Protein AF-A0A0L0C9D7-F1 (afdb_monomer_lite)

Secondary structure (DSSP, 8-state):
-HHHHHHTT---S-----THHHHHHHHHHGGGGGG---TT-EEEEETTTSHHHHHHHHHHHHHT-EEEEEE-GGGTTSEETTEEEESSHHHHHHHH--SEEEE---HHHHHHHHHHHHHTT-SEEEE--S---HHHHHHHHHHHHT-SS-EEE-SS--EEEETTTEEEES--GGG--EEEEEEEES-HHHHHHHHHHHHHTT--EEEEEE--S-TT-SS-HHHHHHHHHH-TT--EEEEEEESSSSHHHHHHHHHHHH---SSPPPEEEEEETTTPPTT---TTT-----SS-S-HHHHHHHHHHTT-EEES-GGGHHHHHHHHHHHHHHHHHHHHHHHHHHHHHTTS--SS--SS-----S----PPPEEETTEEEEEEEEEE-HHHHHHHHHHTT-EE----SHHHHHHHHHHHHHHHGGG--EEEEEE-TTSTT--EETTTTEE-S---BPTT-S--GGG---EEEEEEETTEEEEEEE-TTS-EEEEEEESS----------SSSSTTTHHHHTTTGGG------------------SS-S----PPPEEETTEEEEEEEEEE-HHHHHHHHHHTT-EE----SHHHHHHHHHHHHHHHGGG--EEEEEE-TTSTT--EETTTTEE-S---BPTT-S--GGG-EEEEEEEEETTEEEEEEEETTS-EEEEEEESSTT------SSSSS-SS-TTSTTS--------------------------PPPEEETTEEEEE-SS-B-HHHHHHHHHHTT-EE---SSHHHHHHHHHHHHHHS-TT--EEEEEE-TTSTT--EETTTTEE-S---BPTT----GGG-EEEEEEEEETTEEEEEEEETTS-BEEEEEESS---------

Radius of gyration: 37.03 Å; chains: 1; bounding box: 90×77×104 Å

Structure (mmCIF, N/CA/C/O backbone):
data_AF-A0A0L0C9D7-F1
#
_entry.id   AF-A0A0L0C9D7-F1
#
loop_
_atom_site.group_PDB
_atom_site.id
_atom_site.type_symbol
_atom_site.label_atom_id
_atom_site.label_alt_id
_atom_site.label_comp_id
_atom_site.label_asym_id
_atom_site.label_entity_id
_atom_site.label_seq_id
_atom_site.pdbx_PDB_ins_code
_atom_site.Cartn_x
_atom_site.Cartn_y
_atom_site.Cartn_z
_atom_site.occupancy
_atom_site.B_iso_or_equiv
_atom_site.auth_seq_id
_atom_site.auth_comp_id
_atom_site.auth_asym_id
_atom_site.auth_atom_id
_atom_site.pdbx_PDB_model_num
ATOM 1 N N . ASN A 1 1 ? -19.138 29.786 -16.635 1.00 38.81 1 ASN A N 1
ATOM 2 C CA . ASN A 1 1 ? -19.273 30.919 -17.583 1.00 38.81 1 ASN A CA 1
ATOM 3 C C . ASN A 1 1 ? -19.226 30.501 -19.055 1.00 38.81 1 ASN A C 1
ATOM 5 O O . ASN A 1 1 ? -20.201 30.762 -19.744 1.00 38.81 1 ASN A O 1
ATOM 9 N N . LEU A 1 2 ? -18.221 29.752 -19.539 1.00 30.67 2 LEU A N 1
ATOM 10 C CA . LEU A 1 2 ? -18.165 29.325 -20.958 1.00 30.67 2 LEU A CA 1
ATOM 11 C C . LEU A 1 2 ? -19.339 28.418 -21.408 1.00 30.67 2 LEU A C 1
ATOM 13 O O . LEU A 1 2 ? -19.894 28.603 -22.485 1.00 30.67 2 LEU A O 1
ATOM 17 N N . ARG A 1 3 ? -19.791 27.487 -20.551 1.00 36.84 3 ARG A N 1
ATOM 18 C CA . ARG A 1 3 ? -20.955 26.612 -20.831 1.00 36.84 3 ARG A CA 1
ATOM 19 C C . ARG A 1 3 ? -22.299 27.356 -20.907 1.00 36.84 3 ARG A C 1
ATOM 21 O O . ARG A 1 3 ? -23.226 26.852 -21.531 1.00 36.84 3 ARG A O 1
ATOM 28 N N . TYR A 1 4 ? -22.407 28.534 -20.287 1.00 41.16 4 TYR A N 1
ATOM 29 C CA . TYR A 1 4 ? -23.620 29.361 -20.328 1.00 41.16 4 TYR A CA 1
ATOM 30 C C . TYR A 1 4 ? -23.699 30.161 -21.639 1.00 41.16 4 TYR A C 1
ATOM 32 O O . TYR A 1 4 ? -24.767 30.258 -22.235 1.00 41.16 4 TYR A O 1
ATOM 40 N N . ALA A 1 5 ? -22.552 30.629 -22.146 1.00 41.88 5 ALA A N 1
ATOM 41 C CA . ALA A 1 5 ? -22.461 31.367 -23.407 1.00 41.88 5 ALA A CA 1
ATOM 42 C C . ALA A 1 5 ? -22.796 30.508 -24.645 1.00 41.88 5 ALA A C 1
ATOM 44 O O . ALA A 1 5 ? -23.423 30.998 -25.580 1.00 41.88 5 ALA A O 1
ATOM 45 N N . ILE A 1 6 ? -22.442 29.215 -24.630 1.00 42.59 6 ILE A N 1
ATOM 46 C CA . ILE A 1 6 ? -22.704 28.282 -25.744 1.00 42.59 6 ILE A CA 1
ATOM 47 C C . ILE A 1 6 ? -24.197 27.924 -25.850 1.00 42.59 6 ILE A C 1
ATOM 49 O O . ILE A 1 6 ? -24.722 27.806 -26.952 1.00 42.59 6 ILE A O 1
ATOM 53 N N . LYS A 1 7 ? -24.915 27.808 -24.722 1.00 48.72 7 LYS A N 1
ATOM 54 C CA . LYS A 1 7 ? -26.356 27.481 -24.719 1.00 48.72 7 LYS A CA 1
ATOM 55 C C . LYS A 1 7 ? -27.258 28.619 -25.209 1.00 48.72 7 LYS A C 1
ATOM 57 O O . LYS A 1 7 ? -28.385 28.346 -25.602 1.00 48.72 7 LYS A O 1
ATOM 62 N N . GLN A 1 8 ? -26.782 29.864 -25.177 1.00 47.81 8 GLN A N 1
ATOM 63 C CA . GLN A 1 8 ? -27.575 31.054 -25.511 1.00 47.81 8 GLN A CA 1
ATOM 64 C C . GLN A 1 8 ? -27.362 31.559 -26.952 1.00 47.81 8 GLN A C 1
ATOM 66 O O . GLN A 1 8 ? -27.957 32.558 -27.336 1.00 47.81 8 GLN A O 1
ATOM 71 N N . ASN A 1 9 ? -26.542 30.883 -27.772 1.00 39.81 9 ASN A N 1
ATOM 72 C CA . ASN A 1 9 ? -26.326 31.236 -29.187 1.00 39.81 9 ASN A CA 1
ATOM 73 C C . ASN A 1 9 ? -25.843 32.691 -29.431 1.00 39.81 9 ASN A C 1
ATOM 75 O O . ASN A 1 9 ? -26.113 33.282 -30.475 1.00 39.81 9 ASN A O 1
ATOM 79 N N . ILE A 1 10 ? -25.104 33.276 -28.478 1.00 42.69 10 ILE A N 1
ATOM 80 C CA . ILE A 1 10 ? -24.704 34.700 -28.500 1.00 42.69 10 ILE A CA 1
ATOM 81 C C . ILE A 1 10 ? -23.456 34.965 -29.378 1.00 42.69 10 ILE A C 1
ATOM 83 O O . ILE A 1 10 ? -23.173 36.109 -29.717 1.00 42.69 10 ILE A O 1
ATOM 87 N N . LEU A 1 11 ? -22.726 33.940 -29.834 1.00 33.06 11 LEU A N 1
ATOM 88 C CA . LEU A 1 11 ? -21.542 34.115 -30.692 1.00 33.06 11 LEU A CA 1
ATOM 89 C C . LEU A 1 11 ? -21.830 33.706 -32.144 1.00 33.06 11 LEU A C 1
ATOM 91 O O . LEU A 1 11 ? -21.581 32.575 -32.551 1.00 33.06 11 LEU A O 1
ATOM 95 N N . LYS A 1 12 ? -22.330 34.653 -32.943 1.00 39.47 12 LYS A N 1
ATOM 96 C CA . LYS A 1 12 ? -22.310 34.584 -34.412 1.00 39.47 12 LYS A CA 1
ATOM 97 C C . LYS A 1 12 ? -21.043 35.273 -34.924 1.00 39.47 12 LYS A C 1
ATOM 99 O O . LYS A 1 12 ? -21.105 36.468 -35.130 1.00 39.47 12 LYS A O 1
ATOM 104 N N . TYR A 1 13 ? -19.928 34.560 -35.101 1.00 30.36 13 TYR A N 1
ATOM 105 C CA . TYR A 1 13 ? -18.864 34.842 -36.094 1.00 30.36 13 TYR A CA 1
ATOM 106 C C . TYR A 1 13 ? -17.868 33.659 -36.112 1.00 30.36 13 TYR A C 1
ATOM 108 O O . TYR A 1 13 ? -17.597 33.084 -35.054 1.00 30.36 13 TYR A O 1
ATOM 116 N N . PRO A 1 14 ? -17.326 33.251 -37.278 1.00 36.25 14 PRO A N 1
ATOM 117 C CA . PRO A 1 14 ? -16.568 32.017 -37.410 1.00 36.25 14 PRO A CA 1
ATOM 118 C C . PRO A 1 14 ? -15.102 32.267 -37.047 1.00 36.25 14 PRO A C 1
ATOM 120 O O . PRO A 1 14 ? -14.300 32.651 -37.894 1.00 36.25 14 PRO A O 1
ATOM 123 N N . PHE A 1 15 ? -14.725 32.026 -35.793 1.00 30.09 15 PHE A N 1
ATOM 124 C CA . PHE A 1 15 ? -13.316 31.826 -35.461 1.00 30.09 15 PHE A CA 1
ATOM 125 C C . PHE A 1 15 ? -12.982 30.344 -35.595 1.00 30.09 15 PHE A C 1
ATOM 127 O O . PHE A 1 15 ? -13.319 29.512 -34.754 1.00 30.09 15 PHE A O 1
ATOM 134 N N . ASN A 1 16 ? -12.326 30.037 -36.709 1.00 33.31 16 ASN A N 1
ATOM 135 C CA . ASN A 1 16 ? -11.759 28.744 -37.054 1.00 33.31 16 ASN A CA 1
ATOM 136 C C . ASN A 1 16 ? -10.560 28.463 -36.122 1.00 33.31 16 ASN A C 1
ATOM 138 O O . ASN A 1 16 ? -9.405 28.689 -36.478 1.00 33.31 16 ASN A O 1
ATOM 142 N N . ILE A 1 17 ? -10.828 28.048 -34.880 1.00 32.41 17 ILE A N 1
ATOM 143 C CA . ILE A 1 17 ? -9.791 27.584 -33.952 1.00 32.41 17 ILE A CA 1
ATOM 144 C C . ILE A 1 17 ? -9.563 26.097 -34.238 1.00 32.41 17 ILE A C 1
ATOM 146 O O . ILE A 1 17 ? -10.404 25.250 -33.949 1.00 32.41 17 ILE A O 1
ATOM 150 N N . ASN A 1 18 ? -8.419 25.801 -34.858 1.00 32.34 18 ASN A N 1
ATOM 151 C CA . ASN A 1 18 ? -7.946 24.467 -35.226 1.00 32.34 18 ASN A CA 1
ATOM 152 C C . ASN A 1 18 ? -8.090 23.435 -34.084 1.00 32.34 18 ASN A C 1
ATOM 154 O O . ASN A 1 18 ? -7.323 23.451 -33.122 1.00 32.34 18 ASN A O 1
ATOM 158 N N . PHE A 1 19 ? -8.969 22.448 -34.273 1.00 33.38 19 PHE A N 1
ATOM 159 C CA . PHE A 1 19 ? -9.106 21.236 -33.446 1.00 33.38 19 PHE A CA 1
ATOM 160 C C . PHE A 1 19 ? -7.944 20.222 -33.598 1.00 33.38 19 PHE A C 1
ATOM 162 O O . PHE A 1 19 ? -8.008 19.120 -33.064 1.00 33.38 19 PHE A O 1
ATOM 169 N N . LYS A 1 20 ? -6.841 20.569 -34.281 1.00 34.19 20 LYS A N 1
ATOM 170 C CA . LYS A 1 20 ? -5.719 19.639 -34.540 1.00 34.19 20 LYS A CA 1
ATOM 171 C C . LYS A 1 20 ? -4.924 19.212 -33.298 1.00 34.19 20 LYS A C 1
ATOM 173 O O . LYS A 1 20 ? -4.200 18.230 -33.374 1.00 34.19 20 LYS A O 1
ATOM 178 N N . ARG A 1 21 ? -5.018 19.928 -32.171 1.00 35.72 21 ARG A N 1
ATOM 179 C CA . ARG A 1 21 ? -4.165 19.658 -30.998 1.00 35.72 21 ARG A CA 1
ATOM 180 C C . ARG A 1 21 ? -4.633 18.463 -30.153 1.00 35.72 21 ARG A C 1
ATOM 182 O O . ARG A 1 21 ? -3.781 17.790 -29.595 1.00 35.72 21 ARG A O 1
ATOM 189 N N . PHE A 1 22 ? -5.939 18.177 -30.111 1.00 37.69 22 PHE A N 1
ATOM 190 C CA . PHE A 1 22 ? -6.491 17.032 -29.364 1.00 37.69 22 PHE A CA 1
ATOM 191 C C . PHE A 1 22 ? -6.318 15.693 -30.102 1.00 37.69 22 PHE A C 1
ATOM 193 O O . PHE A 1 22 ? -6.054 14.682 -29.466 1.00 37.69 22 PHE A O 1
ATOM 200 N N . ALA A 1 23 ? -6.368 15.689 -31.440 1.00 46.56 23 ALA A N 1
ATOM 201 C CA . ALA A 1 23 ? -6.239 14.463 -32.239 1.00 46.56 23 ALA A CA 1
ATOM 202 C C . ALA A 1 23 ? -4.827 13.831 -32.205 1.00 46.56 23 ALA A C 1
ATOM 204 O O . ALA A 1 23 ? -4.680 12.632 -32.419 1.00 46.56 23 ALA A O 1
ATOM 205 N N . CYS A 1 24 ? -3.779 14.622 -31.945 1.00 52.34 24 CYS A N 1
ATOM 206 C CA . CYS A 1 24 ? -2.393 14.139 -31.940 1.00 52.34 24 CYS A CA 1
ATOM 207 C C . CYS A 1 24 ? -2.040 13.299 -30.696 1.00 52.34 24 CYS A C 1
ATOM 209 O O . CYS A 1 24 ? -1.313 12.314 -30.808 1.00 52.34 24 CYS A O 1
ATOM 211 N N . GLU A 1 25 ? -2.547 13.658 -29.511 1.00 60.25 25 GLU A N 1
ATOM 212 C CA . GLU A 1 25 ? -2.278 12.878 -28.290 1.00 60.25 25 GLU A CA 1
ATOM 213 C C . GLU A 1 25 ? -3.000 11.523 -28.309 1.00 60.25 25 GLU A C 1
ATOM 215 O O . GLU A 1 25 ? -2.392 10.515 -27.948 1.00 60.25 25 GLU A O 1
ATOM 220 N N . GLU A 1 26 ? -4.237 11.467 -28.819 1.00 69.06 26 GLU A N 1
ATOM 221 C CA . GLU A 1 26 ? -4.970 10.205 -29.008 1.00 69.06 26 GLU A CA 1
ATOM 222 C C . GLU A 1 26 ? -4.242 9.253 -29.970 1.00 69.06 26 GLU A C 1
ATOM 224 O O . GLU A 1 26 ? -4.107 8.068 -29.671 1.00 69.06 26 GLU A O 1
ATOM 229 N N . ALA A 1 27 ? -3.691 9.765 -31.078 1.00 81.31 27 ALA A N 1
ATOM 230 C CA . ALA A 1 27 ? -2.962 8.950 -32.051 1.00 81.31 27 ALA A CA 1
ATOM 231 C C . ALA A 1 27 ? -1.718 8.277 -31.442 1.00 81.31 27 ALA A C 1
ATOM 233 O O . ALA A 1 27 ? -1.472 7.087 -31.654 1.00 81.31 27 ALA A O 1
ATOM 234 N N . TYR A 1 28 ? -0.943 9.007 -30.632 1.00 91.44 28 TYR A N 1
ATOM 235 C CA . TYR A 1 28 ? 0.216 8.419 -29.960 1.00 91.44 28 TYR A CA 1
ATOM 236 C C . TYR A 1 28 ? -0.193 7.442 -28.848 1.00 91.44 28 TYR A C 1
ATOM 238 O O . TYR A 1 28 ? 0.514 6.460 -28.605 1.00 91.44 28 TYR A O 1
ATOM 246 N N . HIS A 1 29 ? -1.342 7.651 -28.199 1.00 90.50 29 HIS A N 1
ATOM 247 C CA . HIS A 1 29 ? -1.884 6.746 -27.178 1.00 90.50 29 HIS A CA 1
ATOM 248 C C . HIS A 1 29 ? -2.092 5.319 -27.704 1.00 90.50 29 HIS A C 1
ATOM 250 O O . HIS A 1 29 ? -1.748 4.349 -27.027 1.00 90.50 29 HIS A O 1
ATOM 256 N N . GLU A 1 30 ? -2.545 5.162 -28.954 1.00 89.94 30 GLU A N 1
ATOM 257 C CA . GLU A 1 30 ? -2.780 3.849 -29.582 1.00 89.94 30 GLU A CA 1
ATOM 258 C C . GLU A 1 30 ? -1.527 2.960 -29.682 1.00 89.94 30 GLU A C 1
ATOM 260 O O . GLU A 1 30 ? -1.625 1.732 -29.821 1.00 89.94 30 GLU A O 1
ATOM 265 N N . THR A 1 31 ? -0.337 3.559 -29.583 1.00 95.75 31 THR A N 1
ATOM 266 C CA . THR A 1 31 ? 0.948 2.847 -29.622 1.00 95.75 31 THR A CA 1
ATOM 267 C C . THR A 1 31 ? 1.277 2.108 -28.320 1.00 95.75 31 THR A C 1
ATOM 269 O O . THR A 1 31 ? 2.222 1.320 -28.298 1.00 95.75 31 THR A O 1
ATOM 272 N N . LEU A 1 32 ? 0.494 2.288 -27.244 1.00 94.81 32 LEU A N 1
ATOM 273 C CA . LEU A 1 32 ? 0.665 1.608 -25.949 1.00 94.81 32 LEU A CA 1
ATOM 274 C C . LEU A 1 32 ? 0.838 0.092 -26.076 1.00 94.81 32 LEU A C 1
ATOM 276 O O . LEU A 1 32 ? 1.704 -0.500 -25.434 1.00 94.81 32 LEU A O 1
ATOM 280 N N . LYS A 1 33 ? 0.058 -0.531 -26.963 1.00 94.44 33 LYS A N 1
ATOM 281 C CA . LYS A 1 33 ? 0.111 -1.974 -27.248 1.00 94.44 33 LYS A CA 1
ATOM 282 C C . LYS A 1 33 ? 1.511 -2.475 -27.629 1.00 94.44 33 LYS A C 1
ATOM 284 O O . LYS A 1 33 ? 1.815 -3.641 -27.401 1.00 94.44 33 LYS A O 1
ATOM 289 N N . ASN A 1 34 ? 2.375 -1.605 -28.158 1.00 96.69 34 ASN A N 1
ATOM 290 C CA . ASN A 1 34 ? 3.727 -1.963 -28.582 1.00 96.69 34 ASN A CA 1
ATOM 291 C C . ASN A 1 34 ? 4.686 -2.206 -27.404 1.00 96.69 34 ASN A C 1
ATOM 293 O O . ASN A 1 34 ? 5.747 -2.787 -27.608 1.00 96.69 34 ASN A O 1
ATOM 297 N N . LEU A 1 35 ? 4.337 -1.798 -26.178 1.00 96.50 35 LEU A N 1
ATOM 298 C CA . LEU A 1 35 ? 5.121 -2.101 -24.972 1.00 96.50 35 LEU A CA 1
ATOM 299 C C . LEU A 1 35 ? 4.985 -3.572 -24.532 1.00 96.50 35 LEU A C 1
ATOM 301 O O . LEU A 1 35 ? 5.839 -4.073 -23.801 1.00 96.50 35 LEU A O 1
ATOM 305 N N . CYS A 1 36 ? 3.945 -4.281 -24.982 1.00 93.38 36 CYS A N 1
ATOM 306 C CA . CYS A 1 36 ? 3.659 -5.671 -24.618 1.00 93.38 36 CYS A CA 1
ATOM 307 C C . CYS A 1 36 ? 4.547 -6.675 -25.381 1.00 93.38 36 CYS A C 1
ATOM 309 O O . CYS A 1 36 ? 4.064 -7.446 -26.211 1.00 93.38 36 CYS A O 1
ATOM 311 N N . ILE A 1 37 ? 5.853 -6.666 -25.104 1.00 96.81 37 ILE A N 1
ATOM 312 C CA . ILE A 1 37 ? 6.815 -7.615 -25.686 1.00 96.81 37 ILE A CA 1
ATOM 313 C C . ILE A 1 37 ? 6.645 -9.036 -25.125 1.00 96.81 37 ILE A C 1
ATOM 315 O O . ILE A 1 37 ? 6.244 -9.234 -23.980 1.00 96.81 37 ILE A O 1
ATOM 319 N N . ASN A 1 38 ? 6.984 -10.035 -25.937 1.00 95.44 38 ASN A N 1
ATOM 320 C CA . ASN A 1 38 ? 6.834 -11.464 -25.643 1.00 95.44 38 ASN A CA 1
ATOM 321 C C . ASN A 1 38 ? 7.909 -12.306 -26.360 1.00 95.44 38 ASN A C 1
ATOM 323 O O . ASN A 1 38 ? 8.795 -11.771 -27.029 1.00 95.44 38 ASN A O 1
ATOM 327 N N . LYS A 1 39 ? 7.830 -13.636 -26.247 1.00 96.31 39 LYS A N 1
ATOM 328 C CA . LYS A 1 39 ? 8.806 -14.583 -26.818 1.00 96.31 39 LYS A CA 1
ATOM 329 C C . LYS A 1 39 ? 8.814 -14.597 -28.357 1.00 96.31 39 LYS A C 1
ATOM 331 O O . LYS A 1 39 ? 9.749 -15.095 -28.983 1.00 96.31 39 LYS A O 1
ATOM 336 N N . GLU A 1 40 ? 7.776 -14.064 -28.991 1.00 96.12 40 GLU A N 1
ATOM 337 C CA . GLU A 1 40 ? 7.613 -13.925 -30.440 1.00 96.12 40 GLU A CA 1
ATOM 338 C C . GLU A 1 40 ? 8.105 -12.569 -30.966 1.00 96.12 40 GLU A C 1
ATOM 340 O O . GLU A 1 40 ? 8.141 -12.340 -32.175 1.00 96.12 40 GLU A O 1
ATOM 345 N N . SER A 1 41 ? 8.518 -11.668 -30.075 1.00 97.38 41 SER A N 1
ATOM 346 C CA . SER A 1 41 ? 8.982 -10.337 -30.444 1.00 97.38 41 SER A CA 1
ATOM 347 C C . SER A 1 41 ? 10.337 -10.406 -31.151 1.00 97.38 41 SER A C 1
ATOM 349 O O . SER A 1 41 ? 11.336 -10.804 -30.557 1.00 97.38 41 SER A O 1
ATOM 351 N N . ASN A 1 42 ? 10.372 -9.986 -32.419 1.00 98.00 42 ASN A N 1
ATOM 352 C CA . ASN A 1 42 ? 11.575 -9.940 -33.237 1.00 98.00 42 ASN A CA 1
ATOM 353 C C . ASN A 1 42 ? 12.254 -8.596 -32.999 1.00 98.00 42 ASN A C 1
ATOM 355 O O . ASN A 1 42 ? 11.619 -7.548 -33.158 1.00 98.00 42 ASN A O 1
ATOM 359 N N . VAL A 1 43 ? 13.527 -8.621 -32.622 1.00 98.44 43 VAL A N 1
ATOM 360 C CA . VAL A 1 43 ? 14.255 -7.424 -32.196 1.00 98.44 43 VAL A CA 1
ATOM 361 C C . VAL A 1 43 ? 15.443 -7.177 -33.114 1.00 98.44 43 VAL A C 1
ATOM 363 O O . VAL A 1 43 ? 16.239 -8.080 -33.378 1.00 98.44 43 VAL A O 1
ATOM 366 N N . ILE A 1 44 ? 15.578 -5.940 -33.587 1.00 98.38 44 ILE A N 1
ATOM 367 C CA . ILE A 1 44 ? 16.789 -5.466 -34.265 1.00 98.38 44 ILE A CA 1
ATOM 368 C C . ILE A 1 44 ? 17.593 -4.538 -33.357 1.00 98.38 44 ILE A C 1
ATOM 370 O O . ILE A 1 44 ? 17.056 -3.892 -32.459 1.00 98.38 44 ILE A O 1
ATOM 374 N N . CYS A 1 45 ? 18.898 -4.450 -33.598 1.00 98.25 45 CYS A N 1
ATOM 375 C CA . CYS A 1 45 ? 19.785 -3.553 -32.863 1.00 98.25 45 CYS A CA 1
ATOM 376 C C . CYS A 1 45 ? 20.375 -2.479 -33.779 1.00 98.25 45 CYS A C 1
ATOM 378 O O . CYS A 1 45 ? 21.043 -2.797 -34.756 1.00 98.25 45 CYS A O 1
ATOM 380 N N . GLN A 1 46 ? 20.234 -1.205 -33.432 1.00 98.00 46 GLN A N 1
ATOM 381 C CA . GLN A 1 46 ? 20.982 -0.115 -34.059 1.00 98.00 46 GLN A CA 1
ATOM 382 C C . GLN A 1 46 ? 22.300 0.114 -33.319 1.00 98.00 46 GLN A C 1
ATOM 384 O O . GLN A 1 46 ? 22.337 0.153 -32.089 1.00 98.00 46 GLN A O 1
ATOM 389 N N . GLY A 1 47 ? 23.393 0.227 -34.078 1.00 95.44 47 GLY A N 1
ATOM 390 C CA . GLY A 1 47 ? 24.749 0.196 -33.524 1.00 95.44 47 GLY A CA 1
ATOM 391 C C . GLY A 1 47 ? 25.276 -1.223 -33.284 1.00 95.44 47 GLY A C 1
ATOM 392 O O . GLY A 1 47 ? 26.227 -1.392 -32.530 1.00 95.44 47 GLY A O 1
ATOM 393 N N . PHE A 1 48 ? 24.685 -2.234 -33.934 1.00 96.75 48 PHE A N 1
ATOM 394 C CA . PHE A 1 48 ? 24.860 -3.671 -33.666 1.00 96.75 48 PHE A CA 1
ATOM 395 C C . PHE A 1 48 ? 26.309 -4.160 -33.543 1.00 96.75 48 PHE A C 1
ATOM 397 O O . PHE A 1 48 ? 26.620 -5.001 -32.705 1.00 96.75 48 PHE A O 1
ATOM 404 N N . THR A 1 49 ? 27.210 -3.605 -34.353 1.00 95.75 49 THR A N 1
ATOM 405 C CA . THR A 1 49 ? 28.627 -4.002 -34.383 1.00 95.75 49 THR A CA 1
ATOM 406 C C . THR A 1 49 ? 29.507 -3.247 -33.376 1.00 95.75 49 THR A C 1
ATOM 408 O O . THR A 1 49 ? 30.716 -3.478 -33.318 1.00 95.75 49 THR A O 1
ATOM 411 N N . GLY A 1 50 ? 28.930 -2.334 -32.587 1.00 94.38 50 GLY A N 1
ATOM 412 C CA . GLY A 1 50 ? 29.605 -1.613 -31.508 1.00 94.38 50 GLY A CA 1
ATOM 413 C C . GLY A 1 50 ? 29.846 -2.489 -30.275 1.00 94.38 50 GLY A C 1
ATOM 414 O O . GLY A 1 50 ? 29.160 -3.488 -30.065 1.00 94.38 50 GLY A O 1
ATOM 415 N N . LYS A 1 51 ? 30.812 -2.109 -29.426 1.00 94.62 51 LYS A N 1
ATOM 416 C CA . LYS A 1 51 ? 31.225 -2.899 -28.248 1.00 94.62 51 LYS A CA 1
ATOM 417 C C . LYS A 1 51 ? 30.067 -3.167 -27.276 1.00 94.62 51 LYS A C 1
ATOM 419 O O . LYS A 1 51 ? 29.811 -4.321 -26.945 1.00 94.62 51 LYS A O 1
ATOM 424 N N . GLN A 1 52 ? 29.352 -2.114 -26.868 1.00 93.62 52 GLN A N 1
ATOM 425 C CA . GLN A 1 52 ? 28.224 -2.224 -25.930 1.00 93.62 52 GLN A CA 1
ATOM 426 C C . GLN A 1 52 ? 27.034 -2.963 -26.552 1.00 93.62 52 GLN A C 1
ATOM 428 O O . GLN A 1 52 ? 26.485 -3.875 -25.940 1.00 93.62 52 GLN A O 1
ATOM 433 N N . ALA A 1 53 ? 26.700 -2.643 -27.805 1.00 95.62 53 ALA A N 1
ATOM 434 C CA . ALA A 1 53 ? 25.655 -3.337 -28.553 1.00 95.62 53 ALA A CA 1
ATOM 435 C C . ALA A 1 53 ? 25.930 -4.842 -28.657 1.00 95.62 53 ALA A C 1
ATOM 437 O O . ALA A 1 53 ? 25.057 -5.652 -28.372 1.00 95.62 53 ALA A O 1
ATOM 438 N N . THR A 1 54 ? 27.165 -5.219 -28.998 1.00 96.88 54 THR A N 1
ATOM 439 C CA . THR A 1 54 ? 27.587 -6.620 -29.113 1.00 96.88 54 THR A CA 1
ATOM 440 C C . THR A 1 54 ? 27.435 -7.353 -27.787 1.00 96.88 54 THR A C 1
ATOM 442 O O . THR A 1 54 ? 26.905 -8.459 -27.765 1.00 96.88 54 THR A O 1
ATOM 445 N N . PHE A 1 55 ? 27.887 -6.745 -26.686 1.00 97.00 55 PHE A N 1
ATOM 446 C CA . PHE A 1 55 ? 27.776 -7.335 -25.355 1.00 97.00 55 PHE A CA 1
ATOM 447 C C . PHE A 1 55 ? 26.310 -7.577 -24.971 1.00 97.00 55 PHE A C 1
ATOM 449 O O . PHE A 1 55 ? 25.928 -8.707 -24.678 1.00 97.00 55 PHE A O 1
ATOM 456 N N . HIS A 1 56 ? 25.460 -6.554 -25.068 1.00 97.19 56 HIS A N 1
ATOM 457 C CA . HIS A 1 56 ? 24.061 -6.684 -24.663 1.00 97.19 56 HIS A CA 1
ATOM 458 C C . HIS A 1 56 ? 23.213 -7.523 -25.627 1.00 97.19 56 HIS A C 1
ATOM 460 O O . HIS A 1 56 ? 22.297 -8.203 -25.174 1.00 97.19 56 HIS A O 1
ATOM 466 N N . CYS A 1 57 ? 23.530 -7.555 -26.926 1.00 97.56 57 CYS A N 1
ATOM 467 C CA . CYS A 1 57 ? 22.862 -8.454 -27.871 1.00 97.56 57 CYS A CA 1
ATOM 468 C C . CYS A 1 57 ? 23.216 -9.920 -27.607 1.00 97.56 57 CYS A C 1
ATOM 470 O O . CYS A 1 57 ? 22.325 -10.762 -27.667 1.00 97.56 57 CYS A O 1
ATOM 472 N N . LYS A 1 58 ? 24.476 -10.234 -27.263 1.00 97.06 58 LYS A N 1
ATOM 473 C CA . LYS A 1 58 ? 24.861 -11.590 -26.829 1.00 97.06 58 LYS A CA 1
ATOM 474 C C . LYS A 1 58 ? 24.064 -12.018 -25.600 1.00 97.06 58 LYS A C 1
ATOM 476 O O . LYS A 1 58 ? 23.478 -13.094 -25.601 1.00 97.06 58 LYS A O 1
ATOM 481 N N . GLU A 1 59 ? 23.981 -11.145 -24.600 1.00 96.56 59 GLU A N 1
ATOM 482 C CA . GLU A 1 59 ? 23.193 -11.381 -23.388 1.00 96.56 59 GLU A CA 1
ATOM 483 C C . GLU A 1 59 ? 21.693 -11.536 -23.681 1.00 96.56 59 GLU A C 1
ATOM 485 O O . GLU A 1 59 ? 21.026 -12.363 -23.067 1.00 96.56 59 GLU A O 1
ATOM 490 N N . ALA A 1 60 ? 21.140 -10.757 -24.615 1.00 96.94 60 ALA A N 1
ATOM 491 C CA . ALA A 1 60 ? 19.735 -10.857 -25.006 1.00 96.94 60 ALA A CA 1
ATOM 492 C C . ALA A 1 60 ? 19.435 -12.177 -25.736 1.00 96.94 60 ALA A C 1
ATOM 494 O O . ALA A 1 60 ? 18.415 -12.803 -25.445 1.00 96.94 60 ALA A O 1
ATOM 495 N N . ILE A 1 61 ? 20.329 -12.619 -26.630 1.00 97.19 61 ILE A N 1
ATOM 496 C CA . ILE A 1 61 ? 20.240 -13.918 -27.317 1.00 97.19 61 ILE A CA 1
ATOM 497 C C . ILE A 1 61 ? 20.333 -15.056 -26.298 1.00 97.19 61 ILE A C 1
ATOM 499 O O . ILE A 1 61 ? 19.478 -15.936 -26.298 1.00 97.19 61 ILE A O 1
ATOM 503 N N . ALA A 1 62 ? 21.312 -15.006 -25.387 1.00 96.38 62 ALA A N 1
ATOM 504 C CA . ALA A 1 62 ? 21.473 -15.998 -24.322 1.00 96.38 62 ALA A CA 1
ATOM 505 C C . ALA A 1 62 ? 20.254 -16.055 -23.384 1.00 96.38 62 ALA A C 1
ATOM 507 O O . ALA A 1 62 ? 19.892 -17.123 -22.900 1.00 96.38 62 ALA A O 1
ATOM 508 N N . TYR A 1 63 ? 19.582 -14.919 -23.170 1.00 95.94 63 TYR A N 1
ATOM 509 C CA . TYR A 1 63 ? 18.332 -14.847 -22.414 1.00 95.94 63 TYR A CA 1
ATOM 510 C C . TYR A 1 63 ? 17.125 -15.463 -23.148 1.00 95.94 63 TYR A C 1
ATOM 512 O O . TYR A 1 63 ? 16.116 -15.763 -22.516 1.00 95.94 63 TYR A O 1
ATOM 520 N N . GLY A 1 64 ? 17.207 -15.649 -24.472 1.00 95.06 64 GLY A N 1
ATOM 521 C CA . GLY A 1 64 ? 16.129 -16.193 -25.308 1.00 95.06 64 GLY A CA 1
ATOM 522 C C . GLY A 1 64 ? 15.394 -15.165 -26.178 1.00 95.06 64 GLY A C 1
ATOM 523 O O . GLY A 1 64 ? 14.375 -15.496 -26.781 1.00 95.06 64 GLY A O 1
ATOM 524 N N . THR A 1 65 ? 15.900 -13.933 -26.276 1.00 97.62 65 THR A N 1
ATOM 525 C CA . THR A 1 65 ? 15.328 -12.892 -27.147 1.00 97.62 65 THR A CA 1
ATOM 526 C C . THR A 1 65 ? 15.561 -13.239 -28.615 1.00 97.62 65 THR A C 1
ATOM 528 O O . THR A 1 65 ? 16.690 -13.533 -29.013 1.00 97.62 65 THR A O 1
ATOM 531 N N . LYS A 1 66 ? 14.519 -13.133 -29.449 1.00 97.44 66 LYS A N 1
ATOM 532 C CA . LYS A 1 66 ? 14.621 -13.325 -30.904 1.00 97.44 66 LYS A CA 1
ATOM 533 C C . LYS A 1 66 ? 15.261 -12.110 -31.576 1.00 97.44 66 LYS A C 1
ATOM 535 O O . LYS A 1 66 ? 14.591 -11.289 -32.203 1.00 97.44 66 LYS A O 1
ATOM 540 N N . MET A 1 67 ? 16.577 -11.989 -31.438 1.00 97.75 67 MET A N 1
ATOM 541 C CA . MET A 1 67 ? 17.355 -11.031 -32.218 1.00 97.75 67 MET A CA 1
ATOM 542 C C . MET A 1 67 ? 17.382 -11.485 -33.683 1.00 97.75 67 MET A C 1
ATOM 544 O O . MET A 1 67 ? 17.803 -12.602 -33.970 1.00 97.75 67 MET A O 1
ATOM 548 N N . VAL A 1 68 ? 16.935 -10.633 -34.608 1.00 97.50 68 VAL A N 1
ATOM 549 C CA . VAL A 1 68 ? 16.806 -10.976 -36.044 1.00 97.50 68 VAL A CA 1
ATOM 550 C C . VAL A 1 68 ? 17.814 -10.256 -36.941 1.00 97.50 68 VAL A C 1
ATOM 552 O O . VAL A 1 68 ? 17.886 -10.516 -38.139 1.00 97.50 68 VAL A O 1
ATOM 555 N N . GLY A 1 69 ? 18.619 -9.362 -36.371 1.00 96.94 69 GLY A N 1
ATOM 556 C CA . GLY A 1 69 ? 19.654 -8.628 -37.089 1.00 96.94 69 GLY A CA 1
ATOM 557 C C . GLY A 1 69 ? 19.965 -7.290 -36.446 1.00 96.94 69 GLY A C 1
ATOM 558 O O . GLY A 1 69 ? 19.522 -6.974 -35.338 1.00 96.94 69 GLY A O 1
ATOM 559 N 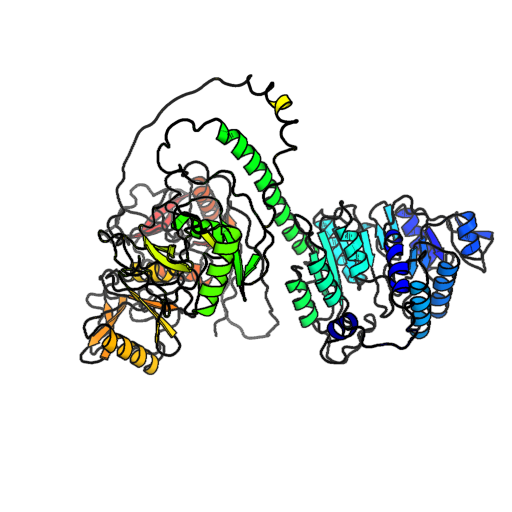N . GLY A 1 70 ? 20.716 -6.466 -37.161 1.00 96.62 70 GLY A N 1
ATOM 560 C CA . GLY A 1 70 ? 20.990 -5.119 -36.698 1.00 96.62 70 GLY A CA 1
ATOM 561 C C . GLY A 1 70 ? 21.505 -4.190 -37.779 1.00 96.62 70 GLY A C 1
ATOM 562 O O . GLY A 1 70 ? 21.867 -4.610 -38.870 1.00 96.62 70 GLY A O 1
ATOM 563 N N . VAL A 1 71 ? 21.522 -2.902 -37.468 1.00 97.31 71 VAL A N 1
ATOM 564 C CA . VAL A 1 71 ? 21.894 -1.830 -38.384 1.00 97.31 71 VAL A CA 1
ATOM 565 C C . VAL A 1 71 ? 23.292 -1.339 -38.027 1.00 97.31 71 VAL A C 1
ATOM 567 O O . VAL A 1 71 ? 23.604 -1.012 -36.873 1.00 97.31 71 VAL A O 1
ATOM 570 N N . SER A 1 72 ? 24.170 -1.316 -39.024 1.00 95.81 72 SER A N 1
ATOM 571 C CA . SER A 1 72 ? 25.501 -0.710 -38.949 1.00 95.81 72 SER A CA 1
ATOM 572 C C . SER A 1 72 ? 25.922 -0.298 -40.362 1.00 95.81 72 SER A C 1
ATOM 574 O O . SER A 1 72 ? 26.474 -1.129 -41.082 1.00 95.81 72 SER A O 1
ATOM 576 N N . PRO A 1 73 ? 25.727 0.975 -40.762 1.00 92.25 73 PRO A N 1
ATOM 577 C CA . PRO A 1 73 ? 25.901 1.411 -42.152 1.00 92.25 73 PRO A CA 1
ATOM 578 C C . PRO A 1 73 ? 27.258 1.050 -42.770 1.00 92.25 73 PRO A C 1
ATOM 580 O O . PRO A 1 73 ? 27.333 0.672 -43.933 1.00 92.25 73 PRO A O 1
ATOM 583 N N . LYS A 1 74 ? 28.336 1.121 -41.976 1.00 92.50 74 LYS A N 1
ATOM 584 C CA . LYS A 1 74 ? 29.712 0.827 -42.418 1.00 92.50 74 LYS A CA 1
ATOM 585 C C . LYS A 1 74 ? 30.013 -0.667 -42.606 1.00 92.50 74 LYS A C 1
ATOM 587 O O . LYS A 1 74 ? 31.050 -0.997 -43.164 1.00 92.50 74 LYS A O 1
ATOM 592 N N . LYS A 1 75 ? 29.161 -1.556 -42.091 1.00 92.81 75 LYS A N 1
ATOM 593 C CA . LYS A 1 75 ? 29.339 -3.019 -42.103 1.00 92.81 75 LYS A CA 1
ATOM 594 C C . LYS A 1 75 ? 28.107 -3.732 -42.677 1.00 92.81 75 LYS A C 1
ATOM 596 O O . LYS A 1 75 ? 27.829 -4.873 -42.331 1.00 92.81 75 LYS A O 1
ATOM 601 N N . ALA A 1 76 ? 27.329 -3.043 -43.508 1.00 93.25 76 ALA A N 1
ATOM 602 C CA . ALA A 1 76 ? 26.154 -3.622 -44.145 1.00 93.25 76 ALA A CA 1
ATOM 603 C C . ALA A 1 76 ? 26.540 -4.796 -45.063 1.00 93.25 76 ALA A C 1
ATOM 605 O O . ALA A 1 76 ? 27.585 -4.760 -45.711 1.00 93.25 76 ALA A O 1
ATOM 606 N N . GLY A 1 77 ? 25.701 -5.830 -45.116 1.00 92.44 77 GLY A N 1
ATOM 607 C CA . GLY A 1 77 ? 25.929 -7.036 -45.918 1.00 92.44 77 GLY A CA 1
ATOM 608 C C . GLY A 1 77 ? 26.793 -8.106 -45.239 1.00 92.44 77 GLY A C 1
ATOM 609 O O . GLY A 1 77 ? 26.897 -9.213 -45.760 1.00 92.44 77 GLY A O 1
ATOM 610 N N . THR A 1 78 ? 27.379 -7.827 -44.069 1.00 96.06 78 THR A N 1
ATOM 611 C CA . THR A 1 78 ? 28.096 -8.838 -43.273 1.00 96.06 78 THR A CA 1
ATOM 612 C C . THR A 1 78 ? 27.165 -9.539 -42.279 1.00 96.06 78 THR A C 1
ATOM 614 O O . THR A 1 78 ? 26.015 -9.139 -42.089 1.00 96.06 78 THR A O 1
ATOM 617 N N . LYS A 1 79 ? 27.675 -10.562 -41.584 1.00 96.56 79 LYS A N 1
ATOM 618 C CA . LYS A 1 79 ? 27.035 -11.134 -40.390 1.00 96.56 79 LYS A CA 1
ATOM 619 C C . LYS A 1 79 ? 27.760 -10.699 -39.118 1.00 96.56 79 LYS A C 1
ATOM 621 O O . LYS A 1 79 ? 28.971 -10.492 -39.134 1.00 96.56 79 LYS A O 1
ATOM 626 N N . HIS A 1 80 ? 27.023 -10.575 -38.020 1.00 96.00 80 HIS A N 1
ATOM 627 C CA . HIS A 1 80 ? 27.552 -10.352 -36.673 1.00 96.00 80 HIS A CA 1
ATOM 628 C C . HIS A 1 80 ? 26.672 -11.105 -35.675 1.00 96.00 80 HIS A C 1
ATOM 630 O O . HIS A 1 80 ? 25.452 -11.042 -35.787 1.00 96.00 80 HIS A O 1
ATOM 636 N N . LEU A 1 81 ? 27.269 -11.845 -34.734 1.00 95.31 81 LEU A N 1
ATOM 637 C CA . LEU A 1 81 ? 26.540 -12.799 -33.873 1.00 95.31 81 LEU A CA 1
ATOM 638 C C . LEU A 1 81 ? 25.671 -13.787 -34.679 1.00 95.31 81 LEU A C 1
ATOM 640 O O . LEU A 1 81 ? 24.554 -14.089 -34.281 1.00 95.31 81 LEU A O 1
ATOM 644 N N . ASP A 1 82 ? 26.162 -14.204 -35.852 1.00 95.44 82 ASP A N 1
ATOM 645 C CA . ASP A 1 82 ? 25.462 -15.048 -36.834 1.00 95.44 82 ASP A CA 1
ATOM 646 C C . ASP A 1 82 ? 24.164 -14.463 -37.425 1.00 95.44 82 ASP A C 1
ATOM 648 O O . ASP A 1 82 ? 23.463 -15.129 -38.189 1.00 95.44 82 ASP A O 1
ATOM 652 N N . LEU A 1 83 ? 23.897 -13.179 -37.173 1.00 97.06 83 LEU A N 1
ATOM 653 C CA . LEU A 1 83 ? 22.728 -12.444 -37.652 1.00 97.06 83 LEU A CA 1
ATOM 654 C C . LEU A 1 83 ? 23.107 -11.406 -38.728 1.00 97.06 83 LEU A C 1
ATOM 656 O O . LEU A 1 83 ? 24.233 -10.897 -38.727 1.00 97.06 83 LEU A O 1
ATOM 660 N N . PRO A 1 84 ? 22.193 -11.072 -39.658 1.00 97.44 84 PRO A N 1
ATOM 661 C CA . PRO A 1 84 ? 22.471 -10.139 -40.749 1.00 97.44 84 PRO A CA 1
ATOM 662 C C . PRO A 1 84 ? 22.666 -8.695 -40.263 1.00 97.44 84 PRO A C 1
ATOM 664 O O . PRO A 1 84 ? 21.970 -8.215 -39.361 1.00 97.44 84 PRO A O 1
ATOM 667 N N . VAL A 1 85 ? 23.601 -7.988 -40.904 1.00 98.00 85 VAL A N 1
ATOM 668 C CA . VAL A 1 85 ? 23.854 -6.558 -40.698 1.00 98.00 85 VAL A CA 1
ATOM 669 C C . VAL A 1 85 ? 23.313 -5.758 -41.884 1.00 98.00 85 VAL A C 1
ATOM 671 O O . VAL A 1 85 ? 23.761 -5.928 -43.017 1.00 98.00 85 VAL A O 1
ATOM 674 N N . PHE A 1 86 ? 22.378 -4.850 -41.622 1.00 97.75 86 PHE A N 1
ATOM 675 C CA . PHE A 1 86 ? 21.723 -4.000 -42.619 1.00 97.75 86 PHE A CA 1
ATOM 676 C C . PHE A 1 86 ? 22.329 -2.594 -42.658 1.00 97.75 86 PHE A C 1
ATOM 678 O O . PHE A 1 86 ? 22.945 -2.137 -41.683 1.00 97.75 86 PHE A O 1
ATOM 685 N N . LYS A 1 87 ? 22.143 -1.889 -43.782 1.00 96.25 87 LYS A N 1
ATOM 686 C CA . LYS A 1 87 ? 22.618 -0.509 -43.932 1.00 96.25 87 LYS A CA 1
ATOM 687 C C . LYS A 1 87 ? 21.698 0.482 -43.230 1.00 96.25 87 LYS A C 1
ATOM 689 O O . LYS A 1 87 ? 22.203 1.422 -42.623 1.00 96.25 87 LYS A O 1
ATOM 694 N N . THR A 1 88 ? 20.388 0.256 -43.303 1.00 97.62 88 THR A N 1
ATOM 695 C CA . THR A 1 88 ? 19.342 1.131 -42.749 1.00 97.62 88 THR A CA 1
ATOM 696 C C . THR A 1 88 ? 18.296 0.334 -41.969 1.00 97.62 88 THR A C 1
ATOM 698 O O . THR A 1 88 ? 18.160 -0.883 -42.140 1.00 97.62 88 THR A O 1
ATOM 701 N N . VAL A 1 89 ? 17.526 1.016 -41.119 1.00 97.56 89 VAL A N 1
ATOM 702 C CA . VAL A 1 89 ? 16.389 0.412 -40.399 1.00 97.56 89 VAL A CA 1
ATOM 703 C C . VAL A 1 89 ? 15.279 -0.007 -41.369 1.00 97.56 89 VAL A C 1
ATOM 705 O O . VAL A 1 89 ? 14.630 -1.027 -41.150 1.00 97.56 89 VAL A O 1
ATOM 708 N N . GLU A 1 90 ? 15.092 0.719 -42.473 1.00 97.56 90 GLU A N 1
ATOM 709 C CA . GLU A 1 90 ? 14.099 0.392 -43.503 1.00 97.56 90 GLU A CA 1
ATOM 710 C C . GLU A 1 90 ? 14.409 -0.946 -44.198 1.00 97.56 90 GLU A C 1
ATOM 712 O O . GLU A 1 90 ? 13.522 -1.787 -44.360 1.00 97.56 90 GLU A O 1
ATOM 717 N N . GLU A 1 91 ? 15.675 -1.182 -44.560 1.00 97.06 91 GLU A N 1
ATOM 718 C CA . GLU A 1 91 ? 16.125 -2.472 -45.101 1.00 97.06 91 GLU A CA 1
ATOM 719 C C . GLU A 1 91 ? 15.894 -3.605 -44.096 1.00 97.06 91 GLU A C 1
ATOM 721 O O . GLU A 1 91 ? 15.334 -4.647 -44.448 1.00 97.06 91 GLU A O 1
ATOM 726 N N . ALA A 1 92 ? 16.261 -3.383 -42.830 1.00 96.56 92 ALA A N 1
ATOM 727 C CA . ALA A 1 92 ? 16.042 -4.355 -41.764 1.00 96.56 92 ALA A CA 1
ATOM 728 C C . ALA A 1 92 ? 14.546 -4.660 -41.572 1.00 96.56 92 ALA A C 1
ATOM 730 O O . ALA A 1 92 ? 14.168 -5.822 -41.392 1.00 96.56 92 ALA A O 1
ATOM 731 N N . LYS A 1 93 ? 13.678 -3.640 -41.657 1.00 96.88 93 LYS A N 1
ATOM 732 C CA . LYS A 1 93 ? 12.223 -3.785 -41.531 1.00 96.88 93 LYS A CA 1
ATOM 733 C C . LYS A 1 93 ? 11.637 -4.644 -42.644 1.00 96.88 93 LYS A C 1
ATOM 735 O O . LYS A 1 93 ? 10.870 -5.558 -42.342 1.00 96.88 93 LYS A O 1
ATOM 740 N N . LYS A 1 94 ? 12.036 -4.390 -43.894 1.00 96.56 94 LYS A N 1
ATOM 741 C CA . LYS A 1 94 ? 11.608 -5.169 -45.069 1.00 96.56 94 LYS A CA 1
ATOM 742 C C . LYS A 1 94 ? 12.062 -6.626 -44.989 1.00 96.56 94 LYS A C 1
ATOM 744 O O . LYS A 1 94 ? 11.299 -7.513 -45.346 1.00 96.56 94 LYS A O 1
ATOM 749 N N . ALA A 1 95 ? 13.278 -6.869 -44.505 1.00 95.81 95 ALA A N 1
ATOM 750 C CA . ALA A 1 95 ? 13.850 -8.212 -44.459 1.00 95.81 95 ALA A CA 1
ATOM 751 C C . ALA A 1 95 ? 13.358 -9.063 -43.277 1.00 95.81 95 ALA A C 1
ATOM 753 O O . ALA A 1 95 ? 13.286 -10.282 -43.400 1.00 95.81 95 ALA A O 1
ATOM 754 N N . THR A 1 96 ? 13.072 -8.450 -42.122 1.00 95.12 96 THR A N 1
ATOM 755 C CA . THR A 1 96 ? 12.909 -9.200 -40.857 1.00 95.12 96 THR A CA 1
ATOM 756 C C . THR A 1 96 ? 11.607 -8.932 -40.105 1.00 95.12 96 THR A C 1
ATOM 758 O O . THR A 1 96 ? 11.324 -9.620 -39.125 1.00 95.12 96 THR A O 1
ATOM 761 N N . CYS A 1 97 ? 10.814 -7.946 -40.539 1.00 95.06 97 CYS A N 1
ATOM 762 C CA . CYS A 1 97 ? 9.568 -7.530 -39.885 1.00 95.06 97 CYS A CA 1
ATOM 763 C C . CYS A 1 97 ? 9.683 -7.422 -38.344 1.00 95.06 97 CYS A C 1
ATOM 765 O O . CYS A 1 97 ? 8.917 -8.059 -37.620 1.00 95.06 97 CYS A O 1
ATOM 767 N N . PRO A 1 98 ? 10.630 -6.629 -37.809 1.00 96.94 98 PRO A N 1
ATOM 768 C CA . PRO A 1 98 ? 10.848 -6.513 -36.378 1.00 96.94 98 PRO A CA 1
ATOM 769 C C . PRO A 1 98 ? 9.666 -5.848 -35.669 1.00 96.94 98 PRO A C 1
ATOM 771 O O . PRO A 1 98 ? 9.033 -4.915 -36.188 1.00 96.94 98 PRO A O 1
ATOM 774 N N . HIS A 1 99 ? 9.435 -6.327 -34.448 1.00 98.19 99 HIS A N 1
ATOM 775 C CA . HIS A 1 99 ? 8.504 -5.784 -33.465 1.00 98.19 99 HIS A CA 1
ATOM 776 C C . HIS A 1 99 ? 9.159 -4.664 -32.642 1.00 98.19 99 HIS A C 1
ATOM 778 O O . HIS A 1 99 ? 8.476 -3.728 -32.234 1.00 98.19 99 HIS A O 1
ATOM 784 N N . ALA A 1 100 ? 10.482 -4.717 -32.442 1.00 98.31 100 ALA A N 1
ATOM 785 C CA . ALA A 1 100 ? 11.209 -3.699 -31.694 1.00 98.31 100 ALA A CA 1
ATOM 786 C C . ALA A 1 100 ? 12.608 -3.401 -32.257 1.00 98.31 100 ALA A C 1
ATOM 788 O O . ALA A 1 100 ? 13.242 -4.257 -32.877 1.00 98.31 100 ALA A O 1
ATOM 789 N N . SER A 1 101 ? 13.115 -2.198 -31.982 1.00 98.31 101 SER A N 1
ATOM 790 C CA . SER A 1 101 ? 14.513 -1.821 -32.184 1.00 98.31 101 SER A CA 1
ATOM 791 C C . SER A 1 101 ? 15.130 -1.303 -30.891 1.00 98.31 101 SER A C 1
ATOM 793 O O . SER A 1 101 ? 14.614 -0.365 -30.288 1.00 98.31 101 SER A O 1
ATOM 795 N N . VAL A 1 102 ? 16.292 -1.838 -30.520 1.00 98.44 102 VAL A N 1
ATOM 796 C CA . VAL A 1 102 ? 17.131 -1.290 -29.444 1.00 98.44 102 VAL A CA 1
ATOM 797 C C . VAL A 1 102 ? 18.245 -0.418 -30.011 1.00 98.44 102 VAL A C 1
ATOM 799 O O . VAL A 1 102 ? 18.825 -0.748 -31.046 1.00 98.44 102 VAL A O 1
ATOM 802 N N . ILE A 1 103 ? 18.537 0.703 -29.356 1.00 98.25 103 ILE A N 1
ATOM 803 C CA . ILE A 1 103 ? 19.523 1.691 -29.802 1.00 98.25 103 ILE A CA 1
ATOM 804 C C . ILE A 1 103 ? 20.675 1.758 -28.793 1.00 98.25 103 ILE A C 1
ATOM 806 O O . ILE A 1 103 ? 20.487 2.163 -27.645 1.00 98.25 103 ILE A O 1
ATOM 810 N N . TYR A 1 104 ? 21.877 1.407 -29.263 1.00 96.69 104 TYR A N 1
ATOM 811 C CA . TYR A 1 104 ? 23.148 1.521 -28.536 1.00 96.69 104 TYR A CA 1
ATOM 812 C C . TYR A 1 104 ? 24.138 2.396 -29.319 1.00 96.69 104 TYR A C 1
ATOM 814 O O . TYR A 1 104 ? 25.242 1.966 -29.665 1.00 96.69 104 TYR A O 1
ATOM 822 N N . VAL A 1 105 ? 23.725 3.617 -29.657 1.00 95.50 105 VAL A N 1
ATOM 823 C CA . VAL A 1 105 ? 24.558 4.574 -30.406 1.00 95.50 105 VAL A CA 1
ATOM 824 C C . VAL A 1 105 ? 25.018 5.724 -29.503 1.00 95.50 105 VAL A C 1
ATOM 826 O O . VAL A 1 105 ? 24.371 5.994 -28.491 1.00 95.50 105 VAL A O 1
ATOM 829 N N . PRO A 1 106 ? 26.122 6.418 -29.830 1.00 93.94 106 PRO A N 1
ATOM 830 C CA . PRO A 1 106 ? 26.567 7.580 -29.065 1.00 93.94 106 PRO A CA 1
ATOM 831 C C . PRO A 1 106 ? 25.532 8.721 -29.047 1.00 93.94 106 PRO A C 1
ATOM 833 O O . PRO A 1 106 ? 24.744 8.833 -29.992 1.00 93.94 106 PRO A O 1
ATOM 836 N N . PRO A 1 107 ? 25.570 9.618 -28.043 1.00 93.38 107 PRO A N 1
ATOM 837 C CA . PRO A 1 107 ? 24.555 10.662 -27.853 1.00 93.38 107 PRO A CA 1
ATOM 838 C C . PRO A 1 107 ? 24.279 11.543 -29.084 1.00 93.38 107 PRO A C 1
ATOM 840 O O . PRO A 1 107 ? 23.105 11.717 -29.413 1.00 93.38 107 PRO A O 1
ATOM 843 N N . PRO A 1 108 ? 25.293 12.004 -29.851 1.00 93.44 108 PRO A N 1
ATOM 844 C CA . PRO A 1 108 ? 25.056 12.813 -31.053 1.00 93.44 108 PRO A CA 1
ATOM 845 C C . PRO A 1 108 ? 24.279 12.094 -32.167 1.00 93.44 108 PRO A C 1
ATOM 847 O O . PRO A 1 108 ? 23.699 12.742 -33.031 1.00 93.44 108 PRO A O 1
ATOM 850 N N . ALA A 1 109 ? 24.280 10.758 -32.176 1.00 94.00 109 ALA A N 1
ATOM 851 C CA . ALA A 1 109 ? 23.617 9.949 -33.198 1.00 94.00 109 ALA A CA 1
ATOM 852 C C . ALA A 1 109 ? 22.247 9.406 -32.748 1.00 94.00 109 ALA A C 1
ATOM 854 O O . ALA A 1 109 ? 21.497 8.886 -33.574 1.00 94.00 109 ALA A O 1
ATOM 855 N N . ALA A 1 110 ? 21.908 9.508 -31.459 1.00 95.94 110 ALA A N 1
ATOM 856 C CA . ALA A 1 110 ? 20.733 8.853 -30.884 1.00 95.94 110 ALA A CA 1
ATOM 857 C C . ALA A 1 110 ? 19.413 9.401 -31.432 1.00 95.94 110 ALA A C 1
ATOM 859 O O . ALA A 1 110 ? 18.543 8.624 -31.821 1.00 95.94 110 ALA A O 1
ATOM 860 N N . ALA A 1 111 ? 19.274 10.725 -31.536 1.00 96.62 111 ALA A N 1
ATOM 861 C CA . ALA A 1 111 ? 18.060 11.333 -32.076 1.00 96.62 111 ALA A CA 1
ATOM 862 C C . ALA A 1 111 ? 17.819 10.936 -33.541 1.00 96.62 111 ALA A C 1
ATOM 864 O O . ALA A 1 111 ? 16.699 10.591 -33.909 1.00 96.62 111 ALA A O 1
ATOM 865 N N . ALA A 1 112 ? 18.874 10.903 -34.364 1.00 97.00 112 ALA A N 1
ATOM 866 C CA . ALA A 1 112 ? 18.780 10.465 -35.755 1.00 97.00 112 ALA A CA 1
ATOM 867 C C . ALA A 1 112 ? 18.354 8.989 -35.867 1.00 97.00 112 ALA A C 1
ATOM 869 O O . ALA A 1 112 ? 17.479 8.674 -36.668 1.00 97.00 112 ALA A O 1
ATOM 870 N N . ALA A 1 113 ? 18.904 8.112 -35.022 1.00 97.56 113 ALA A N 1
ATOM 871 C CA . ALA A 1 113 ? 18.529 6.696 -34.952 1.00 97.56 113 ALA A CA 1
ATOM 872 C C . ALA A 1 113 ? 17.057 6.491 -34.530 1.00 97.56 113 ALA A C 1
ATOM 874 O O . ALA A 1 113 ? 16.331 5.672 -35.104 1.00 97.56 113 ALA A O 1
ATOM 875 N N . ILE A 1 114 ? 16.572 7.275 -33.558 1.00 98.12 114 ILE A N 1
ATOM 876 C CA . ILE A 1 114 ? 15.155 7.255 -33.162 1.00 98.12 114 ILE A CA 1
ATOM 877 C C . ILE A 1 114 ? 14.274 7.695 -34.339 1.00 98.12 114 ILE A C 1
ATOM 879 O O . ILE A 1 114 ? 13.325 6.995 -34.686 1.00 98.12 114 ILE A O 1
ATOM 883 N N . MET A 1 115 ? 14.610 8.810 -34.994 1.00 97.88 115 MET A N 1
ATOM 884 C CA . MET A 1 115 ? 13.855 9.324 -36.142 1.00 97.88 115 MET A CA 1
ATOM 885 C C . MET A 1 115 ? 13.850 8.349 -37.327 1.00 97.88 115 MET A C 1
ATOM 887 O O . MET A 1 115 ? 12.819 8.194 -37.980 1.00 97.88 115 MET A O 1
ATOM 891 N N . GLU A 1 116 ? 14.962 7.654 -37.586 1.00 98.00 116 GLU A N 1
ATOM 892 C CA . GLU A 1 116 ? 15.040 6.602 -38.608 1.00 98.00 116 GLU A CA 1
ATOM 893 C C . GLU A 1 116 ? 14.065 5.455 -38.303 1.00 98.00 116 GLU A C 1
ATOM 895 O O . GLU A 1 116 ? 13.374 4.961 -39.193 1.00 98.00 116 GLU A O 1
ATOM 900 N N . SER A 1 117 ? 13.944 5.083 -37.028 1.00 98.12 117 SER A N 1
ATOM 901 C CA . SER A 1 117 ? 13.031 4.028 -36.574 1.00 98.12 117 SER A CA 1
ATOM 902 C C . SER A 1 117 ? 11.563 4.430 -36.666 1.00 98.12 117 SER A C 1
ATOM 904 O O . SER A 1 117 ? 10.737 3.606 -37.051 1.00 98.12 117 SER A O 1
ATOM 906 N N . ILE A 1 118 ? 11.247 5.689 -36.338 1.00 97.75 118 ILE A N 1
ATOM 907 C CA . ILE A 1 118 ? 9.899 6.252 -36.496 1.00 97.75 118 ILE A CA 1
ATOM 908 C C . ILE A 1 118 ? 9.522 6.258 -37.981 1.00 97.75 118 ILE A C 1
ATOM 910 O O . ILE A 1 118 ? 8.444 5.801 -38.345 1.00 97.75 118 ILE A O 1
ATOM 914 N N . LYS A 1 119 ? 10.433 6.707 -38.855 1.00 97.25 119 LYS A N 1
ATOM 915 C CA . LYS A 1 119 ? 10.210 6.734 -40.308 1.00 97.25 119 LYS A CA 1
ATOM 916 C C . LYS A 1 119 ? 10.005 5.335 -40.899 1.00 97.25 119 LYS A C 1
ATOM 918 O O . LYS A 1 119 ? 9.236 5.182 -41.839 1.00 97.25 119 LYS A O 1
ATOM 923 N N . ALA A 1 120 ? 10.692 4.330 -40.360 1.00 97.50 120 ALA A N 1
ATOM 924 C CA . ALA A 1 120 ? 10.538 2.932 -40.755 1.00 97.50 120 ALA A CA 1
ATOM 925 C C . ALA A 1 120 ? 9.356 2.220 -40.064 1.00 97.50 120 ALA A C 1
ATOM 927 O O . ALA A 1 120 ? 9.202 1.009 -40.231 1.00 97.50 120 ALA A O 1
ATOM 928 N N . GLU A 1 121 ? 8.552 2.942 -39.272 1.00 97.12 121 GLU A N 1
ATOM 929 C CA . GLU A 1 121 ? 7.387 2.426 -38.543 1.00 97.12 121 GLU A CA 1
ATOM 930 C C . GLU A 1 121 ? 7.716 1.201 -37.671 1.00 97.12 121 GLU A C 1
ATOM 932 O O . GLU A 1 121 ? 6.998 0.194 -37.634 1.00 97.12 121 GLU A O 1
ATOM 937 N N . ILE A 1 122 ? 8.848 1.254 -36.964 1.00 98.19 122 ILE A N 1
ATOM 938 C CA . ILE A 1 122 ? 9.195 0.223 -35.984 1.00 98.19 122 ILE A CA 1
ATOM 939 C C . ILE A 1 122 ? 8.253 0.357 -34.778 1.00 98.19 122 ILE A C 1
ATOM 941 O O . ILE A 1 122 ? 8.227 1.435 -34.178 1.00 98.19 122 ILE A O 1
ATOM 945 N N . PRO A 1 123 ? 7.509 -0.695 -34.378 1.00 98.12 123 PRO A N 1
ATOM 946 C CA . PRO A 1 123 ? 6.478 -0.554 -33.350 1.00 98.12 123 PRO A CA 1
ATOM 947 C C . PRO A 1 123 ? 7.013 -0.087 -31.991 1.00 98.12 123 PRO A C 1
ATOM 949 O O . PRO A 1 123 ? 6.465 0.841 -31.396 1.00 98.12 123 PRO A O 1
ATOM 952 N N . LEU A 1 124 ? 8.103 -0.687 -31.507 1.00 98.50 124 LEU A N 1
ATOM 953 C CA . LEU A 1 124 ? 8.748 -0.305 -30.251 1.00 98.50 124 LEU A CA 1
ATOM 954 C C . LEU A 1 124 ? 10.204 0.113 -30.469 1.00 98.50 124 LEU A C 1
ATOM 956 O O . LEU A 1 124 ? 10.995 -0.613 -31.063 1.00 98.50 124 LEU A O 1
ATOM 960 N N . ILE A 1 125 ? 10.582 1.265 -29.933 1.00 98.56 125 ILE A N 1
ATOM 961 C CA . ILE A 1 125 ? 11.938 1.808 -29.971 1.00 98.56 125 ILE A CA 1
ATOM 962 C C . ILE A 1 125 ? 12.428 1.918 -28.530 1.00 98.56 125 ILE A C 1
ATOM 964 O O . ILE A 1 125 ? 11.783 2.553 -27.702 1.00 98.56 125 ILE A O 1
ATOM 968 N N . VAL A 1 126 ? 13.572 1.313 -28.222 1.00 98.31 126 VAL A N 1
ATOM 969 C CA . VAL A 1 126 ? 14.179 1.351 -26.886 1.00 98.31 126 VAL A CA 1
ATOM 970 C C . VAL A 1 126 ? 15.534 2.032 -26.991 1.00 98.31 126 VAL A C 1
ATOM 972 O O . VAL A 1 126 ? 16.474 1.473 -27.560 1.00 98.31 126 VAL A O 1
ATOM 975 N N . CYS A 1 127 ? 15.639 3.251 -26.466 1.00 97.50 127 CYS A N 1
ATOM 976 C CA . CYS A 1 127 ? 16.864 4.037 -26.525 1.00 97.50 127 CYS A CA 1
ATOM 977 C C . CYS A 1 127 ? 17.576 4.044 -25.172 1.00 97.50 127 CYS A C 1
ATOM 979 O O . CYS A 1 127 ? 17.076 4.595 -24.195 1.00 97.50 127 CYS A O 1
ATOM 981 N N . ILE A 1 128 ? 18.759 3.435 -25.122 1.00 95.75 128 ILE A N 1
ATOM 982 C CA . ILE A 1 128 ? 19.552 3.337 -23.889 1.00 95.75 128 ILE A CA 1
ATOM 983 C C . ILE A 1 128 ? 20.402 4.593 -23.674 1.00 95.75 128 ILE A C 1
ATOM 985 O O . ILE A 1 128 ? 20.695 4.960 -22.543 1.00 95.75 128 ILE A O 1
ATOM 989 N N . THR A 1 129 ? 20.787 5.260 -24.762 1.00 94.38 129 THR A N 1
ATOM 990 C CA . THR A 1 129 ? 21.768 6.344 -24.776 1.00 94.38 129 THR A CA 1
ATOM 991 C C . THR A 1 129 ? 21.436 7.464 -23.791 1.00 94.38 129 THR A C 1
ATOM 993 O O . THR A 1 129 ? 20.356 8.046 -23.839 1.00 94.38 129 THR A O 1
ATOM 996 N N . GLU A 1 130 ? 22.392 7.788 -22.926 1.00 90.81 130 GLU A N 1
ATOM 997 C CA . GLU A 1 130 ? 22.339 8.922 -22.004 1.00 90.81 130 GLU A CA 1
ATOM 998 C C . GLU A 1 130 ? 22.923 10.189 -22.651 1.00 90.81 130 GLU A C 1
ATOM 1000 O O . GLU A 1 130 ? 23.755 10.102 -23.550 1.00 90.81 130 GLU A O 1
ATOM 1005 N N . GLY A 1 131 ? 22.508 11.377 -22.199 1.00 89.00 131 GLY A N 1
ATOM 1006 C CA . GLY A 1 131 ? 23.130 12.641 -22.612 1.00 89.00 131 GLY A CA 1
ATOM 1007 C C . GLY A 1 131 ? 22.739 13.105 -24.015 1.00 89.00 131 GLY A C 1
ATOM 1008 O O . GLY A 1 131 ? 23.486 13.849 -24.652 1.00 89.00 131 GLY A O 1
ATOM 1009 N N . VAL A 1 132 ? 21.585 12.660 -24.520 1.00 92.06 132 VAL A N 1
ATOM 1010 C CA . VAL A 1 132 ? 21.033 13.153 -25.787 1.00 92.06 132 VAL A CA 1
ATOM 1011 C C . VAL A 1 132 ? 20.694 14.644 -25.633 1.00 92.06 132 VAL A C 1
ATOM 1013 O O . VAL A 1 132 ? 20.070 15.024 -24.640 1.00 92.06 132 VAL A O 1
ATOM 1016 N N . PRO A 1 133 ? 21.088 15.520 -26.577 1.00 90.62 133 PRO A N 1
ATOM 1017 C CA . PRO A 1 133 ? 20.756 16.937 -26.494 1.00 90.62 133 PRO A CA 1
ATOM 1018 C C . PRO A 1 133 ? 19.243 17.170 -26.387 1.00 90.62 133 PRO A C 1
ATOM 1020 O O . PRO A 1 133 ? 18.468 16.699 -27.220 1.00 90.62 133 PRO A O 1
ATOM 1023 N N . GLN A 1 134 ? 18.815 17.956 -25.393 1.00 89.38 134 GLN A N 1
ATOM 1024 C CA . GLN A 1 134 ? 17.389 18.212 -25.133 1.00 89.38 134 GLN A CA 1
ATOM 1025 C C . GLN A 1 134 ? 16.665 18.808 -26.349 1.00 89.38 134 GLN A C 1
ATOM 1027 O O . GLN A 1 134 ? 15.534 18.433 -26.641 1.00 89.38 134 GLN A O 1
ATOM 1032 N N . HIS A 1 135 ? 17.330 19.693 -27.098 1.00 90.62 135 HIS A N 1
ATOM 1033 C CA . HIS A 1 135 ? 16.785 20.275 -28.326 1.00 90.62 135 HIS A CA 1
ATOM 1034 C C . HIS A 1 135 ? 16.432 19.212 -29.381 1.00 90.62 135 HIS A C 1
ATOM 1036 O O . HIS A 1 135 ? 15.429 19.342 -30.084 1.00 90.62 135 HIS A O 1
ATOM 1042 N N . ASP A 1 136 ? 17.214 18.138 -29.476 1.00 94.25 136 ASP A N 1
ATOM 1043 C CA . ASP A 1 136 ? 16.916 17.047 -30.398 1.00 94.25 136 ASP A CA 1
ATOM 1044 C C . ASP A 1 136 ? 15.786 16.163 -29.865 1.00 94.25 136 ASP A C 1
ATOM 1046 O O . ASP A 1 136 ? 14.923 15.739 -30.635 1.00 94.25 136 ASP A O 1
ATOM 1050 N N . MET A 1 137 ? 15.711 15.969 -28.545 1.00 93.69 137 MET A N 1
ATOM 1051 C CA . MET A 1 137 ? 14.601 15.246 -27.924 1.00 93.69 137 MET A CA 1
ATOM 1052 C C . MET A 1 137 ? 13.258 15.966 -28.044 1.00 93.69 137 MET A C 1
ATOM 1054 O O . MET A 1 137 ? 12.237 15.302 -28.207 1.00 93.69 137 MET A O 1
ATOM 1058 N N . VAL A 1 138 ? 13.233 17.301 -28.081 1.00 93.50 138 VAL A N 1
ATOM 1059 C CA . VAL A 1 138 ? 12.010 18.061 -28.397 1.00 93.50 138 VAL A CA 1
ATOM 1060 C C . VAL A 1 138 ? 11.507 17.731 -29.809 1.00 93.50 138 VAL A C 1
ATOM 1062 O O . VAL A 1 138 ? 10.311 17.508 -29.999 1.00 93.50 138 VAL A O 1
ATOM 1065 N N . LYS A 1 139 ? 12.405 17.624 -30.799 1.00 94.31 139 LYS A N 1
ATOM 1066 C CA . LYS A 1 139 ? 12.037 17.227 -32.172 1.00 94.31 139 LYS A CA 1
ATOM 1067 C C . LYS A 1 139 ? 11.526 15.789 -32.226 1.00 94.31 139 LYS A C 1
ATOM 1069 O O . LYS A 1 139 ? 10.523 15.525 -32.884 1.00 94.31 139 LYS A O 1
ATOM 1074 N N . VAL A 1 140 ? 12.185 14.875 -31.511 1.00 95.88 140 VAL A N 1
ATOM 1075 C CA . VAL A 1 140 ? 11.745 13.477 -31.384 1.00 95.88 140 VAL A CA 1
ATOM 1076 C C . VAL A 1 140 ? 10.359 13.408 -30.742 1.00 95.88 140 VAL A C 1
ATOM 1078 O O . VAL A 1 140 ? 9.483 12.723 -31.261 1.00 95.88 140 VAL A O 1
ATOM 1081 N N . LYS A 1 141 ? 10.122 14.150 -29.654 1.00 93.69 141 LYS A N 1
ATOM 1082 C CA . LYS A 1 141 ? 8.825 14.189 -28.969 1.00 93.69 141 LYS A CA 1
ATOM 1083 C C . LYS A 1 141 ? 7.723 14.698 -29.893 1.00 93.69 141 LYS A C 1
ATOM 1085 O O . LYS A 1 141 ? 6.659 14.089 -29.947 1.00 93.69 141 LYS A O 1
ATOM 1090 N N . GLN A 1 142 ? 7.993 15.755 -30.660 1.00 93.12 142 GLN A N 1
ATOM 1091 C CA . GLN A 1 142 ? 7.060 16.251 -31.668 1.00 93.12 142 GLN A CA 1
ATOM 1092 C C . GLN A 1 142 ? 6.742 15.177 -32.716 1.00 93.12 142 GLN A C 1
ATOM 1094 O O . GLN A 1 142 ? 5.574 14.971 -33.022 1.00 93.12 142 GLN A O 1
ATOM 1099 N N . ALA A 1 143 ? 7.755 14.472 -33.230 1.00 94.62 143 ALA A N 1
ATOM 1100 C CA . ALA A 1 143 ? 7.558 13.407 -34.210 1.00 94.62 143 ALA A CA 1
ATOM 1101 C C . ALA A 1 143 ? 6.702 12.261 -33.653 1.00 94.62 143 ALA A C 1
ATOM 1103 O O . ALA A 1 143 ? 5.776 11.815 -34.327 1.00 94.62 143 ALA A O 1
ATOM 1104 N N . LEU A 1 144 ? 6.962 11.837 -32.410 1.00 94.62 144 LEU A N 1
ATOM 1105 C CA . LEU A 1 144 ? 6.198 10.794 -31.722 1.00 94.62 144 LEU A CA 1
ATOM 1106 C C . LEU A 1 144 ? 4.715 11.158 -31.594 1.00 94.62 144 LEU A C 1
ATOM 1108 O O . LEU A 1 144 ? 3.875 10.328 -31.917 1.00 94.62 144 LEU A O 1
ATOM 1112 N N . LEU A 1 145 ? 4.407 12.397 -31.194 1.00 92.06 145 LEU A N 1
ATOM 1113 C CA . LEU A 1 145 ? 3.032 12.886 -31.026 1.00 92.06 145 LEU A CA 1
ATOM 1114 C C . LEU A 1 145 ? 2.272 13.070 -32.349 1.00 92.06 145 LEU A C 1
ATOM 1116 O O . LEU A 1 145 ? 1.068 13.283 -32.335 1.00 92.06 145 LEU A O 1
ATOM 1120 N N . THR A 1 146 ? 2.950 13.031 -33.495 1.00 89.81 146 THR A N 1
ATOM 1121 C CA . THR A 1 146 ? 2.320 13.217 -34.816 1.00 89.81 146 THR A CA 1
ATOM 1122 C C . THR A 1 146 ? 2.056 11.913 -35.569 1.00 89.81 146 THR A C 1
ATOM 1124 O O . THR A 1 146 ? 1.714 11.952 -36.748 1.00 89.81 146 THR A O 1
ATOM 1127 N N . GLN A 1 147 ? 2.241 10.763 -34.922 1.00 91.69 147 GLN A N 1
ATOM 1128 C CA . GLN A 1 147 ? 2.120 9.442 -35.538 1.00 91.69 147 GLN A CA 1
ATOM 1129 C C . GLN A 1 147 ? 1.555 8.405 -34.554 1.00 91.69 147 GLN A C 1
ATOM 1131 O O . GLN A 1 147 ? 1.517 8.633 -33.348 1.00 91.69 147 GLN A O 1
ATOM 1136 N N . GLU A 1 148 ? 1.164 7.247 -35.082 1.00 93.50 148 GLU A N 1
ATOM 1137 C CA . GLU A 1 148 ? 0.373 6.210 -34.389 1.00 93.50 148 GLU A CA 1
ATOM 1138 C C . GLU A 1 148 ? 0.991 4.794 -34.450 1.00 93.50 148 GLU A C 1
ATOM 1140 O O . GLU A 1 148 ? 0.360 3.802 -34.083 1.00 93.50 148 GLU A O 1
ATOM 1145 N N . LYS A 1 149 ? 2.219 4.656 -34.965 1.00 95.62 149 LYS A N 1
ATOM 1146 C CA . LYS A 1 149 ? 2.872 3.360 -35.228 1.00 95.62 149 LYS A CA 1
ATOM 1147 C C . LYS A 1 149 ? 3.972 3.013 -34.233 1.00 95.62 149 LYS A C 1
ATOM 1149 O O . LYS A 1 149 ? 4.055 1.863 -33.813 1.00 95.62 149 LYS A O 1
ATOM 1154 N N . SER A 1 150 ? 4.804 3.978 -33.860 1.00 97.62 150 SER A N 1
ATOM 1155 C CA . SER A 1 150 ? 6.029 3.788 -33.082 1.00 97.62 150 SER A CA 1
ATOM 1156 C C . SER A 1 150 ? 5.897 4.323 -31.660 1.00 97.62 150 SER A C 1
ATOM 1158 O O . SER A 1 150 ? 5.425 5.434 -31.453 1.00 97.62 150 SER A O 1
ATOM 1160 N N . ARG A 1 151 ? 6.381 3.567 -30.675 1.00 97.62 151 ARG A N 1
ATOM 1161 C CA . ARG A 1 151 ? 6.460 3.949 -29.258 1.00 97.62 151 ARG A CA 1
ATOM 1162 C C . ARG A 1 151 ? 7.917 4.030 -28.827 1.00 97.62 151 ARG A C 1
ATOM 1164 O O . ARG A 1 151 ? 8.689 3.140 -29.170 1.00 97.62 151 ARG A O 1
ATOM 1171 N N . LEU A 1 152 ? 8.295 5.045 -28.052 1.00 97.94 152 LEU A N 1
ATOM 1172 C CA . LEU A 1 152 ? 9.660 5.182 -27.527 1.00 97.94 152 LEU A CA 1
ATOM 1173 C C . LEU A 1 152 ? 9.718 4.907 -26.016 1.00 97.94 152 LEU A C 1
ATOM 1175 O O . LEU A 1 152 ? 8.985 5.526 -25.247 1.00 97.94 152 LEU A O 1
ATOM 1179 N N . VAL A 1 153 ? 10.636 4.039 -25.590 1.00 97.44 153 VAL A N 1
ATOM 1180 C CA . VAL A 1 153 ? 11.089 3.878 -24.197 1.00 97.44 153 VAL A CA 1
ATOM 1181 C C . VAL A 1 153 ? 12.491 4.482 -24.083 1.00 97.44 153 VAL A C 1
ATOM 1183 O O . VAL A 1 153 ? 13.374 4.159 -24.882 1.00 97.44 153 VAL A O 1
ATOM 1186 N N . GLY A 1 154 ? 12.684 5.375 -23.110 1.00 92.12 154 GLY A N 1
ATOM 1187 C CA . GLY A 1 154 ? 13.875 6.216 -22.990 1.00 92.12 154 GLY A CA 1
ATOM 1188 C C . GLY A 1 154 ? 13.750 7.574 -23.703 1.00 92.12 154 GLY A C 1
ATOM 1189 O O . GLY A 1 154 ? 12.625 8.022 -23.971 1.00 92.12 154 GLY A O 1
ATOM 1190 N N . PRO A 1 155 ? 14.879 8.243 -24.020 1.00 92.69 155 PRO A N 1
ATOM 1191 C CA . PRO A 1 155 ? 16.271 7.796 -23.865 1.00 92.69 155 PRO A CA 1
ATOM 1192 C C . PRO A 1 155 ? 16.730 7.741 -22.395 1.00 92.69 155 PRO A C 1
ATOM 1194 O O . PRO A 1 155 ? 15.928 7.933 -21.482 1.00 92.69 155 PRO A O 1
ATOM 1197 N N . ASN A 1 156 ? 18.018 7.473 -22.157 1.00 91.31 156 ASN A N 1
ATOM 1198 C CA . ASN A 1 156 ? 18.601 7.344 -20.816 1.00 91.31 156 ASN A CA 1
ATOM 1199 C C . ASN A 1 156 ? 17.871 6.304 -19.946 1.00 91.31 156 ASN A C 1
ATOM 1201 O O . ASN A 1 156 ? 17.512 6.572 -18.800 1.00 91.31 156 ASN A O 1
ATOM 1205 N N . CYS A 1 157 ? 17.576 5.133 -20.513 1.00 92.69 157 CYS A N 1
ATOM 1206 C CA . CYS A 1 157 ? 16.804 4.100 -19.831 1.00 92.69 157 CYS A CA 1
ATOM 1207 C C . CYS A 1 157 ? 17.545 2.759 -19.778 1.00 92.69 157 CYS A C 1
ATOM 1209 O O . CYS A 1 157 ? 18.351 2.459 -20.659 1.00 92.69 157 CYS A O 1
ATOM 1211 N N . PRO A 1 158 ? 17.256 1.903 -18.781 1.00 94.06 158 PRO A N 1
ATOM 1212 C CA . PRO A 1 158 ? 17.811 0.557 -18.739 1.00 94.06 158 PRO A CA 1
ATOM 1213 C C . PRO A 1 158 ? 17.133 -0.395 -19.748 1.00 94.06 158 PRO A C 1
ATOM 1215 O O . PRO A 1 158 ? 17.669 -1.470 -20.034 1.00 94.06 158 PRO A O 1
ATOM 1218 N N . GLY A 1 159 ? 15.979 0.001 -20.299 1.00 95.88 159 GLY A N 1
ATOM 1219 C CA . GLY A 1 159 ? 15.212 -0.721 -21.311 1.00 95.88 159 GLY A CA 1
ATOM 1220 C C . GLY A 1 159 ? 13.914 -1.340 -20.788 1.00 95.88 159 GLY A C 1
ATOM 1221 O O . GLY A 1 159 ? 13.327 -0.867 -19.815 1.00 95.88 159 GLY A O 1
ATOM 1222 N N . ILE A 1 160 ? 13.477 -2.418 -21.437 1.00 97.75 160 ILE A N 1
ATOM 1223 C CA . ILE A 1 160 ? 12.243 -3.157 -21.145 1.00 97.75 160 ILE A CA 1
ATOM 1224 C C . ILE A 1 160 ? 12.501 -4.667 -21.179 1.00 97.75 160 ILE A C 1
ATOM 1226 O O . ILE A 1 160 ? 13.256 -5.171 -22.014 1.00 97.75 160 ILE A O 1
ATOM 1230 N N . ILE A 1 161 ? 11.891 -5.406 -20.257 1.00 97.62 161 ILE A N 1
ATOM 1231 C CA . ILE A 1 161 ? 12.052 -6.858 -20.159 1.00 97.62 161 ILE A CA 1
ATOM 1232 C C . ILE A 1 161 ? 10.734 -7.529 -19.775 1.00 97.62 161 ILE A C 1
ATOM 1234 O O . ILE A 1 161 ? 10.104 -7.182 -18.776 1.00 97.62 161 ILE A O 1
ATOM 1238 N N . ALA A 1 162 ? 10.340 -8.512 -20.580 1.00 97.25 162 ALA A N 1
ATOM 1239 C CA . ALA A 1 162 ? 9.345 -9.516 -20.236 1.00 97.25 162 ALA A CA 1
ATOM 1240 C C . ALA A 1 162 ? 10.110 -10.763 -19.764 1.00 97.25 162 ALA A C 1
ATOM 1242 O O . ALA A 1 162 ? 10.787 -11.403 -20.585 1.00 97.25 162 ALA A O 1
ATOM 1243 N N . PRO A 1 163 ? 10.076 -11.095 -18.460 1.00 96.75 163 PRO A N 1
ATOM 1244 C CA . PRO A 1 163 ? 10.914 -12.156 -17.919 1.00 96.75 163 PRO A CA 1
ATOM 1245 C C . PRO A 1 163 ? 10.713 -13.504 -18.614 1.00 96.75 163 PRO A C 1
ATOM 1247 O O . PRO A 1 163 ? 9.585 -13.892 -18.922 1.00 96.75 163 PRO A O 1
ATOM 1250 N N . GLU A 1 164 ? 11.823 -14.209 -18.851 1.00 94.31 164 GLU A N 1
ATOM 1251 C CA . GLU A 1 164 ? 11.904 -15.521 -19.519 1.00 94.31 164 GLU A CA 1
ATOM 1252 C C . GLU A 1 164 ? 11.348 -15.537 -20.956 1.00 94.31 164 GLU A C 1
ATOM 1254 O O . GLU A 1 164 ? 11.081 -16.597 -21.528 1.00 94.31 164 GLU A O 1
ATOM 1259 N N . GLN A 1 165 ? 11.153 -14.356 -21.550 1.00 95.19 165 GLN A N 1
ATOM 1260 C CA . GLN A 1 165 ? 10.573 -14.206 -22.882 1.00 95.19 165 GLN A CA 1
ATOM 1261 C C . GLN A 1 165 ? 11.408 -13.298 -23.778 1.00 95.19 165 GLN A C 1
ATOM 1263 O O . GLN A 1 165 ? 11.839 -13.724 -24.846 1.00 95.19 165 GLN A O 1
ATOM 1268 N N . CYS A 1 166 ? 11.611 -12.044 -23.374 1.00 97.38 166 CYS A N 1
ATOM 1269 C CA . CYS A 1 166 ? 12.262 -11.044 -24.212 1.00 97.38 166 CYS A CA 1
ATOM 1270 C C . CYS A 1 166 ? 12.936 -9.977 -23.351 1.00 97.38 166 CYS A C 1
ATOM 1272 O O . CYS A 1 166 ? 12.308 -9.383 -22.474 1.00 97.38 166 CYS A O 1
ATOM 1274 N N . LYS A 1 167 ? 14.219 -9.724 -23.619 1.00 97.00 167 LYS A N 1
ATOM 1275 C CA . LYS A 1 167 ? 15.051 -8.728 -22.944 1.00 97.00 167 LYS A CA 1
ATOM 1276 C C . LYS A 1 167 ? 15.554 -7.719 -23.970 1.00 97.00 167 LYS A C 1
ATOM 1278 O O . LYS A 1 167 ? 16.331 -8.066 -24.856 1.00 97.00 167 LYS A O 1
ATOM 1283 N N . ILE A 1 168 ? 15.166 -6.456 -23.803 1.00 97.94 168 ILE A N 1
ATOM 1284 C CA . ILE A 1 168 ? 15.590 -5.351 -24.664 1.00 97.94 168 ILE A CA 1
ATOM 1285 C C . ILE A 1 168 ? 16.212 -4.258 -23.792 1.00 97.94 168 ILE A C 1
ATOM 1287 O O . ILE A 1 168 ? 15.504 -3.494 -23.143 1.00 97.94 168 ILE A O 1
ATOM 1291 N N . GLY A 1 169 ? 17.543 -4.175 -23.771 1.00 95.81 169 GLY A N 1
ATOM 1292 C CA . GLY A 1 169 ? 18.273 -3.171 -22.994 1.00 95.81 169 GLY A CA 1
ATOM 1293 C C . GLY A 1 169 ? 19.424 -3.751 -22.180 1.00 95.81 169 GLY A C 1
ATOM 1294 O O . GLY A 1 169 ? 20.022 -4.761 -22.550 1.00 95.81 169 GLY A O 1
ATOM 1295 N N . ILE A 1 170 ? 19.770 -3.077 -21.086 1.00 95.38 170 ILE A N 1
ATOM 1296 C CA . ILE A 1 170 ? 20.974 -3.360 -20.287 1.00 95.38 170 ILE A CA 1
ATOM 1297 C C . ILE A 1 170 ? 20.684 -4.083 -18.969 1.00 95.38 170 ILE A C 1
ATOM 1299 O O . ILE A 1 170 ? 21.616 -4.429 -18.247 1.00 95.38 170 ILE A O 1
ATOM 1303 N N . MET A 1 171 ? 19.412 -4.354 -18.668 1.00 94.38 171 MET A N 1
ATOM 1304 C CA . MET A 1 171 ? 19.016 -5.007 -17.418 1.00 94.38 171 MET A CA 1
ATOM 1305 C C . MET A 1 171 ? 19.601 -6.429 -17.292 1.00 94.38 171 MET A C 1
ATOM 1307 O O . MET A 1 171 ? 19.587 -7.196 -18.266 1.00 94.38 171 MET A O 1
ATOM 1311 N N . PRO A 1 172 ? 20.106 -6.831 -16.111 1.00 91.75 172 PRO A N 1
ATOM 1312 C CA . PRO A 1 172 ? 20.640 -8.175 -15.897 1.00 91.75 172 PRO A CA 1
ATOM 1313 C C . PRO A 1 172 ? 19.515 -9.217 -15.944 1.00 91.75 172 PRO A C 1
ATOM 1315 O O . PRO A 1 172 ? 18.529 -9.112 -15.223 1.00 91.75 172 PRO A O 1
ATOM 1318 N N . GLY A 1 173 ? 19.645 -10.244 -16.788 1.00 91.00 173 GLY A N 1
ATOM 1319 C CA . GLY A 1 173 ? 18.564 -11.217 -17.001 1.00 91.00 173 GLY A CA 1
ATOM 1320 C C . GLY A 1 173 ? 18.331 -12.153 -15.810 1.00 91.00 173 GLY A C 1
ATOM 1321 O O . GLY A 1 173 ? 17.192 -12.493 -15.516 1.00 91.00 173 GLY A O 1
ATOM 1322 N N . PHE A 1 174 ? 19.393 -12.525 -15.089 1.00 90.19 174 PHE A N 1
ATOM 1323 C CA . PHE A 1 174 ? 19.367 -13.571 -14.056 1.00 90.19 174 PHE A CA 1
ATOM 1324 C C . PHE A 1 174 ? 18.533 -13.234 -12.806 1.00 90.19 174 PHE A C 1
ATOM 1326 O O . PHE A 1 174 ? 18.134 -14.145 -12.085 1.00 90.19 174 PHE A O 1
ATOM 1333 N N . ILE A 1 175 ? 18.252 -11.951 -12.545 1.00 93.12 175 ILE A N 1
ATOM 1334 C CA . ILE A 1 175 ? 17.391 -11.523 -11.426 1.00 93.12 175 ILE A CA 1
ATOM 1335 C C . ILE A 1 175 ? 15.895 -11.521 -11.780 1.00 93.12 175 ILE A C 1
ATOM 1337 O O . ILE A 1 175 ? 15.055 -11.409 -10.886 1.00 93.12 175 ILE A O 1
ATOM 1341 N N . HIS A 1 176 ? 15.552 -11.634 -13.066 1.00 96.06 176 HIS A N 1
ATOM 1342 C CA . HIS A 1 176 ? 14.174 -11.577 -13.549 1.00 96.06 176 HIS A CA 1
ATOM 1343 C C . HIS A 1 176 ? 13.583 -12.980 -13.621 1.00 96.06 176 HIS A C 1
ATOM 1345 O O . HIS A 1 176 ? 14.141 -13.856 -14.283 1.00 96.06 176 HIS A O 1
ATOM 1351 N N . LYS A 1 177 ? 12.420 -13.169 -12.996 1.00 96.25 177 LYS A N 1
ATOM 1352 C CA . LYS A 1 177 ? 11.636 -14.404 -13.097 1.00 96.25 177 LYS A CA 1
ATOM 1353 C C . LYS A 1 177 ? 10.222 -14.088 -13.525 1.00 96.25 177 LYS A C 1
ATOM 1355 O O . LYS A 1 177 ? 9.668 -13.063 -13.124 1.00 96.25 177 LYS A O 1
ATOM 1360 N N . ARG A 1 178 ? 9.619 -14.977 -14.311 1.00 96.00 178 ARG A N 1
ATOM 1361 C CA . ARG A 1 178 ? 8.223 -14.804 -14.714 1.00 96.00 178 ARG A CA 1
ATOM 1362 C C . ARG A 1 178 ? 7.319 -14.825 -13.485 1.00 96.00 178 ARG A C 1
ATOM 1364 O O . ARG A 1 178 ? 7.443 -15.689 -12.621 1.00 96.00 178 ARG A O 1
ATOM 1371 N N . GLY A 1 179 ? 6.405 -13.866 -13.408 1.00 94.62 179 GLY A N 1
ATOM 1372 C CA . GLY A 1 179 ? 5.516 -13.738 -12.263 1.00 94.62 179 GLY A CA 1
ATOM 1373 C C . GLY A 1 179 ? 4.353 -12.796 -12.508 1.00 94.62 179 GLY A C 1
ATOM 1374 O O . GLY A 1 179 ? 3.814 -12.752 -13.610 1.00 94.62 179 GLY A O 1
ATOM 1375 N N . MET A 1 180 ? 3.942 -12.085 -11.459 1.00 94.81 180 MET A N 1
ATOM 1376 C CA . MET A 1 180 ? 2.670 -11.356 -11.426 1.00 94.81 180 MET A CA 1
ATOM 1377 C C . MET A 1 180 ? 2.800 -9.852 -11.167 1.00 94.81 180 MET A C 1
ATOM 1379 O O . MET A 1 180 ? 1.779 -9.201 -10.958 1.00 94.81 180 MET A O 1
ATOM 1383 N N . ILE A 1 181 ? 4.012 -9.289 -11.147 1.00 97.56 181 ILE A N 1
ATOM 1384 C CA . ILE A 1 181 ? 4.226 -7.871 -10.814 1.00 97.56 181 ILE A CA 1
ATOM 1385 C C . ILE A 1 181 ? 4.629 -7.049 -12.038 1.00 97.56 181 ILE A C 1
ATOM 1387 O O . ILE A 1 181 ? 5.592 -7.386 -12.724 1.00 97.56 181 ILE A O 1
ATOM 1391 N N . GLY A 1 182 ? 3.930 -5.942 -12.282 1.00 97.56 182 GLY A N 1
ATOM 1392 C CA . GLY A 1 182 ? 4.376 -4.904 -13.212 1.00 97.56 182 GLY A CA 1
ATOM 1393 C C . GLY A 1 182 ? 5.342 -3.951 -12.513 1.00 97.56 182 GLY A C 1
ATOM 1394 O O . GLY A 1 182 ? 5.049 -3.490 -11.412 1.00 97.56 182 GLY A O 1
ATOM 1395 N N . ILE A 1 183 ? 6.493 -3.650 -13.113 1.00 97.88 183 ILE A N 1
ATOM 1396 C CA . ILE A 1 183 ? 7.474 -2.719 -12.533 1.00 97.88 183 ILE A CA 1
ATOM 1397 C C . ILE A 1 183 ? 7.721 -1.573 -13.506 1.00 97.88 183 ILE A C 1
ATOM 1399 O O . ILE A 1 183 ? 8.112 -1.805 -14.649 1.00 97.88 183 ILE A O 1
ATOM 1403 N N . VAL A 1 184 ? 7.544 -0.338 -13.043 1.00 97.31 184 VAL A N 1
ATOM 1404 C CA . VAL A 1 184 ? 7.906 0.872 -13.787 1.00 97.31 184 VAL A CA 1
ATOM 1405 C C . VAL A 1 184 ? 8.800 1.768 -12.937 1.00 97.31 184 VAL A C 1
ATOM 1407 O O . VAL A 1 184 ? 8.524 2.010 -11.763 1.00 97.31 184 VAL A O 1
ATOM 1410 N N . SER A 1 185 ? 9.895 2.252 -13.520 1.00 94.12 185 SER A N 1
ATOM 1411 C CA . SER A 1 185 ? 10.889 3.039 -12.787 1.00 94.12 185 SER A CA 1
ATOM 1412 C C . SER A 1 185 ? 11.562 4.085 -13.665 1.00 94.12 185 SER A C 1
ATOM 1414 O O . SER A 1 185 ? 11.900 3.813 -14.816 1.00 94.12 185 SER A O 1
ATOM 1416 N N . ARG A 1 186 ? 11.833 5.266 -13.104 1.00 89.12 186 ARG A N 1
ATOM 1417 C CA . ARG A 1 186 ? 12.727 6.263 -13.722 1.00 89.12 186 ARG A CA 1
ATOM 1418 C C . ARG A 1 186 ? 14.210 5.978 -13.461 1.00 89.12 186 ARG A C 1
ATOM 1420 O O . ARG A 1 186 ? 15.057 6.409 -14.234 1.00 89.12 186 ARG A O 1
ATOM 1427 N N . SER A 1 187 ? 14.525 5.189 -12.432 1.00 85.94 187 SER A N 1
ATOM 1428 C CA . SER A 1 187 ? 15.897 4.865 -12.023 1.00 85.94 187 SER A CA 1
ATOM 1429 C C . SER A 1 187 ? 16.298 3.437 -12.398 1.00 85.94 187 SER A C 1
ATOM 1431 O O . SER A 1 187 ? 15.669 2.463 -11.975 1.00 85.94 187 SER A O 1
ATOM 1433 N N . GLY A 1 188 ? 17.388 3.294 -13.155 1.00 82.50 188 GLY A N 1
ATOM 1434 C CA . GLY A 1 188 ? 17.899 1.990 -13.586 1.00 82.50 188 GLY A CA 1
ATOM 1435 C C . GLY A 1 188 ? 18.358 1.095 -12.433 1.00 82.50 188 GLY A C 1
ATOM 1436 O O . GLY A 1 188 ? 17.967 -0.066 -12.369 1.00 82.50 188 GLY A O 1
ATOM 1437 N N . THR A 1 189 ? 19.120 1.629 -11.480 1.00 84.31 189 THR A N 1
ATOM 1438 C CA . THR A 1 189 ? 19.645 0.847 -10.346 1.00 84.31 189 THR A CA 1
ATOM 1439 C C . THR A 1 189 ? 18.540 0.397 -9.395 1.00 84.31 189 THR A C 1
ATOM 1441 O O . THR A 1 189 ? 18.514 -0.761 -8.984 1.00 84.31 189 THR A O 1
ATOM 1444 N N . LEU A 1 190 ? 17.572 1.272 -9.109 1.00 89.88 190 LEU A N 1
ATOM 1445 C CA . LEU A 1 190 ? 16.423 0.930 -8.267 1.00 89.88 190 LEU A CA 1
ATOM 1446 C C . LEU A 1 190 ? 15.468 -0.058 -8.952 1.00 89.88 190 LEU A C 1
ATOM 1448 O O . LEU A 1 190 ? 14.778 -0.816 -8.273 1.00 89.88 190 LEU A O 1
ATOM 1452 N N . THR A 1 191 ? 15.469 -0.104 -10.290 1.00 90.62 191 THR A N 1
ATOM 1453 C CA . THR A 1 191 ? 14.749 -1.146 -11.038 1.00 90.62 191 THR A CA 1
ATOM 1454 C C . THR A 1 191 ? 15.287 -2.531 -10.680 1.00 90.62 191 THR A C 1
ATOM 1456 O O . THR A 1 191 ? 14.503 -3.435 -10.401 1.00 90.62 191 THR A O 1
ATOM 1459 N N . TYR A 1 192 ? 16.615 -2.700 -10.629 1.00 90.56 192 TYR A N 1
ATOM 1460 C CA . TYR A 1 192 ? 17.244 -3.987 -10.297 1.00 90.56 192 TYR A CA 1
ATOM 1461 C C . TYR A 1 192 ? 16.914 -4.421 -8.876 1.00 90.56 192 TYR A C 1
ATOM 1463 O O . TYR A 1 192 ? 16.632 -5.593 -8.640 1.00 90.56 192 TYR A O 1
ATOM 1471 N N . GLU A 1 193 ? 16.900 -3.465 -7.954 1.00 90.88 193 GLU A N 1
ATOM 1472 C CA . GLU A 1 193 ? 16.576 -3.711 -6.556 1.00 90.88 193 GLU A CA 1
ATOM 1473 C C . GLU A 1 193 ? 15.125 -4.192 -6.388 1.00 90.88 193 GLU A C 1
ATOM 1475 O O . GLU A 1 193 ? 14.875 -5.231 -5.774 1.00 90.88 193 GLU A O 1
ATOM 1480 N N . ALA A 1 194 ? 14.161 -3.516 -7.022 1.00 94.25 194 ALA A N 1
ATOM 1481 C CA . ALA A 1 194 ? 12.761 -3.935 -6.979 1.00 94.25 194 ALA A CA 1
ATOM 1482 C C . ALA A 1 194 ? 12.514 -5.288 -7.660 1.00 94.25 194 ALA A C 1
ATOM 1484 O O . ALA A 1 194 ? 11.752 -6.111 -7.142 1.00 94.25 194 ALA A O 1
ATOM 1485 N N . VAL A 1 195 ? 13.166 -5.546 -8.797 1.00 94.94 195 VAL A N 1
ATOM 1486 C CA . VAL A 1 195 ? 13.113 -6.850 -9.474 1.00 94.94 195 VAL A CA 1
ATOM 1487 C C . VAL A 1 195 ? 13.669 -7.944 -8.565 1.00 94.94 195 VAL A C 1
ATOM 1489 O O . VAL A 1 195 ? 12.999 -8.948 -8.340 1.00 94.94 195 VAL A O 1
ATOM 1492 N N . ASN A 1 196 ? 14.860 -7.744 -7.998 1.00 93.50 196 ASN A N 1
ATOM 1493 C CA . ASN A 1 196 ? 15.509 -8.727 -7.138 1.00 93.50 196 ASN A CA 1
ATOM 1494 C C . ASN A 1 196 ? 14.635 -9.065 -5.922 1.00 93.50 196 ASN A C 1
ATOM 1496 O O . ASN A 1 196 ? 14.352 -10.237 -5.678 1.00 93.50 196 ASN A O 1
ATOM 1500 N N . GLN A 1 197 ? 14.118 -8.056 -5.215 1.00 93.88 197 GLN A N 1
ATOM 1501 C CA . GLN A 1 197 ? 13.234 -8.286 -4.071 1.00 93.88 197 GLN A CA 1
ATOM 1502 C C . GLN A 1 197 ? 11.948 -9.020 -4.471 1.00 93.88 197 GLN A C 1
ATOM 1504 O O . GLN A 1 197 ? 11.588 -10.018 -3.851 1.00 93.88 197 GLN A O 1
ATOM 1509 N N . THR A 1 198 ? 11.243 -8.567 -5.513 1.00 94.69 198 THR A N 1
ATOM 1510 C CA . THR A 1 198 ? 9.987 -9.216 -5.939 1.00 94.69 198 THR A CA 1
ATOM 1511 C C . THR A 1 198 ? 10.214 -10.655 -6.418 1.00 94.69 198 THR A C 1
ATOM 1513 O O . THR A 1 198 ? 9.385 -11.526 -6.151 1.00 94.69 198 THR A O 1
ATOM 1516 N N . THR A 1 199 ? 11.359 -10.948 -7.038 1.00 93.00 199 THR A N 1
ATOM 1517 C CA . THR A 1 199 ? 11.783 -12.316 -7.367 1.00 93.00 199 THR A CA 1
ATOM 1518 C C . THR A 1 199 ? 12.053 -13.152 -6.109 1.00 93.00 199 THR A C 1
ATOM 1520 O O . THR A 1 199 ? 11.577 -14.284 -6.027 1.00 93.00 199 THR A O 1
ATOM 1523 N N . GLN A 1 200 ? 12.762 -12.613 -5.111 1.00 90.56 200 GLN A N 1
ATOM 1524 C CA . GLN A 1 200 ? 13.065 -13.313 -3.851 1.00 90.56 200 GLN A CA 1
ATOM 1525 C C . GLN A 1 200 ? 11.810 -13.639 -3.030 1.00 90.56 200 GLN A C 1
ATOM 1527 O O . GLN A 1 200 ? 11.727 -14.710 -2.435 1.00 90.56 200 GLN A O 1
ATOM 1532 N N . PHE A 1 201 ? 10.798 -12.767 -3.053 1.00 89.44 201 PHE A N 1
ATOM 1533 C CA . PHE A 1 201 ? 9.491 -13.028 -2.434 1.00 89.44 201 PHE A CA 1
ATOM 1534 C C . PHE A 1 201 ? 8.587 -13.964 -3.260 1.00 89.44 201 PHE A C 1
ATOM 1536 O O . PHE A 1 201 ? 7.428 -14.174 -2.901 1.00 89.44 201 PHE A O 1
ATOM 1543 N N . GLY A 1 202 ? 9.084 -14.525 -4.370 1.00 90.94 202 GLY A N 1
ATOM 1544 C CA . GLY A 1 202 ? 8.335 -15.450 -5.224 1.00 90.94 202 GLY A CA 1
ATOM 1545 C C . GLY A 1 202 ? 7.197 -14.795 -6.011 1.00 90.94 202 GLY A C 1
ATOM 1546 O O . GLY A 1 202 ? 6.304 -15.491 -6.488 1.00 90.94 202 GLY A O 1
ATOM 1547 N N . LEU A 1 203 ? 7.199 -13.464 -6.138 1.00 93.00 203 LEU A N 1
ATOM 1548 C CA . LEU A 1 203 ? 6.186 -12.736 -6.898 1.00 93.00 203 LEU A CA 1
ATOM 1549 C C . LEU A 1 203 ? 6.509 -12.710 -8.396 1.00 93.00 203 LEU A C 1
ATOM 1551 O O . LEU A 1 203 ? 5.581 -12.792 -9.201 1.00 93.00 203 LEU A O 1
ATOM 1555 N N . GLY A 1 204 ? 7.798 -12.603 -8.750 1.00 95.12 204 GLY A N 1
ATOM 1556 C CA . GLY A 1 204 ? 8.288 -12.437 -10.127 1.00 95.12 204 GLY A CA 1
ATOM 1557 C C . GLY A 1 204 ? 7.659 -11.234 -10.843 1.00 95.12 204 GLY A C 1
ATOM 1558 O O . GLY A 1 204 ? 6.925 -10.454 -10.238 1.00 95.12 204 GLY A O 1
ATOM 1559 N N . GLN A 1 205 ? 7.922 -11.066 -12.138 1.00 97.44 205 GLN A N 1
ATOM 1560 C CA . GLN A 1 205 ? 7.436 -9.914 -12.904 1.00 97.44 205 GLN A CA 1
ATOM 1561 C C . GLN A 1 205 ? 6.682 -10.339 -14.173 1.00 97.44 205 GLN A C 1
ATOM 1563 O O . GLN A 1 205 ? 6.999 -11.360 -14.788 1.00 97.44 205 GLN A O 1
ATOM 1568 N N . THR A 1 206 ? 5.666 -9.566 -14.560 1.00 96.69 206 THR A N 1
ATOM 1569 C CA . THR A 1 206 ? 5.000 -9.697 -15.867 1.00 96.69 206 THR A CA 1
ATOM 1570 C C . THR A 1 206 ? 5.755 -8.905 -16.924 1.00 96.69 206 THR A C 1
ATOM 1572 O O . THR A 1 206 ? 6.107 -9.438 -17.974 1.00 96.69 206 THR A O 1
ATOM 1575 N N . LEU A 1 207 ? 6.041 -7.642 -16.615 1.00 97.25 207 LEU A N 1
ATOM 1576 C CA . LEU A 1 207 ? 6.752 -6.704 -17.467 1.00 97.25 207 LEU A CA 1
ATOM 1577 C C . LEU A 1 207 ? 7.474 -5.683 -16.586 1.00 97.25 207 LEU A C 1
ATOM 1579 O O . LEU A 1 207 ? 6.900 -5.147 -15.636 1.00 97.25 207 LEU A O 1
ATOM 1583 N N . CYS A 1 208 ? 8.732 -5.407 -16.909 1.00 97.44 208 CYS A N 1
ATOM 1584 C CA . CYS A 1 208 ? 9.526 -4.387 -16.243 1.00 97.44 208 CYS A CA 1
ATOM 1585 C C . CYS A 1 208 ? 9.988 -3.344 -17.266 1.00 97.44 208 CYS A C 1
ATOM 1587 O O . CYS A 1 208 ? 10.607 -3.689 -18.275 1.00 97.44 208 CYS A O 1
ATOM 1589 N N . VAL A 1 209 ? 9.654 -2.076 -17.014 1.00 97.50 209 VAL A N 1
ATOM 1590 C CA . VAL A 1 209 ? 9.917 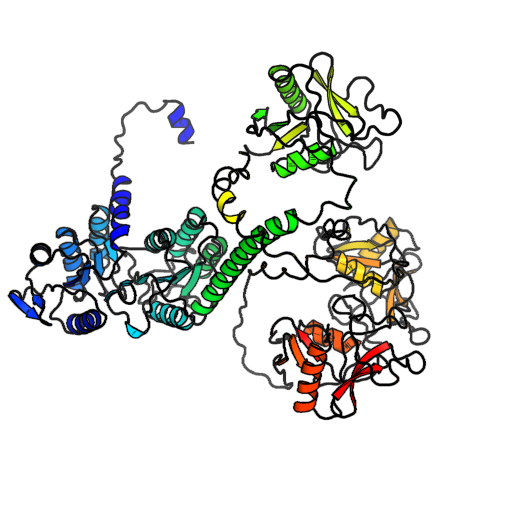-0.939 -17.902 1.00 97.50 209 VAL A CA 1
ATOM 1591 C C . VAL A 1 209 ? 10.717 0.120 -17.151 1.00 97.50 209 VAL A C 1
ATOM 1593 O O . VAL A 1 209 ? 10.224 0.753 -16.215 1.00 97.50 209 VAL A O 1
ATOM 1596 N N . GLY A 1 210 ? 11.948 0.359 -17.586 1.00 95.44 210 GLY A N 1
ATOM 1597 C CA . GLY A 1 210 ? 12.689 1.543 -17.180 1.00 95.44 210 GLY A CA 1
ATOM 1598 C C . GLY A 1 210 ? 12.359 2.702 -18.110 1.00 95.44 210 GLY A C 1
ATOM 1599 O O . GLY A 1 210 ? 12.683 2.645 -19.290 1.00 95.44 210 GLY A O 1
ATOM 1600 N N . LEU A 1 211 ? 11.731 3.752 -17.591 1.00 92.81 211 LEU A N 1
ATOM 1601 C CA . LEU A 1 211 ? 11.359 4.946 -18.357 1.00 92.81 211 LEU A CA 1
ATOM 1602 C C . LEU A 1 211 ? 12.582 5.783 -18.739 1.00 92.81 211 LEU A C 1
ATOM 1604 O O . LEU A 1 211 ? 12.619 6.371 -19.818 1.00 92.81 211 LEU A O 1
ATOM 1608 N N . GLY A 1 212 ? 13.575 5.793 -17.849 1.00 85.75 212 GLY A N 1
ATOM 1609 C CA . GLY A 1 212 ? 14.767 6.621 -17.941 1.00 85.75 212 GLY A CA 1
ATOM 1610 C C . GLY A 1 212 ? 14.641 7.988 -17.271 1.00 85.75 212 GLY A C 1
ATOM 1611 O O . GLY A 1 212 ? 13.573 8.377 -16.792 1.00 85.75 212 GLY A O 1
ATOM 1612 N N . GLY A 1 213 ? 15.770 8.695 -17.216 1.00 80.00 213 GLY A N 1
ATOM 1613 C CA . GLY A 1 213 ? 15.900 9.994 -16.543 1.00 80.00 213 GLY A CA 1
ATOM 1614 C C . GLY A 1 213 ? 15.725 11.219 -17.448 1.00 80.00 213 GLY A C 1
ATOM 1615 O O . GLY A 1 213 ? 15.797 12.349 -16.969 1.00 80.00 213 GLY A O 1
ATOM 1616 N N . ASP A 1 214 ? 15.522 11.029 -18.757 1.00 83.31 214 ASP A N 1
ATOM 1617 C CA . ASP A 1 214 ? 15.376 12.149 -19.693 1.00 83.31 214 ASP A CA 1
ATOM 1618 C C . ASP A 1 214 ? 14.047 12.906 -19.472 1.00 83.31 214 ASP A C 1
ATOM 1620 O O . ASP A 1 214 ? 12.995 12.269 -19.354 1.00 83.31 214 ASP A O 1
ATOM 1624 N N . PRO A 1 215 ? 14.053 14.253 -19.424 1.00 79.25 215 PRO A N 1
ATOM 1625 C CA . PRO A 1 215 ? 12.836 15.040 -19.210 1.00 79.25 215 PRO A CA 1
ATOM 1626 C C . PRO A 1 215 ? 11.837 14.975 -20.378 1.00 79.25 215 PRO A C 1
ATOM 1628 O O . PRO A 1 215 ? 10.665 15.288 -20.184 1.00 79.25 215 PRO A O 1
ATOM 1631 N N . PHE A 1 216 ? 12.273 14.580 -21.579 1.00 87.56 216 PHE A N 1
ATOM 1632 C CA . PHE A 1 216 ? 11.443 14.437 -22.778 1.00 87.56 216 PHE A CA 1
ATOM 1633 C C . PHE A 1 216 ? 11.353 12.968 -23.211 1.00 87.56 216 PHE A C 1
ATOM 1635 O O . PHE A 1 216 ? 11.581 12.611 -24.369 1.00 87.56 216 PHE A O 1
ATOM 1642 N N . ASN A 1 217 ? 10.992 12.101 -22.269 1.00 88.94 217 ASN A N 1
ATOM 1643 C CA . ASN A 1 217 ? 10.797 10.675 -22.498 1.00 88.94 217 ASN A CA 1
ATOM 1644 C C . ASN A 1 217 ? 9.613 10.362 -23.433 1.00 88.94 217 ASN A C 1
ATOM 1646 O O . ASN A 1 217 ? 8.617 11.092 -23.530 1.00 88.94 217 ASN A O 1
ATOM 1650 N N . GLY A 1 218 ? 9.709 9.225 -24.124 1.00 91.69 218 GLY A N 1
ATOM 1651 C CA . GLY A 1 218 ? 8.657 8.735 -25.017 1.00 91.69 218 GLY A CA 1
ATOM 1652 C C . GLY A 1 218 ? 7.492 8.025 -24.319 1.00 91.69 218 GLY A C 1
ATOM 1653 O O . GLY A 1 218 ? 6.373 8.097 -24.818 1.00 91.69 218 GLY A O 1
ATOM 1654 N N . THR A 1 219 ? 7.747 7.377 -23.181 1.00 95.25 219 THR A N 1
ATOM 1655 C CA . THR A 1 219 ? 6.780 6.603 -22.381 1.00 95.25 219 THR A CA 1
ATOM 1656 C C . THR A 1 219 ? 6.876 7.062 -20.930 1.00 95.25 219 THR A C 1
ATOM 1658 O O . THR A 1 219 ? 7.991 7.196 -20.423 1.00 95.25 219 THR A O 1
ATOM 1661 N N . ASN A 1 220 ? 5.744 7.305 -20.270 1.00 93.75 220 ASN A N 1
ATOM 1662 C CA . ASN A 1 220 ? 5.644 7.816 -18.899 1.00 93.75 220 ASN A CA 1
ATOM 1663 C C . ASN A 1 220 ? 5.021 6.790 -17.917 1.00 93.75 220 ASN A C 1
ATOM 1665 O O . ASN A 1 220 ? 4.827 5.625 -18.258 1.00 93.75 220 ASN A O 1
ATOM 1669 N N . PHE A 1 221 ? 4.741 7.200 -16.671 1.00 94.94 221 PHE A N 1
ATOM 1670 C CA . PHE A 1 221 ? 4.119 6.319 -15.673 1.00 94.94 221 PHE A CA 1
ATOM 1671 C C . PHE A 1 221 ? 2.707 5.880 -16.053 1.00 94.94 221 PHE A C 1
ATOM 1673 O O . PHE A 1 221 ? 2.428 4.687 -15.996 1.00 94.94 221 PHE A O 1
ATOM 1680 N N . ILE A 1 222 ? 1.843 6.820 -16.449 1.00 95.62 222 ILE A N 1
ATOM 1681 C CA . ILE A 1 222 ? 0.442 6.561 -16.814 1.00 95.62 222 ILE A CA 1
ATOM 1682 C C . ILE A 1 222 ? 0.374 5.501 -17.911 1.00 95.62 222 ILE A C 1
ATOM 1684 O O . ILE A 1 222 ? -0.381 4.541 -17.799 1.00 95.62 222 ILE A O 1
ATOM 1688 N N . ASP A 1 223 ? 1.248 5.621 -18.906 1.00 95.94 223 ASP A N 1
ATOM 1689 C CA . ASP A 1 223 ? 1.356 4.670 -20.002 1.00 95.94 223 ASP A CA 1
ATOM 1690 C C . ASP A 1 223 ? 1.578 3.224 -19.519 1.00 95.94 223 ASP A C 1
ATOM 1692 O O . ASP A 1 223 ? 0.895 2.287 -19.935 1.00 95.94 223 ASP A O 1
ATOM 1696 N N . CYS A 1 224 ? 2.542 3.028 -18.615 1.00 96.75 224 CYS A N 1
ATOM 1697 C CA . CYS A 1 224 ? 2.829 1.715 -18.042 1.00 96.75 224 CYS A CA 1
ATOM 1698 C C . CYS A 1 224 ? 1.709 1.247 -17.106 1.00 96.75 224 CYS A C 1
ATOM 1700 O O . CYS A 1 224 ? 1.348 0.070 -17.122 1.00 96.75 224 CYS A O 1
ATOM 1702 N N . LEU A 1 225 ? 1.149 2.155 -16.303 1.00 96.75 225 LEU A N 1
ATOM 1703 C CA . LEU A 1 225 ? 0.048 1.856 -15.391 1.00 96.75 225 LEU A CA 1
ATOM 1704 C C . LEU A 1 225 ? -1.182 1.370 -16.155 1.00 96.75 225 LEU A C 1
ATOM 1706 O O . LEU A 1 225 ? -1.773 0.376 -15.754 1.00 96.75 225 LEU A O 1
ATOM 1710 N N . GLU A 1 226 ? -1.530 1.983 -17.283 1.00 95.38 226 GLU A N 1
ATOM 1711 C CA . GLU A 1 226 ? -2.656 1.544 -18.107 1.00 95.38 226 GLU A CA 1
ATOM 1712 C C . GLU A 1 226 ? -2.484 0.099 -18.598 1.00 95.38 226 GLU A C 1
ATOM 1714 O O . GLU A 1 226 ? -3.423 -0.700 -18.533 1.00 95.38 226 GLU A O 1
ATOM 1719 N N . ILE A 1 227 ? -1.272 -0.276 -19.018 1.00 95.25 227 ILE A N 1
ATOM 1720 C CA . ILE A 1 227 ? -0.952 -1.658 -19.406 1.00 95.25 227 ILE A CA 1
ATOM 1721 C C . ILE A 1 227 ? -1.063 -2.591 -18.208 1.00 95.25 227 ILE A C 1
ATOM 1723 O O . ILE A 1 227 ? -1.713 -3.633 -18.289 1.00 95.25 227 ILE A O 1
ATOM 1727 N N . PHE A 1 228 ? -0.456 -2.222 -17.082 1.00 96.25 228 PHE A N 1
ATOM 1728 C CA . PHE A 1 228 ? -0.461 -3.056 -15.888 1.00 96.25 228 PHE A CA 1
ATOM 1729 C C . PHE A 1 228 ? -1.860 -3.233 -15.310 1.00 96.25 228 PHE A C 1
ATOM 1731 O O . PHE A 1 228 ? -2.170 -4.322 -14.833 1.00 96.25 228 PHE A O 1
ATOM 1738 N N . LEU A 1 229 ? -2.717 -2.212 -15.366 1.00 93.69 229 LEU A N 1
ATOM 1739 C CA . LEU A 1 229 ? -4.107 -2.283 -14.923 1.00 93.69 229 LEU A CA 1
ATOM 1740 C C . LEU A 1 229 ? -4.953 -3.157 -15.858 1.00 93.69 229 LEU A C 1
ATOM 1742 O O . LEU A 1 229 ? -5.752 -3.953 -15.361 1.00 93.69 229 LEU A O 1
ATOM 1746 N N . LYS A 1 230 ? -4.715 -3.121 -17.175 1.00 91.94 230 LYS A N 1
ATOM 1747 C CA . LYS A 1 230 ? -5.423 -3.966 -18.156 1.00 91.94 230 LYS A CA 1
ATOM 1748 C C . LYS A 1 230 ? -4.920 -5.414 -18.219 1.00 91.94 230 LYS A C 1
ATOM 1750 O O . LYS A 1 230 ? -5.696 -6.297 -18.571 1.00 91.94 230 LYS A O 1
ATOM 1755 N N . ASP A 1 231 ? -3.664 -5.688 -17.860 1.00 92.00 231 ASP A N 1
ATOM 1756 C CA . ASP A 1 231 ? -3.095 -7.043 -17.908 1.00 92.00 231 ASP A CA 1
ATOM 1757 C C . ASP A 1 231 ? -3.678 -7.947 -16.799 1.00 92.00 231 ASP A C 1
ATOM 1759 O O . ASP A 1 231 ? -3.422 -7.710 -15.613 1.00 92.00 231 ASP A O 1
ATOM 1763 N N . PRO A 1 232 ? -4.427 -9.017 -17.126 1.00 89.31 232 PRO A N 1
ATOM 1764 C CA . PRO A 1 232 ? -4.996 -9.915 -16.123 1.00 89.31 232 PRO A CA 1
ATOM 1765 C C . PRO A 1 232 ? -3.937 -10.710 -15.342 1.00 89.31 232 PRO A C 1
ATOM 1767 O O . PRO A 1 232 ? -4.233 -11.163 -14.230 1.00 89.31 232 PRO A O 1
ATOM 1770 N N . ASN A 1 233 ? -2.724 -10.878 -15.883 1.00 91.12 233 ASN A N 1
ATOM 1771 C CA . ASN A 1 233 ? -1.622 -11.578 -15.216 1.00 91.12 233 ASN A CA 1
ATOM 1772 C C . ASN A 1 233 ? -0.916 -10.693 -14.184 1.00 91.12 233 ASN A C 1
ATOM 1774 O O . ASN A 1 233 ? -0.340 -11.204 -13.222 1.00 91.12 233 ASN A O 1
ATOM 1778 N N . CYS A 1 234 ? -1.001 -9.374 -14.351 1.00 93.56 234 CYS A N 1
ATOM 1779 C CA . CYS A 1 234 ? -0.470 -8.409 -13.407 1.00 93.56 234 CYS A CA 1
ATOM 1780 C C . CYS A 1 234 ? -1.408 -8.295 -12.195 1.00 93.56 234 CYS A C 1
ATOM 1782 O O . CYS A 1 234 ? -2.560 -7.874 -12.312 1.00 93.56 234 CYS A O 1
ATOM 1784 N N . LYS A 1 235 ? -0.926 -8.711 -11.021 1.00 92.38 235 LYS A N 1
ATOM 1785 C CA . LYS A 1 235 ? -1.645 -8.711 -9.735 1.00 92.38 235 LYS A CA 1
ATOM 1786 C C . LYS A 1 235 ? -1.114 -7.681 -8.740 1.00 92.38 235 LYS A C 1
ATOM 1788 O O . LYS A 1 235 ? -1.685 -7.555 -7.665 1.00 92.38 235 LYS A O 1
ATOM 1793 N N . GLY A 1 236 ? -0.046 -6.969 -9.074 1.00 94.50 236 GLY A N 1
ATOM 1794 C CA . GLY A 1 236 ? 0.494 -5.882 -8.266 1.00 94.50 236 GLY A CA 1
ATOM 1795 C C . GLY A 1 236 ? 1.482 -5.047 -9.068 1.00 94.50 236 GLY A C 1
ATOM 1796 O O . GLY A 1 236 ? 2.003 -5.510 -10.082 1.00 94.50 236 GLY A O 1
ATOM 1797 N N . ILE A 1 237 ? 1.717 -3.815 -8.631 1.00 97.56 237 ILE A N 1
ATOM 1798 C CA . ILE A 1 237 ? 2.535 -2.846 -9.363 1.00 97.56 237 ILE A CA 1
ATOM 1799 C C . ILE A 1 237 ? 3.598 -2.256 -8.435 1.00 97.56 237 ILE A C 1
ATOM 1801 O O . ILE A 1 237 ? 3.297 -1.869 -7.307 1.00 97.56 237 ILE A O 1
ATOM 1805 N N . VAL A 1 238 ? 4.835 -2.157 -8.922 1.00 97.62 238 VAL A N 1
ATOM 1806 C CA . VAL A 1 238 ? 5.890 -1.339 -8.316 1.00 97.62 238 VAL A CA 1
ATOM 1807 C C . VAL A 1 238 ? 6.109 -0.093 -9.166 1.00 97.62 238 VAL A C 1
ATOM 1809 O O . VAL A 1 238 ? 6.370 -0.203 -10.365 1.00 97.62 238 VAL A O 1
ATOM 1812 N N . MET A 1 239 ? 6.058 1.079 -8.535 1.00 96.25 239 MET A N 1
ATOM 1813 C CA . MET A 1 239 ? 6.320 2.367 -9.174 1.00 96.25 239 MET A CA 1
ATOM 1814 C C . MET A 1 239 ? 7.478 3.099 -8.487 1.00 96.25 239 MET A C 1
ATOM 1816 O O . MET A 1 239 ? 7.389 3.456 -7.318 1.00 96.25 239 MET A O 1
ATOM 1820 N N . ILE A 1 240 ? 8.571 3.357 -9.201 1.00 94.38 240 ILE A N 1
ATOM 1821 C CA . ILE A 1 240 ? 9.731 4.066 -8.639 1.00 94.38 240 ILE A CA 1
ATOM 1822 C C . ILE A 1 240 ? 9.891 5.416 -9.326 1.00 94.38 240 ILE A C 1
ATOM 1824 O O . ILE A 1 240 ? 10.296 5.496 -10.491 1.00 94.38 240 ILE A O 1
ATOM 1828 N N . GLY A 1 241 ? 9.557 6.461 -8.576 1.00 90.31 241 GLY A N 1
ATOM 1829 C CA . GLY A 1 241 ? 9.669 7.856 -8.975 1.00 90.31 241 GLY A CA 1
ATOM 1830 C C . GLY A 1 241 ? 10.964 8.506 -8.509 1.00 90.31 241 GLY A C 1
ATOM 1831 O O . GLY A 1 241 ? 11.735 7.950 -7.722 1.00 90.31 241 GLY A O 1
ATOM 1832 N N . GLU A 1 242 ? 11.179 9.724 -8.983 1.00 84.12 242 GLU A N 1
ATOM 1833 C CA . GLU A 1 242 ? 12.292 10.581 -8.579 1.00 84.12 242 GLU A CA 1
ATOM 1834 C C . GLU A 1 242 ? 11.772 12.003 -8.356 1.00 84.12 242 GLU A C 1
ATOM 1836 O O . GLU A 1 242 ? 10.741 12.399 -8.900 1.00 84.12 242 GLU A O 1
ATOM 1841 N N . ILE A 1 243 ? 12.460 12.783 -7.527 1.00 80.06 243 ILE A N 1
ATOM 1842 C CA . ILE A 1 243 ? 12.143 14.203 -7.360 1.00 80.06 243 ILE A CA 1
ATOM 1843 C C . ILE A 1 243 ? 12.163 14.974 -8.692 1.00 80.06 243 ILE A C 1
ATOM 1845 O O . ILE A 1 243 ? 12.960 14.706 -9.592 1.00 80.06 243 ILE A O 1
ATOM 1849 N N . GLY A 1 244 ? 11.315 16.003 -8.768 1.00 73.38 244 GLY A N 1
ATOM 1850 C CA . GLY A 1 244 ? 11.227 16.912 -9.908 1.00 73.38 244 GLY A CA 1
ATOM 1851 C C . GLY A 1 244 ? 10.229 16.492 -10.997 1.00 73.38 244 GLY A C 1
ATOM 1852 O O . GLY A 1 244 ? 10.032 15.313 -11.293 1.00 73.38 244 GLY A O 1
ATOM 1853 N N . GLY A 1 245 ? 9.595 17.498 -11.608 1.00 78.88 245 GLY A N 1
ATOM 1854 C CA . GLY A 1 245 ? 8.435 17.317 -12.490 1.00 78.88 245 GLY A CA 1
ATOM 1855 C C . GLY A 1 245 ? 7.148 17.023 -11.711 1.00 78.88 245 GLY A C 1
ATOM 1856 O O . GLY A 1 245 ? 7.137 17.114 -10.486 1.00 78.88 245 GLY A O 1
ATOM 1857 N N . ASP A 1 246 ? 6.080 16.652 -12.418 1.00 85.06 246 ASP A N 1
ATOM 1858 C CA . ASP A 1 246 ? 4.736 16.373 -11.874 1.00 85.06 246 ASP A CA 1
ATOM 1859 C C . ASP A 1 246 ? 4.213 14.963 -12.236 1.00 85.06 246 ASP A C 1
ATOM 1861 O O . ASP A 1 246 ? 3.014 14.684 -12.185 1.00 85.06 246 ASP A O 1
ATOM 1865 N N . ALA A 1 247 ? 5.111 14.078 -12.680 1.00 87.06 247 ALA A N 1
ATOM 1866 C CA . ALA A 1 247 ? 4.748 12.791 -13.268 1.00 87.06 247 ALA A CA 1
ATOM 1867 C C . ALA A 1 247 ? 4.138 11.818 -12.246 1.00 87.06 247 ALA A C 1
ATOM 1869 O O . ALA A 1 247 ? 3.223 11.071 -12.584 1.00 87.06 247 ALA A O 1
ATOM 1870 N N . GLU A 1 248 ? 4.643 11.815 -11.014 1.00 90.62 248 GLU A N 1
ATOM 1871 C CA . GLU A 1 248 ? 4.175 10.961 -9.924 1.00 90.62 248 GLU A CA 1
ATOM 1872 C C . GLU A 1 248 ? 2.806 11.405 -9.393 1.00 90.62 248 GLU A C 1
ATOM 1874 O O . GLU A 1 248 ? 1.959 10.560 -9.118 1.00 90.62 248 GLU A O 1
ATOM 1879 N N . GLU A 1 249 ? 2.559 12.713 -9.312 1.00 91.56 249 GLU A N 1
ATOM 1880 C CA . GLU A 1 249 ? 1.262 13.284 -8.941 1.00 91.56 249 GLU A CA 1
ATOM 1881 C C . GLU A 1 249 ? 0.199 12.948 -9.996 1.00 91.56 249 GLU A C 1
ATOM 1883 O O . GLU A 1 249 ? -0.855 12.415 -9.664 1.00 91.56 249 GLU A O 1
ATOM 1888 N N . LYS A 1 250 ? 0.513 13.130 -11.286 1.00 91.00 250 LYS A N 1
ATOM 1889 C CA . LYS A 1 250 ? -0.384 12.718 -12.381 1.00 91.00 250 LYS A CA 1
ATOM 1890 C C . LYS A 1 250 ? -0.644 11.210 -12.396 1.00 91.00 250 LYS A C 1
ATOM 1892 O O . LYS A 1 250 ? -1.737 10.773 -12.747 1.00 91.00 250 LYS A O 1
ATOM 1897 N N . ALA A 1 251 ? 0.353 10.402 -12.034 1.00 93.50 251 ALA A N 1
ATOM 1898 C CA . ALA A 1 251 ? 0.179 8.960 -11.891 1.00 93.50 251 ALA A CA 1
ATOM 1899 C C . ALA A 1 251 ? -0.755 8.611 -10.720 1.00 93.50 251 ALA A C 1
ATOM 1901 O O . ALA A 1 251 ? -1.547 7.678 -10.840 1.00 93.50 251 ALA A O 1
ATOM 1902 N N . ALA A 1 252 ? -0.694 9.363 -9.618 1.00 92.81 252 ALA A N 1
ATOM 1903 C CA . ALA A 1 252 ? -1.606 9.215 -8.488 1.00 92.81 252 ALA A CA 1
ATOM 1904 C C . ALA A 1 252 ? -3.056 9.550 -8.876 1.00 92.81 252 ALA A C 1
ATOM 1906 O O . ALA A 1 252 ? -3.952 8.742 -8.627 1.00 92.81 252 ALA A O 1
ATOM 1907 N N . ASP A 1 253 ? -3.276 10.675 -9.563 1.00 92.25 253 ASP A N 1
ATOM 1908 C CA . ASP A 1 253 ? -4.598 11.059 -10.079 1.00 92.25 253 ASP A CA 1
ATOM 1909 C C . ASP A 1 253 ? -5.161 9.972 -11.010 1.00 92.25 253 ASP A C 1
ATOM 1911 O O . ASP A 1 253 ? -6.288 9.505 -10.838 1.00 92.25 253 ASP A O 1
ATOM 1915 N N . PHE A 1 254 ? -4.334 9.472 -11.933 1.00 93.69 254 PHE A N 1
ATOM 1916 C CA . PHE A 1 254 ? -4.721 8.388 -12.833 1.00 93.69 254 PHE A CA 1
ATOM 1917 C C . PHE A 1 254 ? -5.103 7.102 -12.085 1.00 93.69 254 PHE A C 1
ATOM 1919 O O . PHE A 1 254 ? -6.072 6.439 -12.461 1.00 93.69 254 PHE A O 1
ATOM 1926 N N . LEU A 1 255 ? -4.366 6.731 -11.031 1.00 92.25 255 LEU A N 1
ATOM 1927 C CA . LEU A 1 255 ? -4.676 5.555 -10.212 1.00 92.25 255 LEU A CA 1
ATOM 1928 C C . LEU A 1 255 ? -6.007 5.706 -9.470 1.00 92.25 255 LEU A C 1
ATOM 1930 O O . LEU A 1 255 ? -6.774 4.745 -9.442 1.00 92.25 255 LEU A O 1
ATOM 1934 N N . ASN A 1 256 ? -6.305 6.892 -8.936 1.00 88.69 256 ASN A N 1
ATOM 1935 C CA . ASN A 1 256 ? -7.593 7.184 -8.303 1.00 88.69 256 ASN A CA 1
ATOM 1936 C C . ASN A 1 256 ? -8.773 7.018 -9.267 1.00 88.69 256 ASN A C 1
ATOM 1938 O O . ASN A 1 256 ? -9.818 6.492 -8.889 1.00 88.69 256 ASN A O 1
ATOM 1942 N N . GLU A 1 257 ? -8.599 7.442 -10.516 1.00 89.00 257 GLU A N 1
ATOM 1943 C CA . GLU A 1 257 ? -9.655 7.400 -11.526 1.00 89.00 257 GLU A CA 1
ATOM 1944 C C . GLU A 1 257 ? -9.826 6.020 -12.179 1.00 89.00 257 GLU A C 1
ATOM 1946 O O . GLU A 1 257 ? -10.937 5.667 -12.573 1.00 89.00 257 GLU A O 1
ATOM 1951 N N . ASN A 1 258 ? -8.746 5.239 -12.319 1.00 88.56 258 ASN A N 1
ATOM 1952 C CA . ASN A 1 258 ? -8.730 4.058 -13.195 1.00 88.56 258 ASN A CA 1
ATOM 1953 C C . ASN A 1 258 ? -8.468 2.726 -12.477 1.00 88.56 258 ASN A C 1
ATOM 1955 O O . ASN A 1 258 ? -8.752 1.666 -13.044 1.00 88.56 258 ASN A O 1
ATOM 1959 N N . ASN A 1 259 ? -7.947 2.718 -11.245 1.00 87.44 259 ASN A N 1
ATOM 1960 C CA . ASN A 1 259 ? -7.704 1.479 -10.494 1.00 87.44 259 ASN A CA 1
ATOM 1961 C C . ASN A 1 259 ? -8.978 0.986 -9.781 1.00 87.44 259 ASN A C 1
ATOM 1963 O O . ASN A 1 259 ? -8.990 0.773 -8.573 1.00 87.44 259 ASN A O 1
ATOM 1967 N N . CYS A 1 260 ? -10.060 0.795 -10.538 1.00 74.56 260 CYS A N 1
ATOM 1968 C CA . CYS A 1 260 ? -11.381 0.409 -10.027 1.00 74.56 260 CYS A CA 1
ATOM 1969 C C . CYS A 1 260 ? -11.645 -1.109 -10.074 1.00 74.56 260 CYS A C 1
ATOM 1971 O O . CYS A 1 260 ? -12.801 -1.531 -10.111 1.00 74.56 260 CYS A O 1
ATOM 1973 N N . GLY A 1 261 ? -10.600 -1.942 -10.159 1.00 65.06 261 GLY A N 1
ATOM 1974 C CA . GLY A 1 261 ? -10.758 -3.402 -10.132 1.00 65.06 261 GLY A CA 1
ATOM 1975 C C . GLY A 1 261 ? -11.375 -3.891 -8.815 1.00 65.06 261 GLY A C 1
ATOM 1976 O O . GLY A 1 261 ? -11.279 -3.202 -7.805 1.00 65.06 261 GLY A O 1
ATOM 1977 N N . ASP A 1 262 ? -11.976 -5.086 -8.811 1.00 62.75 262 ASP A N 1
ATOM 1978 C CA . ASP A 1 262 ? -12.472 -5.741 -7.590 1.00 62.75 262 ASP A CA 1
ATOM 1979 C C . ASP A 1 262 ? -11.717 -7.066 -7.327 1.00 62.75 262 ASP A C 1
ATOM 1981 O O . ASP A 1 262 ? -11.977 -8.067 -8.009 1.00 62.75 262 ASP A O 1
ATOM 1985 N N . PRO A 1 263 ? -10.743 -7.089 -6.392 1.00 68.38 263 PRO A N 1
ATOM 1986 C CA . PRO A 1 263 ? -10.180 -5.930 -5.690 1.00 68.38 263 PRO A CA 1
ATOM 1987 C C . PRO A 1 263 ? -9.247 -5.081 -6.582 1.00 68.38 263 PRO A C 1
ATOM 1989 O O . PRO A 1 263 ? -8.730 -5.584 -7.591 1.00 68.38 263 PRO A O 1
ATOM 1992 N N . PRO A 1 264 ? -8.977 -3.811 -6.213 1.00 82.19 264 PRO A N 1
ATOM 1993 C CA . PRO A 1 264 ? -8.055 -2.952 -6.949 1.00 82.19 264 PRO A CA 1
ATOM 1994 C C . PRO A 1 264 ? -6.637 -3.520 -6.884 1.00 82.19 264 PRO A C 1
ATOM 1996 O O . PRO A 1 264 ? -6.256 -4.188 -5.917 1.00 82.19 264 PRO A O 1
ATOM 1999 N N . LYS A 1 265 ? -5.828 -3.272 -7.920 1.00 90.31 265 LYS A N 1
ATOM 2000 C CA . LYS A 1 265 ? -4.467 -3.818 -7.954 1.00 90.31 265 LYS A CA 1
ATOM 2001 C C . LYS A 1 265 ? -3.601 -3.089 -6.922 1.00 90.31 265 LYS A C 1
ATOM 2003 O O . LYS A 1 265 ? -3.527 -1.860 -6.981 1.00 90.31 265 LYS A O 1
ATOM 2008 N N . PRO A 1 266 ? -2.930 -3.802 -6.000 1.00 93.38 266 PRO A N 1
ATOM 2009 C CA . PRO A 1 266 ? -2.045 -3.183 -5.024 1.00 93.38 266 PRO A CA 1
ATOM 2010 C C . PRO A 1 266 ? -0.841 -2.540 -5.717 1.00 93.38 266 PRO A C 1
ATOM 2012 O O . PRO A 1 266 ? -0.186 -3.164 -6.556 1.00 93.38 266 PRO A O 1
ATOM 2015 N N . VAL A 1 267 ? -0.538 -1.302 -5.330 1.00 95.25 267 VAL A N 1
ATOM 2016 C CA . VAL A 1 267 ? 0.598 -0.528 -5.841 1.00 95.25 267 VAL A CA 1
ATOM 2017 C C . VAL A 1 267 ? 1.527 -0.181 -4.679 1.00 95.25 267 VAL A C 1
ATOM 2019 O O . VAL A 1 267 ? 1.076 0.332 -3.652 1.00 95.25 267 VAL A O 1
ATOM 2022 N N . ALA A 1 268 ? 2.820 -0.451 -4.845 1.00 95.75 268 ALA A N 1
ATOM 2023 C CA . ALA A 1 268 ? 3.879 -0.012 -3.942 1.00 95.75 268 ALA A CA 1
ATOM 2024 C C . ALA A 1 268 ? 4.805 0.965 -4.673 1.00 95.75 268 ALA A C 1
ATOM 2026 O O . ALA A 1 268 ? 5.166 0.728 -5.827 1.00 95.75 268 ALA A O 1
ATOM 2027 N N . ALA A 1 269 ? 5.208 2.045 -4.010 1.00 95.38 269 ALA A N 1
ATOM 2028 C CA . ALA A 1 269 ? 6.047 3.069 -4.605 1.00 95.38 269 ALA A CA 1
ATOM 2029 C C . ALA A 1 269 ? 7.221 3.502 -3.726 1.00 95.38 269 ALA A C 1
ATOM 2031 O O . ALA A 1 269 ? 7.199 3.363 -2.504 1.00 95.38 269 ALA A O 1
ATOM 2032 N N . PHE A 1 270 ? 8.250 4.048 -4.369 1.00 94.12 270 PHE A N 1
ATOM 2033 C CA . PHE A 1 270 ? 9.391 4.697 -3.724 1.00 94.12 270 PHE A CA 1
ATOM 2034 C C . PHE A 1 270 ? 9.751 5.965 -4.501 1.00 94.12 270 PHE A C 1
ATOM 2036 O O . PHE A 1 270 ? 9.802 5.933 -5.731 1.00 94.12 270 PHE A O 1
ATOM 2043 N N . ILE A 1 271 ? 10.006 7.067 -3.790 1.00 90.88 271 ILE A N 1
ATOM 2044 C CA . ILE A 1 271 ? 10.435 8.340 -4.381 1.00 90.88 271 ILE A CA 1
ATOM 2045 C C . ILE A 1 271 ? 11.902 8.579 -4.028 1.00 90.88 271 ILE A C 1
ATOM 2047 O O . ILE A 1 271 ? 12.246 8.830 -2.872 1.00 90.88 271 ILE A O 1
ATOM 2051 N N . ALA A 1 272 ? 12.775 8.507 -5.032 1.00 85.12 272 ALA A N 1
ATOM 2052 C CA . ALA A 1 272 ? 14.194 8.794 -4.867 1.00 85.12 272 ALA A CA 1
ATOM 2053 C C . ALA A 1 272 ? 14.451 10.306 -4.728 1.00 85.12 272 ALA A C 1
ATOM 2055 O O . ALA A 1 272 ? 13.774 11.113 -5.360 1.00 85.12 272 ALA A O 1
ATOM 2056 N N . GLY A 1 273 ? 15.461 10.687 -3.935 1.00 77.06 273 GLY A N 1
ATOM 2057 C CA . GLY A 1 273 ? 15.905 12.084 -3.795 1.00 77.06 273 GLY A CA 1
ATOM 2058 C C . GLY A 1 273 ? 15.348 12.851 -2.587 1.00 77.06 273 GLY A C 1
ATOM 2059 O O . GLY A 1 273 ? 15.446 14.072 -2.549 1.00 77.06 273 GLY A O 1
ATOM 2060 N N . LEU A 1 274 ? 14.802 12.165 -1.578 1.00 73.75 274 LEU A N 1
ATOM 2061 C CA . LEU A 1 274 ? 14.271 12.774 -0.343 1.00 73.75 274 LEU A CA 1
ATOM 2062 C C . LEU A 1 274 ? 15.252 13.704 0.396 1.00 73.75 274 LEU A C 1
ATOM 2064 O O . LEU A 1 274 ? 14.825 14.679 1.005 1.00 73.75 274 LEU A O 1
ATOM 2068 N N . THR A 1 275 ? 16.551 13.409 0.336 1.00 70.81 275 THR A N 1
ATOM 2069 C CA . THR A 1 275 ? 17.629 14.163 0.999 1.00 70.81 275 THR A CA 1
ATOM 2070 C C . THR A 1 275 ? 18.362 15.121 0.055 1.00 70.81 275 THR A C 1
ATOM 2072 O O . THR A 1 275 ? 19.426 15.636 0.398 1.00 70.81 275 THR A O 1
ATOM 2075 N N . ALA A 1 276 ? 17.838 15.351 -1.155 1.00 65.56 276 ALA A N 1
ATOM 2076 C CA . ALA A 1 276 ? 18.499 16.212 -2.126 1.00 65.56 276 ALA A CA 1
ATOM 2077 C C . ALA A 1 276 ? 18.477 17.682 -1.658 1.00 65.56 276 ALA A C 1
ATOM 2079 O O . ALA A 1 276 ? 17.406 18.207 -1.341 1.00 65.56 276 ALA A O 1
ATOM 2080 N N . PRO A 1 277 ? 19.631 18.373 -1.633 1.00 60.59 277 PRO A N 1
ATOM 2081 C CA . PRO A 1 277 ? 19.688 19.764 -1.206 1.00 60.59 277 PRO A CA 1
ATOM 2082 C C . PRO A 1 277 ? 18.900 20.684 -2.162 1.00 60.59 277 PRO A C 1
ATOM 2084 O O . PRO A 1 277 ? 18.960 20.491 -3.385 1.00 60.59 277 PRO A O 1
ATOM 2087 N N . PRO A 1 278 ? 18.194 21.708 -1.638 1.00 62.16 278 PRO A N 1
ATOM 2088 C CA . PRO A 1 278 ? 17.427 22.650 -2.451 1.00 62.16 278 PRO A CA 1
ATOM 2089 C C . PRO A 1 278 ? 18.283 23.308 -3.542 1.00 62.16 278 PRO A C 1
ATOM 2091 O O . PRO A 1 278 ? 19.421 23.705 -3.303 1.00 62.16 278 PRO A O 1
ATOM 2094 N N . GLY A 1 279 ? 17.736 23.426 -4.755 1.00 57.59 279 GLY A N 1
ATOM 2095 C CA . GLY A 1 279 ? 18.393 24.115 -5.873 1.00 57.59 279 GLY A CA 1
ATOM 2096 C C . GLY A 1 279 ? 19.505 23.332 -6.586 1.00 57.59 279 GLY A C 1
ATOM 2097 O O . GLY A 1 279 ? 20.068 23.849 -7.551 1.00 57.59 279 GLY A O 1
ATOM 2098 N N . ARG A 1 280 ? 19.819 22.088 -6.185 1.00 56.09 280 ARG A N 1
ATOM 2099 C CA . ARG A 1 280 ? 20.749 21.233 -6.943 1.00 56.09 280 ARG A CA 1
ATOM 2100 C C . ARG A 1 280 ? 20.040 20.405 -8.009 1.00 56.09 280 ARG A C 1
ATOM 2102 O O . ARG A 1 280 ? 19.034 19.749 -7.756 1.00 56.09 280 ARG A O 1
ATOM 2109 N N . ARG A 1 281 ? 20.638 20.375 -9.202 1.00 54.12 281 ARG A N 1
ATOM 2110 C CA . ARG A 1 281 ? 20.275 19.452 -10.279 1.00 54.12 281 ARG A CA 1
ATOM 2111 C C . ARG A 1 281 ? 21.034 18.141 -10.076 1.00 54.12 281 ARG A C 1
ATOM 2113 O O . ARG A 1 281 ? 22.260 18.127 -10.153 1.00 54.12 281 ARG A O 1
ATOM 2120 N N . MET A 1 282 ? 20.320 17.050 -9.817 1.00 56.66 282 MET A N 1
ATOM 2121 C CA . MET A 1 282 ? 20.924 15.715 -9.796 1.00 56.66 282 MET A CA 1
ATOM 2122 C C . MET A 1 282 ? 21.199 15.282 -11.241 1.00 56.66 282 MET A C 1
ATOM 2124 O O . MET A 1 282 ? 20.314 15.364 -12.092 1.00 56.66 282 MET A O 1
ATOM 2128 N N . GLY A 1 283 ? 22.439 14.867 -11.523 1.00 45.28 283 GLY A N 1
ATOM 2129 C CA . GLY A 1 283 ? 22.968 14.714 -12.888 1.00 45.28 283 GLY A CA 1
ATOM 2130 C C . GLY A 1 283 ? 22.153 13.805 -13.818 1.00 45.28 283 GLY A C 1
ATOM 2131 O O . GLY A 1 283 ? 22.082 14.093 -15.007 1.00 45.28 283 GLY A O 1
ATOM 2132 N N . HIS A 1 284 ? 21.474 12.785 -13.279 1.00 52.31 284 HIS A N 1
ATOM 2133 C CA . HIS A 1 284 ? 20.661 11.838 -14.058 1.00 52.31 284 HIS A CA 1
ATOM 2134 C C . HIS A 1 284 ? 19.158 12.167 -14.082 1.00 52.31 284 HIS A C 1
ATOM 2136 O O . HIS A 1 284 ? 18.449 11.688 -14.961 1.00 52.31 284 HIS A O 1
ATOM 2142 N N . ALA A 1 285 ? 18.671 12.988 -13.146 1.00 50.03 285 ALA A N 1
ATOM 2143 C CA . ALA A 1 285 ? 17.239 13.222 -12.927 1.00 50.03 285 ALA A CA 1
ATOM 2144 C C . ALA A 1 285 ? 16.626 14.214 -13.924 1.00 50.03 285 ALA A C 1
ATOM 2146 O O . ALA A 1 285 ? 15.405 14.312 -14.046 1.00 50.03 285 ALA A O 1
ATOM 2147 N N . GLY A 1 286 ? 17.470 15.023 -14.580 1.00 49.69 286 GLY A N 1
ATOM 2148 C CA . GLY A 1 286 ? 17.087 16.012 -15.591 1.00 49.69 286 GLY A CA 1
ATOM 2149 C C . GLY A 1 286 ? 16.227 17.183 -15.091 1.00 49.69 286 GLY A C 1
ATOM 2150 O O . GLY A 1 286 ? 16.256 18.240 -15.726 1.00 49.69 286 GLY A O 1
ATOM 2151 N N . ALA A 1 287 ? 15.532 17.030 -13.961 1.00 50.34 287 ALA A N 1
ATOM 2152 C CA . ALA A 1 287 ? 14.516 17.927 -13.440 1.00 50.34 287 ALA A CA 1
ATOM 2153 C C . ALA A 1 287 ? 15.096 18.987 -12.493 1.00 50.34 287 ALA A C 1
ATOM 2155 O O . ALA A 1 287 ? 15.935 18.711 -11.635 1.00 50.34 287 ALA A O 1
ATOM 2156 N N . ILE A 1 288 ? 14.632 20.223 -12.667 1.00 48.59 288 ILE A N 1
ATOM 2157 C CA . ILE A 1 288 ? 14.949 21.360 -11.802 1.00 48.59 288 ILE A CA 1
ATOM 2158 C C . ILE A 1 288 ? 13.826 21.472 -10.770 1.00 48.59 288 ILE A C 1
ATOM 2160 O O . ILE A 1 288 ? 12.662 21.620 -11.145 1.00 48.59 288 ILE A O 1
ATOM 2164 N N . ILE A 1 289 ? 14.168 21.444 -9.480 1.00 50.62 289 ILE A N 1
ATOM 2165 C CA . ILE A 1 289 ? 13.240 21.791 -8.395 1.00 50.62 289 ILE A CA 1
ATOM 2166 C C . ILE A 1 289 ? 13.002 23.303 -8.492 1.00 50.62 289 ILE A C 1
ATOM 2168 O O . ILE A 1 289 ? 13.797 24.095 -7.992 1.00 50.62 289 ILE A O 1
ATOM 2172 N N . SER A 1 290 ? 11.970 23.724 -9.219 1.00 44.41 290 SER A N 1
ATOM 2173 C CA . SER A 1 290 ? 11.656 25.140 -9.435 1.00 44.41 290 SER A CA 1
ATOM 2174 C C . SER A 1 290 ? 10.210 25.416 -9.031 1.00 44.41 290 SER A C 1
ATOM 2176 O O . SER A 1 290 ? 9.289 24.783 -9.531 1.00 44.41 290 SER A O 1
ATOM 2178 N N . GLY A 1 291 ? 10.012 26.361 -8.105 1.00 45.31 291 GLY A N 1
ATOM 2179 C CA . GLY A 1 291 ? 8.698 26.964 -7.849 1.00 45.31 291 GLY A CA 1
ATOM 2180 C C . GLY A 1 291 ? 7.756 26.245 -6.874 1.00 45.31 291 GLY A C 1
ATOM 2181 O O . GLY A 1 291 ? 6.547 26.315 -7.068 1.00 45.31 291 GLY A O 1
ATOM 2182 N N . GLY A 1 292 ? 8.258 25.572 -5.831 1.00 50.44 292 GLY A N 1
ATOM 2183 C CA . GLY A 1 292 ? 7.414 25.100 -4.715 1.00 50.44 292 GLY A CA 1
ATOM 2184 C C . GLY A 1 292 ? 6.437 23.955 -5.032 1.00 50.44 292 GLY A C 1
ATOM 2185 O O . GLY A 1 292 ? 5.599 23.645 -4.195 1.00 50.44 292 GLY A O 1
ATOM 2186 N N . LYS A 1 293 ? 6.541 23.323 -6.210 1.00 51.38 293 LYS A N 1
ATOM 2187 C CA . LYS A 1 293 ? 5.822 22.097 -6.603 1.00 51.38 293 LYS A CA 1
ATOM 2188 C C . LYS A 1 293 ? 6.815 21.022 -7.059 1.00 51.38 293 LYS A C 1
ATOM 2190 O O . LYS A 1 293 ? 7.881 21.353 -7.579 1.00 51.38 293 LYS A O 1
ATOM 2195 N N . GLY A 1 294 ? 6.469 19.745 -6.877 1.00 58.66 294 GLY A N 1
ATOM 2196 C CA . GLY A 1 294 ? 7.317 18.604 -7.253 1.00 58.66 294 GLY A CA 1
ATOM 2197 C C . GLY A 1 294 ? 8.348 18.200 -6.190 1.00 58.66 294 GLY A C 1
ATOM 2198 O O . GLY A 1 294 ? 9.322 17.506 -6.507 1.00 58.66 294 GLY A O 1
ATOM 2199 N N . GLY A 1 295 ? 8.154 18.637 -4.939 1.00 69.31 295 GLY A N 1
ATOM 2200 C CA . GLY A 1 295 ? 8.932 18.167 -3.797 1.00 69.31 295 GLY A CA 1
ATOM 2201 C C . GLY A 1 295 ? 8.626 16.702 -3.475 1.00 69.31 295 GLY A C 1
ATOM 2202 O O . GLY A 1 295 ? 7.532 16.205 -3.738 1.00 69.31 295 GLY A O 1
ATOM 2203 N N . ALA A 1 296 ? 9.584 15.993 -2.869 1.00 75.25 296 ALA A N 1
ATOM 2204 C CA . ALA A 1 296 ? 9.398 14.585 -2.510 1.00 75.25 296 ALA A CA 1
ATOM 2205 C C . ALA A 1 296 ? 8.169 14.364 -1.604 1.00 75.25 296 ALA A C 1
ATOM 2207 O O . ALA A 1 296 ? 7.447 13.386 -1.780 1.00 75.25 296 ALA A O 1
ATOM 2208 N N . LYS A 1 297 ? 7.907 15.288 -0.665 1.00 82.69 297 LYS A N 1
ATOM 2209 C CA . LYS A 1 297 ? 6.768 15.207 0.265 1.00 82.69 297 LYS A CA 1
ATOM 2210 C C . LYS A 1 297 ? 5.418 15.299 -0.451 1.00 82.69 297 LYS A C 1
ATOM 2212 O O . LYS A 1 297 ? 4.550 14.479 -0.167 1.00 82.69 297 LYS A O 1
ATOM 2217 N N . ASP A 1 298 ? 5.273 16.220 -1.403 1.00 83.50 298 ASP A N 1
ATOM 2218 C CA . ASP A 1 298 ? 4.026 16.411 -2.159 1.00 83.50 298 ASP A CA 1
ATOM 2219 C C . ASP A 1 298 ? 3.705 15.173 -3.008 1.00 83.50 298 ASP A C 1
ATOM 2221 O O . ASP A 1 298 ? 2.582 14.676 -2.996 1.00 83.50 298 ASP A O 1
ATOM 2225 N N . LYS A 1 299 ? 4.728 14.601 -3.660 1.00 87.75 299 LYS A N 1
ATOM 2226 C CA . LYS A 1 299 ? 4.618 13.345 -4.421 1.00 87.75 299 LYS A CA 1
ATOM 2227 C C . LYS A 1 299 ? 4.188 12.174 -3.542 1.00 87.75 299 LYS A C 1
ATOM 2229 O O . LYS A 1 299 ? 3.337 11.378 -3.933 1.00 87.75 299 LYS A O 1
ATOM 2234 N N . ILE A 1 300 ? 4.779 12.058 -2.351 1.00 89.38 300 ILE A N 1
ATOM 2235 C CA . ILE A 1 300 ? 4.426 11.014 -1.385 1.00 89.38 300 ILE A CA 1
ATOM 2236 C C . ILE A 1 300 ? 2.976 11.179 -0.913 1.00 89.38 300 ILE A C 1
ATOM 2238 O O . ILE A 1 300 ? 2.274 10.176 -0.807 1.00 89.38 300 ILE A O 1
ATOM 2242 N N . ALA A 1 301 ? 2.532 12.407 -0.633 1.00 88.88 301 ALA A N 1
ATOM 2243 C CA . ALA A 1 301 ? 1.157 12.685 -0.223 1.00 88.88 301 ALA A CA 1
ATOM 2244 C C . ALA A 1 301 ? 0.159 12.297 -1.325 1.00 88.88 301 ALA A C 1
ATOM 2246 O O . ALA A 1 301 ? -0.713 11.471 -1.072 1.00 88.88 301 ALA A O 1
ATOM 2247 N N . ALA A 1 302 ? 0.374 12.764 -2.561 1.00 89.50 302 ALA A N 1
ATOM 2248 C CA . ALA A 1 302 ? -0.483 12.434 -3.700 1.00 89.50 302 ALA A CA 1
ATOM 2249 C C . ALA A 1 302 ? -0.618 10.913 -3.906 1.00 89.50 302 ALA A C 1
ATOM 2251 O O . ALA A 1 302 ? -1.718 10.388 -4.059 1.00 89.50 302 ALA A O 1
ATOM 2252 N N . LEU A 1 303 ? 0.494 10.172 -3.839 1.00 91.38 303 LEU A N 1
ATOM 2253 C CA . LEU A 1 303 ? 0.468 8.715 -3.983 1.00 91.38 303 LEU A CA 1
ATOM 2254 C C . LEU A 1 303 ? -0.254 8.010 -2.828 1.00 91.38 303 LEU A C 1
ATOM 2256 O O . LEU A 1 303 ? -0.982 7.045 -3.064 1.00 91.38 303 LEU A O 1
ATOM 2260 N N . LYS A 1 304 ? -0.091 8.481 -1.588 1.00 90.50 304 LYS A N 1
ATOM 2261 C CA . LYS A 1 304 ? -0.819 7.928 -0.436 1.00 90.50 304 LYS A CA 1
ATOM 2262 C C . LYS A 1 304 ? -2.322 8.158 -0.557 1.00 90.50 304 LYS A C 1
ATOM 2264 O O . LYS A 1 304 ? -3.079 7.228 -0.281 1.00 90.50 304 LYS A O 1
ATOM 2269 N N . ASP A 1 305 ? -2.732 9.336 -1.022 1.00 87.75 305 ASP A N 1
ATOM 2270 C CA . ASP A 1 305 ? -4.136 9.665 -1.283 1.00 87.75 305 ASP A CA 1
ATOM 2271 C C . ASP A 1 305 ? -4.723 8.771 -2.386 1.00 87.75 305 ASP A C 1
ATOM 2273 O O . ASP A 1 305 ? -5.889 8.394 -2.319 1.00 87.75 305 ASP A O 1
ATOM 2277 N N . ALA A 1 306 ? -3.893 8.330 -3.340 1.00 84.50 306 ALA A N 1
ATOM 2278 C CA . ALA A 1 306 ? -4.239 7.326 -4.349 1.00 84.50 306 ALA A CA 1
ATOM 2279 C C . ALA A 1 306 ? -4.180 5.863 -3.870 1.00 84.50 306 ALA A C 1
ATOM 2281 O O . ALA A 1 306 ? -4.142 4.926 -4.673 1.00 84.50 306 ALA A O 1
ATOM 2282 N N . ASN A 1 307 ? -4.148 5.643 -2.553 1.00 85.19 307 ASN A N 1
ATOM 2283 C CA . ASN A 1 307 ? -4.050 4.329 -1.924 1.00 85.19 307 ASN A CA 1
ATOM 2284 C C . ASN A 1 307 ? -2.818 3.512 -2.387 1.00 85.19 307 ASN A C 1
ATOM 2286 O O . ASN A 1 307 ? -2.832 2.274 -2.390 1.00 85.19 307 ASN A O 1
ATOM 2290 N N . VAL A 1 308 ? -1.712 4.181 -2.718 1.00 91.44 308 VAL A N 1
ATOM 2291 C CA . VAL A 1 308 ? -0.408 3.558 -3.000 1.00 91.44 308 VAL A CA 1
ATOM 2292 C C . VAL A 1 308 ? 0.400 3.453 -1.705 1.00 91.44 308 VAL A C 1
ATOM 2294 O O . VAL A 1 308 ? 0.511 4.427 -0.960 1.00 91.44 308 VAL A O 1
ATOM 2297 N N . VAL A 1 309 ? 1.017 2.295 -1.425 1.00 92.00 309 VAL A N 1
ATOM 2298 C CA . VAL A 1 309 ? 1.965 2.220 -0.297 1.00 92.00 309 VAL A CA 1
ATOM 2299 C C . VAL A 1 309 ? 3.284 2.831 -0.715 1.00 92.00 309 VAL A C 1
ATOM 2301 O O . VAL A 1 309 ? 4.012 2.238 -1.508 1.00 92.00 309 VAL A O 1
ATOM 2304 N N . VAL A 1 310 ? 3.635 3.977 -0.145 1.00 91.50 310 VAL A N 1
ATOM 2305 C CA . VAL A 1 310 ? 4.945 4.582 -0.384 1.00 91.50 310 VAL A CA 1
ATOM 2306 C C . VAL A 1 310 ? 5.910 4.172 0.725 1.00 91.50 310 VAL A C 1
ATOM 2308 O O . VAL A 1 310 ? 5.672 4.471 1.895 1.00 91.50 310 VAL A O 1
ATOM 2311 N N . THR A 1 311 ? 6.987 3.467 0.373 1.00 89.56 311 THR A N 1
ATOM 2312 C CA . THR A 1 311 ? 8.065 3.137 1.316 1.00 89.56 311 THR A CA 1
ATOM 2313 C C . THR A 1 311 ? 9.118 4.241 1.340 1.00 89.56 311 THR A C 1
ATOM 2315 O O . THR A 1 311 ? 9.414 4.851 0.316 1.00 89.56 311 THR A O 1
ATOM 2318 N N . ASN A 1 312 ? 9.714 4.469 2.511 1.00 86.06 312 ASN A N 1
ATOM 2319 C CA . ASN A 1 312 ? 10.849 5.380 2.683 1.00 86.06 312 ASN A CA 1
ATOM 2320 C C . ASN A 1 312 ? 12.197 4.673 2.462 1.00 86.06 312 ASN A C 1
ATOM 2322 O O . ASN A 1 312 ? 13.234 5.327 2.415 1.00 86.06 312 ASN A O 1
ATOM 2326 N N . ASN A 1 313 ? 12.194 3.341 2.343 1.00 84.56 313 ASN A N 1
ATOM 2327 C CA . ASN A 1 313 ? 13.399 2.538 2.186 1.00 84.56 313 ASN A CA 1
ATOM 2328 C C . ASN A 1 313 ? 13.322 1.717 0.887 1.00 84.56 313 ASN A C 1
ATOM 2330 O O . ASN A 1 313 ? 12.424 0.875 0.758 1.00 84.56 313 ASN A O 1
ATOM 2334 N N . PRO A 1 314 ? 14.254 1.907 -0.067 1.00 83.06 314 PRO A N 1
ATOM 2335 C CA . PRO A 1 314 ? 14.235 1.155 -1.316 1.00 83.06 314 PRO A CA 1
ATOM 2336 C C . PRO A 1 314 ? 14.418 -0.357 -1.105 1.00 83.06 314 PRO A C 1
ATOM 2338 O O . PRO A 1 314 ? 13.930 -1.137 -1.919 1.00 83.06 314 PRO A O 1
ATOM 2341 N N . THR A 1 315 ? 15.028 -0.802 0.003 1.00 85.56 315 THR A N 1
ATOM 2342 C CA . THR A 1 315 ? 15.263 -2.231 0.296 1.00 85.56 315 THR A CA 1
ATOM 2343 C C . THR A 1 315 ? 14.016 -2.991 0.761 1.00 85.56 315 THR A C 1
AT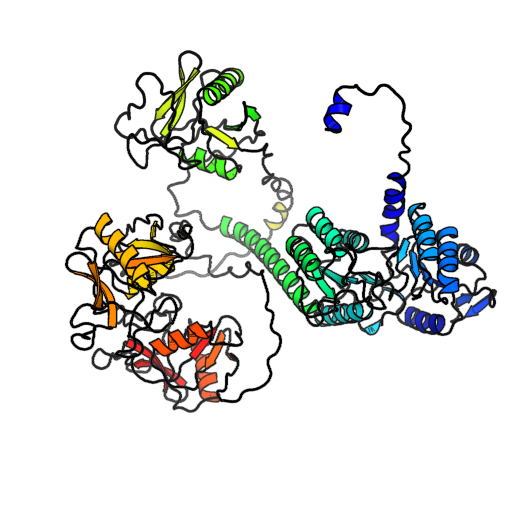OM 2345 O O . THR A 1 315 ? 14.063 -4.203 0.967 1.00 85.56 315 THR A O 1
ATOM 2348 N N . THR A 1 316 ? 12.883 -2.303 0.945 1.00 88.00 316 THR A N 1
ATOM 2349 C CA . THR A 1 316 ? 11.644 -2.916 1.451 1.00 88.00 316 THR A CA 1
ATOM 2350 C C . THR A 1 316 ? 10.493 -2.919 0.445 1.00 88.00 316 THR A C 1
ATOM 2352 O O . THR A 1 316 ? 9.426 -3.445 0.765 1.00 88.00 316 THR A O 1
ATOM 2355 N N . ILE A 1 317 ? 10.689 -2.395 -0.772 1.00 89.69 317 ILE A N 1
ATOM 2356 C CA . ILE A 1 317 ? 9.652 -2.264 -1.814 1.00 89.69 317 ILE A CA 1
ATOM 2357 C C . ILE A 1 317 ? 8.948 -3.604 -2.093 1.00 89.69 317 ILE A C 1
ATOM 2359 O O . ILE A 1 317 ? 7.719 -3.687 -2.057 1.00 89.69 317 ILE A O 1
ATOM 2363 N N . GLY A 1 318 ? 9.710 -4.674 -2.330 1.00 85.12 318 GLY A N 1
ATOM 2364 C CA . GLY A 1 318 ? 9.157 -5.999 -2.614 1.00 85.12 318 GLY A CA 1
ATOM 2365 C C . GLY A 1 318 ? 8.462 -6.626 -1.405 1.00 85.12 318 GLY A C 1
ATOM 2366 O O . GLY A 1 318 ? 7.424 -7.267 -1.565 1.00 85.12 318 GLY A O 1
ATOM 2367 N N . LYS A 1 319 ? 8.977 -6.387 -0.189 1.00 87.75 319 LYS A N 1
ATOM 2368 C CA . LYS A 1 319 ? 8.361 -6.859 1.064 1.00 87.75 319 LYS A CA 1
ATOM 2369 C C . LYS A 1 319 ? 6.997 -6.210 1.282 1.00 87.75 319 LYS A C 1
ATOM 2371 O O . LYS A 1 319 ? 6.035 -6.908 1.599 1.00 87.75 319 LYS A O 1
ATOM 2376 N N . VAL A 1 320 ? 6.923 -4.892 1.104 1.00 89.75 320 VAL A N 1
ATOM 2377 C CA . VAL A 1 320 ? 5.690 -4.109 1.242 1.00 89.75 320 VAL A CA 1
ATOM 2378 C C . VAL A 1 320 ? 4.642 -4.595 0.244 1.00 89.75 320 VAL A C 1
ATOM 2380 O O . VAL A 1 320 ? 3.525 -4.924 0.639 1.00 89.75 320 VAL A O 1
ATOM 2383 N N . LEU A 1 321 ? 5.012 -4.748 -1.031 1.00 91.00 321 LEU A N 1
ATOM 2384 C CA . LEU A 1 321 ? 4.079 -5.234 -2.046 1.00 91.00 321 LEU A CA 1
ATOM 2385 C C . LEU A 1 321 ? 3.603 -6.670 -1.773 1.00 91.00 321 LEU A C 1
ATOM 2387 O O . LEU A 1 321 ? 2.423 -6.978 -1.942 1.00 91.00 321 LEU A O 1
ATOM 2391 N N . TYR A 1 322 ? 4.496 -7.551 -1.317 1.00 89.62 322 TYR A N 1
ATOM 2392 C CA . TYR A 1 322 ? 4.140 -8.917 -0.929 1.00 89.62 322 TYR A CA 1
ATOM 2393 C C . TYR A 1 322 ? 3.101 -8.947 0.201 1.00 89.62 322 TYR A C 1
ATOM 2395 O O . TYR A 1 322 ? 2.137 -9.715 0.139 1.00 89.62 322 TYR A O 1
ATOM 2403 N N . GLN A 1 323 ? 3.275 -8.101 1.220 1.00 85.44 323 GLN A N 1
ATOM 2404 C CA . GLN A 1 323 ? 2.336 -7.987 2.337 1.00 85.44 323 GLN A CA 1
ATOM 2405 C C . GLN A 1 323 ? 0.956 -7.513 1.868 1.00 85.44 323 GLN A C 1
ATOM 2407 O O . GLN A 1 323 ? -0.046 -8.130 2.234 1.00 85.44 323 GLN A O 1
ATOM 2412 N N . GLU A 1 324 ? 0.913 -6.500 1.001 1.00 84.06 324 GLU A N 1
ATOM 2413 C CA . GLU A 1 324 ? -0.327 -5.991 0.408 1.00 84.06 324 GLU A CA 1
ATOM 2414 C C . GLU A 1 324 ? -1.058 -7.083 -0.387 1.00 84.06 324 GLU A C 1
ATOM 2416 O O . GLU A 1 324 ? -2.216 -7.389 -0.107 1.00 84.06 324 GLU A O 1
ATOM 2421 N N . ILE A 1 325 ? -0.375 -7.773 -1.308 1.00 82.81 325 ILE A N 1
ATOM 2422 C CA . ILE A 1 325 ? -0.981 -8.851 -2.114 1.00 82.81 325 ILE A CA 1
ATOM 2423 C C . ILE A 1 325 ? -1.510 -9.994 -1.233 1.00 82.81 325 ILE A C 1
ATOM 2425 O O . ILE A 1 325 ? -2.574 -10.560 -1.508 1.00 82.81 325 ILE A O 1
ATOM 2429 N N . LYS A 1 326 ? -0.779 -10.363 -0.174 1.00 76.19 326 LYS A N 1
ATOM 2430 C CA . LYS A 1 326 ? -1.199 -11.422 0.753 1.00 76.19 326 LYS A CA 1
ATOM 2431 C C . LYS A 1 326 ? -2.465 -11.031 1.517 1.00 76.19 326 LYS A C 1
ATOM 2433 O O . LYS A 1 326 ? -3.336 -11.881 1.702 1.00 76.19 326 LYS A O 1
ATOM 2438 N N . MET A 1 327 ? -2.587 -9.763 1.911 1.00 66.00 327 MET A N 1
ATOM 2439 C CA . MET A 1 327 ? -3.790 -9.239 2.554 1.00 66.00 327 MET A CA 1
ATOM 2440 C C . MET A 1 327 ? -5.013 -9.384 1.633 1.00 66.00 327 MET A C 1
ATOM 2442 O O . MET A 1 327 ? -6.004 -9.983 2.045 1.00 66.00 327 MET A O 1
ATOM 2446 N N . TYR A 1 328 ? -4.905 -8.979 0.361 1.00 62.25 328 TYR A N 1
ATOM 2447 C CA . TYR A 1 328 ? -5.992 -9.106 -0.625 1.00 62.25 328 TYR A CA 1
ATOM 2448 C C . TYR A 1 328 ? -6.408 -10.562 -0.908 1.00 62.25 328 TYR A C 1
ATOM 2450 O O . TYR A 1 328 ? -7.598 -10.870 -0.974 1.00 62.25 328 TYR A O 1
ATOM 2458 N N . LYS A 1 329 ? -5.455 -11.500 -1.026 1.00 53.16 329 LYS A N 1
ATOM 2459 C CA . LYS A 1 329 ? -5.772 -12.927 -1.260 1.00 53.16 329 LYS A CA 1
ATOM 2460 C C . LYS A 1 329 ? -6.505 -13.583 -0.087 1.00 53.16 329 LYS A C 1
ATOM 2462 O O . LYS A 1 329 ? -7.330 -14.469 -0.311 1.00 53.16 329 LYS A O 1
ATOM 2467 N N . ASN A 1 330 ? -6.201 -13.176 1.143 1.00 41.75 330 ASN A N 1
ATOM 2468 C CA . ASN A 1 330 ? -6.854 -13.719 2.332 1.00 41.75 330 ASN A CA 1
ATOM 2469 C C . ASN A 1 330 ? -8.306 -13.235 2.447 1.00 41.75 330 ASN A C 1
ATOM 2471 O O . ASN A 1 330 ? -9.171 -14.038 2.785 1.00 41.75 330 ASN A O 1
ATOM 2475 N N . ILE A 1 331 ? -8.587 -11.988 2.056 1.00 43.72 331 ILE A N 1
ATOM 2476 C CA . ILE A 1 331 ? -9.951 -11.435 1.997 1.00 43.72 331 ILE A CA 1
ATOM 2477 C C . ILE A 1 331 ? -10.813 -12.211 0.979 1.00 43.72 331 ILE A C 1
ATOM 2479 O O . ILE A 1 331 ? -11.905 -12.660 1.318 1.00 43.72 331 ILE A O 1
ATOM 2483 N N . CYS A 1 332 ? -10.308 -12.483 -0.236 1.00 36.50 332 CYS A N 1
ATOM 2484 C CA . CYS A 1 332 ? -11.062 -13.247 -1.247 1.00 36.50 332 CYS A CA 1
ATOM 2485 C C . CYS A 1 332 ? -11.302 -14.724 -0.875 1.00 36.50 332 CYS A C 1
ATOM 2487 O O . CYS A 1 332 ? -12.348 -15.278 -1.209 1.00 36.50 332 CYS A O 1
ATOM 2489 N N . LYS A 1 333 ? -10.355 -15.390 -0.195 1.00 30.88 333 LYS A N 1
ATOM 2490 C CA . LYS A 1 333 ? -10.529 -16.790 0.247 1.00 30.88 333 LYS A CA 1
ATOM 2491 C C . LYS A 1 333 ? -11.569 -16.927 1.359 1.00 30.88 333 LYS A C 1
ATOM 2493 O O . LYS A 1 333 ? -12.315 -17.900 1.355 1.00 30.88 333 LYS A O 1
ATOM 2498 N N . ILE A 1 334 ? -11.642 -15.949 2.261 1.00 32.44 334 ILE A N 1
ATOM 2499 C CA . ILE A 1 334 ? -12.682 -15.873 3.293 1.00 32.44 334 ILE A CA 1
ATOM 2500 C C . ILE A 1 334 ? -14.067 -15.705 2.646 1.00 32.44 334 ILE A C 1
ATOM 2502 O O . ILE A 1 334 ? -15.006 -16.382 3.053 1.00 32.44 334 ILE A O 1
ATOM 2506 N N . GLY A 1 335 ? -14.173 -14.916 1.569 1.00 30.30 335 GLY A N 1
ATOM 2507 C CA . GLY A 1 335 ? -15.415 -14.759 0.801 1.00 30.30 335 GLY A CA 1
ATOM 2508 C C . GLY A 1 335 ? -15.959 -16.063 0.199 1.00 30.30 335 GLY A C 1
ATOM 2509 O O . GLY A 1 335 ? -17.145 -16.336 0.327 1.00 30.30 335 GLY A O 1
ATOM 2510 N N . ILE A 1 336 ? -15.103 -16.910 -0.390 1.00 33.50 336 ILE A N 1
ATOM 2511 C CA . ILE A 1 336 ? -15.513 -18.207 -0.980 1.00 33.50 336 ILE A CA 1
ATOM 2512 C C . ILE A 1 336 ? -15.951 -19.209 0.101 1.00 33.50 336 ILE A C 1
ATOM 2514 O O . ILE A 1 336 ? -16.891 -19.975 -0.102 1.00 33.50 336 ILE A O 1
ATOM 2518 N N . VAL A 1 337 ? -15.282 -19.207 1.257 1.00 31.42 337 VAL A N 1
ATOM 2519 C CA . VAL A 1 337 ? -15.607 -20.094 2.384 1.00 31.42 337 VAL A CA 1
ATOM 2520 C C . VAL A 1 337 ? -16.922 -19.676 3.050 1.00 31.42 337 VAL A C 1
ATOM 2522 O O . VAL A 1 337 ? -17.725 -20.546 3.370 1.00 31.42 337 VAL A O 1
ATOM 2525 N N . LEU A 1 338 ? -17.204 -18.372 3.155 1.00 29.91 338 LEU A N 1
ATOM 2526 C CA . LEU A 1 338 ? -18.502 -17.858 3.611 1.00 29.91 338 LEU A CA 1
ATOM 2527 C C . LEU A 1 338 ? -19.650 -18.280 2.678 1.00 29.91 338 LEU A C 1
ATOM 2529 O O . LEU A 1 338 ? -20.684 -18.713 3.171 1.00 29.91 338 LEU A O 1
ATOM 2533 N N . SER A 1 339 ? -19.445 -18.289 1.353 1.00 31.94 339 SER A N 1
ATOM 2534 C CA . SER A 1 339 ? -20.464 -18.756 0.393 1.00 31.94 339 SER A CA 1
ATOM 2535 C C . SER A 1 339 ? -20.769 -20.257 0.507 1.00 31.94 339 SER A C 1
ATOM 2537 O O . SER A 1 339 ? -21.904 -20.681 0.317 1.00 31.94 339 SER A O 1
ATOM 2539 N N . VAL A 1 340 ? -19.763 -21.087 0.812 1.00 34.66 340 VAL A N 1
ATOM 2540 C CA . VAL A 1 340 ? -19.941 -22.539 1.017 1.00 34.66 340 VAL A CA 1
ATOM 2541 C C . VAL A 1 340 ? -20.580 -22.828 2.380 1.00 34.66 340 VAL A C 1
ATOM 2543 O O . VAL A 1 340 ? -21.414 -23.724 2.488 1.00 34.66 340 VAL A O 1
ATOM 2546 N N . ILE A 1 341 ? -20.242 -22.042 3.405 1.00 34.69 341 ILE A N 1
ATOM 2547 C CA . ILE A 1 341 ? -20.838 -22.128 4.743 1.00 34.69 341 ILE A CA 1
ATOM 2548 C C . ILE A 1 341 ? -22.305 -21.673 4.723 1.00 34.69 341 ILE A C 1
ATOM 2550 O O . ILE A 1 341 ? -23.132 -22.346 5.327 1.00 34.69 341 ILE A O 1
ATOM 2554 N N . GLU A 1 342 ? -22.670 -20.630 3.971 1.00 32.59 342 GLU A N 1
ATOM 2555 C CA . GLU A 1 342 ? -24.074 -20.233 3.763 1.00 32.59 342 GLU A CA 1
ATOM 2556 C C . GLU A 1 342 ? -24.899 -21.350 3.095 1.00 32.59 342 GLU A C 1
ATOM 2558 O O . GLU A 1 342 ? -26.032 -21.610 3.502 1.00 32.59 342 GLU A O 1
ATOM 2563 N N . ILE A 1 343 ? -24.322 -22.089 2.136 1.00 35.78 343 ILE A N 1
ATOM 2564 C CA . ILE A 1 343 ? -24.982 -23.234 1.477 1.00 35.78 343 ILE A CA 1
ATOM 2565 C C . ILE A 1 343 ? -25.168 -24.418 2.442 1.00 35.78 343 ILE A C 1
ATOM 2567 O O . ILE A 1 343 ? -26.203 -25.078 2.401 1.00 35.78 343 ILE A O 1
ATOM 2571 N N . VAL A 1 344 ? -24.200 -24.687 3.326 1.00 33.34 344 VAL A N 1
ATOM 2572 C CA . VAL A 1 344 ? -24.262 -25.800 4.296 1.00 33.34 344 VAL A CA 1
ATOM 2573 C C . VAL A 1 344 ? -25.140 -25.458 5.510 1.00 33.34 344 VAL A C 1
ATOM 2575 O O . VAL A 1 344 ? -25.866 -26.322 6.001 1.00 33.34 344 VAL A O 1
ATOM 2578 N N . MET A 1 345 ? -25.151 -24.198 5.957 1.00 31.47 345 MET A N 1
ATOM 2579 C CA . MET A 1 345 ? -26.016 -23.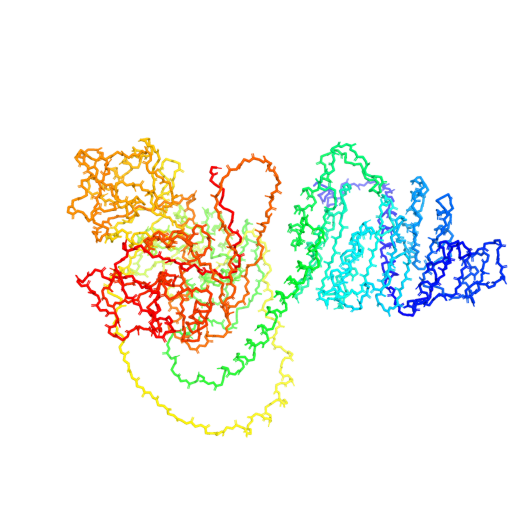719 7.045 1.00 31.47 345 MET A CA 1
ATOM 2580 C C . MET A 1 345 ? -27.487 -23.566 6.628 1.00 31.47 345 MET A C 1
ATOM 2582 O O . MET A 1 345 ? -28.362 -23.592 7.487 1.00 31.47 345 MET A O 1
ATOM 2586 N N . SER A 1 346 ? -27.782 -23.534 5.323 1.00 31.97 346 SER A N 1
ATOM 2587 C CA . SER A 1 346 ? -29.155 -23.541 4.791 1.00 31.97 346 SER A CA 1
ATOM 2588 C C . SER A 1 346 ? -29.894 -24.886 4.947 1.00 31.97 346 SER A C 1
ATOM 2590 O O . SER A 1 346 ? -31.090 -24.947 4.677 1.00 31.97 346 SER A O 1
ATOM 2592 N N . PHE A 1 347 ? -29.224 -25.970 5.375 1.00 32.34 347 PHE A N 1
ATOM 2593 C CA . PHE A 1 347 ? -29.838 -27.305 5.504 1.00 32.34 347 PHE A CA 1
ATOM 2594 C C . PHE A 1 347 ? -30.134 -27.764 6.944 1.00 32.34 347 PHE A C 1
ATOM 2596 O O . PHE A 1 347 ? -30.833 -28.763 7.095 1.00 32.34 347 PHE A O 1
ATOM 2603 N N . ASN A 1 348 ? -29.646 -27.085 7.995 1.00 28.91 348 ASN A N 1
ATOM 2604 C CA . ASN A 1 348 ? -29.660 -27.643 9.363 1.00 28.91 348 ASN A CA 1
ATOM 2605 C C . ASN A 1 348 ? -30.304 -26.781 10.469 1.00 28.91 348 ASN A C 1
ATOM 2607 O O . ASN A 1 348 ? -30.209 -27.145 11.637 1.00 28.91 348 ASN A O 1
ATOM 2611 N N . THR A 1 349 ? -31.023 -25.705 10.149 1.00 29.19 349 THR A N 1
ATOM 2612 C CA . THR A 1 349 ? -31.772 -24.917 11.152 1.00 29.19 349 THR A CA 1
ATOM 2613 C C . THR A 1 349 ? -33.233 -24.719 10.737 1.00 29.19 349 THR A C 1
ATOM 2615 O O . THR A 1 349 ? -33.702 -23.623 10.455 1.00 29.19 349 THR A O 1
ATOM 2618 N N . HIS A 1 350 ? -33.982 -25.823 10.700 1.00 32.22 350 HIS A N 1
ATOM 2619 C CA . HIS A 1 350 ? -35.450 -25.837 10.752 1.00 32.22 350 HIS A CA 1
ATOM 2620 C C . HIS A 1 350 ? -35.888 -26.407 12.107 1.00 32.22 350 HIS A C 1
ATOM 2622 O O . HIS A 1 350 ? -36.449 -27.493 12.193 1.00 32.22 350 HIS A O 1
ATOM 2628 N N . SER A 1 351 ? -35.540 -25.716 13.192 1.00 28.98 351 SER A N 1
ATOM 2629 C CA . SER A 1 351 ? -36.135 -25.914 14.517 1.00 28.98 351 SER A CA 1
ATOM 2630 C C . SER A 1 351 ? -35.621 -24.817 15.446 1.00 28.98 351 SER A C 1
ATOM 2632 O O . SER A 1 351 ? -34.414 -24.625 15.535 1.00 28.98 351 SER A O 1
ATOM 2634 N N . ALA A 1 352 ? -36.532 -24.119 16.121 1.00 27.89 352 ALA A N 1
ATOM 2635 C CA . ALA A 1 352 ? -36.273 -23.094 17.135 1.00 27.89 352 ALA A CA 1
ATOM 2636 C C . ALA A 1 352 ? -35.740 -21.738 16.634 1.00 27.89 352 ALA A C 1
ATOM 2638 O O . ALA A 1 352 ? -34.617 -21.364 16.938 1.00 27.89 352 ALA A O 1
ATOM 2639 N N . TYR A 1 353 ? -36.584 -20.975 15.927 1.00 22.42 353 TYR A N 1
ATOM 2640 C CA . TYR A 1 353 ? -36.599 -19.505 16.016 1.00 22.42 353 TYR A CA 1
ATOM 2641 C C . TYR A 1 353 ? -37.914 -18.936 15.456 1.00 22.42 353 TYR A C 1
ATOM 2643 O O . TYR A 1 353 ? -37.974 -18.321 14.397 1.00 22.42 353 TYR A O 1
ATOM 2651 N N . SER A 1 354 ? -39.016 -19.205 16.154 1.00 27.73 354 SER A N 1
ATOM 2652 C CA . SER A 1 354 ? -40.286 -18.511 15.945 1.00 27.73 354 SER A CA 1
ATOM 2653 C C . SER A 1 354 ? -40.354 -17.349 16.930 1.00 27.73 354 SER A C 1
ATOM 2655 O O . SER A 1 354 ? -40.534 -17.591 18.123 1.00 27.73 354 SER A O 1
ATOM 2657 N N . ASN A 1 355 ? -40.147 -16.130 16.422 1.00 30.00 355 ASN A N 1
ATOM 2658 C CA . ASN A 1 355 ? -40.816 -14.866 16.770 1.00 30.00 355 ASN A CA 1
ATOM 2659 C C . ASN A 1 355 ? -39.863 -13.680 16.520 1.00 30.00 355 ASN A C 1
ATOM 2661 O O . ASN A 1 355 ? -38.736 -13.668 17.002 1.00 30.00 355 ASN A O 1
ATOM 2665 N N . VAL A 1 356 ? -40.371 -12.671 15.799 1.00 27.75 356 VAL A N 1
ATOM 2666 C CA . VAL A 1 356 ? -39.745 -11.390 15.392 1.00 27.75 356 VAL A CA 1
ATOM 2667 C C . VAL A 1 356 ? -38.978 -11.383 14.052 1.00 27.75 356 VAL A C 1
ATOM 2669 O O . VAL A 1 356 ? -37.844 -10.925 13.988 1.00 27.75 356 VAL A O 1
ATOM 2672 N N . GLN A 1 357 ? -39.616 -11.800 12.948 1.00 28.98 357 GLN A N 1
ATOM 2673 C CA . GLN A 1 357 ? -39.381 -11.174 11.629 1.00 28.98 357 GLN A CA 1
ATOM 2674 C C . GLN A 1 357 ? -40.490 -11.506 10.615 1.00 28.98 357 GLN A C 1
ATOM 2676 O O . GLN A 1 357 ? -40.293 -12.225 9.644 1.00 28.98 357 GLN A O 1
ATOM 2681 N N . GLU A 1 358 ? -41.671 -10.939 10.820 1.00 30.66 358 GLU A N 1
ATOM 2682 C CA . GLU A 1 358 ? -42.604 -10.669 9.724 1.00 30.66 358 GLU A CA 1
ATOM 2683 C C . GLU A 1 358 ? -42.572 -9.148 9.513 1.00 30.66 358 GLU A C 1
ATOM 2685 O O . GLU A 1 358 ? -42.506 -8.431 10.505 1.00 30.66 358 GLU A O 1
ATOM 2690 N N . ASP A 1 359 ? -42.568 -8.661 8.260 1.00 33.06 359 ASP A N 1
ATOM 2691 C CA . ASP A 1 359 ? -42.897 -7.271 7.852 1.00 33.06 359 ASP A CA 1
ATOM 2692 C C . ASP A 1 359 ? -41.855 -6.366 7.146 1.00 33.06 359 ASP A C 1
ATOM 2694 O O . ASP A 1 359 ? -42.065 -5.148 7.072 1.00 33.06 359 ASP A O 1
ATOM 2698 N N . ILE A 1 360 ? -40.812 -6.897 6.494 1.00 36.31 360 ILE A N 1
ATOM 2699 C CA . ILE A 1 360 ? -40.082 -6.137 5.450 1.00 36.31 360 ILE A CA 1
ATOM 2700 C C . ILE A 1 360 ? -40.550 -6.625 4.066 1.00 36.31 360 ILE A C 1
ATOM 2702 O O . ILE A 1 360 ? -40.388 -7.803 3.772 1.00 36.31 360 ILE A O 1
ATOM 2706 N N . PRO A 1 361 ? -41.141 -5.774 3.202 1.00 38.34 361 PRO A N 1
ATOM 2707 C CA . PRO A 1 361 ? -41.600 -6.204 1.882 1.00 38.34 361 PRO A CA 1
ATOM 2708 C C . PRO A 1 361 ? -40.427 -6.614 0.980 1.00 38.34 361 PRO A C 1
ATOM 2710 O O . PRO A 1 361 ? -39.543 -5.799 0.715 1.00 38.34 361 PRO A O 1
ATOM 2713 N N . ASP A 1 362 ? -40.482 -7.821 0.413 1.00 34.97 362 ASP A N 1
ATOM 2714 C CA . ASP A 1 362 ? -39.438 -8.420 -0.444 1.00 34.97 362 ASP A CA 1
ATOM 2715 C C . ASP A 1 362 ? -39.152 -7.667 -1.762 1.00 34.97 362 ASP A C 1
ATOM 2717 O O . ASP A 1 362 ? -38.309 -8.079 -2.560 1.00 34.97 362 ASP A O 1
ATOM 2721 N N . ASN A 1 363 ? -39.868 -6.573 -2.046 1.00 40.28 363 ASN A N 1
ATOM 2722 C CA . ASN A 1 363 ? -39.863 -5.927 -3.357 1.00 40.28 363 ASN A CA 1
ATOM 2723 C C . ASN A 1 363 ? -39.964 -4.391 -3.262 1.00 40.28 363 ASN A C 1
ATOM 2725 O O . ASN A 1 363 ? -40.972 -3.781 -3.629 1.00 40.28 363 ASN A O 1
ATOM 2729 N N . ILE A 1 364 ? -38.909 -3.735 -2.764 1.00 44.91 364 ILE A N 1
ATOM 2730 C CA . ILE A 1 364 ? -38.783 -2.269 -2.832 1.00 44.91 364 ILE A CA 1
ATOM 2731 C C . ILE A 1 364 ? -38.457 -1.881 -4.283 1.00 44.91 364 ILE A C 1
ATOM 2733 O O . ILE A 1 364 ? -37.339 -2.047 -4.767 1.00 44.91 364 ILE A O 1
ATOM 2737 N N . ASN A 1 365 ? -39.454 -1.364 -5.002 1.00 44.38 365 ASN A N 1
ATOM 2738 C CA . ASN A 1 365 ? -39.328 -0.959 -6.403 1.00 44.38 365 ASN A CA 1
ATOM 2739 C C . ASN A 1 365 ? -38.543 0.370 -6.518 1.00 44.38 365 ASN A C 1
ATOM 2741 O O . ASN A 1 365 ? -39.126 1.456 -6.490 1.00 44.38 365 ASN A O 1
ATOM 2745 N N . MET A 1 366 ? -37.210 0.283 -6.590 1.00 51.69 366 MET A N 1
ATOM 2746 C CA . MET A 1 366 ? -36.282 1.421 -6.508 1.00 51.69 366 MET A CA 1
ATOM 2747 C C . MET A 1 366 ? -36.342 2.340 -7.743 1.00 51.69 366 MET A C 1
ATOM 2749 O O . MET A 1 366 ? -35.796 2.040 -8.805 1.00 51.69 366 MET A O 1
ATOM 2753 N N . ARG A 1 367 ? -36.987 3.500 -7.582 1.00 58.09 367 ARG A N 1
ATOM 2754 C CA . ARG A 1 367 ? -36.994 4.629 -8.533 1.00 58.09 367 ARG A CA 1
ATOM 2755 C C . ARG A 1 367 ? -35.951 5.692 -8.142 1.00 58.09 367 ARG A C 1
ATOM 2757 O O . ARG A 1 367 ? -35.618 5.795 -6.965 1.00 58.09 367 ARG A O 1
ATOM 2764 N N . PRO A 1 368 ? -35.440 6.496 -9.093 1.00 66.38 368 PRO A N 1
ATOM 2765 C CA . PRO A 1 368 ? -34.497 7.570 -8.780 1.00 66.38 368 PRO A CA 1
ATOM 2766 C C . PRO A 1 368 ? -35.138 8.667 -7.916 1.00 66.38 368 PRO A C 1
ATOM 2768 O O . PRO A 1 368 ? -36.341 8.922 -8.020 1.00 66.38 368 PRO A O 1
ATOM 2771 N N . PHE A 1 369 ? -34.320 9.340 -7.099 1.00 80.56 369 PHE A N 1
ATOM 2772 C CA . PHE A 1 369 ? -34.740 10.521 -6.340 1.00 80.56 369 PHE A CA 1
ATOM 2773 C C . PHE A 1 369 ? -35.149 11.649 -7.300 1.00 80.56 369 PHE A C 1
ATOM 2775 O O . PHE A 1 369 ? -34.464 11.927 -8.288 1.00 80.56 369 PHE A O 1
ATOM 2782 N N . VAL A 1 370 ? -36.257 12.320 -6.999 1.00 83.81 370 VAL A N 1
ATOM 2783 C CA . VAL A 1 370 ? -36.820 13.414 -7.794 1.00 83.81 370 VAL A CA 1
ATOM 2784 C C . VAL A 1 370 ? -36.555 14.736 -7.092 1.00 83.81 370 VAL A C 1
ATOM 2786 O O . VAL A 1 370 ? -36.750 14.859 -5.887 1.00 83.81 370 VAL A O 1
ATOM 2789 N N . LYS A 1 371 ? -36.122 15.748 -7.844 1.00 89.25 371 LYS A N 1
ATOM 2790 C CA . LYS A 1 371 ? -35.922 17.091 -7.299 1.00 89.25 371 LYS A CA 1
ATOM 2791 C C . LYS A 1 371 ? -37.272 17.775 -7.065 1.00 89.25 371 LYS A C 1
ATOM 2793 O O . LYS A 1 371 ? -38.022 17.958 -8.023 1.00 89.25 371 LYS A O 1
ATOM 2798 N N . VAL A 1 372 ? -37.549 18.186 -5.829 1.00 87.81 372 VAL A N 1
ATOM 2799 C CA . VAL A 1 372 ? -38.710 19.015 -5.465 1.00 87.81 372 VAL A CA 1
ATOM 2800 C C . VAL A 1 372 ? -38.179 20.215 -4.692 1.00 87.81 372 VAL A C 1
ATOM 2802 O O . VAL A 1 372 ? -37.556 20.058 -3.644 1.00 87.81 372 VAL A O 1
ATOM 2805 N N . GLY A 1 373 ? -38.344 21.412 -5.254 1.00 86.69 373 GLY A N 1
ATOM 2806 C CA . GLY A 1 373 ? -37.721 22.606 -4.691 1.00 86.69 373 GLY A CA 1
ATOM 2807 C C . GLY A 1 373 ? -36.195 22.561 -4.750 1.00 86.69 373 GLY A C 1
ATOM 2808 O O . GLY A 1 373 ? -35.592 22.340 -5.810 1.00 86.69 373 GLY A O 1
ATOM 2809 N N . LYS A 1 374 ? -35.560 22.763 -3.589 1.00 84.81 374 LYS A N 1
ATOM 2810 C CA . LYS A 1 374 ? -34.099 22.685 -3.411 1.00 84.81 374 LYS A CA 1
ATOM 2811 C C . LYS A 1 374 ? -33.592 21.278 -3.061 1.00 84.81 374 LYS A C 1
ATOM 2813 O O . LYS A 1 374 ? -32.424 21.005 -3.335 1.00 84.81 374 LYS A O 1
ATOM 2818 N N . LYS A 1 375 ? -34.447 20.396 -2.531 1.00 88.25 375 LYS A N 1
ATOM 2819 C CA . LYS A 1 375 ? -34.090 19.051 -2.041 1.00 88.25 375 LYS A CA 1
ATOM 2820 C C . LYS A 1 375 ? -34.425 17.952 -3.065 1.00 88.25 375 LYS A C 1
ATOM 2822 O O . LYS A 1 375 ? -35.197 18.158 -4.009 1.00 88.25 375 LYS A O 1
ATOM 2827 N N . TYR A 1 376 ? -33.817 16.776 -2.907 1.00 88.56 376 TYR A N 1
ATOM 2828 C CA . TYR A 1 376 ? -34.146 15.578 -3.687 1.00 88.56 376 TYR A CA 1
ATOM 2829 C C . TYR A 1 376 ? -34.897 14.584 -2.812 1.00 88.56 376 TYR A C 1
ATOM 2831 O O . TYR A 1 376 ? -34.413 14.251 -1.738 1.00 88.56 376 TYR A O 1
ATOM 2839 N N . TYR A 1 377 ? -36.026 14.064 -3.294 1.00 91.56 377 TYR A N 1
ATOM 2840 C CA . TYR A 1 377 ? -36.873 13.145 -2.540 1.00 91.56 377 TYR A CA 1
ATOM 2841 C C . TYR A 1 377 ? -37.106 11.816 -3.253 1.00 91.56 377 TYR A C 1
ATOM 2843 O O . TYR A 1 377 ? -37.261 11.755 -4.474 1.00 91.56 377 TYR A O 1
ATOM 2851 N N . TYR A 1 378 ? -37.202 10.747 -2.473 1.00 88.38 378 TYR A N 1
ATOM 2852 C CA . TYR A 1 378 ? -37.698 9.444 -2.891 1.00 88.38 378 TYR A CA 1
ATOM 2853 C C . TYR A 1 378 ? -39.015 9.142 -2.171 1.00 88.38 378 TYR A C 1
ATOM 2855 O O . TYR A 1 378 ? -39.121 9.326 -0.965 1.00 88.38 378 TYR A O 1
ATOM 2863 N N . PHE A 1 379 ? -40.013 8.658 -2.910 1.00 88.88 379 PHE A N 1
ATOM 2864 C CA . PHE A 1 379 ? -41.365 8.417 -2.397 1.00 88.88 379 PHE A CA 1
ATOM 2865 C C . PHE A 1 379 ? -41.641 6.913 -2.353 1.00 88.88 379 PHE A C 1
ATOM 2867 O O . PHE A 1 379 ? -41.987 6.307 -3.374 1.00 88.88 379 PHE A O 1
ATOM 2874 N N . GLY A 1 380 ? -41.476 6.316 -1.175 1.00 82.94 380 GLY A N 1
ATOM 2875 C CA . GLY A 1 380 ? -41.670 4.894 -0.927 1.00 82.94 380 GLY A CA 1
ATOM 2876 C C . GLY A 1 380 ? -43.123 4.470 -1.114 1.00 82.94 380 GLY A C 1
ATOM 2877 O O . GLY A 1 380 ? -44.015 4.967 -0.438 1.00 82.94 380 GLY A O 1
ATOM 2878 N N . GLN A 1 381 ? -43.368 3.535 -2.034 1.00 81.19 381 GLN A N 1
ATOM 2879 C CA . GLN A 1 381 ? -44.719 3.062 -2.380 1.00 81.19 381 GLN A CA 1
ATOM 2880 C C . GLN A 1 381 ? -45.181 1.860 -1.539 1.00 81.19 381 GLN A C 1
ATOM 2882 O O . GLN A 1 381 ? -46.265 1.333 -1.765 1.00 81.19 381 GLN A O 1
ATOM 2887 N N . SER A 1 382 ? -44.365 1.393 -0.593 1.00 78.62 382 SER A N 1
ATOM 2888 C CA . SER A 1 382 ? -44.724 0.332 0.349 1.00 78.62 382 SER A CA 1
ATOM 2889 C C . SER A 1 382 ? -45.068 0.936 1.705 1.00 78.62 382 SER A C 1
ATOM 2891 O O . SER A 1 382 ? -44.360 1.824 2.178 1.00 78.62 382 SER A O 1
ATOM 2893 N N . LYS A 1 383 ? -46.130 0.439 2.344 1.00 81.69 383 LYS A N 1
ATOM 2894 C CA . LYS A 1 383 ? -46.504 0.870 3.691 1.00 81.69 383 LYS A CA 1
ATOM 2895 C C . LYS A 1 383 ? -45.668 0.141 4.737 1.00 81.69 383 LYS A C 1
ATOM 2897 O O . LYS A 1 383 ? -45.666 -1.087 4.777 1.00 81.69 383 LYS A O 1
ATOM 2902 N N . VAL A 1 384 ? -44.969 0.891 5.575 1.00 74.56 384 VAL A N 1
ATOM 2903 C CA . VAL A 1 384 ? -44.042 0.381 6.593 1.00 74.56 384 VAL A CA 1
ATOM 2904 C C . VAL A 1 384 ? -44.207 1.168 7.892 1.00 74.56 384 VAL A C 1
ATOM 2906 O O . VAL A 1 384 ? -44.824 2.234 7.893 1.00 74.56 384 VAL A O 1
ATOM 2909 N N . THR A 1 385 ? -43.688 0.639 8.998 1.00 76.50 385 THR A N 1
ATOM 2910 C CA . THR A 1 385 ? -43.626 1.369 10.275 1.00 76.50 385 THR A CA 1
ATOM 2911 C C . THR A 1 385 ? -42.675 2.558 10.181 1.00 76.50 385 THR A C 1
ATOM 2913 O O . THR A 1 385 ? -41.819 2.590 9.292 1.00 76.50 385 THR A O 1
ATOM 2916 N N . TRP A 1 386 ? -42.794 3.526 11.093 1.00 82.06 386 TRP A N 1
ATOM 2917 C CA . TRP A 1 386 ? -41.891 4.681 11.124 1.00 82.06 386 TRP A CA 1
ATOM 2918 C C . TRP A 1 386 ? -40.422 4.243 11.261 1.00 82.06 386 TRP A C 1
ATOM 2920 O O . TRP A 1 386 ? -39.556 4.697 10.512 1.00 82.06 386 TRP A O 1
ATOM 2930 N N . TYR A 1 387 ? -40.156 3.250 12.119 1.00 66.12 387 TYR A N 1
ATOM 2931 C CA . TYR A 1 387 ? -38.824 2.661 12.299 1.00 66.12 387 TYR A CA 1
ATOM 2932 C C . TYR A 1 387 ? -38.283 2.036 11.008 1.00 66.12 387 TYR A C 1
ATOM 2934 O O . TYR A 1 387 ? -37.144 2.289 10.616 1.00 66.12 387 TYR A O 1
ATOM 2942 N N . ASN A 1 388 ? -39.117 1.275 10.294 1.00 63.03 388 ASN A N 1
ATOM 2943 C CA . ASN A 1 388 ? -38.719 0.667 9.028 1.00 63.03 388 ASN A CA 1
ATOM 2944 C C . ASN A 1 388 ? -38.484 1.730 7.946 1.00 63.03 388 ASN A C 1
ATOM 2946 O O . ASN A 1 388 ? -37.528 1.615 7.184 1.00 63.03 388 ASN A O 1
ATOM 2950 N N . ALA A 1 389 ? -39.303 2.785 7.888 1.00 67.94 389 ALA A N 1
ATOM 2951 C CA . ALA A 1 389 ? -39.091 3.915 6.984 1.00 67.94 389 ALA A CA 1
ATOM 2952 C C . ALA A 1 389 ? -37.745 4.609 7.247 1.00 67.94 389 ALA A C 1
ATOM 2954 O O . ALA A 1 389 ? -36.978 4.848 6.310 1.00 67.94 389 ALA A O 1
ATOM 2955 N N . TYR A 1 390 ? -37.429 4.862 8.520 1.00 68.75 390 TYR A N 1
ATOM 2956 C CA . TYR A 1 390 ? -36.159 5.441 8.950 1.00 68.75 390 TYR A CA 1
ATOM 2957 C C . TYR A 1 390 ? -34.959 4.598 8.495 1.00 68.75 390 TYR A C 1
ATOM 2959 O O . TYR A 1 390 ? -34.004 5.119 7.908 1.00 68.75 390 TYR A O 1
ATOM 2967 N N . THR A 1 391 ? -35.024 3.277 8.699 1.00 56.69 391 THR A N 1
ATOM 2968 C CA . THR A 1 391 ? -33.984 2.340 8.253 1.00 56.69 391 THR A CA 1
ATOM 2969 C C . THR A 1 391 ? -33.868 2.293 6.730 1.00 56.69 391 THR A C 1
ATOM 2971 O O . THR A 1 391 ? -32.763 2.432 6.209 1.00 56.69 391 THR A O 1
ATOM 2974 N N . ILE A 1 392 ? -34.983 2.158 6.004 1.00 64.44 392 ILE A N 1
ATOM 2975 C CA . ILE A 1 392 ? -34.983 2.054 4.537 1.00 64.44 392 ILE A CA 1
ATOM 2976 C C . ILE A 1 392 ? -34.346 3.291 3.902 1.00 64.44 392 ILE A C 1
ATOM 2978 O O . ILE A 1 392 ? -33.488 3.155 3.027 1.00 64.44 392 ILE A O 1
ATOM 2982 N N . CYS A 1 393 ? -34.712 4.494 4.355 1.00 68.81 393 CYS A N 1
ATOM 2983 C CA . CYS A 1 393 ? -34.141 5.720 3.808 1.00 68.81 393 CYS A CA 1
ATOM 2984 C C . CYS A 1 393 ? -32.618 5.772 3.985 1.00 68.81 393 CYS A C 1
ATOM 2986 O O . CYS A 1 393 ? -31.914 6.080 3.020 1.00 68.81 393 CYS A O 1
ATOM 2988 N N . ARG A 1 394 ? -32.103 5.366 5.155 1.00 66.50 394 ARG A N 1
ATOM 2989 C CA . ARG A 1 394 ? -30.657 5.275 5.424 1.00 66.50 394 ARG A CA 1
ATOM 2990 C C . ARG A 1 394 ? -29.959 4.223 4.568 1.00 66.50 394 ARG A C 1
ATOM 2992 O O . ARG A 1 394 ? -28.886 4.492 4.032 1.00 66.50 394 ARG A O 1
ATOM 2999 N N . THR A 1 395 ? -30.571 3.056 4.369 1.00 54.53 395 THR A N 1
ATOM 3000 C CA . THR A 1 395 ? -30.028 2.005 3.490 1.00 54.53 395 THR A CA 1
ATOM 3001 C C . THR A 1 395 ? -29.949 2.461 2.032 1.00 54.53 395 THR A C 1
ATOM 3003 O O . THR A 1 395 ? -29.016 2.104 1.318 1.00 54.53 395 THR A O 1
ATOM 3006 N N . MET A 1 396 ? -30.875 3.316 1.589 1.00 57.75 396 MET A N 1
ATOM 3007 C CA . MET A 1 396 ? -30.837 3.948 0.263 1.00 57.75 396 MET A CA 1
ATOM 3008 C C . MET A 1 396 ? -29.813 5.093 0.164 1.00 57.75 396 MET A C 1
ATOM 3010 O O . MET A 1 396 ? -29.714 5.763 -0.868 1.00 57.75 396 MET A O 1
ATOM 3014 N N . GLY A 1 397 ? -29.061 5.339 1.238 1.00 62.78 397 GLY A N 1
ATOM 3015 C CA . GLY A 1 397 ? -28.140 6.454 1.368 1.00 62.78 397 GLY A CA 1
ATOM 3016 C C . GLY A 1 397 ? -28.839 7.804 1.509 1.00 62.78 397 GLY A C 1
ATOM 3017 O O . GLY A 1 397 ? -28.159 8.812 1.402 1.00 62.78 397 GLY A O 1
ATOM 3018 N N . GLY A 1 398 ? -30.156 7.873 1.693 1.00 77.06 398 GLY A N 1
ATOM 3019 C CA . GLY A 1 398 ? -30.886 9.099 2.035 1.00 77.06 398 GLY A CA 1
ATOM 3020 C C . GLY A 1 398 ? -31.158 9.197 3.538 1.00 77.06 398 GLY A C 1
ATOM 3021 O O . GLY A 1 398 ? -30.652 8.404 4.328 1.00 77.06 398 GLY A O 1
ATOM 3022 N N . LEU A 1 399 ? -31.986 10.154 3.935 1.00 86.31 399 LEU A N 1
ATOM 3023 C CA . LEU A 1 399 ? -32.537 10.267 5.290 1.00 86.31 399 LEU A CA 1
ATOM 3024 C C . LEU A 1 399 ? -34.061 10.288 5.211 1.00 86.31 399 LEU A C 1
ATOM 3026 O O . LEU A 1 399 ? -34.601 10.540 4.140 1.00 86.31 399 LEU A O 1
ATOM 3030 N N . LEU A 1 400 ? -34.770 9.979 6.298 1.00 90.44 400 LEU A N 1
ATOM 3031 C CA . LEU A 1 400 ? -36.215 10.219 6.337 1.00 90.44 400 LEU A CA 1
ATOM 3032 C C . LEU A 1 400 ? -36.438 11.738 6.243 1.00 90.44 400 LEU A C 1
ATOM 3034 O O . LEU A 1 400 ? -35.675 12.498 6.831 1.00 90.44 400 LEU A O 1
ATOM 3038 N N . ALA A 1 401 ? -37.398 12.176 5.434 1.00 93.31 401 ALA A N 1
ATOM 3039 C CA . ALA A 1 401 ? -37.499 13.576 5.034 1.00 93.31 401 ALA A CA 1
ATOM 3040 C C . ALA A 1 401 ? -37.868 14.514 6.195 1.00 93.31 401 ALA A C 1
ATOM 3042 O O . ALA A 1 401 ? -38.671 14.150 7.057 1.00 93.31 401 ALA A O 1
ATOM 3043 N N . SER A 1 402 ? -37.340 15.739 6.153 1.00 92.69 402 SER A N 1
ATOM 3044 C CA . SER A 1 402 ? -37.756 16.861 6.999 1.00 92.69 402 SER A CA 1
ATOM 3045 C C . SER A 1 402 ? -37.982 18.126 6.164 1.00 92.69 402 SER A C 1
ATOM 3047 O O . SER A 1 402 ? -37.599 18.212 4.992 1.00 92.69 402 SER A O 1
ATOM 3049 N N . TYR A 1 403 ? -38.612 19.132 6.764 1.00 90.94 403 TYR A N 1
ATOM 3050 C CA . TYR A 1 403 ? -38.757 20.459 6.171 1.00 90.94 403 TYR A CA 1
ATOM 3051 C C . TYR A 1 403 ? -38.509 21.535 7.229 1.00 90.94 403 TYR A C 1
ATOM 3053 O O . TYR A 1 403 ? -38.791 21.335 8.407 1.00 90.94 403 TYR A O 1
ATOM 3061 N N . GLU A 1 404 ? -38.005 22.687 6.795 1.00 87.06 404 GLU A N 1
ATOM 3062 C CA . GLU A 1 404 ? -37.646 23.791 7.700 1.00 87.06 404 GLU A CA 1
ATOM 3063 C C . GLU A 1 404 ? -38.539 25.024 7.511 1.00 87.06 404 GLU A C 1
ATOM 3065 O O . GLU A 1 404 ? -38.586 25.903 8.368 1.00 87.06 404 GLU A O 1
ATOM 3070 N N . THR A 1 405 ? -39.261 25.121 6.388 1.00 89.00 405 THR A N 1
ATOM 3071 C CA . THR A 1 405 ? -40.040 26.322 6.045 1.00 89.00 405 THR A CA 1
ATOM 3072 C C . THR A 1 405 ? -41.396 26.003 5.420 1.00 89.00 405 THR A C 1
ATOM 3074 O O . THR A 1 405 ? -41.586 24.959 4.790 1.00 89.00 405 THR A O 1
ATOM 3077 N N . ALA A 1 406 ? -42.322 26.966 5.503 1.00 87.75 406 ALA A N 1
ATOM 3078 C CA . ALA A 1 406 ? -43.638 26.903 4.859 1.00 87.75 406 ALA A CA 1
ATOM 3079 C C . ALA A 1 406 ? -43.558 26.663 3.353 1.00 87.75 406 ALA A C 1
ATOM 3081 O O . ALA A 1 406 ? -44.379 25.960 2.763 1.00 87.75 406 ALA A O 1
ATOM 3082 N N . GLN A 1 407 ? -42.536 27.240 2.721 1.00 89.19 407 GLN A N 1
ATOM 3083 C CA . GLN A 1 407 ? -42.314 27.089 1.295 1.00 89.19 407 GLN A CA 1
ATOM 3084 C C . GLN A 1 407 ? -41.942 25.644 0.937 1.00 89.19 407 GLN A C 1
ATOM 3086 O O . GLN A 1 407 ? -42.484 25.105 -0.027 1.00 89.19 407 GLN A O 1
ATOM 3091 N N . GLU A 1 408 ? -41.060 25.005 1.711 1.00 90.25 408 GLU A N 1
ATOM 3092 C CA . GLU A 1 408 ? -40.660 23.613 1.472 1.00 90.25 408 GLU A CA 1
ATOM 3093 C C . GLU A 1 408 ? -41.841 22.651 1.617 1.00 90.25 408 GLU A C 1
ATOM 3095 O O . GLU A 1 408 ? -42.050 21.796 0.750 1.00 90.25 408 GLU A O 1
ATOM 3100 N N . LEU A 1 409 ? -42.660 22.835 2.658 1.00 91.00 409 LEU A N 1
ATOM 3101 C CA . LEU A 1 409 ? -43.861 22.029 2.866 1.00 91.00 409 LEU A CA 1
ATOM 3102 C C . LEU A 1 409 ? -44.894 22.241 1.747 1.00 91.00 409 LEU A C 1
ATOM 3104 O O . LEU A 1 409 ? -45.496 21.275 1.271 1.00 91.00 409 LEU A O 1
ATOM 3108 N N . ALA A 1 410 ? -45.075 23.476 1.270 1.00 89.19 410 ALA A N 1
ATOM 3109 C CA . ALA A 1 410 ? -45.982 23.781 0.165 1.00 89.19 410 ALA A CA 1
ATOM 3110 C C . ALA A 1 410 ? -45.517 23.163 -1.168 1.00 89.19 410 ALA A C 1
ATOM 3112 O O . ALA A 1 410 ? -46.329 22.606 -1.916 1.00 89.19 410 ALA A O 1
ATOM 3113 N N . GLU A 1 411 ? -44.216 23.223 -1.470 1.00 91.38 411 GLU A N 1
ATOM 3114 C CA . GLU A 1 411 ? -43.622 22.612 -2.665 1.00 91.38 411 GLU A CA 1
ATOM 3115 C C . GLU A 1 411 ? -43.747 21.079 -2.635 1.00 91.38 411 GLU A C 1
ATOM 3117 O O . GLU A 1 411 ? -44.162 20.475 -3.633 1.00 91.38 411 GLU A O 1
ATOM 3122 N N . LEU A 1 412 ? -43.473 20.458 -1.481 1.00 91.38 412 LEU A N 1
ATOM 3123 C CA . LEU A 1 412 ? -43.639 19.019 -1.270 1.00 91.38 412 LEU A CA 1
ATOM 3124 C C . LEU A 1 412 ? -45.114 18.597 -1.372 1.00 91.38 412 LEU A C 1
ATOM 3126 O O . LEU A 1 412 ? -45.434 17.662 -2.108 1.00 91.38 412 LEU A O 1
ATOM 3130 N N . SER A 1 413 ? -46.023 19.332 -0.724 1.00 90.19 413 SER A N 1
ATOM 3131 C CA . SER A 1 413 ? -47.474 19.102 -0.780 1.00 90.19 413 SER A CA 1
ATOM 3132 C C . SER A 1 413 ? -48.004 19.147 -2.210 1.00 90.19 413 SER A C 1
ATOM 3134 O O . SER A 1 413 ? -48.719 18.243 -2.644 1.00 90.19 413 SER A O 1
ATOM 3136 N N . LYS A 1 414 ? -47.616 20.170 -2.984 1.00 89.38 414 LYS A N 1
ATOM 3137 C CA . LYS A 1 414 ? -48.020 20.320 -4.388 1.00 89.38 414 LYS A CA 1
ATOM 3138 C C . LYS A 1 414 ? -47.549 19.138 -5.234 1.00 89.38 414 LYS A C 1
ATOM 3140 O O . LYS A 1 414 ? -48.314 18.632 -6.059 1.00 89.38 414 LYS A O 1
ATOM 3145 N N . TYR A 1 415 ? -46.314 18.680 -5.023 1.00 91.06 415 TYR A N 1
ATOM 3146 C CA . TYR A 1 415 ? -45.780 17.516 -5.724 1.00 91.06 415 TYR A CA 1
ATOM 3147 C C . TYR A 1 415 ? -46.558 16.239 -5.370 1.00 91.06 415 TYR A C 1
ATOM 3149 O O . TYR A 1 415 ? -47.019 15.540 -6.276 1.00 91.06 415 TYR A O 1
ATOM 3157 N N . LEU A 1 416 ? -46.775 15.973 -4.077 1.00 89.88 416 LEU A N 1
ATOM 3158 C CA . LEU A 1 416 ? -47.514 14.804 -3.592 1.00 89.88 416 LEU A CA 1
ATOM 3159 C C . LEU A 1 416 ? -48.942 14.747 -4.147 1.00 89.88 416 LEU A C 1
ATOM 3161 O O . LEU A 1 416 ? -49.339 13.718 -4.694 1.00 89.88 416 LEU A O 1
ATOM 3165 N N . ILE A 1 417 ? -49.678 15.861 -4.097 1.00 87.81 417 ILE A N 1
ATOM 3166 C CA . ILE A 1 417 ? -51.046 15.951 -4.630 1.00 87.81 417 ILE A CA 1
ATOM 3167 C C . ILE A 1 417 ? -51.055 15.684 -6.136 1.00 87.81 417 ILE A C 1
ATOM 3169 O O . ILE A 1 417 ? -51.867 14.892 -6.615 1.00 87.81 417 ILE A O 1
ATOM 3173 N N . SER A 1 418 ? -50.126 16.295 -6.882 1.00 86.12 418 SER A N 1
ATOM 3174 C CA . SER A 1 418 ? -50.059 16.141 -8.340 1.00 86.12 418 SER A CA 1
ATOM 3175 C C . SER A 1 418 ? -49.746 14.711 -8.788 1.00 86.12 418 SER A C 1
ATOM 3177 O O . SER A 1 418 ? -50.185 14.295 -9.860 1.00 86.12 418 SER A O 1
ATOM 3179 N N . LYS A 1 419 ? -48.974 13.957 -7.989 1.00 85.00 419 LYS A N 1
ATOM 3180 C CA . LYS A 1 419 ? -48.427 12.659 -8.399 1.00 85.00 419 LYS A CA 1
ATOM 3181 C C . LYS A 1 419 ? -49.144 11.459 -7.790 1.00 85.00 419 LYS A C 1
ATOM 3183 O O . LYS A 1 419 ? -49.258 10.437 -8.465 1.00 85.00 419 LYS A O 1
ATOM 3188 N N . TYR A 1 420 ? -49.603 11.576 -6.546 1.00 82.19 420 TYR A N 1
ATOM 3189 C CA . TYR A 1 420 ? -50.123 10.462 -5.749 1.00 82.19 420 TYR A CA 1
ATOM 3190 C C . TYR A 1 420 ? -51.520 10.720 -5.160 1.00 82.19 420 TYR A C 1
ATOM 3192 O O . TYR A 1 420 ? -52.026 9.869 -4.429 1.00 82.19 420 TYR A O 1
ATOM 3200 N N . SER A 1 421 ? -52.182 11.832 -5.517 1.00 76.25 421 SER A N 1
ATOM 3201 C CA . SER A 1 421 ? -53.481 12.280 -4.975 1.00 76.25 421 SER A CA 1
ATOM 3202 C C . SER A 1 421 ? -53.446 12.585 -3.465 1.00 76.25 421 SER A C 1
ATOM 3204 O O . SER A 1 421 ? -52.375 12.754 -2.887 1.00 76.25 421 SER A O 1
ATOM 3206 N N . THR A 1 422 ? -54.610 12.683 -2.814 1.00 75.38 422 THR A N 1
ATOM 3207 C CA . THR A 1 422 ? -54.763 12.948 -1.368 1.00 75.38 422 THR A CA 1
ATOM 3208 C C . THR A 1 422 ? -54.610 11.695 -0.490 1.00 75.38 422 THR A C 1
ATOM 3210 O O . THR A 1 422 ? -54.796 11.759 0.718 1.00 75.38 422 THR A O 1
ATOM 3213 N N . LYS A 1 423 ? -54.288 10.531 -1.074 1.00 77.00 423 LYS A N 1
ATOM 3214 C CA . LYS A 1 423 ? -54.240 9.233 -0.368 1.00 77.00 423 LYS A CA 1
ATOM 3215 C C . LYS A 1 423 ? -52.832 8.791 0.063 1.00 77.00 423 LYS A C 1
ATOM 3217 O O . LYS A 1 423 ? -52.660 7.645 0.483 1.00 77.00 423 LYS A O 1
ATOM 3222 N N . PHE A 1 424 ? -51.820 9.647 -0.075 1.00 85.81 424 PHE A N 1
ATOM 3223 C CA . PHE A 1 424 ? -50.414 9.288 0.131 1.00 85.81 424 PHE A CA 1
ATOM 3224 C C . PHE A 1 424 ? -49.894 9.768 1.492 1.00 85.81 424 PHE A C 1
ATOM 3226 O O . PHE A 1 424 ? -48.961 10.568 1.576 1.00 85.81 424 PHE A O 1
ATOM 3233 N N . ASN A 1 425 ? -50.502 9.266 2.572 1.00 89.75 425 ASN A N 1
ATOM 3234 C CA . ASN A 1 425 ? -50.050 9.595 3.923 1.00 89.75 425 ASN A CA 1
ATOM 3235 C C . ASN A 1 425 ? -48.671 8.995 4.170 1.00 89.75 425 ASN A C 1
ATOM 3237 O O . ASN A 1 425 ? -48.490 7.784 3.993 1.00 89.75 425 ASN A O 1
ATOM 3241 N N . SER A 1 426 ? -47.709 9.838 4.537 1.00 93.19 426 SER A N 1
ATOM 3242 C CA . SER A 1 426 ? -46.300 9.452 4.492 1.00 93.19 426 SER A CA 1
ATOM 3243 C C . SER A 1 426 ? -45.506 9.892 5.705 1.00 93.19 426 SER A C 1
ATOM 3245 O O . SER A 1 426 ? -45.599 11.044 6.111 1.00 93.19 426 SER A O 1
ATOM 3247 N N . TRP A 1 427 ? -44.676 8.994 6.225 1.00 95.50 427 TRP A N 1
ATOM 3248 C CA . TRP A 1 427 ? -43.754 9.266 7.318 1.00 95.50 427 TRP A CA 1
ATOM 3249 C C . TRP A 1 427 ? -42.734 10.347 6.970 1.00 95.50 427 TRP A C 1
ATOM 3251 O O . TRP A 1 427 ? -42.151 10.329 5.878 1.00 95.50 427 TRP A O 1
ATOM 3261 N N . LEU A 1 428 ? -42.499 11.227 7.944 1.00 94.12 428 LEU A N 1
ATOM 3262 C CA . LEU A 1 428 ? -41.380 12.164 8.005 1.00 94.12 428 LEU A CA 1
ATOM 3263 C C . LEU A 1 428 ? -40.525 11.874 9.244 1.00 94.12 428 LEU A C 1
ATOM 3265 O O . LEU A 1 428 ? -40.902 11.075 10.097 1.00 94.12 428 LEU A O 1
ATOM 3269 N N . ALA A 1 429 ? -39.368 12.523 9.351 1.00 91.94 429 ALA A N 1
ATOM 3270 C CA . ALA A 1 429 ? -38.426 12.318 10.451 1.00 91.94 429 ALA A CA 1
ATOM 3271 C C . ALA A 1 429 ? -38.871 12.893 11.808 1.00 91.94 429 ALA A C 1
ATOM 3273 O O . ALA A 1 429 ? -38.149 12.723 12.785 1.00 91.94 429 ALA A O 1
ATOM 3274 N N . ALA A 1 430 ? -40.018 13.570 11.877 1.00 89.94 430 ALA A N 1
ATOM 3275 C CA . ALA A 1 430 ? -40.520 14.189 13.099 1.00 89.94 430 ALA A CA 1
ATOM 3276 C C . ALA A 1 430 ? -41.027 13.132 14.090 1.00 89.94 430 ALA A C 1
ATOM 3278 O O . ALA A 1 430 ? -41.842 12.281 13.724 1.00 89.94 430 ALA A O 1
ATOM 3279 N N . SER A 1 431 ? -40.546 13.199 15.328 1.00 84.94 431 SER A N 1
ATOM 3280 C CA . SER A 1 431 ? -40.967 12.353 16.450 1.00 84.94 431 SER A CA 1
ATOM 3281 C C . SER A 1 431 ? -40.670 13.070 17.770 1.00 84.94 431 SER A C 1
ATOM 3283 O O . SER A 1 431 ? -39.717 13.846 17.843 1.00 84.94 431 SER A O 1
ATOM 3285 N N . ASP A 1 432 ? -41.473 12.818 18.797 1.00 77.19 432 ASP A N 1
ATOM 3286 C CA . ASP A 1 432 ? -41.321 13.327 20.168 1.00 77.19 432 ASP A CA 1
ATOM 3287 C C . ASP A 1 432 ? -41.176 12.186 21.200 1.00 77.19 432 ASP A C 1
ATOM 3289 O O . ASP A 1 432 ? -41.283 12.402 22.403 1.00 77.19 432 ASP A O 1
ATOM 3293 N N . GLN A 1 433 ? -40.829 10.974 20.735 1.00 75.12 433 GLN A N 1
ATOM 3294 C CA . GLN A 1 433 ? -40.575 9.778 21.564 1.00 75.12 433 GLN A CA 1
ATOM 3295 C C . GLN A 1 433 ? -39.599 9.997 22.733 1.00 75.12 433 GLN A C 1
ATOM 3297 O O . GLN A 1 433 ? -39.700 9.296 23.739 1.00 75.12 433 GLN A O 1
ATOM 3302 N N . ASP A 1 434 ? -38.642 10.920 22.599 1.00 64.12 434 ASP A N 1
ATOM 3303 C CA . ASP A 1 434 ? -37.645 11.196 23.640 1.00 64.12 434 ASP A CA 1
ATOM 3304 C C . ASP A 1 434 ? -38.217 12.074 24.766 1.00 64.12 434 ASP A C 1
ATOM 3306 O O . ASP A 1 434 ? -37.781 11.995 25.915 1.00 64.12 434 ASP A O 1
ATOM 3310 N N . THR A 1 435 ? -39.173 12.951 24.455 1.00 72.00 435 THR A N 1
ATOM 3311 C CA . THR A 1 435 ? -39.841 13.829 25.420 1.00 72.00 435 THR A CA 1
ATOM 3312 C C . THR A 1 435 ? -41.180 14.276 24.845 1.00 72.00 435 THR A C 1
ATOM 3314 O O . THR A 1 435 ? -41.222 15.081 23.918 1.00 72.00 435 THR A O 1
ATOM 3317 N N . GLU A 1 436 ? -42.263 13.795 25.450 1.00 77.56 436 GLU A N 1
ATOM 3318 C CA . GLU A 1 436 ? -43.646 14.102 25.075 1.00 77.56 436 GLU A CA 1
ATOM 3319 C C . GLU A 1 436 ? -43.881 15.608 24.852 1.00 77.56 436 GLU A C 1
ATOM 3321 O O . GLU A 1 436 ? -43.580 16.437 25.722 1.00 77.56 436 GLU A O 1
ATOM 3326 N N . GLY A 1 437 ? -44.404 15.970 23.676 1.00 77.56 437 GLY A N 1
ATOM 3327 C CA . GLY A 1 437 ? -44.662 17.356 23.283 1.00 77.56 437 GLY A CA 1
ATOM 3328 C C . GLY A 1 437 ? -43.431 18.148 22.813 1.00 77.56 437 GLY A C 1
ATOM 3329 O O . GLY A 1 437 ? -43.582 19.291 22.371 1.00 77.56 437 GLY A O 1
ATOM 3330 N N . GLN A 1 438 ? -42.222 17.574 22.860 1.00 82.25 438 GLN A N 1
ATOM 3331 C CA . GLN A 1 438 ? -40.996 18.152 22.292 1.00 82.25 438 GLN A CA 1
ATOM 3332 C C . GLN A 1 438 ? -40.626 17.448 20.987 1.00 82.25 438 GLN A C 1
ATOM 3334 O O . GLN A 1 438 ? -39.841 16.501 20.945 1.00 82.25 438 GLN A O 1
ATOM 3339 N N . TRP A 1 439 ? -41.170 17.960 19.888 1.00 84.38 439 TRP A N 1
ATOM 3340 C CA . TRP A 1 439 ? -40.923 17.400 18.568 1.00 84.38 439 TRP A CA 1
ATOM 3341 C C . TRP A 1 439 ? -39.514 17.715 18.062 1.00 84.38 439 TRP A C 1
ATOM 3343 O O . TRP A 1 439 ? -39.101 18.879 18.001 1.00 84.38 439 TRP A O 1
ATOM 3353 N N . ILE A 1 440 ? -38.804 16.675 17.622 1.00 82.00 440 ILE A N 1
ATOM 3354 C CA . ILE A 1 440 ? -37.487 16.770 16.986 1.00 82.00 440 ILE A CA 1
ATOM 3355 C C . ILE A 1 440 ? -37.481 16.089 15.615 1.00 82.00 440 ILE A C 1
ATOM 3357 O O . ILE A 1 440 ? -38.221 15.142 15.343 1.00 82.00 440 ILE A O 1
ATOM 3361 N N . TRP A 1 441 ? -36.599 16.553 14.741 1.00 82.62 441 TRP A N 1
ATOM 3362 C CA . TRP A 1 441 ? -36.301 15.929 13.460 1.00 82.62 441 TRP A CA 1
ATOM 3363 C C . TRP A 1 441 ? -35.209 14.854 13.638 1.00 82.62 441 TRP A C 1
ATOM 3365 O O . TRP A 1 441 ? -34.026 15.161 13.719 1.00 82.62 441 TRP A O 1
ATOM 3375 N N . TYR A 1 442 ? -35.550 13.559 13.662 1.00 73.50 442 TYR A N 1
ATOM 3376 C CA . TYR A 1 442 ? -34.585 12.460 13.915 1.00 73.50 442 TYR A CA 1
ATOM 3377 C C . TYR A 1 442 ? -33.519 12.248 12.823 1.00 73.50 442 TYR A C 1
ATOM 3379 O O . TYR A 1 442 ? -32.620 11.407 12.960 1.00 73.50 442 TYR A O 1
ATOM 3387 N N . ASN A 1 443 ? -33.631 12.941 11.692 1.00 69.06 443 ASN A N 1
ATOM 3388 C CA . ASN A 1 443 ? -32.624 12.939 10.635 1.00 69.06 443 ASN A CA 1
ATOM 3389 C C . ASN A 1 443 ? -31.447 13.877 10.950 1.00 69.06 443 ASN A C 1
ATOM 3391 O O . ASN A 1 443 ? -30.331 13.543 10.556 1.00 69.06 443 ASN A O 1
ATOM 3395 N N . ASN A 1 444 ? -31.671 14.989 11.660 1.00 72.31 444 ASN A N 1
ATOM 3396 C CA . ASN A 1 444 ? -30.638 15.983 11.984 1.00 72.31 444 ASN A CA 1
ATOM 3397 C C . ASN A 1 444 ? -30.504 16.303 13.491 1.00 72.31 444 ASN A C 1
ATOM 3399 O O . ASN A 1 444 ? -29.525 16.927 13.884 1.00 72.31 444 ASN A O 1
ATOM 3403 N N . GLY A 1 445 ? -31.427 15.829 14.332 1.00 71.44 445 GLY A N 1
ATOM 3404 C CA . GLY A 1 445 ? -31.438 16.038 15.783 1.00 71.44 445 GLY A CA 1
ATOM 3405 C C . GLY A 1 445 ? -31.921 17.423 16.224 1.00 71.44 445 GLY A C 1
ATOM 3406 O O . GLY A 1 445 ? -31.796 17.757 17.398 1.00 71.44 445 GLY A O 1
ATOM 3407 N N . GLU A 1 446 ? -32.447 18.242 15.312 1.00 77.81 446 GLU A N 1
ATOM 3408 C CA . GLU A 1 446 ? -32.894 19.600 15.621 1.00 77.81 446 GLU A CA 1
ATOM 3409 C C . GLU A 1 446 ? -34.335 19.616 16.144 1.00 77.81 446 GLU A C 1
ATOM 3411 O O . GLU A 1 446 ? -35.205 18.892 15.651 1.00 77.81 446 GLU A O 1
ATOM 3416 N N . THR A 1 447 ? -34.612 20.482 17.121 1.00 80.44 447 THR A N 1
ATOM 3417 C CA . THR A 1 447 ? -35.980 20.754 17.581 1.00 80.44 447 THR A CA 1
ATOM 3418 C C . THR A 1 447 ? -36.790 21.406 16.467 1.00 80.44 447 THR A C 1
ATOM 3420 O O . THR A 1 447 ? -36.316 22.320 15.788 1.00 80.44 447 THR A O 1
ATOM 3423 N N . ILE A 1 448 ? -38.034 20.962 16.284 1.00 84.38 448 ILE A N 1
ATOM 3424 C CA . ILE A 1 448 ? -38.901 21.489 15.234 1.00 84.38 448 ILE A CA 1
ATOM 3425 C C . ILE A 1 448 ? -39.320 22.918 15.591 1.00 84.38 448 ILE A C 1
ATOM 3427 O O . ILE A 1 448 ? -40.184 23.150 16.432 1.00 84.38 448 ILE A O 1
ATOM 3431 N N . THR A 1 449 ? -38.705 23.895 14.926 1.00 79.50 449 THR A N 1
ATOM 3432 C CA . THR A 1 449 ? -39.011 25.328 15.096 1.00 79.50 449 THR A CA 1
ATOM 3433 C C . THR A 1 449 ? -40.222 25.779 14.282 1.00 79.50 449 THR A C 1
ATOM 3435 O O . THR A 1 449 ? -40.836 26.800 14.589 1.00 79.50 449 THR A O 1
ATOM 3438 N N . TYR A 1 450 ? -40.581 25.017 13.247 1.00 85.00 450 TYR A N 1
ATOM 3439 C CA . TYR A 1 450 ? -41.710 25.290 12.371 1.00 85.00 450 TYR A CA 1
ATOM 3440 C C . TYR A 1 450 ? -42.422 23.989 11.979 1.00 85.00 450 TYR A C 1
ATOM 3442 O O . TYR A 1 450 ? -41.829 23.097 11.373 1.00 85.00 450 TYR A O 1
ATOM 3450 N N . ALA A 1 451 ? -43.717 23.902 12.291 1.00 85.94 451 ALA A N 1
ATOM 3451 C CA . ALA A 1 451 ? -44.590 22.784 11.950 1.00 85.94 451 ALA A CA 1
ATOM 3452 C C . ALA A 1 451 ? -45.993 23.289 11.589 1.00 85.94 451 ALA A C 1
ATOM 3454 O O . ALA A 1 451 ? -46.569 24.082 12.332 1.00 85.94 451 ALA A O 1
ATOM 3455 N N . GLU A 1 452 ? -46.564 22.811 10.479 1.00 88.19 452 GLU A N 1
ATOM 3456 C CA . GLU A 1 452 ? -47.987 23.019 10.178 1.00 88.19 452 GLU A CA 1
ATOM 3457 C C . GLU A 1 45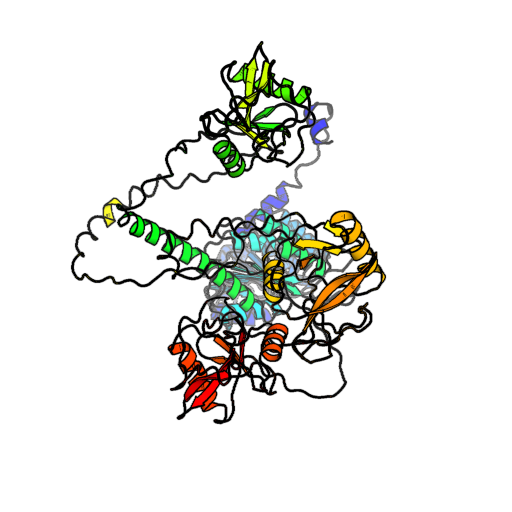2 ? -48.771 21.762 10.540 1.00 88.19 452 GLU A C 1
ATOM 3459 O O . GLU A 1 452 ? -48.947 20.855 9.723 1.00 88.19 452 GLU A O 1
ATOM 3464 N N . TRP A 1 453 ? -49.222 21.709 11.788 1.00 90.44 453 TRP A N 1
ATOM 3465 C CA . TRP A 1 453 ? -50.091 20.648 12.275 1.00 90.44 453 TRP A CA 1
ATOM 3466 C C . TRP A 1 453 ? -51.502 20.769 11.697 1.00 90.44 453 TRP A C 1
ATOM 3468 O O . TRP A 1 453 ? -52.015 21.865 11.451 1.00 90.44 453 TRP A O 1
ATOM 3478 N N . ALA A 1 454 ? -52.147 19.628 11.468 1.00 88.75 454 ALA A N 1
ATOM 3479 C CA . ALA A 1 454 ? -53.555 19.590 11.110 1.00 88.75 454 ALA A CA 1
ATOM 3480 C C . ALA A 1 454 ? -54.412 20.175 12.252 1.00 88.75 454 ALA A C 1
ATOM 3482 O O . ALA A 1 454 ? -54.029 20.078 13.415 1.00 88.75 454 ALA A O 1
ATOM 3483 N N . PRO A 1 455 ? -55.593 20.761 11.965 1.00 87.50 455 PRO A N 1
ATOM 3484 C CA . PRO A 1 455 ? -56.462 21.283 13.015 1.00 87.50 455 PRO A CA 1
ATOM 3485 C C . PRO A 1 455 ? -56.789 20.206 14.054 1.00 87.50 455 PRO A C 1
ATOM 3487 O O . PRO A 1 455 ? -57.411 19.195 13.706 1.00 87.50 455 PRO A O 1
ATOM 3490 N N . GLY A 1 456 ? -56.379 20.459 15.298 1.00 83.19 456 GLY A N 1
ATOM 3491 C CA . GLY A 1 456 ? -56.511 19.541 16.429 1.00 83.19 456 GLY A CA 1
ATOM 3492 C C . GLY A 1 456 ? -55.218 18.835 16.845 1.00 83.19 456 GLY A C 1
ATOM 3493 O O . GLY A 1 456 ? -55.227 18.277 17.927 1.00 83.19 456 GLY A O 1
ATOM 3494 N N . GLN A 1 457 ? -54.142 18.909 16.051 1.00 87.56 457 GLN A N 1
ATOM 3495 C CA . GLN A 1 457 ? -52.888 18.182 16.283 1.00 87.56 457 GLN A CA 1
ATOM 3496 C C . GLN A 1 457 ? -51.733 19.068 16.792 1.00 87.56 457 GLN A C 1
ATOM 3498 O O . GLN A 1 457 ? -51.734 20.273 16.507 1.00 87.56 457 GLN A O 1
ATOM 3503 N N . PRO A 1 458 ? -50.727 18.497 17.489 1.00 88.19 458 PRO A N 1
ATOM 3504 C CA . PRO A 1 458 ? -50.667 17.102 17.939 1.00 88.19 458 PRO A CA 1
ATOM 3505 C C . PRO A 1 458 ? -51.600 16.838 19.132 1.00 88.19 458 PRO A C 1
ATOM 3507 O O . PRO A 1 458 ? -51.634 17.641 20.067 1.00 88.19 458 PRO A O 1
ATOM 3510 N N . ASP A 1 459 ? -52.402 15.774 19.071 1.00 84.06 459 ASP A N 1
ATOM 3511 C CA . ASP A 1 459 ? -53.422 15.428 20.073 1.00 84.06 459 ASP A CA 1
ATOM 3512 C C . ASP A 1 459 ? -52.971 14.328 21.038 1.00 84.06 459 ASP A C 1
ATOM 3514 O O . ASP A 1 459 ? -53.631 14.111 22.063 1.00 84.06 459 ASP A O 1
ATOM 3518 N N . ASN A 1 460 ? -51.837 13.686 20.733 1.00 81.44 460 ASN A N 1
ATOM 3519 C CA . ASN A 1 460 ? -51.277 12.552 21.446 1.00 81.44 460 ASN A CA 1
ATOM 3520 C C . ASN A 1 460 ? -52.351 11.536 21.867 1.00 81.44 460 ASN A C 1
ATOM 3522 O O . ASN A 1 460 ? -52.509 11.193 23.049 1.00 81.44 460 ASN A O 1
ATOM 3526 N N . TRP A 1 461 ? -53.151 11.079 20.905 1.00 77.00 461 TRP A N 1
ATOM 3527 C CA . TRP A 1 461 ? -54.283 10.208 21.181 1.00 77.00 461 TRP A CA 1
ATOM 3528 C C . TRP A 1 461 ? -53.873 8.943 21.967 1.00 77.00 461 TRP A C 1
ATOM 3530 O O . TRP A 1 461 ? -53.059 8.129 21.532 1.00 77.00 461 TRP A O 1
ATOM 3540 N N . ASN A 1 462 ? -54.475 8.737 23.146 1.00 70.25 462 ASN A N 1
ATOM 3541 C CA . ASN A 1 462 ? -54.138 7.668 24.105 1.00 70.25 462 ASN A CA 1
ATOM 3542 C C . ASN A 1 462 ? -52.697 7.692 24.669 1.00 70.25 462 ASN A C 1
ATOM 3544 O O . ASN A 1 462 ? -52.267 6.691 25.247 1.00 70.25 462 ASN A O 1
ATOM 3548 N N . GLY A 1 463 ? -51.966 8.804 24.552 1.00 74.69 463 GLY A N 1
ATOM 3549 C CA . GLY A 1 463 ? -50.626 8.952 25.128 1.00 74.69 463 GLY A CA 1
ATOM 3550 C C . GLY A 1 463 ? -49.540 8.140 24.415 1.00 74.69 463 GLY A C 1
ATOM 3551 O O . GLY A 1 463 ? -48.603 7.681 25.068 1.00 74.69 463 GLY A O 1
ATOM 3552 N N . ASN A 1 464 ? -49.718 7.833 23.126 1.00 75.69 464 ASN A N 1
ATOM 3553 C CA . ASN A 1 464 ? -48.831 6.930 22.388 1.00 75.69 464 ASN A CA 1
ATOM 3554 C C . ASN A 1 464 ? -48.693 7.291 20.893 1.00 75.69 464 ASN A C 1
ATOM 3556 O O . ASN A 1 464 ? -48.461 6.416 20.051 1.00 75.69 464 ASN A O 1
ATOM 3560 N N . GLU A 1 465 ? -48.860 8.563 20.530 1.00 84.56 465 GLU A N 1
ATOM 3561 C CA . GLU A 1 465 ? -48.744 9.028 19.141 1.00 84.56 465 GLU A CA 1
ATOM 3562 C C . GLU A 1 465 ? -47.446 9.786 18.890 1.00 84.56 465 GLU A C 1
ATOM 3564 O O . GLU A 1 465 ? -47.427 10.950 18.534 1.00 84.56 465 GLU A O 1
ATOM 3569 N N . ASN A 1 466 ? -46.326 9.081 19.008 1.00 81.06 466 ASN A N 1
ATOM 3570 C CA . ASN A 1 466 ? -45.031 9.757 19.086 1.00 81.06 466 ASN A CA 1
ATOM 3571 C C . ASN A 1 466 ? -44.325 9.993 17.730 1.00 81.06 466 ASN A C 1
ATOM 3573 O O . ASN A 1 466 ? -43.129 10.279 17.683 1.00 81.06 466 ASN A O 1
ATOM 3577 N N . CYS A 1 467 ? -45.000 9.773 16.593 1.00 88.00 467 CYS A N 1
ATOM 3578 C CA . CYS A 1 467 ? -44.400 9.858 15.254 1.00 88.00 467 CYS A CA 1
ATOM 3579 C C . CYS A 1 467 ? -45.251 10.671 14.287 1.00 88.00 467 CYS A C 1
ATOM 3581 O O . CYS A 1 467 ? -46.436 10.402 14.127 1.00 88.00 467 CYS A O 1
ATOM 3583 N N . ALA A 1 468 ? -44.639 11.581 13.528 1.00 92.06 468 ALA A N 1
ATOM 3584 C CA . ALA A 1 468 ? -45.389 12.412 12.595 1.00 92.06 468 ALA A CA 1
ATOM 3585 C C . ALA A 1 468 ? -45.423 11.827 11.178 1.00 92.06 468 ALA A C 1
ATOM 3587 O O . ALA A 1 468 ? -44.404 11.430 10.596 1.00 92.06 468 ALA A O 1
ATOM 3588 N N . HIS A 1 469 ? -46.602 11.868 10.566 1.00 93.81 469 HIS A N 1
ATOM 3589 C CA . HIS A 1 469 ? -46.763 11.695 9.127 1.00 93.81 469 HIS A CA 1
ATOM 3590 C C . HIS A 1 469 ? -47.378 12.937 8.475 1.00 93.81 469 HIS A C 1
ATOM 3592 O O . HIS A 1 469 ? -47.974 13.787 9.129 1.00 93.81 469 HIS A O 1
ATOM 3598 N N . LEU A 1 470 ? -47.253 13.038 7.156 1.00 93.44 470 LEU A N 1
ATOM 3599 C CA . LEU A 1 470 ? -48.025 13.978 6.355 1.00 93.44 470 LEU A CA 1
ATOM 3600 C C . LEU A 1 470 ? -49.396 13.379 6.050 1.00 93.44 470 LEU A C 1
ATOM 3602 O O . LEU A 1 470 ? -49.477 12.343 5.390 1.00 93.44 470 LEU A O 1
ATOM 3606 N N . LEU A 1 471 ? -50.456 14.064 6.466 1.00 89.31 471 LEU A N 1
ATOM 3607 C CA . LEU A 1 471 ? -51.853 13.740 6.195 1.00 89.31 471 LEU A CA 1
ATOM 3608 C C . LEU A 1 471 ? -52.443 14.765 5.223 1.00 89.31 471 LEU A C 1
ATOM 3610 O O . LEU A 1 471 ? -52.282 15.972 5.406 1.00 89.31 471 LEU A O 1
ATOM 3614 N N . SER A 1 472 ? -53.155 14.307 4.191 1.00 85.19 472 SER A N 1
ATOM 3615 C CA . SER A 1 472 ? -53.834 15.232 3.281 1.00 85.19 472 SER A CA 1
ATOM 3616 C C . SER A 1 472 ? -55.154 15.740 3.871 1.00 85.19 472 SER A C 1
ATOM 3618 O O . SER A 1 472 ? -56.061 14.948 4.125 1.00 85.19 472 SER A O 1
ATOM 3620 N N . ARG A 1 473 ? -55.291 17.062 4.031 1.00 80.31 473 ARG A N 1
ATOM 3621 C CA . ARG A 1 473 ? -56.512 17.741 4.501 1.00 80.31 473 ARG A CA 1
ATOM 3622 C C . ARG A 1 473 ? -56.704 19.055 3.735 1.00 80.31 473 ARG A C 1
ATOM 3624 O O . ARG A 1 473 ? -55.734 19.760 3.471 1.00 80.31 473 ARG A O 1
ATOM 3631 N N . ASP A 1 474 ? -57.931 19.337 3.294 1.00 71.62 474 ASP A N 1
ATOM 3632 C CA . ASP A 1 474 ? -58.318 20.569 2.574 1.00 71.62 474 ASP A CA 1
ATOM 3633 C C . ASP A 1 474 ? -57.405 20.959 1.389 1.00 71.62 474 ASP A C 1
ATOM 3635 O O . ASP A 1 474 ? -57.129 22.130 1.125 1.00 71.62 474 ASP A O 1
ATOM 3639 N N . GLY A 1 475 ? -56.914 19.958 0.649 1.00 72.69 475 GLY A N 1
ATOM 3640 C CA . GLY A 1 475 ? -56.066 20.172 -0.527 1.00 72.69 475 GLY A CA 1
ATOM 3641 C C . GLY A 1 475 ? -54.606 20.528 -0.218 1.00 72.69 475 GLY A C 1
ATOM 3642 O O . GLY A 1 475 ? -53.916 21.031 -1.105 1.00 72.69 475 GLY A O 1
ATOM 3643 N N . ARG A 1 476 ? -54.119 20.266 1.003 1.00 81.19 476 ARG A N 1
ATOM 3644 C CA . ARG A 1 476 ? -52.700 20.367 1.405 1.00 81.19 476 ARG A CA 1
ATOM 3645 C C . ARG A 1 476 ? -52.283 19.138 2.219 1.00 81.19 476 ARG A C 1
ATOM 3647 O O . ARG A 1 476 ? -53.143 18.343 2.593 1.00 81.19 476 ARG A O 1
ATOM 3654 N N . TYR A 1 477 ? -50.982 18.949 2.444 1.00 88.81 477 TYR A N 1
ATOM 3655 C CA . TYR A 1 477 ? -50.473 17.961 3.399 1.00 88.81 477 TYR A CA 1
ATOM 3656 C C . TYR A 1 477 ? -50.016 18.686 4.668 1.00 88.81 477 TYR A C 1
ATOM 3658 O O . TYR A 1 477 ? -49.219 19.615 4.582 1.00 88.81 477 TYR A O 1
ATOM 3666 N N . LEU A 1 478 ? -50.545 18.267 5.815 1.00 89.75 478 LEU A N 1
ATOM 3667 C CA . LEU A 1 478 ? -50.256 18.817 7.143 1.00 89.75 478 LEU A CA 1
ATOM 3668 C C . LEU A 1 478 ? -49.709 17.704 8.040 1.00 89.75 478 LEU A C 1
ATOM 3670 O O . LEU A 1 478 ? -49.960 16.525 7.770 1.00 89.75 478 LEU A O 1
ATOM 3674 N N . LEU A 1 479 ? -48.965 18.060 9.085 1.00 92.44 479 LEU A N 1
ATOM 3675 C CA . LEU A 1 479 ? -48.502 17.079 10.061 1.00 92.44 479 LEU A CA 1
ATOM 3676 C C . LEU A 1 479 ? -49.663 16.557 10.903 1.00 92.44 479 LEU A C 1
ATOM 3678 O O . LEU A 1 479 ? -50.558 17.301 11.303 1.00 92.44 479 LEU A O 1
ATOM 3682 N N . ASN A 1 480 ? -49.615 15.263 11.172 1.00 91.50 480 ASN A N 1
ATOM 3683 C CA . ASN A 1 480 ? -50.462 14.587 12.134 1.00 91.50 480 ASN A CA 1
ATOM 3684 C C . ASN A 1 480 ? -49.563 13.594 12.868 1.00 91.50 480 ASN A C 1
ATOM 3686 O O . ASN A 1 480 ? -48.821 12.833 12.236 1.00 91.50 480 ASN A O 1
ATOM 3690 N N . ASP A 1 481 ? -49.572 13.675 14.183 1.00 89.50 481 ASP A N 1
ATOM 3691 C CA . ASP A 1 481 ? -48.938 12.731 15.080 1.00 89.50 481 ASP A CA 1
ATOM 3692 C C . ASP A 1 481 ? -49.768 11.455 15.084 1.00 89.50 481 ASP A C 1
ATOM 3694 O O . ASP A 1 481 ? -50.977 11.467 14.877 1.00 89.50 481 ASP A O 1
ATOM 3698 N N . VAL A 1 482 ? -49.078 10.327 15.111 1.00 88.12 482 VAL A N 1
ATOM 3699 C CA . VAL A 1 482 ? -49.693 9.012 15.044 1.00 88.12 482 VAL A CA 1
ATOM 3700 C C . VAL A 1 482 ? -48.795 7.981 15.714 1.00 88.12 482 VAL A C 1
ATOM 3702 O O . VAL A 1 482 ? -47.573 8.127 15.791 1.00 88.12 482 VAL A O 1
ATOM 3705 N N . HIS A 1 483 ? -49.382 6.860 16.123 1.00 82.62 483 HIS A N 1
ATOM 3706 C CA . HIS A 1 483 ? -48.619 5.735 16.657 1.00 82.62 483 HIS A CA 1
ATOM 3707 C C . HIS A 1 483 ? -47.541 5.224 15.673 1.00 82.62 483 HIS A C 1
ATOM 3709 O O . HIS A 1 483 ? -47.833 4.792 14.552 1.00 82.62 483 HIS A O 1
ATOM 3715 N N . CYS A 1 484 ? -46.282 5.174 16.119 1.00 76.56 484 CYS A N 1
ATOM 3716 C CA . CYS A 1 484 ? -45.101 4.830 15.309 1.00 76.56 484 CYS A CA 1
ATOM 3717 C C . CYS A 1 484 ? -45.145 3.442 14.641 1.00 76.56 484 CYS A C 1
ATOM 3719 O O . CYS A 1 484 ? -44.521 3.204 13.599 1.00 76.56 484 CYS A O 1
ATOM 3721 N N . GLY A 1 485 ? -45.894 2.513 15.240 1.00 72.62 485 GLY A N 1
ATOM 3722 C CA . GLY A 1 485 ? -46.132 1.166 14.713 1.00 72.62 485 GLY A CA 1
ATOM 3723 C C . GLY A 1 485 ? -47.128 1.090 13.548 1.00 72.62 485 GLY A C 1
ATOM 3724 O O . GLY A 1 485 ? -47.280 0.022 12.955 1.00 72.62 485 GLY A O 1
ATOM 3725 N N . LEU A 1 486 ? -47.812 2.183 13.192 1.00 79.75 486 LEU A N 1
ATOM 3726 C CA . LEU A 1 486 ? -48.718 2.189 12.042 1.00 79.75 486 LEU A CA 1
ATOM 3727 C C . LEU A 1 486 ? -47.953 2.013 10.728 1.00 79.75 486 LEU A C 1
ATOM 3729 O O . LEU A 1 486 ? -46.786 2.365 10.600 1.00 79.75 486 LEU A O 1
ATOM 3733 N N . ARG A 1 487 ? -48.614 1.463 9.708 1.00 82.06 487 ARG A N 1
ATOM 3734 C CA . ARG A 1 487 ? -47.987 1.215 8.403 1.00 82.06 487 ARG A CA 1
ATOM 3735 C C . ARG A 1 487 ? -48.416 2.299 7.417 1.00 82.06 487 ARG A C 1
ATOM 3737 O O . ARG A 1 487 ? -49.529 2.252 6.896 1.00 82.06 487 ARG A O 1
ATOM 3744 N N . ASN A 1 488 ? -47.525 3.246 7.130 1.00 84.75 488 ASN A N 1
ATOM 3745 C CA . ASN A 1 488 ? -47.733 4.333 6.164 1.00 84.75 488 ASN A CA 1
ATOM 3746 C C . ASN A 1 488 ? -46.658 4.331 5.074 1.00 84.75 488 ASN A C 1
ATOM 3748 O O . ASN A 1 488 ? -45.644 3.639 5.178 1.00 84.75 488 ASN A O 1
ATOM 3752 N N . TYR A 1 489 ? -46.897 5.091 4.002 1.00 90.56 489 TYR A N 1
ATOM 3753 C CA . TYR A 1 489 ? -45.856 5.372 3.014 1.00 90.56 489 TYR A CA 1
ATOM 3754 C C . TYR A 1 489 ? -44.736 6.197 3.659 1.00 90.56 489 TYR A C 1
ATOM 3756 O O . TYR A 1 489 ? -44.837 6.600 4.814 1.00 90.56 489 TYR A O 1
ATOM 3764 N N . TYR A 1 490 ? -43.645 6.446 2.947 1.00 92.38 490 TYR A N 1
ATOM 3765 C CA . TYR A 1 490 ? -42.515 7.186 3.508 1.00 92.38 490 TYR A CA 1
ATOM 3766 C C . TYR A 1 490 ? -41.825 8.027 2.448 1.00 92.38 490 TYR A C 1
ATOM 3768 O O . TYR A 1 490 ? -41.835 7.692 1.259 1.00 92.38 490 TYR A O 1
ATOM 3776 N N . ILE A 1 491 ? -41.222 9.128 2.887 1.00 93.56 491 ILE A N 1
ATOM 3777 C CA . ILE A 1 491 ? -40.483 10.037 2.018 1.00 93.56 491 ILE A CA 1
ATOM 3778 C C . ILE A 1 491 ? -39.048 10.091 2.517 1.00 93.56 491 ILE A C 1
ATOM 3780 O O . ILE A 1 491 ? -38.807 10.444 3.666 1.00 93.56 491 ILE A O 1
ATOM 3784 N N . CYS A 1 492 ? -38.097 9.755 1.653 1.00 91.38 492 CYS A N 1
ATOM 3785 C CA . CYS A 1 492 ? -36.680 9.939 1.936 1.00 91.38 492 CYS A CA 1
ATOM 3786 C C . CYS A 1 492 ? -36.173 11.210 1.259 1.00 91.38 492 CYS A C 1
ATOM 3788 O O . CYS A 1 492 ? -36.596 11.502 0.144 1.00 91.38 492 CYS A O 1
ATOM 3790 N N . GLU A 1 493 ? -35.229 11.918 1.864 1.00 90.88 493 GLU A N 1
ATOM 3791 C CA . GLU A 1 493 ? -34.544 13.080 1.298 1.00 90.88 493 GLU A CA 1
ATOM 3792 C C . GLU A 1 493 ? -33.040 12.832 1.079 1.00 90.88 493 GLU A C 1
ATOM 3794 O O . GLU A 1 493 ? -32.444 11.920 1.661 1.00 90.88 493 GLU A O 1
ATOM 3799 N N . ALA A 1 494 ? -32.424 13.629 0.203 1.00 84.69 494 ALA A N 1
ATOM 3800 C CA . ALA A 1 494 ? -30.986 13.638 -0.055 1.00 84.69 494 ALA A CA 1
ATOM 3801 C C . ALA A 1 494 ? -30.500 14.998 -0.599 1.00 84.69 494 ALA A C 1
ATOM 3803 O O . ALA A 1 494 ? -31.202 15.668 -1.361 1.00 84.69 494 ALA A O 1
ATOM 3804 N N . ASP A 1 495 ? -29.240 15.344 -0.310 1.00 74.12 495 ASP A N 1
ATOM 3805 C CA . ASP A 1 495 ? -28.618 16.618 -0.731 1.00 74.12 495 ASP A CA 1
ATOM 3806 C C . ASP A 1 495 ? -28.195 16.662 -2.209 1.00 74.12 495 ASP A C 1
ATOM 3808 O O . ASP A 1 495 ? -27.940 17.721 -2.787 1.00 74.12 495 ASP A O 1
ATOM 3812 N N . LYS A 1 496 ? -28.070 15.495 -2.846 1.00 70.81 496 LYS A N 1
ATOM 3813 C CA . LYS A 1 496 ? -27.613 15.325 -4.234 1.00 70.81 496 LYS A CA 1
ATOM 3814 C C . LYS A 1 496 ? -28.455 14.242 -4.915 1.00 70.81 496 LYS A C 1
ATOM 3816 O O . LYS A 1 496 ? -28.953 13.357 -4.219 1.00 70.81 496 LYS A O 1
ATOM 3821 N N . PRO A 1 497 ? -28.594 14.251 -6.254 1.00 53.84 497 PRO A N 1
ATOM 3822 C CA . PRO A 1 497 ? -29.282 13.175 -6.955 1.00 53.84 497 PRO A CA 1
ATOM 3823 C C . PRO A 1 497 ? -28.519 11.863 -6.738 1.00 53.84 497 PRO A C 1
ATOM 3825 O O . PRO A 1 497 ? -27.387 11.713 -7.198 1.00 53.84 497 PRO A O 1
ATOM 3828 N N . LYS A 1 498 ? -29.130 10.921 -6.014 1.00 55.84 498 LYS A N 1
ATOM 3829 C CA . LYS A 1 498 ? -28.587 9.576 -5.795 1.00 55.84 498 LYS A CA 1
ATOM 3830 C C . LYS A 1 498 ? -29.239 8.613 -6.786 1.00 55.84 498 LYS A C 1
ATOM 3832 O O . LYS A 1 498 ? -30.464 8.506 -6.842 1.00 55.84 498 LYS A O 1
ATOM 3837 N N . MET A 1 499 ? -28.420 7.922 -7.579 1.00 43.72 499 MET A N 1
ATOM 3838 C CA . MET A 1 499 ? -28.845 6.697 -8.260 1.00 43.72 499 MET A CA 1
ATOM 3839 C C . MET A 1 499 ? -28.735 5.571 -7.238 1.00 43.72 499 MET A C 1
ATOM 3841 O O . MET A 1 499 ? -27.679 5.424 -6.625 1.00 43.72 499 MET A O 1
ATOM 3845 N N . ALA A 1 500 ? -29.807 4.804 -7.032 1.00 37.28 500 ALA A N 1
ATOM 3846 C CA . ALA A 1 500 ? -29.749 3.621 -6.180 1.00 37.28 500 ALA A CA 1
ATOM 3847 C C . ALA A 1 500 ? -28.611 2.712 -6.680 1.00 37.28 500 ALA A C 1
ATOM 3849 O O . ALA A 1 500 ? -28.636 2.248 -7.823 1.00 37.28 500 ALA A O 1
ATOM 3850 N N . SER A 1 501 ? -27.577 2.537 -5.857 1.00 30.20 501 SER A N 1
ATOM 3851 C CA . SER A 1 501 ? -26.414 1.724 -6.201 1.00 30.20 501 SER A CA 1
ATOM 3852 C C . SER A 1 501 ? -26.851 0.262 -6.308 1.00 30.20 501 SER A C 1
ATOM 3854 O O . SER A 1 501 ? -27.560 -0.258 -5.447 1.00 30.20 501 SER A O 1
ATOM 3856 N N . ILE A 1 502 ? -26.490 -0.385 -7.413 1.00 28.69 502 ILE A N 1
ATOM 3857 C CA . ILE A 1 502 ? -26.933 -1.732 -7.778 1.00 28.69 502 ILE A CA 1
ATOM 3858 C C . ILE A 1 502 ? -26.275 -2.751 -6.837 1.00 28.69 502 ILE A C 1
ATOM 3860 O O . ILE A 1 502 ? -25.152 -3.181 -7.077 1.00 28.69 502 ILE A O 1
ATOM 3864 N N . VAL A 1 503 ? -27.009 -3.199 -5.818 1.00 27.06 503 VAL A N 1
ATOM 3865 C CA . VAL A 1 503 ? -26.747 -4.453 -5.086 1.00 27.06 503 VAL A CA 1
ATOM 3866 C C . VAL A 1 503 ? -27.921 -5.408 -5.305 1.00 27.06 503 VAL A C 1
ATOM 3868 O O . VAL A 1 503 ? -28.524 -5.879 -4.364 1.00 27.06 503 VAL A O 1
ATOM 3871 N N . VAL A 1 504 ? -28.293 -5.682 -6.561 1.00 26.34 504 VAL A N 1
ATOM 3872 C CA . VAL A 1 504 ? -29.051 -6.893 -6.950 1.00 26.34 504 VAL A CA 1
ATOM 3873 C C . VAL A 1 504 ? -28.757 -7.182 -8.426 1.00 26.34 504 VAL A C 1
ATOM 3875 O O . VAL A 1 504 ? -29.499 -6.790 -9.324 1.00 26.34 504 VAL A O 1
ATOM 3878 N N . LYS A 1 505 ? -27.639 -7.853 -8.717 1.00 24.86 505 LYS A N 1
ATOM 3879 C CA . LYS A 1 505 ? -27.407 -8.488 -10.030 1.00 24.86 505 LYS A CA 1
ATOM 3880 C C . LYS A 1 505 ? -26.590 -9.779 -9.916 1.00 24.86 505 LYS A C 1
ATOM 3882 O O . LYS A 1 505 ? -25.802 -10.108 -10.791 1.00 24.86 505 LYS A O 1
ATOM 3887 N N . ILE A 1 506 ? -26.834 -10.559 -8.864 1.00 27.39 506 ILE A N 1
ATOM 3888 C CA . ILE A 1 506 ? -26.390 -11.956 -8.769 1.00 27.39 506 ILE A CA 1
ATOM 3889 C C . ILE A 1 506 ? -27.610 -12.807 -8.416 1.00 27.39 506 ILE A C 1
ATOM 3891 O O . ILE A 1 506 ? -27.730 -13.307 -7.311 1.00 27.39 506 ILE A O 1
ATOM 3895 N N . ASN A 1 507 ? -28.578 -12.938 -9.329 1.00 28.81 507 ASN A N 1
ATOM 3896 C CA . ASN A 1 507 ? -29.580 -14.000 -9.165 1.00 28.81 507 ASN A CA 1
ATOM 3897 C C . ASN A 1 507 ? -30.166 -14.556 -10.469 1.00 28.81 507 ASN A C 1
ATOM 3899 O O . ASN A 1 507 ? -31.331 -14.925 -10.544 1.00 28.81 507 ASN A O 1
ATOM 3903 N N . ARG A 1 508 ? -29.363 -14.621 -11.542 1.00 25.69 508 ARG A N 1
ATOM 3904 C CA . ARG A 1 508 ? -29.792 -15.309 -12.779 1.00 25.69 508 ARG A CA 1
ATOM 3905 C C . ARG A 1 508 ? -28.779 -16.252 -13.425 1.00 25.69 508 ARG A C 1
ATOM 3907 O O . ARG A 1 508 ? -29.180 -17.029 -14.280 1.00 25.69 508 ARG A O 1
ATOM 3914 N N . LYS A 1 509 ? -27.503 -16.264 -13.015 1.00 25.91 509 LYS A N 1
ATOM 3915 C CA . LYS A 1 509 ? -26.497 -17.186 -13.591 1.00 25.91 509 LYS A CA 1
ATOM 3916 C C . LYS A 1 509 ? -26.181 -18.424 -12.740 1.00 25.91 509 LYS A C 1
ATOM 3918 O O . LYS A 1 509 ? -25.595 -19.362 -13.266 1.00 25.91 509 LYS A O 1
ATOM 3923 N N . MET A 1 510 ? -26.621 -18.477 -11.479 1.00 26.91 510 MET A N 1
ATOM 3924 C CA . MET A 1 510 ? -26.307 -19.587 -10.561 1.00 26.91 510 MET A CA 1
ATOM 3925 C C . MET A 1 510 ? -27.309 -20.759 -10.618 1.00 26.91 510 MET A C 1
ATOM 3927 O O . MET A 1 510 ? -27.026 -21.838 -10.114 1.00 26.91 510 MET A O 1
ATOM 3931 N N . SER A 1 511 ? -28.450 -20.595 -11.298 1.00 30.41 511 SER A N 1
ATOM 3932 C CA . SER A 1 511 ? -29.501 -21.626 -11.381 1.00 30.41 511 SER A CA 1
ATOM 3933 C C . SER A 1 511 ? -29.129 -22.826 -12.275 1.00 30.41 511 SER A C 1
ATOM 3935 O O . SER A 1 511 ? -29.616 -23.929 -12.053 1.00 30.41 511 SER A O 1
ATOM 3937 N N . GLN A 1 512 ? -28.206 -22.676 -13.232 1.00 29.75 512 GLN A N 1
ATOM 3938 C CA . GLN A 1 512 ? -27.878 -23.761 -14.174 1.00 29.75 512 GLN A CA 1
ATOM 3939 C C . GLN A 1 512 ? -26.792 -24.735 -13.683 1.00 29.75 512 GLN A C 1
ATOM 3941 O O . GLN A 1 512 ? -26.671 -25.827 -14.230 1.00 29.75 512 GLN A O 1
ATOM 3946 N N . HIS A 1 513 ? -25.996 -24.375 -12.669 1.00 33.12 513 HIS A N 1
ATOM 3947 C CA . HIS A 1 513 ? -24.903 -25.230 -12.168 1.00 33.12 513 HIS A CA 1
ATOM 3948 C C . HIS A 1 513 ? -25.282 -26.046 -10.919 1.00 33.12 513 HIS A C 1
ATOM 3950 O O . HIS A 1 513 ? -24.678 -27.086 -10.665 1.00 33.12 513 HIS A O 1
ATOM 3956 N N . ILE A 1 514 ? -26.332 -25.643 -10.195 1.00 36.72 514 ILE A N 1
ATOM 3957 C CA . ILE A 1 514 ? -26.788 -26.305 -8.961 1.00 36.72 514 ILE A CA 1
ATOM 3958 C C . ILE A 1 514 ? -27.428 -27.683 -9.236 1.00 36.72 514 ILE A C 1
ATOM 3960 O O . ILE A 1 514 ? -27.276 -28.598 -8.430 1.00 36.72 514 ILE A O 1
ATOM 3964 N N . CYS A 1 515 ? -28.035 -27.909 -10.409 1.00 28.06 515 CYS A N 1
ATOM 3965 C CA . CYS A 1 515 ? -28.654 -29.206 -10.741 1.00 28.06 515 CYS A CA 1
ATOM 3966 C C . CYS A 1 515 ? -27.662 -30.376 -10.895 1.00 28.06 515 CYS A C 1
ATOM 3968 O O . CYS A 1 515 ? -28.066 -31.526 -10.763 1.00 28.06 515 CYS A O 1
ATOM 3970 N N . LYS A 1 516 ? -26.371 -30.127 -11.161 1.00 31.03 516 LYS A N 1
ATOM 3971 C CA . LYS A 1 516 ? -25.382 -31.209 -11.360 1.00 31.03 516 LYS A CA 1
ATOM 3972 C C . LYS A 1 516 ? -24.729 -31.695 -10.063 1.00 31.03 516 LYS A C 1
ATOM 3974 O O . LYS A 1 516 ? -24.220 -32.808 -10.026 1.00 31.03 516 LYS A O 1
ATOM 3979 N N . ILE A 1 517 ? -24.763 -30.885 -9.006 1.00 36.12 517 ILE A N 1
ATOM 3980 C CA . ILE A 1 517 ? -24.122 -31.188 -7.714 1.00 36.12 517 ILE A CA 1
ATOM 3981 C C . ILE A 1 517 ? -25.071 -31.976 -6.789 1.00 36.12 517 ILE A C 1
ATOM 3983 O O . ILE A 1 517 ? -24.622 -32.750 -5.947 1.00 36.12 517 ILE A O 1
ATOM 3987 N N . PHE A 1 518 ? -26.384 -31.867 -7.016 1.00 30.19 518 PHE A N 1
ATOM 3988 C CA . PHE A 1 518 ? -27.434 -32.501 -6.209 1.00 30.19 518 PHE A CA 1
ATOM 3989 C C . PHE A 1 518 ? -27.417 -34.046 -6.218 1.00 30.19 518 PHE A C 1
ATOM 3991 O O . PHE A 1 518 ? -27.932 -34.665 -5.295 1.00 30.19 518 PHE A O 1
ATOM 3998 N N . VAL A 1 519 ? -26.797 -34.688 -7.216 1.00 34.91 519 VAL A N 1
ATOM 3999 C CA . VAL A 1 519 ? -26.785 -36.163 -7.354 1.00 34.91 519 VAL A CA 1
ATOM 4000 C C . VAL A 1 519 ? -25.693 -36.833 -6.504 1.00 34.91 519 VAL A C 1
ATOM 4002 O O . VAL A 1 519 ? -25.801 -38.012 -6.182 1.00 34.91 519 VAL A O 1
ATOM 4005 N N . VAL A 1 520 ? -24.655 -36.098 -6.091 1.00 34.00 520 VAL A N 1
ATOM 4006 C CA . VAL A 1 520 ? -23.455 -36.694 -5.466 1.00 34.00 520 VAL A CA 1
ATOM 4007 C C . VAL A 1 520 ? -23.508 -36.680 -3.929 1.00 34.00 520 VAL A C 1
ATOM 4009 O O . VAL A 1 520 ? -22.901 -37.530 -3.285 1.00 34.00 520 VAL A O 1
ATOM 4012 N N . LEU A 1 521 ? -24.269 -35.767 -3.316 1.00 31.06 521 LEU A N 1
ATOM 4013 C CA . LEU A 1 521 ? -24.257 -35.550 -1.858 1.00 31.06 521 LEU A CA 1
ATOM 4014 C C . LEU A 1 521 ? -25.296 -36.364 -1.062 1.00 31.06 521 LEU A C 1
ATOM 4016 O O . LEU A 1 521 ? -25.196 -36.440 0.159 1.00 31.06 521 LEU A O 1
ATOM 4020 N N . CYS A 1 522 ? -26.245 -37.044 -1.715 1.00 28.42 522 CYS A N 1
ATOM 4021 C CA . CYS A 1 522 ? -27.200 -37.932 -1.030 1.00 28.42 522 CYS A CA 1
ATOM 4022 C C . CYS A 1 522 ? -26.588 -39.257 -0.526 1.00 28.42 522 CYS A C 1
ATOM 4024 O O . CYS A 1 522 ? -27.270 -40.000 0.173 1.00 28.42 522 CYS A O 1
ATOM 4026 N N . ALA A 1 523 ? -25.327 -39.568 -0.846 1.00 30.86 523 ALA A N 1
ATOM 4027 C CA . ALA A 1 523 ? -24.729 -40.878 -0.569 1.00 30.86 523 ALA A CA 1
ATOM 4028 C C . ALA A 1 523 ? -24.017 -41.013 0.796 1.00 30.86 523 ALA A C 1
ATOM 4030 O O . ALA A 1 523 ? -23.609 -42.116 1.147 1.00 30.86 523 ALA A O 1
ATOM 4031 N N . ILE A 1 524 ? -23.843 -39.938 1.578 1.00 31.62 524 ILE A N 1
ATOM 4032 C CA . ILE A 1 524 ? -23.000 -39.970 2.791 1.00 31.62 524 ILE A CA 1
ATOM 4033 C C . ILE A 1 524 ? -23.749 -39.358 3.987 1.00 31.62 524 ILE A C 1
ATOM 4035 O O . ILE A 1 524 ? -23.604 -38.181 4.302 1.00 31.62 524 ILE A O 1
ATOM 4039 N N . LYS A 1 525 ? -24.580 -40.164 4.658 1.00 29.02 525 LYS A N 1
ATOM 4040 C CA . LYS A 1 525 ? -25.232 -39.837 5.939 1.00 29.02 525 LYS A CA 1
ATOM 4041 C C . LYS A 1 525 ? -25.368 -41.120 6.768 1.00 29.02 525 LYS A C 1
ATOM 4043 O O . LYS A 1 525 ? -26.276 -41.893 6.494 1.00 29.02 525 LYS A O 1
ATOM 4048 N N . LEU A 1 526 ? -24.494 -41.363 7.754 1.00 25.80 526 LEU A N 1
ATOM 4049 C CA . LEU A 1 526 ? -24.779 -42.243 8.906 1.00 25.80 526 LEU A CA 1
ATOM 4050 C C . LEU A 1 526 ? -23.666 -42.200 9.978 1.00 25.80 526 LEU A C 1
ATOM 4052 O O . LEU A 1 526 ? -22.490 -42.178 9.630 1.00 25.80 526 LEU A O 1
ATOM 4056 N N . VAL A 1 527 ? -24.105 -42.295 11.248 1.00 25.94 527 VAL A N 1
ATOM 4057 C CA . VAL A 1 527 ? -23.391 -42.553 12.532 1.00 25.94 527 VAL A CA 1
ATOM 4058 C C . VAL A 1 527 ? -22.541 -41.372 13.093 1.00 25.94 527 VAL A C 1
ATOM 4060 O O . VAL A 1 527 ? -21.726 -40.839 12.360 1.00 25.94 527 VAL A O 1
ATOM 4063 N N . ILE A 1 528 ? -22.636 -40.836 14.334 1.00 26.30 528 ILE A N 1
ATOM 4064 C CA . ILE A 1 528 ? -22.993 -41.300 15.708 1.00 26.30 528 ILE A CA 1
ATOM 4065 C C . ILE A 1 528 ? -23.538 -40.108 16.566 1.00 26.30 528 ILE A C 1
ATOM 4067 O O . ILE A 1 528 ? -23.270 -38.952 16.259 1.00 26.30 528 ILE A O 1
ATOM 4071 N N . SER A 1 529 ? -24.291 -40.419 17.638 1.00 24.95 529 SER A N 1
ATOM 4072 C CA . SER A 1 529 ? -25.079 -39.572 18.571 1.00 24.95 529 SER A CA 1
ATOM 4073 C C . SER A 1 529 ? -24.489 -39.454 20.010 1.00 24.95 529 SER A C 1
ATOM 4075 O O . SER A 1 529 ? -23.667 -40.292 20.374 1.00 24.95 529 SER A O 1
ATOM 4077 N N . PHE A 1 530 ? -25.056 -38.528 20.825 1.00 25.39 530 PHE A N 1
ATOM 4078 C CA . PHE A 1 530 ? -25.043 -38.324 22.313 1.00 25.39 530 PHE A CA 1
ATOM 4079 C C . PHE A 1 530 ? -23.846 -37.569 22.958 1.00 25.39 530 PHE A C 1
ATOM 4081 O O . PHE A 1 530 ? -22.727 -37.742 22.503 1.00 25.39 530 PHE A O 1
ATOM 4088 N N . ARG A 1 531 ? -23.949 -36.732 24.022 1.00 25.48 531 ARG A N 1
ATOM 4089 C CA . ARG A 1 531 ? -24.948 -36.451 25.097 1.00 25.48 531 ARG A CA 1
ATOM 4090 C C . ARG A 1 531 ? -24.710 -35.040 25.716 1.00 25.48 531 ARG A C 1
ATOM 4092 O O . ARG A 1 531 ? -23.583 -34.564 25.709 1.00 25.48 531 ARG A O 1
ATOM 4099 N N . THR A 1 532 ? -25.753 -34.436 26.290 1.00 33.16 532 THR A N 1
ATOM 4100 C CA . THR A 1 532 ? -25.802 -33.190 27.101 1.00 33.16 532 THR A CA 1
ATOM 4101 C C . THR A 1 532 ? -25.585 -33.441 28.604 1.00 33.16 532 THR A C 1
ATOM 4103 O O . THR A 1 532 ? -26.024 -34.496 29.053 1.00 33.16 532 THR A O 1
ATOM 4106 N N . THR A 1 533 ? -25.065 -32.461 29.369 1.00 26.86 533 THR A N 1
ATOM 4107 C CA . THR A 1 533 ? -25.466 -32.134 30.771 1.00 26.86 533 THR A CA 1
ATOM 4108 C C . THR A 1 533 ? -24.922 -30.764 31.234 1.00 26.86 533 THR A C 1
ATOM 4110 O O . THR A 1 533 ? -23.817 -30.388 30.854 1.00 26.86 533 THR A O 1
ATOM 4113 N N . ASP A 1 534 ? -25.747 -30.075 32.033 1.00 26.61 534 ASP A N 1
ATOM 4114 C CA . ASP A 1 534 ? -25.731 -28.697 32.573 1.00 26.61 534 ASP A CA 1
ATOM 4115 C C . ASP A 1 534 ? -24.557 -28.269 33.487 1.00 26.61 534 ASP A C 1
ATOM 4117 O O . ASP A 1 534 ? -23.908 -29.133 34.069 1.00 26.61 534 ASP A O 1
ATOM 4121 N N . ILE A 1 535 ? -24.372 -26.939 33.679 1.00 25.31 535 ILE A N 1
ATOM 4122 C CA . ILE A 1 535 ? -24.305 -26.215 34.986 1.00 25.31 535 ILE A CA 1
ATOM 4123 C C . ILE A 1 535 ? -24.253 -24.664 34.784 1.00 25.31 535 ILE A C 1
ATOM 4125 O O . ILE A 1 535 ? -23.397 -24.159 34.064 1.00 25.31 535 ILE A O 1
ATOM 4129 N N . SER A 1 536 ? -25.224 -23.974 35.422 1.00 23.34 536 SER A N 1
ATOM 4130 C CA . SER A 1 536 ? -25.420 -22.553 35.855 1.00 23.34 536 SER A CA 1
ATOM 4131 C C . SER A 1 536 ? -24.556 -21.414 35.268 1.00 23.34 536 SER A C 1
ATOM 4133 O O . SER A 1 536 ? -23.338 -21.488 35.338 1.00 23.34 536 SER A O 1
ATOM 4135 N N . THR A 1 537 ? -25.050 -20.283 34.732 1.00 31.33 537 THR A N 1
ATOM 4136 C CA . THR A 1 537 ? -25.955 -19.227 35.272 1.00 31.33 537 THR A CA 1
ATOM 4137 C C . THR A 1 537 ? -25.713 -18.808 36.725 1.00 31.33 537 THR A C 1
ATOM 4139 O O . THR A 1 537 ? -26.488 -19.190 37.590 1.00 31.33 537 THR A O 1
ATOM 4142 N N . HIS A 1 538 ? -24.690 -17.986 36.968 1.00 29.70 538 HIS A N 1
ATOM 4143 C CA . HIS A 1 538 ? -24.650 -16.932 37.996 1.00 29.70 538 HIS A CA 1
ATOM 4144 C C . HIS A 1 538 ? -23.526 -15.937 37.626 1.00 29.70 538 HIS A C 1
ATOM 4146 O O . HIS A 1 538 ? -22.574 -16.335 36.963 1.00 29.70 538 HIS A O 1
ATOM 4152 N N . ILE A 1 539 ? -23.628 -14.681 38.085 1.00 25.94 539 ILE A N 1
ATOM 4153 C CA . ILE A 1 539 ? -22.658 -13.561 37.975 1.00 25.94 539 ILE A CA 1
ATOM 4154 C C . ILE A 1 539 ? -22.891 -12.577 36.802 1.00 25.94 539 ILE A C 1
ATOM 4156 O O . ILE A 1 539 ? -22.146 -12.538 35.830 1.00 25.94 539 ILE A O 1
ATOM 4160 N N . LEU A 1 540 ? -23.910 -11.718 36.945 1.00 27.22 540 LEU A N 1
ATOM 4161 C CA . LEU A 1 540 ? -23.983 -10.354 36.381 1.00 27.22 540 LEU A CA 1
ATOM 4162 C C . LEU A 1 540 ? -24.858 -9.482 37.313 1.00 27.22 540 LEU A C 1
ATOM 4164 O O . LEU A 1 540 ? -25.897 -8.983 36.900 1.00 27.22 540 LEU A O 1
ATOM 4168 N N . GLU A 1 541 ? -24.490 -9.342 38.592 1.00 30.91 541 GLU A N 1
ATOM 4169 C CA . GLU A 1 541 ? -25.321 -8.610 39.576 1.00 30.91 541 GLU A CA 1
ATOM 4170 C C . GLU A 1 541 ? -24.795 -7.230 40.021 1.00 30.91 541 GLU A C 1
ATOM 4172 O O . GLU A 1 541 ? -25.434 -6.607 40.858 1.00 30.91 541 GLU A O 1
ATOM 4177 N N . ASP A 1 542 ? -23.719 -6.666 39.451 1.00 31.66 542 ASP A N 1
ATOM 4178 C CA . ASP A 1 542 ? -23.162 -5.398 39.988 1.00 31.66 542 ASP A CA 1
ATOM 4179 C C . ASP A 1 542 ? -22.822 -4.281 38.977 1.00 31.66 542 ASP A C 1
ATOM 4181 O O . ASP A 1 542 ? -22.227 -3.266 39.348 1.00 31.66 542 ASP A O 1
ATOM 4185 N N . ILE A 1 543 ? -23.240 -4.387 37.710 1.00 36.28 543 ILE A N 1
ATOM 4186 C CA . ILE A 1 543 ? -23.179 -3.257 36.762 1.00 36.28 543 ILE A CA 1
ATOM 4187 C C . ILE A 1 543 ? -24.606 -2.727 36.576 1.00 36.28 543 ILE A C 1
ATOM 4189 O O . ILE A 1 543 ? -25.458 -3.494 36.142 1.00 36.28 543 ILE A O 1
ATOM 4193 N N . PRO A 1 544 ? -24.903 -1.448 36.879 1.00 38.41 544 PRO A N 1
ATOM 4194 C CA . PRO A 1 544 ? -26.238 -0.899 36.671 1.00 38.41 544 PRO A CA 1
ATOM 4195 C C . PRO A 1 544 ? -26.648 -1.026 35.199 1.00 38.41 544 PRO A C 1
ATOM 4197 O O . PRO A 1 544 ? -25.971 -0.492 34.319 1.00 38.41 544 PRO A O 1
ATOM 4200 N N . ASP A 1 545 ? -27.776 -1.685 34.935 1.00 34.69 545 ASP A N 1
ATOM 4201 C CA . ASP A 1 545 ? -28.262 -1.998 33.581 1.00 34.69 545 ASP A CA 1
ATOM 4202 C C . ASP A 1 545 ? -28.598 -0.763 32.712 1.00 34.69 545 ASP A C 1
ATOM 4204 O O . ASP A 1 545 ? -28.837 -0.896 31.514 1.00 34.69 545 ASP A O 1
ATOM 4208 N N . ASN A 1 546 ? -28.575 0.451 33.279 1.00 42.41 546 ASN A N 1
ATOM 4209 C CA . ASN A 1 546 ? -28.931 1.710 32.617 1.00 42.41 546 ASN A CA 1
ATOM 4210 C C . ASN A 1 546 ? -27.923 2.839 32.919 1.00 42.41 546 ASN A C 1
ATOM 4212 O O . ASN A 1 546 ? -28.223 3.768 33.670 1.00 42.41 546 ASN A O 1
ATOM 4216 N N . ILE A 1 547 ? -26.730 2.806 32.314 1.00 42.56 547 ILE A N 1
ATOM 4217 C CA . ILE A 1 547 ? -25.851 3.990 32.282 1.00 42.56 547 ILE A CA 1
ATOM 4218 C C . ILE A 1 547 ? -26.326 4.913 31.152 1.00 42.56 547 ILE A C 1
ATOM 4220 O O . ILE A 1 547 ? -26.079 4.661 29.974 1.00 42.56 547 ILE A O 1
ATOM 4224 N N . GLU A 1 548 ? -27.019 5.992 31.512 1.00 44.56 548 GLU A N 1
ATOM 4225 C CA . GLU A 1 548 ? -27.422 7.060 30.594 1.00 44.56 548 GLU A CA 1
ATOM 4226 C C . GLU A 1 548 ? -26.177 7.866 30.155 1.00 44.56 548 GLU A C 1
ATOM 4228 O O . GLU A 1 548 ? -25.600 8.650 30.918 1.00 44.56 548 GLU A O 1
ATOM 4233 N N . ILE A 1 549 ? -25.699 7.644 28.925 1.00 49.88 549 ILE A N 1
ATOM 4234 C CA . ILE A 1 549 ? -24.484 8.298 28.413 1.00 49.88 549 ILE A CA 1
ATOM 4235 C C . ILE A 1 549 ? -24.835 9.687 27.859 1.00 49.88 549 ILE A C 1
ATOM 4237 O O . ILE A 1 549 ? -25.209 9.845 26.699 1.00 49.88 549 ILE A O 1
ATOM 4241 N N . LYS A 1 550 ? -24.696 10.707 28.709 1.00 59.09 550 LYS A N 1
ATOM 4242 C CA . LYS A 1 550 ? -24.760 12.132 28.344 1.00 59.09 550 LYS A CA 1
ATOM 4243 C C . LYS A 1 550 ? -23.516 12.561 27.535 1.00 59.09 550 LYS A C 1
ATOM 4245 O O . LYS A 1 550 ? -22.444 11.990 27.730 1.00 59.09 550 LYS A O 1
ATOM 4250 N N . PRO A 1 551 ? -23.616 13.571 26.650 1.00 68.62 551 PRO A N 1
ATOM 4251 C CA . PRO A 1 551 ? -22.470 14.094 25.902 1.00 68.62 551 PRO A CA 1
ATOM 4252 C C . PRO A 1 551 ? -21.398 14.709 26.814 1.00 68.62 551 PRO A C 1
ATOM 4254 O O . PRO A 1 551 ? -21.708 15.265 27.870 1.00 68.62 551 PRO A O 1
ATOM 4257 N N . PHE A 1 552 ? -20.135 14.645 26.375 1.00 80.88 552 PHE A N 1
ATOM 4258 C CA . PHE A 1 552 ? -19.022 15.309 27.054 1.00 80.88 552 PHE A CA 1
ATOM 4259 C C . PHE A 1 552 ? -19.213 16.830 27.020 1.00 80.88 552 PHE A C 1
ATOM 4261 O O . PHE A 1 552 ? -19.514 17.421 25.982 1.00 80.88 552 PHE A O 1
ATOM 4268 N N . VAL A 1 553 ? -19.003 17.478 28.161 1.00 86.56 553 VAL A N 1
ATOM 4269 C CA . VAL A 1 553 ? -19.144 18.922 28.333 1.00 86.56 553 VAL A CA 1
ATOM 4270 C C . VAL A 1 553 ? -17.766 19.569 28.338 1.00 86.56 553 VAL A C 1
ATOM 4272 O O . VAL A 1 553 ? -16.869 19.114 29.045 1.00 86.56 553 VAL A O 1
ATOM 4275 N N . LYS A 1 554 ? -17.589 20.648 27.568 1.00 88.88 554 LYS A N 1
ATOM 4276 C CA . LYS A 1 554 ? -16.351 21.434 27.603 1.00 88.88 554 LYS A CA 1
ATOM 4277 C C . LYS A 1 554 ? -16.289 22.248 28.902 1.00 88.88 554 LYS A C 1
ATOM 4279 O O . LYS A 1 554 ? -17.173 23.069 29.148 1.00 88.88 554 LYS A O 1
ATOM 4284 N N . VAL A 1 555 ? -15.249 22.040 29.706 1.00 88.06 555 VAL A N 1
ATOM 4285 C CA . VAL A 1 555 ? -14.931 22.842 30.897 1.00 88.06 555 VAL A CA 1
ATOM 4286 C C . VAL A 1 555 ? -13.482 23.298 30.756 1.00 88.06 555 VAL A C 1
ATOM 4288 O O . VAL A 1 555 ? -12.578 22.468 30.675 1.00 88.06 555 VAL A O 1
ATOM 4291 N N . GLY A 1 556 ? -13.266 24.611 30.649 1.00 86.50 556 GLY A N 1
ATOM 4292 C CA . GLY A 1 556 ? -11.962 25.139 30.245 1.00 86.50 556 GLY A CA 1
ATOM 4293 C C . GLY A 1 556 ? -11.617 24.744 28.810 1.00 86.50 556 GLY A C 1
ATOM 4294 O O . GLY A 1 556 ? -12.434 24.900 27.896 1.00 86.50 556 GLY A O 1
ATOM 4295 N N . GLU A 1 557 ? -10.423 24.180 28.621 1.00 84.75 557 GLU A N 1
ATOM 4296 C CA . GLU A 1 557 ? -9.967 23.617 27.341 1.00 84.75 557 GLU A CA 1
ATOM 4297 C C . GLU A 1 557 ? -10.218 22.106 27.183 1.00 84.75 557 GLU A C 1
ATOM 4299 O O . GLU A 1 557 ? -10.080 21.581 26.079 1.00 84.75 557 GLU A O 1
ATOM 4304 N N . LYS A 1 558 ? -10.643 21.413 28.248 1.00 88.38 558 LYS A N 1
ATOM 4305 C CA . LYS A 1 558 ? -10.823 19.950 28.283 1.00 88.38 558 LYS A CA 1
ATOM 4306 C C . LYS A 1 558 ? -12.309 19.559 28.177 1.00 88.38 558 LYS A C 1
ATOM 4308 O O . LYS A 1 558 ? -13.204 20.344 28.503 1.00 88.38 558 LYS A O 1
ATOM 4313 N N . TYR A 1 559 ? -12.586 18.343 27.700 1.00 89.38 559 TYR A N 1
ATOM 4314 C CA . TYR A 1 559 ? -13.943 17.786 27.619 1.00 89.38 559 TYR A CA 1
ATOM 4315 C C . TYR A 1 559 ? -14.144 16.729 28.700 1.00 89.38 559 TYR A C 1
ATOM 4317 O O . TYR A 1 559 ? -13.339 15.805 28.805 1.00 89.38 559 TYR A O 1
ATOM 4325 N N . PHE A 1 560 ? -15.235 16.830 29.462 1.00 91.31 560 PHE A N 1
ATOM 4326 C CA . PHE A 1 560 ? -15.516 15.941 30.587 1.00 91.31 560 PHE A CA 1
ATOM 4327 C C . PHE A 1 560 ? -16.897 15.292 30.519 1.00 91.31 560 PHE A C 1
ATOM 4329 O O . PHE A 1 560 ? -17.893 15.937 30.194 1.00 91.31 560 PHE A O 1
ATOM 4336 N N . TYR A 1 561 ? -16.963 14.023 30.899 1.00 89.56 561 TYR A N 1
ATOM 4337 C CA . TYR A 1 561 ? -18.189 13.306 31.222 1.00 89.56 561 TYR A CA 1
ATOM 4338 C C . TYR A 1 561 ? -18.261 13.097 32.735 1.00 89.56 561 TYR A C 1
ATOM 4340 O O . TYR A 1 561 ? -17.272 12.720 33.360 1.00 89.56 561 TYR A O 1
ATOM 4348 N N . PHE A 1 562 ? -19.434 13.325 33.319 1.00 89.62 562 PHE A N 1
ATOM 4349 C CA . PHE A 1 562 ? -19.660 13.228 34.759 1.00 89.62 562 PHE A CA 1
ATOM 4350 C C . PHE A 1 562 ? -20.564 12.028 35.035 1.00 89.62 562 PHE A C 1
ATOM 4352 O O . PHE A 1 562 ? -21.771 12.089 34.807 1.00 89.62 562 PHE A O 1
ATOM 4359 N N . GLY A 1 563 ? -19.969 10.931 35.494 1.00 85.25 563 GLY A N 1
ATOM 4360 C CA . GLY A 1 563 ? -20.672 9.715 35.870 1.00 85.25 563 GLY A CA 1
ATOM 4361 C C . GLY A 1 563 ? -21.352 9.875 37.222 1.00 85.25 563 GLY A C 1
ATOM 4362 O O . GLY A 1 563 ? -20.686 9.951 38.249 1.00 85.25 563 GLY A O 1
ATOM 4363 N N . GLU A 1 564 ? -22.683 9.912 37.221 1.00 84.56 564 GLU A N 1
ATOM 4364 C CA . GLU A 1 564 ? -23.513 10.057 38.430 1.00 84.56 564 GLU A CA 1
ATOM 4365 C C . GLU A 1 564 ? -23.745 8.716 39.164 1.00 84.56 564 GLU A C 1
ATOM 4367 O O . GLU A 1 564 ? -24.360 8.676 40.229 1.00 84.56 564 GLU A O 1
ATOM 4372 N N . SER A 1 565 ? -23.265 7.603 38.597 1.00 79.00 565 SER A N 1
ATOM 4373 C CA . SER A 1 565 ? -23.334 6.276 39.217 1.00 79.00 565 SER A CA 1
ATOM 4374 C C . SER A 1 565 ? -22.153 6.064 40.157 1.00 79.00 565 SER A C 1
ATOM 4376 O O . SER A 1 565 ? -21.000 6.205 39.754 1.00 79.00 565 SER A O 1
ATOM 4378 N N . LYS A 1 566 ? -22.433 5.681 41.407 1.00 84.94 566 LYS A N 1
ATOM 4379 C CA . LYS A 1 566 ? -21.384 5.422 42.397 1.00 84.94 566 LYS A CA 1
ATOM 4380 C C . LYS A 1 566 ? -20.750 4.049 42.189 1.00 84.94 566 LYS A C 1
ATOM 4382 O O . LYS A 1 566 ? -21.408 3.032 42.400 1.00 84.94 566 LYS A O 1
ATOM 4387 N N . VAL A 1 567 ? -19.471 4.026 41.837 1.00 80.25 567 VAL A N 1
ATOM 4388 C CA . VAL A 1 567 ? -18.694 2.813 41.539 1.00 80.25 567 VAL A CA 1
ATOM 4389 C C . VAL A 1 567 ? -17.320 2.867 42.216 1.00 80.25 567 VAL A C 1
ATOM 4391 O O . VAL A 1 567 ? -16.905 3.932 42.679 1.00 80.25 567 VAL A O 1
ATOM 4394 N N . SER A 1 568 ? -16.627 1.728 42.299 1.00 79.38 568 SER A N 1
ATOM 4395 C CA . SER A 1 568 ? -15.219 1.679 42.724 1.00 79.38 568 SER A CA 1
ATOM 4396 C C . SER A 1 568 ? -14.320 2.431 41.743 1.00 79.38 568 SER A C 1
ATOM 4398 O O . SER A 1 568 ? -14.692 2.630 40.581 1.00 79.38 568 SER A O 1
ATOM 4400 N N . TRP A 1 569 ? -13.127 2.824 42.185 1.00 84.69 569 TRP A N 1
ATOM 4401 C CA . TRP A 1 569 ? -12.153 3.505 41.332 1.00 84.69 569 TRP A CA 1
ATOM 4402 C C . TRP A 1 569 ? -11.797 2.664 40.094 1.00 84.69 569 TRP A C 1
ATOM 4404 O O . TRP A 1 569 ? -11.800 3.168 38.969 1.00 84.69 569 TRP A O 1
ATOM 4414 N N . TYR A 1 570 ? -11.630 1.349 40.273 1.00 68.25 570 TYR A N 1
ATOM 4415 C CA . TYR A 1 570 ? -11.372 0.395 39.189 1.00 68.25 570 TYR A CA 1
ATOM 4416 C C . TYR A 1 570 ? -12.505 0.354 38.158 1.00 68.25 570 TYR A C 1
ATOM 4418 O O . TYR A 1 570 ? -12.273 0.406 36.947 1.00 68.25 570 TYR A O 1
ATOM 4426 N N . ASN A 1 571 ? -13.757 0.323 38.620 1.00 69.88 571 ASN A N 1
ATOM 4427 C CA . ASN A 1 571 ? -14.913 0.333 37.728 1.00 69.88 571 ASN A CA 1
ATOM 4428 C C . ASN A 1 571 ? -15.061 1.676 37.011 1.00 69.88 571 ASN A C 1
ATOM 4430 O O . ASN A 1 571 ? -15.339 1.695 35.813 1.00 69.88 571 ASN A O 1
ATOM 4434 N N . ALA A 1 572 ? -14.805 2.793 37.693 1.00 75.12 572 ALA A N 1
ATOM 4435 C CA . ALA A 1 572 ? -14.780 4.110 37.067 1.00 75.12 572 ALA A CA 1
ATOM 4436 C C . ALA A 1 572 ? -13.725 4.188 35.951 1.00 75.12 572 ALA A C 1
ATOM 4438 O O . ALA A 1 572 ? -14.027 4.623 34.836 1.00 75.12 572 ALA A O 1
ATOM 4439 N N . PHE A 1 573 ? -12.514 3.688 36.215 1.00 70.56 573 PHE A N 1
ATOM 4440 C CA . PHE A 1 573 ? -11.438 3.598 35.231 1.00 70.56 573 PHE A CA 1
ATOM 4441 C C . PHE A 1 573 ? -11.871 2.797 33.995 1.00 70.56 573 PHE A C 1
ATOM 4443 O O . PHE A 1 573 ? -11.728 3.267 32.859 1.00 70.56 573 PHE A O 1
ATOM 4450 N N . ARG A 1 574 ? -12.476 1.619 34.202 1.00 61.09 574 ARG A N 1
ATOM 4451 C CA . ARG A 1 574 ? -12.995 0.757 33.126 1.00 61.09 574 ARG A CA 1
ATOM 4452 C C . ARG A 1 574 ? -14.103 1.433 32.324 1.00 61.09 574 ARG A C 1
ATOM 4454 O O . ARG A 1 574 ? -14.075 1.368 31.096 1.00 61.09 574 ARG A O 1
ATOM 4461 N N . ILE A 1 575 ? -15.048 2.100 32.985 1.00 69.06 575 ILE A N 1
ATOM 4462 C CA . ILE A 1 575 ? -16.164 2.786 32.322 1.00 69.06 575 ILE A CA 1
ATOM 4463 C C . ILE A 1 575 ? -15.646 3.927 31.442 1.00 69.06 575 ILE A C 1
ATOM 4465 O O . ILE A 1 575 ? -16.016 4.011 30.270 1.00 69.06 575 ILE A O 1
ATOM 4469 N N . CYS A 1 576 ? -14.739 4.766 31.949 1.00 73.00 576 CYS A N 1
ATOM 4470 C CA . CYS A 1 576 ? -14.151 5.837 31.145 1.00 73.00 576 CYS A CA 1
ATOM 4471 C C . CYS A 1 576 ? -13.413 5.287 29.915 1.00 73.00 576 CYS A C 1
ATOM 4473 O O . CYS A 1 576 ? -13.629 5.769 28.798 1.00 73.00 576 CYS A O 1
ATOM 4475 N N . ARG A 1 577 ? -12.614 4.226 30.088 1.00 64.88 577 ARG A N 1
ATOM 4476 C CA . ARG A 1 577 ? -11.920 3.544 28.981 1.00 64.88 577 ARG A CA 1
ATOM 4477 C C . ARG A 1 577 ? -12.886 2.952 27.962 1.00 64.88 577 ARG A C 1
ATOM 4479 O O . ARG A 1 577 ? -12.667 3.104 26.762 1.00 64.88 577 ARG A O 1
ATOM 4486 N N . TYR A 1 578 ? -13.969 2.331 28.424 1.00 58.38 578 TYR A N 1
ATOM 4487 C CA . TYR A 1 578 ? -15.010 1.767 27.567 1.00 58.38 578 TYR A CA 1
ATOM 4488 C C . TYR A 1 578 ? -15.664 2.827 26.668 1.00 58.38 578 TYR A C 1
ATOM 4490 O O . TYR A 1 578 ? -15.943 2.559 25.502 1.00 58.38 578 TYR A O 1
ATOM 4498 N N . MET A 1 579 ? -15.826 4.056 27.166 1.00 59.72 579 MET A N 1
ATOM 4499 C CA . MET A 1 579 ? -16.361 5.186 26.392 1.00 59.72 579 MET A CA 1
ATOM 4500 C C . MET A 1 579 ? -15.358 5.790 25.389 1.00 59.72 579 MET A C 1
ATOM 4502 O O . MET A 1 579 ? -15.697 6.734 24.676 1.00 59.72 579 MET A O 1
ATOM 4506 N N . GLY A 1 580 ? -14.133 5.257 25.299 1.00 63.03 580 GLY A N 1
ATOM 4507 C CA . GLY A 1 580 ? -13.058 5.834 24.486 1.00 63.03 580 GLY A CA 1
ATOM 4508 C C . GLY A 1 580 ? -12.426 7.077 25.119 1.00 63.03 580 GLY A C 1
ATOM 4509 O O . GLY A 1 580 ? -11.881 7.913 24.406 1.00 63.03 580 GLY A O 1
ATOM 4510 N N . SER A 1 581 ? -12.519 7.197 26.444 1.00 81.44 581 SER A N 1
ATOM 4511 C CA . SER A 1 581 ? -11.990 8.293 27.266 1.00 81.44 581 SER A CA 1
ATOM 4512 C C . SER A 1 581 ? -11.093 7.733 28.387 1.00 81.44 581 SER A C 1
ATOM 4514 O O . SER A 1 581 ? -10.764 6.545 28.386 1.00 81.44 581 SER A O 1
ATOM 4516 N N . HIS A 1 582 ? -10.669 8.544 29.351 1.00 87.12 582 HIS A N 1
ATOM 4517 C CA . HIS A 1 582 ? -9.945 8.079 30.546 1.00 87.12 582 HIS A CA 1
ATOM 4518 C C . HIS A 1 582 ? -10.441 8.815 31.792 1.00 87.12 582 HIS A C 1
ATOM 4520 O O . HIS A 1 582 ? -11.128 9.821 31.657 1.00 87.12 582 HIS A O 1
ATOM 4526 N N . LEU A 1 583 ? -10.136 8.334 33.004 1.00 91.38 583 LEU A N 1
ATOM 4527 C CA . LEU A 1 583 ? -10.413 9.122 34.211 1.00 91.38 583 LEU A CA 1
ATOM 4528 C C . LEU A 1 583 ? -9.721 10.489 34.106 1.00 91.38 583 LEU A C 1
ATOM 4530 O O . LEU A 1 583 ? -8.653 10.613 33.501 1.00 91.38 583 LEU A O 1
ATOM 4534 N N . ALA A 1 584 ? -10.366 11.522 34.634 1.00 93.31 584 ALA A N 1
ATOM 4535 C CA . ALA A 1 584 ? -9.882 12.889 34.517 1.00 93.31 584 ALA A CA 1
ATOM 4536 C C . ALA A 1 584 ? -8.611 13.130 35.340 1.00 93.31 584 ALA A C 1
ATOM 4538 O O . ALA A 1 584 ? -8.444 12.565 36.422 1.00 93.31 584 ALA A O 1
ATOM 4539 N N . SER A 1 585 ? -7.755 14.016 34.838 1.00 92.44 585 SER A N 1
ATOM 4540 C CA . SER A 1 585 ? -6.610 14.574 35.559 1.00 92.44 585 SER A CA 1
ATOM 4541 C C . SER A 1 585 ? -6.591 16.096 35.414 1.00 92.44 585 SER A C 1
ATOM 4543 O O . SER A 1 585 ? -7.237 16.663 34.527 1.00 92.44 585 SER A O 1
ATOM 4545 N N . TYR A 1 586 ? -5.849 16.772 36.286 1.00 90.25 586 TYR A N 1
ATOM 4546 C CA . TYR A 1 586 ? -5.605 18.208 36.181 1.00 90.25 586 TYR A CA 1
ATOM 4547 C C . TYR A 1 586 ? -4.134 18.520 36.450 1.00 90.25 586 TYR A C 1
ATOM 4549 O O . TYR A 1 586 ? -3.458 17.808 37.191 1.00 90.25 586 TYR A O 1
ATOM 4557 N N . GLU A 1 587 ? -3.649 19.608 35.860 1.00 86.38 587 GLU A N 1
ATOM 4558 C CA . GLU A 1 587 ? -2.228 19.987 35.911 1.00 86.38 587 GLU A CA 1
ATOM 4559 C C . GLU A 1 587 ? -1.994 21.341 36.594 1.00 86.38 587 GLU A C 1
ATOM 4561 O O . GLU A 1 587 ? -0.857 21.713 36.876 1.00 86.38 587 GLU A O 1
ATOM 4566 N N . SER A 1 588 ? -3.055 22.107 36.882 1.00 87.38 588 SER A N 1
ATOM 4567 C CA . SER A 1 588 ? -2.920 23.439 37.478 1.00 87.38 588 SER A CA 1
ATOM 4568 C C . SER A 1 588 ? -4.087 23.838 38.381 1.00 87.38 588 SER A C 1
ATOM 4570 O O . SER A 1 588 ? -5.206 23.331 38.270 1.00 87.38 588 SER A O 1
ATOM 4572 N N . ALA A 1 589 ? -3.838 24.835 39.237 1.00 87.12 589 ALA A N 1
ATOM 4573 C CA . ALA A 1 589 ? -4.858 25.454 40.085 1.00 87.12 589 ALA A CA 1
ATOM 4574 C C . ALA A 1 589 ? -6.013 26.064 39.275 1.00 87.12 589 ALA A C 1
ATOM 4576 O O . ALA A 1 589 ? -7.149 26.126 39.748 1.00 87.12 589 ALA A O 1
ATOM 4577 N N . GLN A 1 590 ? -5.726 26.520 38.051 1.00 88.88 590 GLN A N 1
ATOM 4578 C CA . GLN A 1 590 ? -6.735 27.070 37.155 1.00 88.88 590 GLN A CA 1
ATOM 4579 C C . GLN A 1 590 ? -7.697 25.978 36.676 1.00 88.88 590 GLN A C 1
ATOM 4581 O O . GLN A 1 590 ? -8.906 26.147 36.820 1.00 88.88 590 GLN A O 1
ATOM 4586 N N . GLU A 1 591 ? -7.177 24.849 36.185 1.00 91.00 591 GLU A N 1
ATOM 4587 C CA . GLU A 1 591 ? -8.005 23.724 35.725 1.00 91.00 591 GLU A CA 1
ATOM 4588 C C . GLU A 1 591 ? -8.882 23.171 36.854 1.00 91.00 591 GLU A C 1
ATOM 4590 O O . GLU A 1 591 ? -10.083 22.958 36.671 1.00 91.00 591 GLU A O 1
ATOM 4595 N N . LEU A 1 592 ? -8.309 23.011 38.052 1.00 90.81 592 LEU A N 1
ATOM 4596 C CA . LEU A 1 592 ? -9.061 22.554 39.218 1.00 90.81 592 LEU A CA 1
ATOM 4597 C C . LEU A 1 592 ? -10.162 23.550 39.619 1.00 90.81 592 LEU A C 1
ATOM 4599 O O . LEU A 1 592 ? -11.261 23.137 39.991 1.00 90.81 592 LEU A O 1
ATOM 4603 N N . SER A 1 593 ? -9.904 24.857 39.521 1.00 89.38 593 SER A N 1
ATOM 4604 C CA . SER A 1 593 ? -10.897 25.903 39.793 1.00 89.38 593 SER A CA 1
ATOM 4605 C C . SER A 1 593 ? -12.039 25.890 38.771 1.00 89.38 593 SER A C 1
ATOM 4607 O O . SER A 1 593 ? -13.210 25.960 39.149 1.00 89.38 593 SER A O 1
ATOM 4609 N N . GLU A 1 594 ? -11.729 25.752 37.480 1.00 91.38 594 GLU A N 1
ATOM 4610 C CA . GLU A 1 594 ? -12.722 25.648 36.403 1.00 91.38 594 GLU A CA 1
ATOM 4611 C C . GLU A 1 594 ? -13.619 24.415 36.588 1.00 91.38 594 GLU A C 1
ATOM 4613 O O . GLU A 1 594 ? -14.850 24.535 36.554 1.00 91.38 594 GLU A O 1
ATOM 4618 N N . LEU A 1 595 ? -13.016 23.260 36.892 1.00 90.50 595 LEU A N 1
ATOM 4619 C CA . LEU A 1 595 ? -13.735 22.022 37.186 1.00 90.50 595 LEU A CA 1
ATOM 4620 C C . LEU A 1 595 ? -14.589 22.143 38.458 1.00 90.50 595 LEU A C 1
ATOM 4622 O O . LEU A 1 595 ? -15.774 21.808 38.444 1.00 90.50 595 LEU A O 1
ATOM 4626 N N . SER A 1 596 ? -14.030 22.702 39.535 1.00 89.00 596 SER A N 1
ATOM 4627 C CA . SER A 1 596 ? -14.739 22.941 40.800 1.00 89.00 596 SER A CA 1
ATOM 4628 C C . SER A 1 596 ? -15.959 23.841 40.612 1.00 89.00 596 SER A C 1
ATOM 4630 O O . SER A 1 596 ? -17.044 23.526 41.098 1.00 89.00 596 SER A O 1
ATOM 4632 N N . ASN A 1 597 ? -15.813 24.950 39.882 1.00 88.62 597 ASN A N 1
ATOM 4633 C CA . ASN A 1 597 ? -16.906 25.885 39.618 1.00 88.62 597 ASN A CA 1
ATOM 4634 C C . ASN A 1 597 ? -18.031 25.226 38.813 1.00 88.62 597 ASN A C 1
ATOM 4636 O O . ASN A 1 597 ? -19.211 25.453 39.102 1.00 88.62 597 ASN A O 1
ATOM 4640 N N . TYR A 1 598 ? -17.681 24.384 37.836 1.00 90.31 598 TYR A N 1
ATOM 4641 C CA . TYR A 1 598 ? -18.660 23.616 37.075 1.00 90.31 598 TYR A CA 1
ATOM 4642 C C . TYR A 1 598 ? -19.427 22.631 37.971 1.00 90.31 598 TYR A C 1
ATOM 4644 O O . TYR A 1 598 ? -20.661 22.630 37.966 1.00 90.31 598 TYR A O 1
ATOM 4652 N N . LEU A 1 599 ? -18.716 21.852 38.795 1.00 89.12 599 LEU A N 1
ATOM 4653 C CA . LEU A 1 599 ? -19.316 20.888 39.723 1.00 89.12 599 LEU A CA 1
ATOM 4654 C C . LEU A 1 599 ? -20.257 21.566 40.729 1.00 89.12 599 LEU A C 1
ATOM 4656 O O . LEU A 1 599 ? -21.397 21.129 40.896 1.00 89.12 599 LEU A O 1
ATOM 4660 N N . ILE A 1 600 ? -19.825 22.674 41.344 1.00 87.19 600 ILE A N 1
ATOM 4661 C CA . ILE A 1 600 ? -20.638 23.442 42.301 1.00 87.19 600 ILE A CA 1
ATOM 4662 C C . ILE A 1 600 ? -21.915 23.960 41.635 1.00 87.19 600 ILE A C 1
ATOM 4664 O O . ILE A 1 600 ? -22.999 23.846 42.210 1.00 87.19 600 ILE A O 1
ATOM 4668 N N . LYS A 1 601 ? -21.802 24.514 40.419 1.00 85.56 601 LYS A N 1
ATOM 4669 C CA . LYS A 1 601 ? -22.937 25.082 39.682 1.00 85.56 601 LYS A CA 1
ATOM 4670 C C . LYS A 1 601 ? -23.946 24.015 39.251 1.00 85.56 601 LYS A C 1
ATOM 4672 O O . LYS A 1 601 ? -25.143 24.289 39.259 1.00 85.56 601 LYS A O 1
ATOM 4677 N N . ARG A 1 602 ? -23.480 22.829 38.842 1.00 85.31 602 ARG A N 1
ATOM 4678 C CA . ARG A 1 602 ? -24.316 21.799 38.202 1.00 85.31 602 ARG A CA 1
ATOM 4679 C C . ARG A 1 602 ? -24.871 20.746 39.160 1.00 85.31 602 ARG A C 1
ATOM 4681 O O . ARG A 1 602 ? -25.984 20.273 38.924 1.00 85.31 602 ARG A O 1
ATOM 4688 N N . TYR A 1 603 ? -24.109 20.367 40.184 1.00 80.81 603 TYR A N 1
ATOM 4689 C CA . TYR A 1 603 ? -24.410 19.218 41.047 1.00 80.81 603 TYR A CA 1
ATOM 4690 C C . TYR A 1 603 ? -24.472 19.566 42.540 1.00 80.81 603 TYR A C 1
ATOM 4692 O O . TYR A 1 603 ? -24.689 18.676 43.361 1.00 80.81 603 TYR A O 1
ATOM 4700 N N . SER A 1 604 ? -24.356 20.850 42.908 1.00 67.50 604 SER A N 1
ATOM 4701 C CA . SER A 1 604 ? -24.316 21.340 44.296 1.00 67.50 604 SER A CA 1
ATOM 4702 C C . SER A 1 604 ? -23.116 20.796 45.105 1.00 67.50 604 SER A C 1
ATOM 4704 O O . SER A 1 604 ? -22.145 20.298 44.537 1.00 67.50 604 SER A O 1
ATOM 4706 N N . LYS A 1 605 ? -23.120 20.950 46.438 1.00 65.62 605 LYS A N 1
ATOM 4707 C CA . LYS A 1 605 ? -21.958 20.692 47.316 1.00 65.62 605 LYS A CA 1
ATOM 4708 C C . LYS A 1 605 ? -21.721 19.212 47.680 1.00 65.62 605 LYS A C 1
ATOM 4710 O O . LYS A 1 605 ? -20.952 18.971 48.599 1.00 65.62 605 LYS A O 1
ATOM 4715 N N . ASN A 1 606 ? -22.336 18.235 47.009 1.00 70.56 606 ASN A N 1
ATOM 4716 C CA . ASN A 1 606 ? -22.292 16.820 47.433 1.00 70.56 606 ASN A CA 1
ATOM 4717 C C . ASN A 1 606 ? -21.859 15.831 46.326 1.00 70.56 606 ASN A C 1
ATOM 4719 O O . ASN A 1 606 ? -22.230 14.658 46.373 1.00 70.56 606 ASN A O 1
ATOM 4723 N N . PHE A 1 607 ? -21.093 16.270 45.322 1.00 85.12 607 PHE A N 1
ATOM 4724 C CA . PHE A 1 607 ? -20.709 15.427 44.182 1.00 85.12 607 PHE A CA 1
ATOM 4725 C C . PHE A 1 607 ? -19.253 14.942 44.269 1.00 85.12 607 PHE A C 1
ATOM 4727 O O . PHE A 1 607 ? -18.416 15.310 43.448 1.00 85.12 607 PHE A O 1
ATOM 4734 N N . ASN A 1 608 ? -18.943 14.117 45.275 1.00 90.31 608 ASN A N 1
ATOM 4735 C CA . ASN A 1 608 ? -17.592 13.566 45.433 1.00 90.31 608 ASN A CA 1
ATOM 4736 C C . ASN A 1 608 ? -17.272 12.583 44.313 1.00 90.31 608 ASN A C 1
ATOM 4738 O O . ASN A 1 608 ? -18.095 11.706 44.024 1.00 90.31 608 ASN A O 1
ATOM 4742 N N . THR A 1 609 ? -16.095 12.711 43.707 1.00 93.12 609 THR A N 1
ATOM 4743 C CA . THR A 1 609 ? -15.845 12.055 42.425 1.00 93.12 609 THR A CA 1
ATOM 4744 C C . THR A 1 609 ? -14.411 11.597 42.213 1.00 93.12 609 THR A C 1
ATOM 4746 O O . THR A 1 609 ? -13.474 12.350 42.457 1.00 93.12 609 THR A O 1
ATOM 4749 N N . TRP A 1 610 ? -14.253 10.382 41.694 1.00 96.50 610 TRP A N 1
ATOM 4750 C CA . TRP A 1 610 ? -12.972 9.799 41.319 1.00 96.50 610 TRP A CA 1
ATOM 4751 C C . TRP A 1 610 ? -12.273 10.597 40.219 1.00 96.50 610 TRP A C 1
ATOM 4753 O O . TRP A 1 610 ? -12.912 11.050 39.260 1.00 96.50 610 TRP A O 1
ATOM 4763 N N . LEU A 1 611 ? -10.953 10.708 40.365 1.00 94.81 611 LEU A N 1
ATOM 4764 C CA . LEU A 1 611 ? -10.007 11.158 39.350 1.00 94.81 611 LEU A CA 1
ATOM 4765 C C . LEU A 1 611 ? -9.013 10.035 39.036 1.00 94.81 611 LEU A C 1
ATOM 4767 O O . LEU A 1 611 ? -8.985 9.007 39.702 1.00 94.81 611 LEU A O 1
ATOM 4771 N N . SER A 1 612 ? -8.166 10.228 38.027 1.00 91.88 612 SER A N 1
ATOM 4772 C CA . SER A 1 612 ? -7.193 9.213 37.601 1.00 91.88 612 SER A CA 1
ATOM 4773 C C . SER A 1 612 ? -6.003 9.049 38.549 1.00 91.88 612 SER A C 1
ATOM 4775 O O . SER A 1 612 ? -5.069 8.318 38.232 1.00 91.88 612 SER A O 1
ATOM 4777 N N . GLY A 1 613 ? -5.977 9.778 39.654 1.00 87.69 613 GLY A N 1
ATOM 4778 C CA . GLY A 1 613 ? -4.851 9.798 40.561 1.00 87.69 613 GLY A CA 1
ATOM 4779 C C . GLY A 1 613 ? -4.804 8.579 41.464 1.00 87.69 613 GLY A C 1
ATOM 4780 O O . GLY A 1 613 ? -5.831 8.244 42.048 1.00 87.69 613 GLY A O 1
ATOM 4781 N N . SER A 1 614 ? -3.643 7.945 41.597 1.00 84.81 614 SER A N 1
ATOM 4782 C CA . SER A 1 614 ? -3.422 6.918 42.619 1.00 84.81 614 SER A CA 1
ATOM 4783 C C . SER A 1 614 ? -1.948 6.843 43.022 1.00 84.81 614 SER A C 1
ATOM 4785 O O . SER A 1 614 ? -1.081 7.273 42.254 1.00 84.81 614 SER A O 1
ATOM 4787 N N . ASP A 1 615 ? -1.669 6.299 44.201 1.00 73.19 615 ASP A N 1
ATOM 4788 C CA . ASP A 1 615 ? -0.326 5.932 44.663 1.00 73.19 615 ASP A CA 1
ATOM 4789 C C . ASP A 1 615 ? -0.172 4.411 44.882 1.00 73.19 615 ASP A C 1
ATOM 4791 O O . ASP A 1 615 ? 0.781 3.956 45.516 1.00 73.19 615 ASP A O 1
ATOM 4795 N N . LEU A 1 616 ? -1.058 3.615 44.260 1.00 72.00 616 LEU A N 1
ATOM 4796 C CA . LEU A 1 616 ? -1.063 2.143 44.289 1.00 72.00 616 LEU A CA 1
ATOM 4797 C C . LEU A 1 616 ? 0.305 1.511 43.959 1.00 72.00 616 LEU A C 1
ATOM 4799 O O . LEU A 1 616 ? 0.628 0.429 44.451 1.00 72.00 616 LEU A O 1
ATOM 4803 N N . ASP A 1 617 ? 1.110 2.167 43.116 1.00 56.34 617 ASP A N 1
ATOM 4804 C CA . ASP A 1 617 ? 2.420 1.666 42.682 1.00 56.34 617 ASP A CA 1
ATOM 4805 C C . ASP A 1 617 ? 3.533 1.882 43.716 1.00 56.34 617 ASP A C 1
ATOM 4807 O O . ASP A 1 617 ? 4.498 1.111 43.759 1.00 56.34 617 ASP A O 1
ATOM 4811 N N . SER A 1 618 ? 3.429 2.946 44.513 1.00 61.75 618 SER A N 1
ATOM 4812 C CA . SER A 1 618 ? 4.386 3.305 45.553 1.00 61.75 618 SER A CA 1
ATOM 4813 C C . SER A 1 618 ? 3.732 4.293 46.506 1.00 61.75 618 SER A C 1
ATOM 4815 O O . SER A 1 618 ? 3.555 5.457 46.158 1.00 61.75 618 SER A O 1
ATOM 4817 N N . GLU A 1 619 ? 3.487 3.837 47.729 1.00 74.81 619 GLU A N 1
ATOM 4818 C CA . GLU A 1 619 ? 2.952 4.635 48.830 1.00 74.81 619 GLU A CA 1
ATOM 4819 C C . GLU A 1 619 ? 3.603 6.028 48.918 1.00 74.81 619 GLU A C 1
ATOM 4821 O O . GLU A 1 619 ? 4.834 6.150 48.989 1.00 74.81 619 GLU A O 1
ATOM 4826 N N . GLY A 1 620 ? 2.779 7.078 48.881 1.00 70.62 620 GLY A N 1
ATOM 4827 C CA . GLY A 1 620 ? 3.216 8.475 48.925 1.00 70.62 620 GLY A CA 1
ATOM 4828 C C . GLY A 1 620 ? 3.724 9.058 47.597 1.00 70.62 620 GLY A C 1
ATOM 4829 O O . GLY A 1 620 ? 3.968 10.267 47.521 1.00 70.62 620 GLY A O 1
ATOM 4830 N N . LEU A 1 621 ? 3.859 8.255 46.534 1.00 72.06 621 LEU A N 1
ATOM 4831 C CA . LEU A 1 621 ? 4.159 8.712 45.174 1.00 72.06 621 LEU A CA 1
ATOM 4832 C C . LEU A 1 621 ? 2.890 8.700 44.317 1.00 72.06 621 LEU A C 1
ATOM 4834 O O . LEU A 1 621 ? 2.561 7.724 43.647 1.00 72.06 621 LEU A O 1
ATOM 4838 N N . TRP A 1 622 ? 2.218 9.843 44.282 1.00 82.25 622 TRP A N 1
ATOM 4839 C CA . TRP A 1 622 ? 0.986 10.017 43.525 1.00 82.25 622 TRP A CA 1
ATOM 4840 C C . TRP A 1 622 ? 1.246 10.208 42.028 1.00 82.25 622 TRP A C 1
ATOM 4842 O O . TRP A 1 622 ? 1.994 11.103 41.622 1.00 82.25 622 TRP A O 1
ATOM 4852 N N . ILE A 1 623 ? 0.590 9.396 41.199 1.00 65.69 623 ILE A N 1
ATOM 4853 C CA . ILE A 1 623 ? 0.718 9.392 39.736 1.00 65.69 623 ILE A CA 1
ATOM 4854 C C . ILE A 1 623 ? -0.666 9.528 39.094 1.00 65.69 623 ILE A C 1
ATOM 4856 O O . ILE A 1 623 ? -1.658 8.947 39.540 1.00 65.69 623 ILE A O 1
ATOM 4860 N N . TRP A 1 624 ? -0.745 10.286 38.002 1.00 79.06 624 TRP A N 1
ATOM 4861 C CA . TRP A 1 624 ? -1.917 10.312 37.132 1.00 79.06 624 TRP A CA 1
ATOM 4862 C C . TRP A 1 624 ? -1.918 9.085 36.213 1.00 79.06 624 TRP A C 1
ATOM 4864 O O . TRP A 1 624 ? -1.176 9.036 35.237 1.00 79.06 624 TRP A O 1
ATOM 4874 N N . TYR A 1 625 ? -2.776 8.094 36.466 1.00 72.38 625 TYR A N 1
ATOM 4875 C CA . TYR A 1 625 ? -2.804 6.839 35.689 1.00 72.38 625 TYR A CA 1
ATOM 4876 C C . TYR A 1 625 ? -3.142 7.004 34.197 1.00 72.38 625 TYR A C 1
ATOM 4878 O O . TYR A 1 625 ? -2.874 6.117 33.383 1.00 72.38 625 TYR A O 1
ATOM 4886 N N . ASN A 1 626 ? -3.768 8.113 33.808 1.00 69.50 626 ASN A N 1
ATOM 4887 C CA . ASN A 1 626 ? -4.095 8.400 32.419 1.00 69.50 626 ASN A CA 1
ATOM 4888 C C . ASN A 1 626 ? -2.903 8.958 31.628 1.00 69.50 626 ASN A C 1
ATOM 4890 O O . ASN A 1 626 ? -2.818 8.670 30.434 1.00 69.50 626 ASN A O 1
ATOM 4894 N N . THR A 1 627 ? -2.002 9.714 32.265 1.00 67.75 627 THR A N 1
ATOM 4895 C CA . THR A 1 627 ? -0.812 10.302 31.618 1.00 67.75 627 THR A CA 1
ATOM 4896 C C . THR A 1 627 ? 0.480 9.548 31.942 1.00 67.75 627 THR A C 1
ATOM 4898 O O . THR A 1 627 ? 1.415 9.577 31.148 1.00 67.75 627 THR A O 1
ATOM 4901 N N . GLY A 1 628 ? 0.527 8.832 33.068 1.00 63.25 628 GLY A N 1
ATOM 4902 C CA . GLY A 1 628 ? 1.737 8.220 33.621 1.00 63.25 628 GLY A CA 1
ATOM 4903 C C . GLY A 1 628 ? 2.672 9.222 34.308 1.00 63.25 628 GLY A C 1
ATOM 4904 O O . GLY A 1 628 ? 3.804 8.872 34.629 1.00 63.25 628 GLY A O 1
ATOM 4905 N N . GLU A 1 629 ? 2.230 10.464 34.513 1.00 70.88 629 GLU A N 1
ATOM 4906 C CA . GLU A 1 629 ? 3.040 11.530 35.103 1.00 70.88 629 GLU A CA 1
ATOM 4907 C C . GLU A 1 629 ? 2.857 11.610 36.621 1.00 70.88 629 GLU A C 1
ATOM 4909 O O . GLU A 1 629 ? 1.759 11.416 37.147 1.00 70.88 629 GLU A O 1
ATOM 4914 N N . VAL A 1 630 ? 3.936 11.949 37.330 1.00 66.06 630 VAL A N 1
ATOM 4915 C CA . VAL A 1 630 ? 3.895 12.228 38.772 1.00 66.06 630 VAL A CA 1
ATOM 4916 C C . VAL A 1 630 ? 3.065 13.486 39.022 1.00 66.06 630 VAL A C 1
ATOM 4918 O O . VAL A 1 630 ? 3.186 14.479 38.302 1.00 66.06 630 VAL A O 1
ATOM 4921 N N . MET A 1 631 ? 2.243 13.475 40.070 1.00 80.31 631 MET A N 1
ATOM 4922 C CA . MET A 1 631 ? 1.460 14.639 40.468 1.00 80.31 631 MET A CA 1
ATOM 4923 C C . MET A 1 631 ? 2.357 15.749 41.016 1.00 80.31 631 MET A C 1
ATOM 4925 O O . MET A 1 631 ? 2.687 15.794 42.198 1.00 80.31 631 MET A O 1
ATOM 4929 N N . ILE A 1 632 ? 2.722 16.687 40.145 1.00 72.62 632 ILE A N 1
ATOM 4930 C CA . ILE A 1 632 ? 3.485 17.886 40.519 1.00 72.62 632 ILE A CA 1
ATOM 4931 C C . ILE A 1 632 ? 2.620 18.947 41.215 1.00 72.62 632 ILE A C 1
ATOM 4933 O O . ILE A 1 632 ? 3.140 19.780 41.956 1.00 72.62 632 ILE A O 1
ATOM 4937 N N . TYR A 1 633 ? 1.306 18.930 40.975 1.00 81.88 633 TYR A N 1
ATOM 4938 C CA . TYR A 1 633 ? 0.340 19.844 41.576 1.00 81.88 633 TYR A CA 1
ATOM 4939 C C . TYR A 1 633 ? -0.899 19.080 42.053 1.00 81.88 633 TYR A C 1
ATOM 4941 O O . TYR A 1 633 ? -1.566 18.404 41.272 1.00 81.88 633 TYR A O 1
ATOM 4949 N N . ALA A 1 634 ? -1.223 19.239 43.334 1.00 84.25 634 ALA A N 1
ATOM 4950 C CA . ALA A 1 634 ? -2.356 18.612 43.997 1.00 84.25 634 ALA A CA 1
ATOM 4951 C C . ALA A 1 634 ? -2.868 19.529 45.123 1.00 84.25 634 ALA A C 1
ATOM 4953 O O . ALA A 1 634 ? -2.107 19.870 46.026 1.00 84.25 634 ALA A O 1
ATOM 4954 N N . ASP A 1 635 ? -4.138 19.950 45.074 1.00 88.62 635 ASP A N 1
ATOM 4955 C CA . ASP A 1 635 ? -4.760 20.758 46.140 1.00 88.62 635 ASP A CA 1
ATOM 4956 C C . ASP A 1 635 ? -5.445 19.837 47.155 1.00 88.62 635 ASP A C 1
ATOM 4958 O O . ASP A 1 635 ? -6.671 19.678 47.161 1.00 88.62 635 ASP A O 1
ATOM 4962 N N . TRP A 1 636 ? -4.630 19.162 47.963 1.00 91.38 636 TRP A N 1
ATOM 4963 C CA . TRP A 1 636 ? -5.102 18.277 49.022 1.00 91.38 636 TRP A CA 1
ATOM 4964 C C . TRP A 1 636 ? -5.890 19.041 50.087 1.00 91.38 636 TRP A C 1
ATOM 4966 O O . TRP A 1 636 ? -5.619 20.207 50.402 1.00 91.38 636 TRP A O 1
ATOM 4976 N N . PHE A 1 637 ? -6.901 18.388 50.652 1.00 89.25 637 PHE A N 1
ATOM 4977 C CA . PHE A 1 637 ? -7.551 18.905 51.845 1.00 89.25 637 PHE A CA 1
ATOM 4978 C C . PHE A 1 637 ? -6.587 18.902 53.040 1.00 89.25 637 PHE A C 1
ATOM 4980 O O . PHE A 1 637 ? -5.611 18.162 53.076 1.00 89.25 637 PHE A O 1
ATOM 4987 N N . GLU A 1 638 ? -6.841 19.769 54.021 1.00 87.44 638 GLU A N 1
ATOM 4988 C CA . GLU A 1 638 ? -6.013 19.850 55.219 1.00 87.44 638 GLU A CA 1
ATOM 4989 C C . GLU A 1 638 ? -6.031 18.508 55.959 1.00 87.44 638 GLU A C 1
ATOM 4991 O O . GLU A 1 638 ? -7.091 18.037 56.363 1.00 87.44 638 GLU A O 1
ATOM 4996 N N . GLY A 1 639 ? -4.850 17.909 56.106 1.00 83.12 639 GLY A N 1
ATOM 4997 C CA . GLY A 1 639 ? -4.677 16.574 56.674 1.00 83.12 639 GLY A CA 1
ATOM 4998 C C . GLY A 1 639 ? -4.452 15.471 55.642 1.00 83.12 639 GLY A C 1
ATOM 4999 O O . GLY A 1 639 ? -3.966 14.431 56.052 1.00 83.12 639 GLY A O 1
ATOM 5000 N N . GLN A 1 640 ? -4.707 15.715 54.350 1.00 88.69 640 GLN A N 1
ATOM 5001 C CA . GLN A 1 640 ? -4.581 14.724 53.276 1.00 88.69 640 GLN A CA 1
ATOM 5002 C C . GLN A 1 640 ? -3.297 14.884 52.430 1.00 88.69 640 GLN A C 1
ATOM 5004 O O . GLN A 1 640 ? -2.777 16.004 52.331 1.00 88.69 640 GLN A O 1
ATOM 5009 N N . PRO A 1 641 ? -2.800 13.813 51.778 1.00 89.88 641 PRO A N 1
ATOM 5010 C CA . PRO A 1 641 ? -3.265 12.431 51.915 1.00 89.88 641 PRO A CA 1
ATOM 5011 C C . PRO A 1 641 ? -2.855 11.836 53.270 1.00 89.88 641 PRO A C 1
ATOM 5013 O O . PRO A 1 641 ? -1.709 12.015 53.694 1.00 89.88 641 PRO A O 1
ATOM 5016 N N . ASP A 1 642 ? -3.793 11.212 53.979 1.00 84.88 642 ASP A N 1
ATOM 5017 C CA . ASP A 1 642 ? -3.595 10.670 55.329 1.00 84.88 642 ASP A CA 1
ATOM 5018 C C . ASP A 1 642 ? -3.340 9.158 55.334 1.00 84.88 642 ASP A C 1
ATOM 5020 O O . ASP A 1 642 ? -2.938 8.614 56.371 1.00 84.88 642 ASP A O 1
ATOM 5024 N N . ASN A 1 643 ? -3.515 8.517 54.173 1.00 84.38 643 ASN A N 1
ATOM 5025 C CA . ASN A 1 643 ? -3.455 7.084 53.954 1.00 84.38 643 ASN A CA 1
ATOM 5026 C C . ASN A 1 643 ? -4.126 6.316 55.100 1.00 84.38 643 ASN A C 1
ATOM 5028 O O . ASN A 1 643 ? -3.503 5.491 55.786 1.00 84.38 643 ASN A O 1
ATOM 5032 N N . PHE A 1 644 ? -5.387 6.648 55.382 1.00 80.88 644 PHE A N 1
ATOM 5033 C CA . PHE A 1 644 ? -6.091 6.112 56.533 1.00 80.88 644 PHE A CA 1
ATOM 5034 C C . PHE A 1 644 ? -6.033 4.575 56.560 1.00 80.88 644 PHE A C 1
ATOM 5036 O O . PHE A 1 644 ? -6.434 3.885 55.627 1.00 80.88 644 PHE A O 1
ATOM 5043 N N . MET A 1 645 ? -5.496 4.017 57.652 1.00 72.88 645 MET A N 1
ATOM 5044 C CA . MET A 1 645 ? -5.270 2.572 57.840 1.00 72.88 645 MET A CA 1
ATOM 5045 C C . MET A 1 645 ? -4.353 1.885 56.806 1.00 72.88 645 MET A C 1
ATOM 5047 O O . MET A 1 645 ? -4.243 0.659 56.835 1.00 72.88 645 MET A O 1
ATOM 5051 N N . GLY A 1 646 ? -3.648 2.632 55.953 1.00 75.56 646 GLY A N 1
ATOM 5052 C CA . GLY A 1 646 ? -2.751 2.068 54.944 1.00 75.56 646 GLY A CA 1
ATOM 5053 C C . GLY A 1 646 ? -3.461 1.486 53.719 1.00 75.56 646 GLY A C 1
ATOM 5054 O O . GLY A 1 646 ? -2.889 0.608 53.072 1.00 75.56 646 GLY A O 1
ATOM 5055 N N . ILE A 1 647 ? -4.716 1.879 53.469 1.00 72.31 647 ILE A N 1
ATOM 5056 C CA . ILE A 1 647 ? -5.564 1.336 52.391 1.00 72.31 647 ILE A CA 1
ATOM 5057 C C . ILE A 1 647 ? -6.066 2.405 51.411 1.00 72.31 647 ILE A C 1
ATOM 5059 O O . ILE A 1 647 ? -6.718 2.070 50.419 1.00 72.31 647 ILE A O 1
ATOM 5063 N N . GLU A 1 648 ? -5.808 3.683 51.684 1.00 85.69 648 GLU A N 1
ATOM 5064 C CA . GLU A 1 648 ? -6.348 4.788 50.898 1.00 85.69 648 GLU A CA 1
ATOM 5065 C C . GLU A 1 648 ? -5.376 5.184 49.792 1.00 85.69 648 GLU A C 1
ATOM 5067 O O . GLU A 1 648 ? -4.482 5.996 49.986 1.00 85.69 648 GLU A O 1
ATOM 5072 N N . HIS A 1 649 ? -5.565 4.593 48.611 1.00 80.94 649 HIS A N 1
ATOM 5073 C CA . HIS A 1 649 ? -4.614 4.735 47.505 1.00 80.94 649 HIS A CA 1
ATOM 5074 C C . HIS A 1 649 ? -5.164 5.470 46.280 1.00 80.94 649 HIS A C 1
ATOM 5076 O O . HIS A 1 649 ? -4.440 5.721 45.317 1.00 80.94 649 HIS A O 1
ATOM 5082 N N . CYS A 1 650 ? -6.457 5.804 46.265 1.00 90.62 650 CYS A N 1
ATOM 5083 C CA . CYS A 1 650 ? -7.132 6.367 45.099 1.00 90.62 650 CYS A CA 1
ATOM 5084 C C . CYS A 1 650 ? -7.620 7.798 45.342 1.00 90.62 650 CYS A C 1
ATOM 5086 O O . CYS A 1 650 ? -8.301 8.086 46.321 1.00 90.62 650 CYS A O 1
ATOM 5088 N N . ALA A 1 651 ? -7.334 8.705 44.406 1.00 93.62 651 ALA A N 1
ATOM 5089 C CA . ALA A 1 651 ? -7.669 10.119 44.538 1.00 93.62 651 ALA A CA 1
ATOM 5090 C C . ALA A 1 651 ? -9.111 10.417 44.104 1.00 93.62 651 ALA A C 1
ATOM 5092 O O . ALA A 1 651 ? -9.532 10.111 42.979 1.00 93.62 651 ALA A O 1
ATOM 5093 N N . HIS A 1 652 ? -9.850 11.132 44.951 1.00 94.25 652 HIS A N 1
ATOM 5094 C CA . HIS A 1 652 ? -11.128 11.751 44.597 1.00 94.25 652 HIS A CA 1
ATOM 5095 C C . HIS A 1 652 ? -11.174 13.236 44.953 1.00 94.25 652 HIS A C 1
ATOM 5097 O O . HIS A 1 652 ? -10.450 13.727 45.815 1.00 94.25 652 HIS A O 1
ATOM 5103 N N . LEU A 1 653 ? -12.059 13.964 44.274 1.00 93.31 653 LEU A N 1
ATOM 5104 C CA . LEU A 1 653 ? -12.427 15.326 44.639 1.00 93.31 653 LEU A CA 1
ATOM 5105 C C . LEU A 1 653 ? -13.534 15.296 45.689 1.00 93.31 653 LEU A C 1
ATOM 5107 O O . LEU A 1 653 ? -14.657 14.872 45.408 1.00 93.31 653 LEU A O 1
ATOM 5111 N N . LEU A 1 654 ? -13.228 15.830 46.865 1.00 90.44 654 LEU A N 1
ATOM 5112 C CA . LEU A 1 654 ? -14.126 16.018 47.993 1.00 90.44 654 LEU A CA 1
ATOM 5113 C C . LEU A 1 654 ? -14.639 17.464 48.024 1.00 90.44 654 LEU A C 1
ATOM 5115 O O . LEU A 1 654 ? -13.871 18.425 47.946 1.00 90.44 654 LEU A O 1
ATOM 5119 N N . SER A 1 655 ? -15.954 17.638 48.151 1.00 87.00 655 SER A N 1
ATOM 5120 C CA . SER A 1 655 ? -16.563 18.966 48.286 1.00 87.00 655 SER A CA 1
ATOM 5121 C C . SER A 1 655 ? -16.405 19.511 49.707 1.00 87.00 655 SER A C 1
ATOM 5123 O O . SER A 1 655 ? -16.912 18.927 50.664 1.00 87.00 655 SER A O 1
ATOM 5125 N N . ILE A 1 656 ? -15.735 20.659 49.853 1.00 80.12 656 ILE A N 1
ATOM 5126 C CA . ILE A 1 656 ? -15.432 21.276 51.151 1.00 80.12 656 ILE A CA 1
ATOM 5127 C C . ILE A 1 656 ? -15.765 22.765 51.104 1.00 80.12 656 ILE A C 1
ATOM 5129 O O . ILE A 1 656 ? -15.104 23.574 50.448 1.00 80.12 656 ILE A O 1
ATOM 5133 N N . GLY A 1 657 ? -16.811 23.159 51.830 1.00 76.81 657 GLY A N 1
ATOM 5134 C CA . GLY A 1 657 ? -17.264 24.547 51.858 1.00 76.81 657 GLY A CA 1
ATOM 5135 C C . GLY A 1 657 ? -17.818 24.984 50.501 1.00 76.81 657 GLY A C 1
ATOM 5136 O O . GLY A 1 657 ? -18.949 24.647 50.167 1.00 76.81 657 GLY A O 1
ATOM 5137 N N . SER A 1 658 ? -17.080 25.798 49.748 1.00 73.19 658 SER A N 1
ATOM 5138 C CA . SER A 1 658 ? -17.453 26.269 48.402 1.00 73.19 658 SER A CA 1
ATOM 5139 C C . SER A 1 658 ? -16.383 25.956 47.350 1.00 73.19 658 SER A C 1
ATOM 5141 O O . SER A 1 658 ? -16.250 26.709 46.388 1.00 73.19 658 SER A O 1
ATOM 5143 N N . LYS A 1 659 ? -15.577 24.908 47.562 1.00 80.81 659 LYS A N 1
ATOM 5144 C CA . LYS A 1 659 ? -14.537 24.430 46.636 1.00 80.81 659 LYS A CA 1
ATOM 5145 C C . LYS A 1 659 ? -14.456 22.900 46.686 1.00 80.81 659 LYS A C 1
ATOM 5147 O O . LYS A 1 659 ? -14.888 22.308 47.672 1.00 80.81 659 LYS A O 1
ATOM 5152 N N . TYR A 1 660 ? -13.901 22.281 45.648 1.00 89.94 660 TYR A N 1
ATOM 5153 C CA . TYR A 1 660 ? -13.506 20.872 45.676 1.00 89.94 660 TYR A CA 1
ATOM 5154 C C . TYR A 1 660 ? -12.001 20.779 45.944 1.00 89.94 660 TYR A C 1
ATOM 5156 O O . TYR A 1 660 ? -11.241 21.574 45.394 1.00 89.94 660 TYR A O 1
ATOM 5164 N N . ARG A 1 661 ? -11.591 19.848 46.808 1.00 90.06 661 ARG A N 1
ATOM 5165 C CA . ARG A 1 661 ? -10.189 19.560 47.150 1.00 90.06 661 ARG A CA 1
ATOM 5166 C C . ARG A 1 661 ? -9.935 18.059 47.126 1.00 90.06 661 ARG A C 1
ATOM 5168 O O . ARG A 1 661 ? -10.885 17.287 47.217 1.00 90.06 661 ARG A O 1
ATOM 5175 N N . MET A 1 662 ? -8.684 17.656 46.953 1.00 92.25 662 MET A N 1
ATOM 5176 C CA . MET A 1 662 ? -8.327 16.248 46.797 1.00 92.25 662 MET A CA 1
ATOM 5177 C C . MET A 1 662 ? -8.273 15.524 48.145 1.00 92.25 662 MET A C 1
ATOM 5179 O O . MET A 1 662 ? -7.897 16.113 49.161 1.00 92.25 662 MET A O 1
ATOM 5183 N N . ASN A 1 663 ? -8.681 14.261 48.134 1.00 93.12 663 ASN A N 1
ATOM 5184 C CA . ASN A 1 663 ? -8.661 13.332 49.257 1.00 93.12 663 ASN A CA 1
ATOM 5185 C C . ASN A 1 663 ? -8.333 11.948 48.687 1.00 93.12 663 ASN A C 1
ATOM 5187 O O . ASN A 1 663 ? -8.824 11.591 47.612 1.00 93.12 663 ASN A O 1
ATOM 5191 N N . ASP A 1 664 ? -7.478 11.211 49.369 1.00 91.31 664 ASP A N 1
ATOM 5192 C CA . ASP A 1 664 ? -7.184 9.805 49.131 1.00 91.31 664 ASP A CA 1
ATOM 5193 C C . ASP A 1 664 ? -8.273 8.966 49.782 1.00 91.31 664 ASP A C 1
ATOM 5195 O O . ASP A 1 664 ? -9.017 9.440 50.630 1.00 91.31 664 ASP A O 1
ATOM 5199 N N . GLU A 1 665 ? -8.533 7.788 49.246 1.00 92.06 665 GLU A N 1
ATOM 5200 C CA . GLU A 1 665 ? -9.625 6.943 49.704 1.00 92.06 665 GLU A CA 1
ATOM 5201 C C . GLU A 1 665 ? -9.365 5.507 49.256 1.00 92.06 665 GLU A C 1
ATOM 5203 O O . GLU A 1 665 ? -8.666 5.274 48.261 1.00 92.06 665 GLU A O 1
ATOM 5208 N N . ASP A 1 666 ? -9.965 4.542 49.954 1.00 86.38 666 ASP A N 1
ATOM 5209 C CA . ASP A 1 666 ? -9.973 3.148 49.525 1.00 86.38 666 ASP A CA 1
ATOM 5210 C C . ASP A 1 666 ? -10.544 3.048 48.100 1.00 86.38 666 ASP A C 1
ATOM 5212 O O . ASP A 1 666 ? -11.675 3.450 47.804 1.00 86.38 666 ASP A O 1
ATOM 5216 N N . CYS A 1 667 ? -9.761 2.478 47.187 1.00 78.50 667 CYS A N 1
ATOM 5217 C CA . CYS A 1 667 ? -10.134 2.281 45.791 1.00 78.50 667 CYS A CA 1
ATOM 5218 C C . CYS A 1 667 ? -11.431 1.464 45.617 1.00 78.50 667 CYS A C 1
ATOM 5220 O O . CYS A 1 667 ? -12.096 1.566 44.577 1.00 78.50 667 CYS A O 1
ATOM 5222 N N . LYS A 1 668 ? -11.820 0.669 46.626 1.00 76.31 668 LYS A N 1
ATOM 5223 C CA . LYS A 1 668 ? -13.061 -0.118 46.668 1.00 76.31 668 LYS A CA 1
ATOM 5224 C C . LYS A 1 668 ? -14.290 0.716 47.062 1.00 76.31 668 LYS A C 1
ATOM 5226 O O . LYS A 1 668 ? -15.418 0.293 46.786 1.00 76.31 668 LYS A O 1
ATOM 5231 N N . SER A 1 669 ? -14.113 1.915 47.626 1.00 82.81 669 SER A N 1
ATOM 5232 C CA . SER A 1 669 ? -15.213 2.824 47.974 1.00 82.81 669 SER A CA 1
ATOM 5233 C C . SER A 1 669 ? -16.056 3.201 46.746 1.00 82.81 669 SER A C 1
ATOM 5235 O O . SER A 1 669 ? -15.559 3.370 45.635 1.00 82.81 669 SER A O 1
ATOM 5237 N N . ARG A 1 670 ? -17.378 3.355 46.909 1.00 85.88 670 ARG A N 1
ATOM 5238 C CA . ARG A 1 670 ? -18.283 3.702 45.792 1.00 85.88 670 ARG A CA 1
ATOM 5239 C C . ARG A 1 670 ? -18.490 5.221 45.691 1.00 85.88 670 ARG A C 1
ATOM 5241 O O . ARG A 1 670 ? -19.169 5.815 46.533 1.00 85.88 670 ARG A O 1
ATOM 5248 N N . ARG A 1 671 ? -17.975 5.856 44.630 1.00 87.88 671 ARG A N 1
ATOM 5249 C CA . ARG A 1 671 ? -18.114 7.306 44.355 1.00 87.88 671 ARG A CA 1
ATOM 5250 C C . ARG A 1 671 ? -18.492 7.587 42.902 1.00 87.88 671 ARG A C 1
ATOM 5252 O O . ARG A 1 671 ? -18.398 6.709 42.048 1.00 87.88 671 ARG A O 1
ATOM 5259 N N . ASN A 1 672 ? -18.943 8.815 42.637 1.00 92.56 672 ASN A N 1
ATOM 5260 C CA . ASN A 1 672 ? -19.117 9.302 41.265 1.00 92.56 672 ASN A CA 1
ATOM 5261 C C . ASN A 1 672 ? -17.753 9.351 40.564 1.00 92.56 672 ASN A C 1
ATOM 5263 O O . ASN A 1 672 ? -16.720 9.187 41.212 1.00 92.56 672 ASN A O 1
ATOM 5267 N N . TYR A 1 673 ? -17.719 9.586 39.259 1.00 92.56 673 TYR A N 1
ATOM 5268 C CA . TYR A 1 673 ? -16.456 9.635 38.521 1.00 92.56 673 TYR A CA 1
ATOM 5269 C C . TYR A 1 673 ? -16.484 10.673 37.405 1.00 92.56 673 TYR A C 1
ATOM 5271 O O . TYR A 1 673 ? -17.537 10.963 36.836 1.00 92.56 673 TYR A O 1
ATOM 5279 N N . ILE A 1 674 ? -15.317 11.229 37.070 1.00 93.88 674 ILE A N 1
ATOM 5280 C CA . ILE A 1 674 ? -15.168 12.129 35.923 1.00 93.88 674 ILE A CA 1
ATOM 5281 C C . ILE A 1 674 ? -14.288 11.450 34.886 1.00 93.88 674 ILE A C 1
ATOM 5283 O O . ILE A 1 674 ? -13.149 11.085 35.172 1.00 93.88 674 ILE A O 1
ATOM 5287 N N . CYS A 1 675 ? -14.797 11.336 33.665 1.00 91.56 675 CYS A N 1
ATOM 5288 C CA . CYS A 1 675 ? -14.001 10.947 32.512 1.00 91.56 675 CYS A CA 1
ATOM 5289 C C . CYS A 1 675 ? -13.599 12.185 31.710 1.00 91.56 675 CYS A C 1
ATOM 5291 O O . CYS A 1 675 ? -14.389 13.113 31.571 1.00 91.56 675 CYS A O 1
ATOM 5293 N N . GLN A 1 676 ? -12.399 12.188 31.146 1.00 90.00 676 GLN A N 1
ATOM 5294 C CA . GLN A 1 676 ? -11.843 13.238 30.302 1.00 90.00 676 GLN A CA 1
ATOM 5295 C C . GLN A 1 676 ? -11.543 12.696 28.901 1.00 90.00 676 GLN A C 1
ATOM 5297 O O . GLN A 1 676 ? -11.111 11.551 28.750 1.00 90.00 676 GLN A O 1
ATOM 5302 N N . ALA A 1 677 ? -11.752 13.535 27.887 1.00 83.50 677 ALA A N 1
ATOM 5303 C CA . ALA A 1 677 ? -11.415 13.253 26.497 1.00 83.50 677 ALA A CA 1
ATOM 5304 C C . ALA A 1 677 ? -10.825 14.480 25.778 1.00 83.50 677 ALA A C 1
ATOM 5306 O O . ALA A 1 677 ? -11.093 15.627 26.142 1.00 83.50 677 ALA A O 1
ATOM 5307 N N . ASP A 1 678 ? -10.074 14.228 24.703 1.00 73.75 678 ASP A N 1
ATOM 5308 C CA . ASP A 1 678 ? -9.430 15.272 23.890 1.00 73.75 678 ASP A CA 1
ATOM 5309 C C . ASP A 1 678 ? -10.397 15.972 22.916 1.00 73.75 678 ASP A C 1
ATOM 5311 O O . ASP A 1 678 ? -10.103 17.043 22.383 1.00 73.75 678 ASP A O 1
ATOM 5315 N N . LYS A 1 679 ? -11.553 15.357 22.632 1.00 67.06 679 LYS A N 1
ATOM 5316 C CA . LYS A 1 679 ? -12.566 15.838 21.678 1.00 67.06 679 LYS A CA 1
ATOM 5317 C C . LYS A 1 679 ? -13.975 15.540 22.203 1.00 67.06 679 LYS A C 1
ATOM 5319 O O . LYS A 1 679 ? -14.151 14.532 22.878 1.00 67.06 679 LYS A O 1
ATOM 5324 N N . PRO A 1 680 ? -15.000 16.331 21.831 1.00 52.22 680 PRO A N 1
ATOM 5325 C CA . PRO A 1 680 ? -16.379 16.101 22.275 1.00 52.22 680 PRO A CA 1
ATOM 5326 C C . PRO A 1 680 ? -17.014 14.834 21.668 1.00 52.22 680 PRO A C 1
ATOM 5328 O O . PRO A 1 680 ? -18.053 14.383 22.136 1.00 52.22 680 PRO A O 1
ATOM 5331 N N . GLU A 1 681 ? -16.397 14.253 20.633 1.00 52.66 681 GLU A N 1
ATOM 5332 C CA . GLU A 1 681 ? -16.909 13.111 19.858 1.00 52.66 681 GLU A CA 1
ATOM 5333 C C . GLU A 1 681 ? -16.641 11.727 20.488 1.00 52.66 681 GLU A C 1
ATOM 5335 O O . GLU A 1 681 ? -16.874 10.699 19.852 1.00 52.66 681 GLU A O 1
ATOM 5340 N N . THR A 1 682 ? -16.183 11.642 21.737 1.00 47.12 682 THR A N 1
ATOM 5341 C CA . THR A 1 682 ? -16.009 10.354 22.430 1.00 47.12 682 THR A CA 1
ATOM 5342 C C . THR A 1 682 ? -17.311 9.868 23.066 1.00 47.12 682 THR A C 1
ATOM 5344 O O . THR A 1 682 ? -17.461 9.864 24.279 1.00 47.12 682 THR A O 1
ATOM 5347 N N . ILE A 1 683 ? -18.258 9.413 22.245 1.00 41.12 683 ILE A N 1
ATOM 5348 C CA . ILE A 1 683 ? -19.207 8.359 22.638 1.00 41.12 683 ILE A CA 1
ATOM 5349 C C . ILE A 1 683 ? -19.148 7.292 21.549 1.00 41.12 683 ILE A C 1
ATOM 5351 O O . ILE A 1 683 ? -19.875 7.320 20.555 1.00 41.12 683 ILE A O 1
ATOM 5355 N N . ALA A 1 684 ? -18.242 6.335 21.725 1.00 29.02 684 ALA A N 1
ATOM 5356 C CA . ALA A 1 684 ? -18.281 5.104 20.960 1.00 29.02 684 ALA A CA 1
ATOM 5357 C C . ALA A 1 684 ? -19.344 4.183 21.572 1.00 29.02 684 ALA A C 1
ATOM 5359 O O . ALA A 1 684 ? -19.087 3.515 22.565 1.00 29.02 684 ALA A O 1
ATOM 5360 N N . ILE A 1 685 ? -20.510 4.052 20.935 1.00 29.09 685 ILE A N 1
ATOM 5361 C CA . ILE A 1 685 ? -21.259 2.792 21.023 1.00 29.09 685 ILE A CA 1
ATOM 5362 C C . ILE A 1 685 ? -20.903 1.960 19.792 1.00 29.09 685 ILE A C 1
ATOM 5364 O O . ILE A 1 685 ? -21.658 1.818 18.832 1.00 29.09 685 ILE A O 1
ATOM 5368 N N . GLN A 1 686 ? -19.741 1.308 19.887 1.00 27.80 686 GLN A N 1
ATOM 5369 C CA . GLN A 1 686 ? -19.599 -0.065 19.413 1.00 27.80 686 GLN A CA 1
ATOM 5370 C C . GLN A 1 686 ? -20.383 -1.010 20.343 1.00 27.80 686 GLN A C 1
ATOM 5372 O O . GLN A 1 686 ? -19.800 -1.870 20.982 1.00 27.80 686 GLN A O 1
ATOM 5377 N N . ARG A 1 687 ? -21.715 -0.882 20.414 1.00 27.06 687 ARG A N 1
ATOM 5378 C CA . ARG A 1 687 ? -22.650 -1.920 20.899 1.00 27.06 687 ARG A CA 1
ATOM 5379 C C . ARG A 1 687 ? -24.077 -1.666 20.382 1.00 27.06 687 ARG A C 1
ATOM 5381 O O . ARG A 1 687 ? -25.003 -1.392 21.125 1.00 27.06 687 ARG A O 1
ATOM 5388 N N . LYS A 1 688 ? -24.276 -1.890 19.080 1.00 25.36 688 LYS A N 1
ATOM 5389 C CA . LYS A 1 688 ? -25.456 -2.630 18.578 1.00 25.36 688 LYS A CA 1
ATOM 5390 C C . LYS A 1 688 ? -25.002 -3.859 17.777 1.00 25.36 688 LYS A C 1
ATOM 5392 O O . LYS A 1 688 ? -25.547 -4.198 16.736 1.00 25.36 688 LYS A O 1
ATOM 5397 N N . MET A 1 689 ? -23.938 -4.497 18.278 1.00 27.00 689 MET A N 1
ATOM 5398 C CA . MET A 1 689 ? -23.387 -5.768 17.789 1.00 27.00 689 MET A CA 1
ATOM 5399 C C . MET A 1 689 ? -23.328 -6.857 18.874 1.00 27.00 689 MET A C 1
ATOM 5401 O O . MET A 1 689 ? -22.917 -7.962 18.563 1.00 27.00 689 MET A O 1
ATOM 5405 N N . TRP A 1 690 ? -23.766 -6.590 20.113 1.00 24.95 690 TRP A N 1
ATOM 5406 C CA . TRP A 1 690 ? -23.633 -7.529 21.245 1.00 24.95 690 TRP A CA 1
ATOM 5407 C C . TRP A 1 690 ? -24.914 -7.743 22.069 1.00 24.95 690 TRP A C 1
ATOM 5409 O O . TRP A 1 690 ? -24.844 -8.211 23.194 1.00 24.95 690 TRP A O 1
ATOM 5419 N N . GLN A 1 691 ? -26.091 -7.458 21.504 1.00 27.17 691 GLN A N 1
ATOM 5420 C CA . GLN A 1 691 ? -27.359 -8.005 22.023 1.00 27.17 691 GLN A CA 1
ATOM 5421 C C . GLN A 1 691 ? -28.065 -8.946 21.027 1.00 27.17 691 GLN A C 1
ATOM 5423 O O . GLN A 1 691 ? -28.912 -9.726 21.432 1.00 27.17 691 GLN A O 1
ATOM 5428 N N . ASN A 1 692 ? -27.611 -9.009 19.766 1.00 28.92 692 ASN A N 1
ATOM 5429 C CA . ASN A 1 692 ? -28.035 -10.036 18.797 1.00 28.92 692 ASN A CA 1
ATOM 5430 C C . ASN A 1 692 ? -27.018 -11.188 18.639 1.00 28.92 692 ASN A C 1
ATOM 5432 O O . ASN A 1 692 ? -27.160 -12.016 17.744 1.00 28.92 692 ASN A O 1
ATOM 5436 N N . LEU A 1 693 ? -25.989 -11.261 19.495 1.00 30.25 693 LEU A N 1
ATOM 5437 C CA . LEU A 1 693 ? -24.996 -12.348 19.490 1.00 30.25 693 LEU A CA 1
ATOM 5438 C C . LEU A 1 693 ? -25.215 -13.411 20.579 1.00 30.25 693 LEU A C 1
ATOM 5440 O O . LEU A 1 693 ? -24.441 -14.358 20.636 1.00 30.25 693 LEU A O 1
ATOM 5444 N N . CYS A 1 694 ? -26.301 -13.345 21.358 1.00 27.03 694 CYS A N 1
ATOM 5445 C CA . CYS A 1 694 ? -26.668 -14.437 22.275 1.00 27.03 694 CYS A CA 1
ATOM 5446 C C . CYS A 1 694 ? -27.458 -15.581 21.621 1.00 27.03 694 CYS A C 1
ATOM 5448 O O . CYS A 1 694 ? -27.834 -16.525 22.304 1.00 27.03 694 CYS A O 1
ATOM 5450 N N . HIS A 1 695 ? -27.654 -15.567 20.299 1.00 31.06 695 HIS A N 1
ATOM 5451 C CA . HIS A 1 695 ? -28.271 -16.703 19.605 1.00 31.06 695 HIS A CA 1
ATOM 5452 C C . HIS A 1 695 ? -27.497 -17.257 18.409 1.00 31.06 695 HIS A C 1
ATOM 5454 O O . HIS A 1 695 ? -27.951 -18.193 17.757 1.00 31.06 695 HIS A O 1
ATOM 5460 N N . ILE A 1 696 ? -26.277 -16.767 18.177 1.00 34.25 696 ILE A N 1
ATOM 5461 C CA . ILE A 1 696 ? -25.352 -17.330 17.178 1.00 34.25 696 ILE A CA 1
ATOM 5462 C C . ILE A 1 696 ? -23.969 -17.536 17.827 1.00 34.25 696 ILE A C 1
ATOM 5464 O O . ILE A 1 696 ? -22.920 -17.292 17.239 1.00 34.25 696 ILE A O 1
ATOM 5468 N N . GLY A 1 697 ? -23.964 -17.994 19.081 1.00 27.95 697 GLY A N 1
ATOM 5469 C CA . GLY A 1 697 ? -22.757 -18.278 19.864 1.00 27.95 697 GLY A CA 1
ATOM 5470 C C . GLY A 1 697 ? -22.026 -19.577 19.500 1.00 27.95 697 GLY A C 1
ATOM 5471 O O . GLY A 1 697 ? -21.130 -19.974 20.230 1.00 27.95 697 GLY A O 1
ATOM 5472 N N . LEU A 1 698 ? -22.370 -20.257 18.399 1.00 29.23 698 LEU A N 1
ATOM 5473 C CA . LEU A 1 698 ? -21.764 -21.557 18.059 1.00 29.23 698 LEU A CA 1
ATOM 5474 C C . LEU A 1 698 ? -21.114 -21.663 16.672 1.00 29.23 698 LEU A C 1
ATOM 5476 O O . LEU A 1 698 ? -20.667 -22.746 16.309 1.00 29.23 698 LEU A O 1
ATOM 5480 N N . VAL A 1 699 ? -20.986 -20.574 15.898 1.00 28.95 699 VAL A N 1
ATOM 5481 C CA . VAL A 1 699 ? -20.366 -20.667 14.550 1.00 28.95 699 VAL A CA 1
ATOM 5482 C C . VAL A 1 699 ? -19.241 -19.652 14.270 1.00 28.95 699 VAL A C 1
ATOM 5484 O O . VAL A 1 699 ? -18.547 -19.757 13.261 1.00 28.95 699 VAL A O 1
ATOM 5487 N N . LEU A 1 700 ? -18.934 -18.731 15.188 1.00 26.88 700 LEU A N 1
ATOM 5488 C CA . LEU A 1 700 ? -17.854 -17.741 15.015 1.00 26.88 700 LEU A CA 1
ATOM 5489 C C . LEU A 1 700 ? -16.549 -18.079 15.760 1.00 26.88 700 LEU A C 1
ATOM 5491 O O . LEU A 1 700 ? -15.831 -17.183 16.186 1.00 26.88 700 LEU A O 1
ATOM 5495 N N . CYS A 1 701 ? -16.186 -19.363 15.844 1.00 26.28 701 CYS A N 1
ATOM 5496 C CA . CYS A 1 701 ? -14.832 -19.775 16.248 1.00 26.28 701 CYS A CA 1
ATOM 5497 C C . CYS A 1 701 ? -13.855 -19.911 15.051 1.00 26.28 701 CYS A C 1
ATOM 5499 O O . CYS A 1 701 ? -12.693 -20.252 15.236 1.00 26.28 701 CYS A O 1
ATOM 5501 N N . ALA A 1 702 ? -14.278 -19.630 13.807 1.00 27.62 702 ALA A N 1
ATOM 5502 C CA . ALA A 1 702 ? -13.444 -19.916 12.628 1.00 27.62 702 ALA A CA 1
ATOM 5503 C C . ALA A 1 702 ? -12.933 -18.712 11.810 1.00 27.62 702 ALA A C 1
ATOM 5505 O O . ALA A 1 702 ? -11.985 -18.899 11.049 1.00 27.62 702 ALA A O 1
ATOM 5506 N N . ILE A 1 703 ? -13.483 -17.490 11.897 1.00 31.17 703 ILE A N 1
ATOM 5507 C CA . ILE A 1 703 ? -13.040 -16.388 11.009 1.00 31.17 703 ILE A CA 1
ATOM 5508 C C . ILE A 1 703 ? -13.132 -15.005 11.687 1.00 31.17 703 ILE A C 1
ATOM 5510 O O . ILE A 1 703 ? -14.185 -14.374 11.681 1.00 31.17 703 ILE A O 1
ATOM 5514 N N . LYS A 1 704 ? -11.997 -14.490 12.190 1.00 24.28 704 LYS A N 1
ATOM 5515 C CA . LYS A 1 704 ? -11.725 -13.044 12.362 1.00 24.28 704 LYS A CA 1
ATOM 5516 C C . LYS A 1 704 ? -10.210 -12.755 12.390 1.00 24.28 704 LYS A C 1
ATOM 5518 O O . LYS A 1 704 ? -9.621 -12.477 13.423 1.00 24.28 704 LYS A O 1
ATOM 5523 N N . ILE A 1 705 ? -9.568 -12.796 11.220 1.00 26.48 705 ILE A N 1
ATOM 5524 C CA . ILE A 1 705 ? -8.371 -11.991 10.918 1.00 26.48 705 ILE A CA 1
ATOM 5525 C C . ILE A 1 705 ? -8.599 -11.380 9.529 1.00 26.48 705 ILE A C 1
ATOM 5527 O O . ILE A 1 705 ? -9.078 -12.072 8.634 1.00 26.48 705 ILE A O 1
ATOM 5531 N N . VAL A 1 706 ? -8.182 -10.119 9.368 1.00 23.70 706 VAL A N 1
ATOM 5532 C CA . VAL A 1 706 ? -8.168 -9.261 8.163 1.00 23.70 706 VAL A CA 1
ATOM 5533 C C . VAL A 1 706 ? -9.358 -8.290 8.058 1.00 23.70 706 VAL A C 1
ATOM 5535 O O . VAL A 1 706 ? -10.387 -8.626 7.494 1.00 23.70 706 VAL A O 1
ATOM 5538 N N . VAL A 1 707 ? -9.232 -7.080 8.624 1.00 21.69 707 VAL A N 1
ATOM 5539 C CA . VAL A 1 707 ? -8.835 -5.815 7.954 1.00 21.69 707 VAL A CA 1
ATOM 5540 C C . VAL A 1 707 ? -8.633 -4.743 9.040 1.00 21.69 707 VAL A C 1
ATOM 5542 O O . VAL A 1 707 ? -9.580 -4.351 9.706 1.00 21.69 707 VAL A O 1
ATOM 5545 N N . SER A 1 708 ? -7.395 -4.275 9.208 1.00 23.33 708 SER A N 1
ATOM 5546 C CA . SER A 1 708 ? -7.049 -2.847 9.297 1.00 23.33 708 SER A CA 1
ATOM 5547 C C . SER A 1 708 ? -5.519 -2.747 9.290 1.00 23.33 708 SER A C 1
ATOM 5549 O O . SER A 1 708 ? -4.845 -2.970 10.293 1.00 23.33 708 SER A O 1
ATOM 5551 N N . TYR A 1 709 ? -4.963 -2.530 8.100 1.00 22.91 709 TYR A N 1
ATOM 5552 C CA . TYR A 1 709 ? -3.614 -2.011 7.894 1.00 22.91 709 TYR A CA 1
ATOM 5553 C C . TYR A 1 709 ? -3.754 -0.741 7.056 1.00 22.91 709 TYR A C 1
ATOM 5555 O O . TYR A 1 709 ? -4.601 -0.685 6.165 1.00 22.91 709 TYR A O 1
ATOM 5563 N N . ARG A 1 710 ? -2.829 0.190 7.320 1.00 23.88 710 ARG A N 1
ATOM 5564 C CA . ARG A 1 710 ? -2.666 1.578 6.843 1.00 23.88 710 ARG A CA 1
ATOM 5565 C C . ARG A 1 710 ? -3.365 2.573 7.775 1.00 23.88 710 ARG A C 1
ATOM 5567 O O . ARG A 1 710 ? -4.575 2.561 7.896 1.00 23.88 710 ARG A O 1
ATOM 5574 N N . THR A 1 711 ? -2.634 3.416 8.500 1.00 21.44 711 THR A N 1
ATOM 5575 C CA . THR A 1 711 ? -1.583 4.306 7.981 1.00 21.44 711 THR A CA 1
ATOM 5576 C C . THR A 1 711 ? -0.424 4.575 8.955 1.00 21.44 711 THR A C 1
ATOM 5578 O O . THR A 1 711 ? -0.659 5.026 10.064 1.00 21.44 711 THR A O 1
ATOM 5581 N N . HIS A 1 712 ? 0.798 4.394 8.422 1.00 25.45 712 HIS A N 1
ATOM 5582 C CA . HIS A 1 712 ? 2.054 5.159 8.608 1.00 25.45 712 HIS A CA 1
ATOM 5583 C C . HIS A 1 712 ? 2.688 5.294 10.012 1.00 25.45 712 HIS A C 1
ATOM 5585 O O . HIS A 1 712 ? 2.036 5.676 10.961 1.00 25.45 712 HIS A O 1
ATOM 5591 N N . GLY A 1 713 ? 3.993 5.083 10.228 1.00 23.62 713 GLY A N 1
ATOM 5592 C CA . GLY A 1 713 ? 5.128 4.992 9.299 1.00 23.62 713 GLY A CA 1
ATOM 5593 C C . GLY A 1 713 ? 6.198 6.049 9.616 1.00 23.62 713 GLY A C 1
ATOM 5594 O O . GLY A 1 713 ? 6.300 7.034 8.896 1.00 23.62 713 GLY A O 1
ATOM 5595 N N . VAL A 1 714 ? 6.927 5.791 10.706 1.00 24.66 714 VAL A N 1
ATOM 5596 C CA . VAL A 1 714 ? 8.166 6.357 11.293 1.00 24.66 714 VAL A CA 1
ATOM 5597 C C . VAL A 1 714 ? 9.050 7.288 10.433 1.00 24.66 714 VAL A C 1
ATOM 5599 O O . VAL A 1 714 ? 9.383 6.979 9.287 1.00 24.66 714 VAL A O 1
ATOM 5602 N N . PHE A 1 715 ? 9.558 8.342 11.086 1.00 20.48 715 PHE A N 1
ATOM 5603 C CA . PHE A 1 715 ? 10.856 8.980 10.826 1.00 20.48 715 PHE A CA 1
ATOM 5604 C C . PHE A 1 715 ? 11.750 8.827 12.071 1.00 20.48 715 PHE A C 1
ATOM 5606 O O . PHE A 1 715 ? 11.297 9.104 13.176 1.00 20.48 715 PHE A O 1
ATOM 5613 N N . THR A 1 716 ? 13.014 8.442 11.882 1.00 23.14 716 THR A N 1
ATOM 5614 C CA . THR A 1 716 ? 14.122 8.692 12.819 1.00 23.14 716 THR A CA 1
ATOM 5615 C C . THR A 1 716 ? 15.357 9.107 12.020 1.00 23.14 716 THR A C 1
ATOM 5617 O O . THR A 1 716 ? 15.645 8.520 10.975 1.00 23.14 716 THR A O 1
ATOM 5620 N N . THR A 1 717 ? 16.100 10.095 12.525 1.00 22.98 717 THR A N 1
ATOM 5621 C CA . THR A 1 717 ? 17.517 10.331 12.204 1.00 22.98 717 THR A CA 1
ATOM 5622 C C . THR A 1 717 ? 18.247 10.854 13.442 1.00 22.98 717 THR A C 1
ATOM 5624 O O . THR A 1 717 ? 17.833 11.861 14.001 1.00 22.98 717 THR A O 1
ATOM 5627 N N . GLN A 1 718 ? 19.301 10.114 13.804 1.00 23.62 718 GLN A N 1
ATOM 5628 C CA . GLN A 1 718 ? 20.546 10.421 14.532 1.00 23.62 718 GLN A CA 1
ATOM 5629 C C . GLN A 1 718 ? 20.626 11.598 15.525 1.00 23.62 718 GLN A C 1
ATOM 5631 O O . GLN A 1 718 ? 20.543 12.759 15.135 1.00 23.62 718 GLN A O 1
ATOM 5636 N N . LEU A 1 719 ? 21.023 11.257 16.757 1.00 22.61 719 LEU A N 1
ATOM 5637 C CA . LEU A 1 719 ? 21.936 12.026 17.610 1.00 22.61 719 LEU A CA 1
ATOM 5638 C C . LEU A 1 719 ? 23.014 11.056 18.133 1.00 22.61 719 LEU A C 1
ATOM 5640 O O . LEU A 1 719 ? 22.686 9.937 18.531 1.00 22.61 719 LEU A O 1
ATOM 5644 N N . GLU A 1 720 ? 24.281 11.464 18.051 1.00 23.89 720 GLU A N 1
ATOM 5645 C CA . GLU A 1 720 ? 25.433 10.800 18.676 1.00 23.89 720 GLU A CA 1
ATOM 5646 C C . GLU A 1 720 ? 25.629 11.304 20.118 1.00 23.89 720 GLU A C 1
ATOM 5648 O O . GLU A 1 720 ? 25.315 12.454 20.421 1.00 23.89 720 GLU A O 1
ATOM 5653 N N . ASP A 1 721 ? 26.184 10.400 20.934 1.00 24.30 721 ASP A N 1
ATOM 5654 C CA . ASP A 1 721 ? 26.797 10.515 22.267 1.00 24.30 721 ASP A CA 1
ATOM 5655 C C . ASP A 1 721 ? 25.967 11.033 23.458 1.00 24.30 721 ASP A C 1
ATOM 5657 O O . ASP A 1 721 ? 25.719 12.223 23.579 1.00 24.30 721 ASP A O 1
ATOM 5661 N N . PHE A 1 722 ? 25.637 10.128 24.398 1.00 22.12 722 PHE A N 1
ATOM 5662 C CA . PHE A 1 722 ? 25.977 10.195 25.840 1.00 22.12 722 PHE A CA 1
ATOM 5663 C C . PHE A 1 722 ? 25.616 8.852 26.537 1.00 22.12 722 PHE A C 1
ATOM 5665 O O . PHE A 1 722 ? 24.530 8.310 26.347 1.00 22.12 722 PHE A O 1
ATOM 5672 N N . ASN A 1 723 ? 26.566 8.290 27.300 1.00 26.58 723 ASN A N 1
ATOM 5673 C CA . ASN A 1 723 ? 26.508 6.999 28.017 1.00 26.58 723 ASN A CA 1
ATOM 5674 C C . ASN A 1 723 ? 25.565 7.015 29.244 1.00 26.58 723 ASN A C 1
ATOM 5676 O O . ASN A 1 723 ? 25.731 7.903 30.072 1.00 26.58 723 ASN A O 1
ATOM 5680 N N . ASP A 1 724 ? 24.683 6.009 29.404 1.00 24.06 724 ASP A N 1
ATOM 5681 C CA . ASP A 1 724 ? 24.663 5.030 30.529 1.00 24.06 724 ASP A CA 1
ATOM 5682 C C . ASP A 1 724 ? 23.427 4.072 30.500 1.00 24.06 724 ASP A C 1
ATOM 5684 O O . ASP A 1 724 ? 22.283 4.504 30.443 1.00 24.06 724 ASP A O 1
ATOM 5688 N N . TYR A 1 725 ? 23.697 2.754 30.530 1.00 25.92 725 TYR A N 1
ATOM 5689 C CA . TYR A 1 725 ? 22.911 1.574 30.986 1.00 25.92 725 TYR A CA 1
ATOM 5690 C C . TYR A 1 725 ? 21.353 1.489 30.934 1.00 25.92 725 TYR A C 1
ATOM 5692 O O . TYR A 1 725 ? 20.671 2.025 31.797 1.00 25.92 725 TYR A O 1
ATOM 5700 N N . GLN A 1 726 ? 20.795 0.579 30.104 1.00 30.45 726 GLN A N 1
ATOM 5701 C CA . GLN A 1 726 ? 20.274 -0.764 30.493 1.00 30.45 726 GLN A CA 1
ATOM 5702 C C . GLN A 1 726 ? 19.673 -1.548 29.289 1.00 30.45 726 GLN A C 1
ATOM 5704 O O . GLN A 1 726 ? 19.120 -0.998 28.344 1.00 30.45 726 GLN A O 1
ATOM 5709 N N . ASP A 1 727 ? 19.839 -2.869 29.327 1.00 32.72 727 ASP A N 1
ATOM 5710 C CA . ASP A 1 727 ? 19.841 -3.849 28.228 1.00 32.72 727 ASP A CA 1
ATOM 5711 C C . ASP A 1 727 ? 18.419 -4.292 27.766 1.00 32.72 727 ASP A C 1
ATOM 5713 O O . ASP A 1 727 ? 17.835 -5.217 28.332 1.00 32.72 727 ASP A O 1
ATOM 5717 N N . MET A 1 728 ? 17.826 -3.664 26.734 1.00 37.31 728 MET A N 1
ATOM 5718 C CA . MET A 1 728 ? 16.509 -4.071 26.193 1.00 37.31 728 MET A CA 1
ATOM 5719 C C . MET A 1 728 ? 16.618 -5.200 25.155 1.00 37.31 728 MET A C 1
ATOM 5721 O O . MET A 1 728 ? 17.001 -4.998 24.000 1.00 37.31 728 MET A O 1
ATOM 5725 N N . ARG A 1 729 ? 16.220 -6.414 25.556 1.00 52.56 729 ARG A N 1
ATOM 5726 C CA . ARG A 1 729 ? 16.143 -7.596 24.678 1.00 52.56 729 ARG A CA 1
ATOM 5727 C C . ARG A 1 729 ? 14.840 -7.624 23.863 1.00 52.56 729 ARG A C 1
ATOM 5729 O O . ARG A 1 729 ? 13.792 -7.230 24.368 1.00 52.56 729 ARG A O 1
ATOM 5736 N N . PRO A 1 730 ? 14.857 -8.144 22.622 1.00 66.06 730 PRO A N 1
ATOM 5737 C CA . PRO A 1 730 ? 13.657 -8.243 21.795 1.00 66.06 730 PRO A CA 1
ATOM 5738 C C . PRO A 1 730 ? 12.673 -9.302 22.319 1.00 66.06 730 PRO A C 1
ATOM 5740 O O . PRO A 1 730 ? 13.084 -10.327 22.866 1.00 66.06 730 PRO A O 1
ATOM 5743 N N . TYR A 1 731 ? 11.376 -9.089 22.068 1.00 76.25 731 TYR A N 1
ATOM 5744 C CA . TYR A 1 731 ? 10.331 -10.103 22.251 1.00 76.25 731 TYR A CA 1
ATOM 5745 C C . TYR A 1 731 ? 10.694 -11.398 21.507 1.00 76.25 731 TYR A C 1
ATOM 5747 O O . TYR A 1 731 ? 10.997 -11.385 20.310 1.00 76.25 731 TYR A O 1
ATOM 5755 N N . VAL A 1 732 ? 10.622 -12.527 22.204 1.00 82.38 732 VAL A N 1
ATOM 5756 C CA . VAL A 1 732 ? 10.930 -13.857 21.680 1.00 82.38 732 VAL A CA 1
ATOM 5757 C C . VAL A 1 732 ? 9.641 -14.593 21.356 1.00 82.38 732 VAL A C 1
ATOM 5759 O O . VAL A 1 732 ? 8.694 -14.604 22.135 1.00 82.38 732 VAL A O 1
ATOM 5762 N N . LYS A 1 733 ? 9.598 -15.240 20.192 1.00 85.94 733 LYS A N 1
ATOM 5763 C CA . LYS A 1 733 ? 8.459 -16.070 19.808 1.00 85.94 733 LYS A CA 1
ATOM 5764 C C . LYS A 1 733 ? 8.493 -17.400 20.565 1.00 85.94 733 LYS A C 1
ATOM 5766 O O . LYS A 1 733 ? 9.433 -18.170 20.375 1.00 85.94 733 LYS A O 1
ATOM 5771 N N . VAL A 1 734 ? 7.455 -17.690 21.347 1.00 84.62 734 VAL A N 1
ATOM 5772 C CA . VAL A 1 734 ? 7.239 -18.993 21.991 1.00 84.62 734 VAL A CA 1
ATOM 5773 C C . VAL A 1 734 ? 5.870 -19.498 21.548 1.00 84.62 734 VAL A C 1
ATOM 5775 O O . VAL A 1 734 ? 4.845 -18.873 21.811 1.00 84.62 734 VAL A O 1
ATOM 5778 N N . GLY A 1 735 ? 5.851 -20.589 20.780 1.00 85.12 735 GLY A N 1
ATOM 5779 C CA . GLY A 1 735 ? 4.609 -21.072 20.180 1.00 85.12 735 GLY A CA 1
ATOM 5780 C C . GLY A 1 735 ? 4.012 -20.094 19.165 1.00 85.12 735 GLY A C 1
ATOM 5781 O O . GLY A 1 735 ? 4.660 -19.705 18.183 1.00 85.12 735 GLY A O 1
ATOM 5782 N N . LYS A 1 736 ? 2.752 -19.702 19.395 1.00 81.44 736 LYS A N 1
ATOM 5783 C CA . LYS A 1 736 ? 2.019 -18.709 18.586 1.00 81.44 736 LYS A CA 1
ATOM 5784 C C . LYS A 1 736 ? 2.149 -17.272 19.112 1.00 81.44 736 LYS A C 1
ATOM 5786 O O . LYS A 1 736 ? 1.894 -16.354 18.334 1.00 81.44 736 LYS A O 1
ATOM 5791 N N . LYS A 1 737 ? 2.571 -17.082 20.368 1.00 85.56 737 LYS A N 1
ATOM 5792 C CA . LYS A 1 737 ? 2.656 -15.783 21.055 1.00 85.56 737 LYS A CA 1
ATOM 5793 C C . LYS A 1 737 ? 4.105 -15.265 21.093 1.00 85.56 737 LYS A C 1
ATOM 5795 O O . LYS A 1 737 ? 5.066 -16.012 20.878 1.00 85.56 737 LYS A O 1
ATOM 5800 N N . PHE A 1 738 ? 4.271 -13.958 21.290 1.00 86.38 738 PHE A N 1
ATOM 5801 C CA . PHE A 1 738 ? 5.579 -13.333 21.494 1.00 86.38 738 PHE A CA 1
ATOM 5802 C C . PHE A 1 738 ? 5.676 -12.840 22.926 1.00 86.38 738 PHE A C 1
ATOM 5804 O O . PHE A 1 738 ? 4.795 -12.108 23.366 1.00 86.38 738 PHE A O 1
ATOM 5811 N N . TYR A 1 739 ? 6.765 -13.188 23.604 1.00 89.06 739 TYR A N 1
ATOM 5812 C CA . TYR A 1 739 ? 6.983 -12.851 25.001 1.00 89.06 739 TYR A CA 1
ATOM 5813 C C . TYR A 1 739 ? 8.265 -12.052 25.207 1.00 89.06 739 TYR A C 1
ATOM 5815 O O . TYR A 1 739 ? 9.309 -12.354 24.626 1.00 89.06 739 TYR A O 1
ATOM 5823 N N . TYR A 1 740 ? 8.190 -11.048 26.064 1.00 87.88 740 TYR A N 1
ATOM 5824 C CA . TYR A 1 740 ? 9.325 -10.366 26.659 1.00 87.88 740 TYR A CA 1
ATOM 5825 C C . TYR A 1 740 ? 9.436 -10.795 28.121 1.00 87.88 740 TYR A C 1
ATOM 5827 O O . TYR A 1 740 ? 8.430 -10.916 28.812 1.00 87.88 740 TYR A O 1
ATOM 5835 N N . PHE A 1 741 ? 10.659 -11.032 28.586 1.00 88.25 741 PHE A N 1
ATOM 5836 C CA . PHE A 1 741 ? 10.932 -11.542 29.927 1.00 88.25 741 PHE A CA 1
ATOM 5837 C C . PHE A 1 741 ? 11.670 -10.456 30.711 1.00 88.25 741 PHE A C 1
ATOM 5839 O O . PHE A 1 741 ? 12.852 -10.204 30.446 1.00 88.25 741 PHE A O 1
ATOM 5846 N N . GLY A 1 742 ? 10.974 -9.809 31.646 1.00 81.56 742 GLY A N 1
ATOM 5847 C CA . GLY A 1 742 ? 11.522 -8.761 32.503 1.00 81.56 742 GLY A CA 1
ATOM 5848 C C . GLY A 1 742 ? 12.714 -9.265 33.316 1.00 81.56 742 GLY A C 1
ATOM 5849 O O . GLY A 1 742 ? 12.697 -10.383 33.829 1.00 81.56 742 GLY A O 1
ATOM 5850 N N . GLN A 1 743 ? 13.781 -8.465 33.387 1.00 79.25 743 GLN A N 1
ATOM 5851 C CA . GLN A 1 743 ? 15.017 -8.812 34.109 1.00 79.25 743 GLN A CA 1
ATOM 5852 C C . GLN A 1 743 ? 15.081 -8.197 35.513 1.00 79.25 743 GLN A C 1
ATOM 5854 O O . GLN A 1 743 ? 15.955 -8.549 36.299 1.00 79.25 743 GLN A O 1
ATOM 5859 N N . ASN A 1 744 ? 14.165 -7.287 35.835 1.00 80.00 744 ASN A N 1
ATOM 5860 C CA . ASN A 1 744 ? 13.977 -6.709 37.156 1.00 80.00 744 ASN A CA 1
ATOM 5861 C C . ASN A 1 744 ? 12.763 -7.341 37.844 1.00 80.00 744 ASN A C 1
ATOM 5863 O O . ASN A 1 744 ? 11.820 -7.781 37.183 1.00 80.00 744 ASN A O 1
ATOM 5867 N N . LYS A 1 745 ? 12.803 -7.375 39.177 1.00 84.62 745 LYS A N 1
ATOM 5868 C CA . LYS A 1 745 ? 11.657 -7.771 39.989 1.00 84.62 745 LYS A CA 1
ATOM 5869 C C . LYS A 1 745 ? 10.807 -6.546 40.302 1.00 84.62 745 LYS A C 1
ATOM 5871 O O . LYS A 1 745 ? 11.357 -5.521 40.696 1.00 84.62 745 LYS A O 1
ATOM 5876 N N . VAL A 1 746 ? 9.502 -6.661 40.119 1.00 77.62 746 VAL A N 1
ATOM 5877 C CA . VAL A 1 746 ? 8.518 -5.596 40.333 1.00 77.62 746 VAL A CA 1
ATOM 5878 C C . VAL A 1 746 ? 7.256 -6.184 40.967 1.00 77.62 746 VAL A C 1
ATOM 5880 O O . VAL A 1 746 ? 7.081 -7.405 40.980 1.00 77.62 746 VAL A O 1
ATOM 5883 N N . THR A 1 747 ? 6.394 -5.319 41.495 1.00 79.69 747 THR A N 1
ATOM 5884 C CA . THR A 1 747 ? 5.042 -5.695 41.933 1.00 79.69 747 THR A CA 1
ATOM 5885 C C . THR A 1 747 ? 4.171 -6.060 40.733 1.00 79.69 747 THR A C 1
ATOM 5887 O O . THR A 1 747 ? 4.514 -5.745 39.587 1.00 79.69 747 THR A O 1
ATOM 5890 N N . TRP A 1 748 ? 3.035 -6.712 40.969 1.00 86.44 748 TRP A N 1
ATOM 5891 C CA . TRP A 1 748 ? 2.128 -7.116 39.897 1.00 86.44 748 TRP A CA 1
ATOM 5892 C C . TRP A 1 748 ? 1.582 -5.911 39.098 1.00 86.44 748 TRP A C 1
ATOM 5894 O O . TRP A 1 748 ? 1.576 -5.933 37.864 1.00 86.44 748 TRP A O 1
ATOM 5904 N N . TYR A 1 749 ? 1.251 -4.802 39.770 1.00 72.94 749 TYR A N 1
ATOM 5905 C CA . TYR A 1 749 ? 0.811 -3.551 39.126 1.00 72.94 749 TYR A CA 1
ATOM 5906 C C . TYR A 1 749 ? 1.901 -2.923 38.251 1.00 72.94 749 TYR A C 1
ATOM 5908 O O . TYR A 1 749 ? 1.685 -2.615 37.075 1.00 72.94 749 TYR A O 1
ATOM 5916 N N . ASN A 1 750 ? 3.124 -2.843 38.778 1.00 66.75 750 ASN A N 1
ATOM 5917 C CA . ASN A 1 750 ? 4.271 -2.348 38.027 1.00 66.75 750 ASN A CA 1
ATOM 5918 C C . ASN A 1 750 ? 4.616 -3.262 36.842 1.00 66.75 750 ASN A C 1
ATOM 5920 O O . ASN A 1 750 ? 5.093 -2.780 35.813 1.00 66.75 750 ASN A O 1
ATOM 5924 N N . ALA A 1 751 ? 4.359 -4.569 36.941 1.00 77.81 751 ALA A N 1
ATOM 5925 C CA . ALA A 1 751 ? 4.494 -5.497 35.822 1.00 77.81 751 ALA A CA 1
ATOM 5926 C C . ALA A 1 751 ? 3.468 -5.209 34.715 1.00 77.81 751 ALA A C 1
ATOM 5928 O O . ALA A 1 751 ? 3.850 -5.142 33.543 1.00 77.81 751 ALA A O 1
ATOM 5929 N N . LEU A 1 752 ? 2.195 -4.976 35.065 1.00 73.12 752 LEU A N 1
ATOM 5930 C CA . LEU A 1 752 ? 1.172 -4.531 34.112 1.00 73.12 752 LEU A CA 1
ATOM 5931 C C . LEU A 1 752 ? 1.612 -3.246 33.406 1.00 73.12 752 LEU A C 1
ATOM 5933 O O . LEU A 1 752 ? 1.647 -3.211 32.172 1.00 73.12 752 LEU A O 1
ATOM 5937 N N . LEU A 1 753 ? 2.006 -2.219 34.165 1.00 66.25 753 LEU A N 1
ATOM 5938 C CA . LEU A 1 753 ? 2.440 -0.932 33.621 1.00 66.25 753 LEU A CA 1
ATOM 5939 C C . LEU A 1 753 ? 3.684 -1.081 32.736 1.00 66.25 753 LEU A C 1
ATOM 5941 O O . LEU A 1 753 ? 3.731 -0.542 31.629 1.00 66.25 753 LEU A O 1
ATOM 5945 N N . SER A 1 754 ? 4.670 -1.868 33.171 1.00 71.31 754 SER A N 1
ATOM 5946 C CA . SER A 1 754 ? 5.883 -2.158 32.395 1.00 71.31 754 SER A CA 1
ATOM 5947 C C . SER A 1 754 ? 5.538 -2.820 31.060 1.00 71.31 754 SER A C 1
ATOM 5949 O O . SER A 1 754 ? 6.035 -2.423 30.007 1.00 71.31 754 SER A O 1
ATOM 5951 N N . CYS A 1 755 ? 4.630 -3.795 31.057 1.00 75.62 755 CYS A N 1
ATOM 5952 C CA . CYS A 1 755 ? 4.186 -4.417 29.816 1.00 75.62 755 CYS A CA 1
ATOM 5953 C C . CYS A 1 755 ? 3.407 -3.447 28.921 1.00 75.62 755 CYS A C 1
ATOM 5955 O O . CYS A 1 755 ? 3.670 -3.398 27.716 1.00 75.62 755 CYS A O 1
ATOM 5957 N N . HIS A 1 756 ? 2.523 -2.631 29.497 1.00 70.50 756 HIS A N 1
ATOM 5958 C CA . HIS A 1 756 ? 1.731 -1.635 28.775 1.00 70.50 756 HIS A CA 1
ATOM 5959 C C . HIS A 1 756 ? 2.582 -0.534 28.134 1.00 70.50 756 HIS A C 1
ATOM 5961 O O . HIS A 1 756 ? 2.377 -0.209 26.963 1.00 70.50 756 HIS A O 1
ATOM 5967 N N . THR A 1 757 ? 3.566 0.002 28.856 1.00 59.88 757 THR A N 1
ATOM 5968 C CA . THR A 1 757 ? 4.522 1.007 28.351 1.00 59.88 757 THR A CA 1
ATOM 5969 C C . THR A 1 757 ? 5.394 0.448 27.226 1.00 59.88 757 THR A C 1
ATOM 5971 O O . THR A 1 757 ? 5.664 1.135 26.241 1.00 59.88 757 THR A O 1
ATOM 5974 N N . MET A 1 758 ? 5.730 -0.844 27.279 1.00 62.47 758 MET A N 1
ATOM 5975 C CA . MET A 1 758 ? 6.368 -1.572 26.173 1.00 62.47 758 MET A CA 1
ATOM 5976 C C . MET A 1 758 ? 5.397 -1.937 25.035 1.00 62.47 758 MET A C 1
ATOM 5978 O O . MET A 1 758 ? 5.782 -2.551 24.033 1.00 62.47 758 MET A O 1
ATOM 5982 N N . GLY A 1 759 ? 4.124 -1.564 25.167 1.00 64.06 759 GLY A N 1
ATOM 5983 C CA . GLY A 1 759 ? 3.066 -1.817 24.206 1.00 64.06 759 GLY A CA 1
ATOM 5984 C C . GLY A 1 759 ? 2.628 -3.284 24.108 1.00 64.06 759 GLY A C 1
ATOM 5985 O O . GLY A 1 759 ? 2.004 -3.650 23.107 1.00 64.06 759 GLY A O 1
ATOM 5986 N N . GLY A 1 760 ? 2.975 -4.107 25.089 1.00 78.88 760 GLY A N 1
ATOM 5987 C CA . GLY A 1 760 ? 2.415 -5.435 25.311 1.00 78.88 760 GLY A CA 1
ATOM 5988 C C . GLY A 1 760 ? 1.386 -5.423 26.443 1.00 78.88 760 GLY A C 1
ATOM 5989 O O . GLY A 1 760 ? 0.918 -4.371 26.870 1.00 78.88 760 GLY A O 1
ATOM 5990 N N . PHE A 1 761 ? 1.049 -6.610 26.922 1.00 84.50 761 PHE A N 1
ATOM 5991 C CA . PHE A 1 761 ? 0.232 -6.859 28.109 1.00 84.50 761 PHE A CA 1
ATOM 5992 C C . PHE A 1 761 ? 0.963 -7.873 28.980 1.00 84.50 761 PHE A C 1
ATOM 5994 O O . PHE A 1 761 ? 1.863 -8.550 28.491 1.00 84.50 761 PHE A O 1
ATOM 6001 N N . LEU A 1 762 ? 0.616 -7.996 30.255 1.00 89.94 762 LEU A N 1
ATOM 6002 C CA . LEU A 1 762 ? 1.136 -9.095 31.066 1.00 89.94 762 LEU A CA 1
ATOM 6003 C C . LEU A 1 762 ? 0.636 -10.434 30.479 1.00 89.94 762 LEU A C 1
ATOM 6005 O O . LEU A 1 762 ? -0.428 -10.486 29.858 1.00 89.94 762 LEU A O 1
ATOM 6009 N N . ALA A 1 763 ? 1.442 -11.489 30.565 1.00 92.12 763 ALA A N 1
ATOM 6010 C CA . ALA A 1 763 ? 1.203 -12.727 29.829 1.00 92.12 763 ALA A CA 1
ATOM 6011 C C . ALA A 1 763 ? -0.082 -13.445 30.268 1.00 92.12 763 ALA A C 1
ATOM 6013 O O . ALA A 1 763 ? -0.384 -13.524 31.459 1.00 92.12 763 ALA A O 1
ATOM 6014 N N . SER A 1 764 ? -0.786 -14.023 29.294 1.00 90.38 764 SER A N 1
ATOM 6015 C CA . SER A 1 764 ? -1.988 -14.835 29.492 1.00 90.38 764 SER A CA 1
ATOM 6016 C C . SER A 1 764 ? -1.950 -16.075 28.594 1.00 90.38 764 SER A C 1
ATOM 6018 O O . SER A 1 764 ? -1.260 -16.117 27.564 1.00 90.38 764 SER A O 1
ATOM 6020 N N . PHE A 1 765 ? -2.694 -17.114 28.956 1.00 87.81 765 PHE A N 1
ATOM 6021 C CA . PHE A 1 765 ? -2.807 -18.323 28.144 1.00 87.81 765 PHE A CA 1
ATOM 6022 C C . PHE A 1 765 ? -4.214 -18.894 28.178 1.00 87.81 765 PHE A C 1
ATOM 6024 O O . PHE A 1 765 ? -4.915 -18.831 29.182 1.00 87.81 765 PHE A O 1
ATOM 6031 N N . ASP A 1 766 ? -4.584 -19.497 27.053 1.00 81.62 766 ASP A N 1
ATOM 6032 C CA . ASP A 1 766 ? -5.950 -19.960 26.814 1.00 81.62 766 ASP A CA 1
ATOM 6033 C C . ASP A 1 766 ? -6.030 -21.498 26.749 1.00 81.62 766 ASP A C 1
ATOM 6035 O O . ASP A 1 766 ? -7.096 -22.069 26.529 1.00 81.62 766 ASP A O 1
ATOM 6039 N N . SER A 1 767 ? -4.896 -22.201 26.891 1.00 86.25 767 SER A N 1
ATOM 6040 C CA . SER A 1 767 ? -4.842 -23.666 26.810 1.00 86.25 767 SER A CA 1
ATOM 6041 C C . SER A 1 767 ? -3.611 -24.287 27.480 1.00 86.25 767 SER A C 1
ATOM 6043 O O . SER A 1 767 ? -2.560 -23.655 27.616 1.00 86.25 767 SER A O 1
ATOM 6045 N N . ALA A 1 768 ? -3.714 -25.585 27.786 1.00 86.56 768 ALA A N 1
ATOM 6046 C CA . ALA A 1 768 ? -2.607 -26.409 28.276 1.00 86.56 768 ALA A CA 1
ATOM 6047 C C . ALA A 1 768 ? -1.396 -26.436 27.328 1.00 86.56 768 ALA A C 1
ATOM 6049 O O . ALA A 1 768 ? -0.256 -26.525 27.781 1.00 86.56 768 ALA A O 1
ATOM 6050 N N . GLU A 1 769 ? -1.628 -26.348 26.013 1.00 88.19 769 GLU A N 1
ATOM 6051 C CA . GLU A 1 769 ? -0.558 -26.337 25.011 1.00 88.19 769 GLU A CA 1
ATOM 6052 C C . GLU A 1 769 ? 0.289 -25.061 25.115 1.00 88.19 769 GLU A C 1
ATOM 6054 O O . GLU A 1 769 ? 1.519 -25.133 25.098 1.00 88.19 769 GLU A O 1
ATOM 6059 N N . GLU A 1 770 ? -0.356 -23.900 25.262 1.00 89.12 770 GLU A N 1
ATOM 6060 C CA . GLU A 1 770 ? 0.335 -22.613 25.384 1.00 89.12 770 GLU A CA 1
ATOM 6061 C C . GLU A 1 770 ? 1.164 -22.540 26.666 1.00 89.12 770 GLU A C 1
ATOM 6063 O O . GLU A 1 770 ? 2.342 -22.175 26.618 1.00 89.12 770 GLU A O 1
ATOM 6068 N N . LEU A 1 771 ? 0.588 -22.968 27.795 1.00 89.94 771 LEU A N 1
ATOM 6069 C CA . LEU A 1 771 ? 1.313 -23.013 29.060 1.00 89.94 771 LEU A CA 1
ATOM 6070 C C . LEU A 1 771 ? 2.489 -23.998 29.006 1.00 89.94 771 LEU A C 1
ATOM 6072 O O . LEU A 1 771 ? 3.575 -23.683 29.488 1.00 89.94 771 LEU A O 1
ATOM 6076 N N . ALA A 1 772 ? 2.328 -25.164 28.372 1.00 89.31 772 ALA A N 1
ATOM 6077 C CA . ALA A 1 772 ? 3.423 -26.119 28.204 1.00 89.31 772 ALA A CA 1
ATOM 6078 C C . ALA A 1 772 ? 4.564 -25.552 27.341 1.00 89.31 772 ALA A C 1
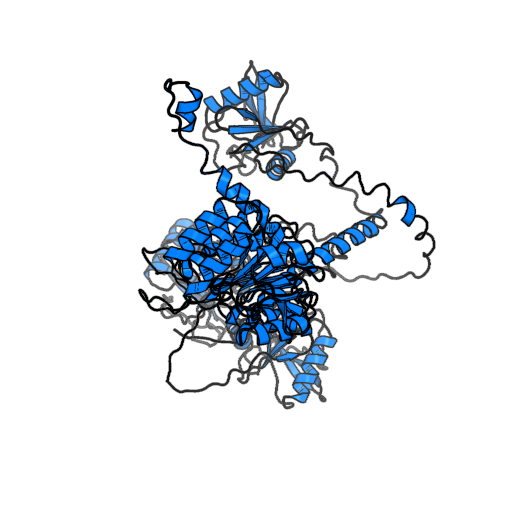ATOM 6080 O O . ALA A 1 772 ? 5.737 -25.741 27.665 1.00 89.31 772 ALA A O 1
ATOM 6081 N N . GLN A 1 773 ? 4.246 -24.829 26.262 1.00 90.50 773 GLN A N 1
ATOM 6082 C CA . GLN A 1 773 ? 5.246 -24.175 25.412 1.00 90.50 773 GLN A CA 1
ATOM 6083 C C . GLN A 1 773 ? 6.009 -23.083 26.173 1.00 90.50 773 GLN A C 1
ATOM 6085 O O . GLN A 1 773 ? 7.240 -23.032 26.088 1.00 90.50 773 GLN A O 1
ATOM 6090 N N . LEU A 1 774 ? 5.300 -22.251 26.944 1.00 89.81 774 LEU A N 1
ATOM 6091 C CA . LEU A 1 774 ? 5.904 -21.217 27.783 1.00 89.81 774 LEU A CA 1
ATOM 6092 C C . LEU A 1 774 ? 6.765 -21.826 28.897 1.00 89.81 774 LEU A C 1
ATOM 6094 O O . LEU A 1 774 ? 7.926 -21.448 29.045 1.00 89.81 774 LEU A O 1
ATOM 6098 N N . SER A 1 775 ? 6.245 -22.831 29.604 1.00 89.25 775 SER A N 1
ATOM 6099 C CA . SER A 1 775 ? 6.973 -23.571 30.637 1.00 89.25 775 SER A CA 1
ATOM 6100 C C . SER A 1 775 ? 8.252 -24.203 30.093 1.00 89.25 775 SER A C 1
ATOM 6102 O O . SER A 1 775 ? 9.298 -24.069 30.716 1.00 89.25 775 SER A O 1
ATOM 6104 N N . ASN A 1 776 ? 8.206 -24.878 28.940 1.00 88.50 776 ASN A N 1
ATOM 6105 C CA . ASN A 1 776 ? 9.393 -25.508 28.353 1.00 88.50 776 ASN A CA 1
ATOM 6106 C C . ASN A 1 776 ? 10.468 -24.473 28.011 1.00 88.50 776 ASN A C 1
ATOM 6108 O O . ASN A 1 776 ? 11.650 -24.694 28.265 1.00 88.50 776 ASN A O 1
ATOM 6112 N N . TYR A 1 777 ? 10.060 -23.328 27.459 1.00 90.06 777 TYR A N 1
ATOM 6113 C CA . TYR A 1 777 ? 10.987 -22.243 27.164 1.00 90.06 777 TYR A CA 1
ATOM 6114 C C . TYR A 1 777 ? 11.619 -21.668 28.441 1.00 90.06 777 TYR A C 1
ATOM 6116 O O . TYR A 1 777 ? 12.831 -21.442 28.469 1.00 90.06 777 TYR A O 1
ATOM 6124 N N . LEU A 1 778 ? 10.824 -21.469 29.497 1.00 88.56 778 LEU A N 1
ATOM 6125 C CA . LEU A 1 778 ? 11.313 -20.991 30.789 1.00 88.56 778 LEU A CA 1
ATOM 6126 C C . LEU A 1 778 ? 12.299 -21.983 31.416 1.00 88.56 778 LEU A C 1
ATOM 6128 O O . LEU A 1 778 ? 13.414 -21.583 31.736 1.00 88.56 778 LEU A O 1
ATOM 6132 N N . THR A 1 779 ? 11.954 -23.273 31.477 1.00 86.38 779 THR A N 1
ATOM 6133 C CA . THR A 1 779 ? 12.829 -24.332 32.011 1.00 86.38 779 THR A CA 1
ATOM 6134 C C . THR A 1 779 ? 14.141 -24.459 31.227 1.00 86.38 779 THR A C 1
ATOM 6136 O O . THR A 1 779 ? 15.183 -24.740 31.811 1.00 86.38 779 THR A O 1
ATOM 6139 N N . MET A 1 780 ? 14.126 -24.253 29.904 1.00 82.44 780 MET A N 1
ATOM 6140 C CA . MET A 1 780 ? 15.339 -24.336 29.077 1.00 82.44 780 MET A CA 1
ATOM 6141 C C . MET A 1 780 ? 16.266 -23.124 29.217 1.00 82.44 780 MET A C 1
ATOM 6143 O O . MET A 1 780 ? 17.475 -23.262 29.031 1.00 82.44 780 MET A O 1
ATOM 6147 N N . LYS A 1 781 ? 15.712 -21.928 29.443 1.00 81.88 781 LYS A N 1
ATOM 6148 C CA . LYS A 1 781 ? 16.456 -20.664 29.330 1.00 81.88 781 LYS A CA 1
ATOM 6149 C C . LYS A 1 781 ? 16.762 -20.003 30.672 1.00 81.88 781 LYS A C 1
ATOM 6151 O O . LYS A 1 781 ? 17.723 -19.239 30.752 1.00 81.88 781 LYS A O 1
ATOM 6156 N N . TYR A 1 782 ? 15.965 -20.277 31.697 1.00 77.88 782 TYR A N 1
ATOM 6157 C CA . TYR A 1 782 ? 16.055 -19.654 33.011 1.00 77.88 782 TYR A CA 1
ATOM 6158 C C . TYR A 1 782 ? 16.184 -20.719 34.114 1.00 77.88 782 TYR A C 1
ATOM 6160 O O . TYR A 1 782 ? 15.828 -21.879 33.930 1.00 77.88 782 TYR A O 1
ATOM 6168 N N . SER A 1 783 ? 16.758 -20.329 35.256 1.00 65.88 783 SER A N 1
ATOM 6169 C CA . SER A 1 783 ? 16.913 -21.190 36.441 1.00 65.88 783 SER A CA 1
ATOM 6170 C C . SER A 1 783 ? 15.562 -21.449 37.126 1.00 65.88 783 SER A C 1
ATOM 6172 O O . SER A 1 783 ? 14.631 -20.661 36.961 1.00 65.88 783 SER A O 1
ATOM 6174 N N . THR A 1 784 ? 15.481 -22.466 37.994 1.00 66.19 784 THR A N 1
ATOM 6175 C CA . THR A 1 784 ? 14.305 -22.781 38.839 1.00 66.19 784 THR A CA 1
ATOM 6176 C C . THR A 1 784 ? 13.868 -21.636 39.766 1.00 66.19 784 THR A C 1
ATOM 6178 O O . THR A 1 784 ? 12.839 -21.734 40.421 1.00 66.19 784 THR A O 1
ATOM 6181 N N . THR A 1 785 ? 14.634 -20.545 39.827 1.00 69.06 785 THR A N 1
ATOM 6182 C CA . THR A 1 785 ? 14.387 -19.351 40.646 1.00 69.06 785 THR A CA 1
ATOM 6183 C C . THR A 1 785 ? 13.675 -18.210 39.904 1.00 69.06 785 THR A C 1
ATOM 6185 O O . THR A 1 785 ? 13.458 -17.146 40.487 1.00 69.06 785 THR A O 1
ATOM 6188 N N . PHE A 1 786 ? 13.335 -18.378 38.621 1.00 83.44 786 PHE A N 1
ATOM 6189 C CA . PHE A 1 786 ? 12.663 -17.340 37.829 1.00 83.44 786 PHE A CA 1
ATOM 6190 C C . PHE A 1 786 ? 11.137 -17.379 38.015 1.00 83.44 786 PHE A C 1
ATOM 6192 O O . PHE A 1 786 ? 10.419 -17.838 37.133 1.00 83.44 786 PHE A O 1
ATOM 6199 N N . ASN A 1 787 ? 10.642 -16.908 39.161 1.00 89.94 787 ASN A N 1
ATOM 6200 C CA . ASN A 1 787 ? 9.202 -16.741 39.393 1.00 89.94 787 ASN A CA 1
ATOM 6201 C C . ASN A 1 787 ? 8.714 -15.463 38.716 1.00 89.94 787 ASN A C 1
ATOM 6203 O O . ASN A 1 787 ? 9.381 -14.427 38.823 1.00 89.94 787 ASN A O 1
ATOM 6207 N N . CYS A 1 788 ? 7.595 -15.538 37.997 1.00 92.50 788 CYS A N 1
ATOM 6208 C CA . CYS A 1 788 ? 7.177 -14.437 37.141 1.00 92.50 788 CYS A CA 1
ATOM 6209 C C . CYS A 1 788 ? 5.668 -14.215 37.055 1.00 92.50 788 CYS A C 1
ATOM 6211 O O . CYS A 1 788 ? 4.901 -15.161 36.893 1.00 92.50 788 CYS A O 1
ATOM 6213 N N . TRP A 1 789 ? 5.271 -12.943 37.110 1.00 96.06 789 TRP A N 1
ATOM 6214 C CA . TRP A 1 789 ? 3.881 -12.504 37.077 1.00 96.06 789 TRP A CA 1
ATOM 6215 C C . TRP A 1 789 ? 3.168 -12.832 35.760 1.00 96.06 789 TRP A C 1
ATOM 6217 O O . TRP A 1 789 ? 3.741 -12.697 34.671 1.00 96.06 789 TRP A O 1
ATOM 6227 N N . LEU A 1 790 ? 1.893 -13.208 35.890 1.00 93.88 790 LEU A N 1
ATOM 6228 C CA . LEU A 1 790 ? 0.908 -13.379 34.822 1.00 93.88 790 LEU A CA 1
ATOM 6229 C C . LEU A 1 790 ? -0.211 -12.343 34.964 1.00 93.88 790 LEU A C 1
ATOM 6231 O O . LEU A 1 790 ? -0.398 -11.776 36.031 1.00 93.88 790 LEU A O 1
ATOM 6235 N N . SER A 1 791 ? -1.015 -12.122 33.922 1.00 91.75 791 SER A N 1
ATOM 6236 C CA . SER A 1 791 ? -2.103 -11.129 33.968 1.00 91.75 791 SER A CA 1
ATOM 6237 C C . SER A 1 791 ? -3.337 -11.546 34.773 1.00 91.75 791 SER A C 1
ATOM 6239 O O . SER A 1 791 ? -4.370 -10.896 34.643 1.00 91.75 791 SER A O 1
ATOM 6241 N N . ALA A 1 792 ? -3.296 -12.664 35.488 1.00 90.44 792 ALA A N 1
ATOM 6242 C CA . ALA A 1 792 ? -4.445 -13.188 36.212 1.00 90.44 792 ALA A CA 1
ATOM 6243 C C . ALA A 1 792 ? -4.479 -12.638 37.639 1.00 90.44 792 ALA A C 1
ATOM 6245 O O . ALA A 1 792 ? -3.444 -12.628 38.304 1.00 90.44 792 ALA A O 1
ATOM 6246 N N . SER A 1 793 ? -5.655 -12.205 38.084 1.00 86.50 793 SER A N 1
ATOM 6247 C CA . SER A 1 793 ? -5.913 -11.797 39.467 1.00 86.50 793 SER A CA 1
ATOM 6248 C C . SER A 1 793 ? -7.377 -12.064 39.833 1.00 86.50 793 SER A C 1
ATOM 6250 O O . SER A 1 793 ? -8.237 -12.097 38.944 1.00 86.50 793 SER A O 1
ATOM 6252 N N . ASP A 1 794 ? -7.641 -12.306 41.112 1.00 79.06 794 ASP A N 1
ATOM 6253 C CA . ASP A 1 794 ? -8.978 -12.408 41.706 1.00 79.06 794 ASP A CA 1
ATOM 6254 C C . ASP A 1 794 ? -9.248 -11.303 42.749 1.00 79.06 794 ASP A C 1
ATOM 6256 O O . ASP A 1 794 ? -10.245 -11.342 43.464 1.00 79.06 794 ASP A O 1
ATOM 6260 N N . GLU A 1 795 ? -8.416 -10.257 42.781 1.00 78.06 795 GLU A N 1
ATOM 6261 C CA . GLU A 1 795 ? -8.516 -9.141 43.735 1.00 78.06 795 GLU A CA 1
ATOM 6262 C C . GLU A 1 795 ? -9.877 -8.417 43.684 1.00 78.06 795 GLU A C 1
ATOM 6264 O O . GLU A 1 795 ? -10.385 -7.922 44.699 1.00 78.06 795 GLU A O 1
ATOM 6269 N N . ASP A 1 796 ? -10.474 -8.354 42.488 1.00 64.12 796 ASP A N 1
ATOM 6270 C CA . ASP A 1 796 ? -11.786 -7.749 42.252 1.00 64.12 796 ASP A CA 1
ATOM 6271 C C . ASP A 1 796 ? -12.921 -8.579 42.880 1.00 64.12 796 ASP A C 1
ATOM 6273 O O . ASP A 1 796 ? -13.904 -8.020 43.375 1.00 64.12 796 ASP A O 1
ATOM 6277 N N . VAL A 1 797 ? -12.808 -9.910 42.824 1.00 65.94 797 VAL A N 1
ATOM 6278 C CA . VAL A 1 797 ? -13.800 -10.871 43.316 1.00 65.94 797 VAL A CA 1
ATOM 6279 C C . VAL A 1 797 ? -13.066 -12.129 43.774 1.00 65.94 797 VAL A C 1
ATOM 6281 O O . VAL A 1 797 ? -12.719 -12.979 42.958 1.00 65.94 797 VAL A O 1
ATOM 6284 N N . GLU A 1 798 ? -12.898 -12.252 45.088 1.00 75.88 798 GLU A N 1
ATOM 6285 C CA . GLU A 1 798 ? -12.241 -13.384 45.748 1.00 75.88 798 GLU A CA 1
ATOM 6286 C C . GLU A 1 798 ? -12.713 -14.743 45.195 1.00 75.88 798 GLU A C 1
ATOM 6288 O O . GLU A 1 798 ? -13.916 -15.037 45.166 1.00 75.88 798 GLU A O 1
ATOM 6293 N N . GLY A 1 799 ? -11.767 -15.571 44.741 1.00 72.31 799 GLY A N 1
ATOM 6294 C CA . GLY A 1 799 ? -12.025 -16.884 44.151 1.00 72.31 799 GLY A CA 1
ATOM 6295 C C . GLY A 1 799 ? -12.465 -16.871 42.679 1.00 72.31 799 GLY A C 1
ATOM 6296 O O . GLY A 1 799 ? -12.540 -17.937 42.057 1.00 72.31 799 GLY A O 1
ATOM 6297 N N . LEU A 1 800 ? -12.727 -15.702 42.082 1.00 75.75 800 LEU A N 1
ATOM 6298 C CA . LEU A 1 800 ? -13.001 -15.540 40.653 1.00 75.75 800 LEU A CA 1
ATOM 6299 C C . LEU A 1 800 ? -11.781 -14.954 39.941 1.00 75.75 800 LEU A C 1
ATOM 6301 O O . LEU A 1 800 ? -11.643 -13.750 39.743 1.00 75.75 800 LEU A O 1
ATOM 6305 N N . TRP A 1 801 ? -10.934 -15.851 39.458 1.00 83.31 801 TRP A N 1
ATOM 6306 C CA . TRP A 1 801 ? -9.743 -15.483 38.711 1.00 83.31 801 TRP A CA 1
ATOM 6307 C C . TRP A 1 801 ? -10.076 -14.973 37.307 1.00 83.31 801 TRP A C 1
ATOM 6309 O O . TRP A 1 801 ? -10.687 -15.685 36.502 1.00 83.31 801 TRP A O 1
ATOM 6319 N N . ILE A 1 802 ? -9.622 -13.759 36.990 1.00 71.69 802 ILE A N 1
ATOM 6320 C CA . ILE A 1 802 ? -9.860 -13.078 35.712 1.00 71.69 802 ILE A CA 1
ATOM 6321 C C . ILE A 1 802 ? -8.529 -12.730 35.048 1.00 71.69 802 ILE A C 1
ATOM 6323 O O . ILE A 1 802 ? -7.599 -12.224 35.674 1.00 71.69 802 ILE A O 1
ATOM 6327 N N . TRP A 1 803 ? -8.443 -12.943 33.735 1.00 81.75 803 TRP A N 1
ATOM 6328 C CA . TRP A 1 803 ? -7.338 -12.418 32.939 1.00 81.75 803 TRP A CA 1
ATOM 6329 C C . TRP A 1 803 ? -7.540 -10.920 32.683 1.00 81.75 803 TRP A C 1
ATOM 6331 O O . TRP A 1 803 ? -8.379 -10.544 31.866 1.00 81.75 803 TRP A O 1
ATOM 6341 N N . TYR A 1 804 ? -6.721 -10.045 33.274 1.00 73.06 804 TYR A N 1
ATOM 6342 C CA . TYR A 1 804 ? -6.833 -8.587 33.076 1.00 73.06 804 TYR A CA 1
ATOM 6343 C C . TYR A 1 804 ? -6.686 -8.139 31.616 1.00 73.06 804 TYR A C 1
ATOM 6345 O O . TYR A 1 804 ? -7.201 -7.092 31.226 1.00 73.06 804 TYR A O 1
ATOM 6353 N N . LYS A 1 805 ? -6.024 -8.938 30.771 1.00 73.94 805 LYS A N 1
ATOM 6354 C CA . LYS A 1 805 ? -5.951 -8.674 29.330 1.00 73.94 805 LYS A CA 1
ATOM 6355 C C . LYS A 1 805 ? -7.311 -8.784 28.636 1.00 73.94 805 LYS A C 1
ATOM 6357 O O . LYS A 1 805 ? -7.616 -7.965 27.769 1.00 73.94 805 LYS A O 1
ATOM 6362 N N . THR A 1 806 ? -8.069 -9.841 28.918 1.00 65.44 806 THR A N 1
ATOM 6363 C CA . THR A 1 806 ? -9.317 -10.150 28.200 1.00 65.44 806 THR A CA 1
ATOM 6364 C C . THR A 1 806 ? -10.550 -9.676 28.962 1.00 65.44 806 THR A C 1
ATOM 6366 O O . THR A 1 806 ? -11.575 -9.425 28.337 1.00 65.44 806 THR A O 1
ATOM 6369 N N . GLY A 1 807 ? -10.441 -9.511 30.282 1.00 61.50 807 GLY A N 1
ATOM 6370 C CA . GLY A 1 807 ? -11.569 -9.275 31.180 1.00 61.50 807 GLY A CA 1
ATOM 6371 C C . GLY A 1 807 ? -12.457 -10.507 31.365 1.00 61.50 807 GLY A C 1
ATOM 6372 O O . GLY A 1 807 ? -13.569 -10.369 31.865 1.00 61.50 807 GLY A O 1
ATOM 6373 N N . GLU A 1 808 ? -11.988 -11.683 30.941 1.00 66.69 808 GLU A N 1
ATOM 6374 C CA . GLU A 1 808 ? -12.722 -12.947 31.000 1.00 66.69 808 GLU A CA 1
ATOM 6375 C C . GLU A 1 808 ? -12.188 -13.828 32.145 1.00 66.69 808 GLU A C 1
ATOM 6377 O O . GLU A 1 808 ? -10.978 -13.795 32.417 1.00 66.69 808 GLU A O 1
ATOM 6382 N N . PRO A 1 809 ? -13.040 -14.653 32.785 1.00 70.31 809 PRO A N 1
ATOM 6383 C CA . PRO A 1 809 ? -12.595 -15.650 33.754 1.00 70.31 809 PRO A CA 1
ATOM 6384 C C . PRO A 1 809 ? -11.561 -16.612 33.158 1.00 70.31 809 PRO A C 1
ATOM 6386 O O . PRO A 1 809 ? -11.581 -16.908 31.957 1.00 70.31 809 PRO A O 1
ATOM 6389 N N . ILE A 1 810 ? -10.667 -17.144 33.992 1.00 79.25 810 ILE A N 1
ATOM 6390 C CA . ILE A 1 810 ? -9.657 -18.100 33.531 1.00 79.25 810 ILE A CA 1
ATOM 6391 C C . ILE A 1 810 ? -10.333 -19.390 33.043 1.00 79.25 810 ILE A C 1
ATOM 6393 O O . ILE A 1 810 ? -10.820 -20.201 33.826 1.00 79.25 810 ILE A O 1
ATOM 6397 N N . ALA A 1 811 ? -10.310 -19.610 31.726 1.00 72.75 811 ALA A N 1
ATOM 6398 C CA . ALA A 1 811 ? -10.853 -20.818 31.102 1.00 72.75 811 ALA A CA 1
ATOM 6399 C C . ALA A 1 811 ? -9.985 -22.070 31.337 1.00 72.75 811 ALA A C 1
ATOM 6401 O O . ALA A 1 811 ? -10.484 -23.195 31.286 1.00 72.75 811 ALA A O 1
ATOM 6402 N N . TYR A 1 812 ? -8.681 -21.889 31.567 1.00 84.69 812 TYR A N 1
ATOM 6403 C CA . TYR A 1 812 ? -7.734 -22.960 31.863 1.00 84.69 812 TYR A CA 1
ATOM 6404 C C . TYR A 1 812 ? -6.644 -22.470 32.818 1.00 84.69 812 TYR A C 1
ATOM 6406 O O . TYR A 1 812 ? -5.955 -21.497 32.519 1.00 84.69 812 TYR A O 1
ATOM 6414 N N . ALA A 1 813 ? -6.448 -23.198 33.916 1.00 84.44 813 ALA A N 1
ATOM 6415 C CA . ALA A 1 813 ? -5.377 -22.982 34.877 1.00 84.44 813 ALA A CA 1
ATOM 6416 C C . ALA A 1 813 ? -4.669 -24.309 35.186 1.00 84.44 813 ALA A C 1
ATOM 6418 O O . ALA A 1 813 ? -5.302 -25.363 35.234 1.00 84.44 813 ALA A O 1
ATOM 6419 N N . ASP A 1 814 ? -3.357 -24.254 35.406 1.00 88.88 814 ASP A N 1
ATOM 6420 C CA . ASP A 1 814 ? -2.555 -25.378 35.909 1.00 88.88 814 ASP A CA 1
ATOM 6421 C C . ASP A 1 814 ? -1.922 -24.960 37.237 1.00 88.88 814 ASP A C 1
ATOM 6423 O O . ASP A 1 814 ? -0.713 -24.719 37.326 1.00 88.88 814 ASP A O 1
ATOM 6427 N N . TRP A 1 815 ? -2.781 -24.795 38.242 1.00 91.31 815 TRP A N 1
ATOM 6428 C CA . TRP A 1 815 ? -2.380 -24.501 39.611 1.00 91.31 815 TRP A CA 1
ATOM 6429 C C . TRP A 1 815 ? -1.506 -25.616 40.167 1.00 91.31 815 TRP A C 1
ATOM 6431 O O . TRP A 1 815 ? -1.716 -26.799 39.881 1.00 91.31 815 TRP A O 1
ATOM 6441 N N . TYR A 1 816 ? -0.495 -25.239 40.940 1.00 90.69 816 TYR A N 1
ATOM 6442 C CA . TYR A 1 816 ? 0.265 -26.202 41.714 1.00 90.69 816 TYR A CA 1
ATOM 6443 C C . TYR A 1 816 ? -0.625 -26.875 42.765 1.00 90.69 816 TYR A C 1
ATOM 6445 O O . TYR A 1 816 ? -1.652 -26.338 43.170 1.00 90.69 816 TYR A O 1
ATOM 6453 N N . ASP A 1 817 ? -0.253 -28.085 43.176 1.00 88.06 817 ASP A N 1
ATOM 6454 C CA . ASP A 1 817 ? -1.078 -28.876 44.083 1.00 88.06 817 ASP A CA 1
ATOM 6455 C C . ASP A 1 817 ? -1.210 -28.144 45.427 1.00 88.06 817 ASP A C 1
ATOM 6457 O O . ASP A 1 817 ? -0.219 -27.943 46.127 1.00 88.06 817 ASP A O 1
ATOM 6461 N N . GLY A 1 818 ? -2.440 -27.755 45.766 1.00 83.00 818 GLY A N 1
ATOM 6462 C CA . GLY A 1 818 ? -2.749 -26.945 46.946 1.00 83.00 818 GLY A CA 1
ATOM 6463 C C . GLY A 1 818 ? -3.174 -25.510 46.635 1.00 83.00 818 GLY A C 1
ATOM 6464 O O . GLY A 1 818 ? -3.735 -24.896 47.526 1.00 83.00 818 GLY A O 1
ATOM 6465 N N . GLN A 1 819 ? -2.990 -25.035 45.398 1.00 88.19 819 GLN A N 1
ATOM 6466 C CA . GLN A 1 819 ? -3.246 -23.651 44.985 1.00 88.19 819 GLN A CA 1
ATOM 6467 C C . GLN A 1 819 ? -4.514 -23.491 44.121 1.00 88.19 819 GLN A C 1
ATOM 6469 O O . GLN A 1 819 ? -4.915 -24.456 43.453 1.00 88.19 819 GLN A O 1
ATOM 6474 N N . PRO A 1 820 ? -5.135 -22.294 44.073 1.00 89.88 820 PRO A N 1
ATOM 6475 C CA . PRO A 1 820 ? -4.816 -21.119 44.889 1.00 89.88 820 PRO A CA 1
ATOM 6476 C C . PRO A 1 820 ? -5.254 -21.310 46.349 1.00 89.88 820 PRO A C 1
ATOM 6478 O O . PRO A 1 820 ? -6.347 -21.832 46.593 1.00 89.88 820 PRO A O 1
ATOM 6481 N N . ASP A 1 821 ? -4.390 -20.973 47.303 1.00 84.56 821 ASP A N 1
ATOM 6482 C CA . ASP A 1 821 ? -4.614 -21.181 48.739 1.00 84.56 821 ASP A CA 1
ATOM 6483 C C . ASP A 1 821 ? -5.020 -19.899 49.479 1.00 84.56 821 ASP A C 1
ATOM 6485 O O . ASP A 1 821 ? -5.456 -19.977 50.636 1.00 84.56 821 ASP A O 1
ATOM 6489 N N . ASN A 1 822 ? -4.962 -18.761 48.777 1.00 83.81 822 ASN A N 1
ATOM 6490 C CA . ASN A 1 822 ? -5.230 -17.420 49.263 1.00 83.81 822 ASN A CA 1
ATOM 6491 C C . ASN A 1 822 ? -4.616 -17.196 50.651 1.00 83.81 822 ASN A C 1
ATOM 6493 O O . ASN A 1 822 ? -5.321 -16.925 51.638 1.00 83.81 822 ASN A O 1
ATOM 6497 N N . PHE A 1 823 ? -3.299 -17.387 50.765 1.00 79.94 823 PHE A N 1
ATOM 6498 C CA . PHE A 1 823 ? -2.624 -17.384 52.051 1.00 79.94 823 PHE A CA 1
ATOM 6499 C C . PHE A 1 823 ? -2.917 -16.097 52.841 1.00 79.94 823 PHE A C 1
ATOM 6501 O O . PHE A 1 823 ? -2.635 -14.976 52.421 1.00 79.94 823 PHE A O 1
ATOM 6508 N N . MET A 1 824 ? -3.517 -16.262 54.026 1.00 71.62 824 MET A N 1
ATOM 6509 C CA . MET A 1 824 ? -3.964 -15.169 54.906 1.00 71.62 824 MET A CA 1
ATOM 6510 C C . MET A 1 824 ? -4.991 -14.189 54.301 1.00 71.62 824 MET A C 1
ATOM 6512 O O . MET A 1 824 ? -5.277 -13.171 54.933 1.00 71.62 824 MET A O 1
ATOM 6516 N N . GLY A 1 825 ? -5.593 -14.495 53.149 1.00 75.19 825 GLY A N 1
ATOM 6517 C CA . GLY A 1 825 ? -6.541 -13.608 52.475 1.00 75.19 825 GLY A CA 1
ATOM 6518 C C . GLY A 1 825 ? -5.883 -12.447 51.724 1.00 75.19 825 GLY A C 1
ATOM 6519 O O . GLY A 1 825 ? -6.522 -11.406 51.588 1.00 75.19 825 GLY A O 1
ATOM 6520 N N . LEU A 1 826 ? -4.601 -12.570 51.361 1.00 73.44 826 LEU A N 1
ATOM 6521 C CA . LEU A 1 826 ? -3.807 -11.505 50.729 1.00 73.44 826 LEU A CA 1
ATOM 6522 C C . LEU A 1 826 ? -3.306 -11.870 49.326 1.00 73.44 826 LEU A C 1
ATOM 6524 O O . LEU A 1 826 ? -2.791 -11.005 48.614 1.00 73.44 826 LEU A O 1
ATOM 6528 N N . GLU A 1 827 ? -3.408 -13.138 48.934 1.00 87.25 827 GLU A N 1
ATOM 6529 C CA . GLU A 1 827 ? -2.794 -13.641 47.712 1.00 87.25 827 GLU A CA 1
ATOM 6530 C C . GLU A 1 827 ? -3.784 -13.585 46.556 1.00 87.25 827 GLU A C 1
ATOM 6532 O O . GLU A 1 827 ? -4.562 -14.503 46.330 1.00 87.25 827 GLU A O 1
ATOM 6537 N N . HIS A 1 828 ? -3.745 -12.474 45.821 1.00 83.62 828 HIS A N 1
ATOM 6538 C CA . HIS A 1 828 ? -4.728 -12.195 44.775 1.00 83.62 828 HIS A CA 1
ATOM 6539 C C . HIS A 1 828 ? -4.159 -12.188 43.355 1.00 83.62 828 HIS A C 1
ATOM 6541 O O . HIS A 1 828 ? -4.893 -12.018 42.382 1.00 83.62 828 HIS A O 1
ATOM 6547 N N . CYS A 1 829 ? -2.841 -12.333 43.198 1.00 92.06 829 CYS A N 1
ATOM 6548 C CA . CYS A 1 829 ? -2.166 -12.183 41.913 1.00 92.06 829 CYS A CA 1
ATOM 6549 C C . CYS A 1 829 ? -1.471 -13.470 41.473 1.00 92.06 829 CYS A C 1
ATOM 6551 O O . CYS A 1 829 ? -0.687 -14.063 42.206 1.00 92.06 829 CYS A O 1
ATOM 6553 N N . ALA A 1 830 ? -1.708 -13.888 40.228 1.00 94.06 830 ALA A N 1
ATOM 6554 C CA . ALA A 1 830 ? -1.166 -15.137 39.711 1.00 94.06 830 ALA A CA 1
ATOM 6555 C C . ALA A 1 830 ? 0.260 -14.957 39.182 1.00 94.06 830 ALA A C 1
ATOM 6557 O O . ALA A 1 830 ? 0.552 -14.072 38.367 1.00 94.06 830 ALA A O 1
ATOM 6558 N N . HIS A 1 831 ? 1.133 -15.895 39.526 1.00 94.38 831 HIS A N 1
ATOM 6559 C CA . HIS A 1 831 ? 2.462 -16.025 38.946 1.00 94.38 831 HIS A CA 1
ATOM 6560 C C . HIS A 1 831 ? 2.762 -17.463 38.517 1.00 94.38 831 HIS A C 1
ATOM 6562 O O . HIS A 1 831 ? 2.117 -18.422 38.935 1.00 94.38 831 HIS A O 1
ATOM 6568 N N . LEU A 1 832 ? 3.773 -17.623 37.662 1.00 93.50 832 LEU A N 1
ATOM 6569 C CA . LEU A 1 832 ? 4.393 -18.913 37.381 1.00 93.50 832 LEU A CA 1
ATOM 6570 C C . LEU A 1 832 ? 5.606 -19.113 38.282 1.00 93.50 832 LEU A C 1
ATOM 6572 O O . LEU A 1 832 ? 6.442 -18.215 38.419 1.00 93.50 832 LEU A O 1
ATOM 6576 N N . PHE A 1 833 ? 5.754 -20.315 38.827 1.00 88.06 833 PHE A N 1
ATOM 6577 C CA . PHE A 1 833 ? 6.952 -20.737 39.552 1.00 88.06 833 PHE A CA 1
ATOM 6578 C C . PHE A 1 833 ? 7.376 -22.147 39.151 1.00 88.06 833 PHE A C 1
ATOM 6580 O O . PHE A 1 833 ? 6.580 -22.923 38.620 1.00 88.06 833 PHE A O 1
ATOM 6587 N N . SER A 1 834 ? 8.651 -22.472 39.372 1.00 86.12 834 SER A N 1
ATOM 6588 C CA . SER A 1 834 ? 9.195 -23.779 39.009 1.00 86.12 834 SER A CA 1
ATOM 6589 C C . SER A 1 834 ? 8.888 -24.820 40.086 1.00 86.12 834 SER A C 1
ATOM 6591 O O . SER A 1 834 ? 9.401 -24.740 41.200 1.00 86.12 834 SER A O 1
ATOM 6593 N N . ALA A 1 835 ? 8.108 -25.838 39.729 1.00 76.12 835 ALA A N 1
ATOM 6594 C CA . ALA A 1 835 ? 7.777 -26.978 40.570 1.00 76.12 835 ALA A CA 1
ATOM 6595 C C . ALA A 1 835 ? 8.041 -28.292 39.813 1.00 76.12 835 ALA A C 1
ATOM 6597 O O . ALA A 1 835 ? 7.453 -28.559 38.765 1.00 76.12 835 ALA A O 1
ATOM 6598 N N . GLY A 1 836 ? 8.962 -29.124 40.315 1.00 69.12 836 GLY A N 1
ATOM 6599 C CA . GLY A 1 836 ? 9.239 -30.448 39.733 1.00 69.12 836 GLY A CA 1
ATOM 6600 C C . GLY A 1 836 ? 9.772 -30.435 38.289 1.00 69.12 836 GLY A C 1
ATOM 6601 O O . GLY A 1 836 ? 9.565 -31.396 37.554 1.00 69.12 836 GLY A O 1
ATOM 6602 N N . GLY A 1 837 ? 10.438 -29.354 37.862 1.00 73.94 837 GLY A N 1
ATOM 6603 C CA . GLY A 1 837 ? 10.976 -29.201 36.499 1.00 73.94 837 GLY A CA 1
ATOM 6604 C C . GLY A 1 837 ? 9.996 -28.613 35.474 1.00 73.94 837 GLY A C 1
ATOM 6605 O O . GLY A 1 837 ? 10.358 -28.458 34.306 1.00 73.94 837 GLY A O 1
ATOM 6606 N N . LYS A 1 838 ? 8.783 -28.237 35.898 1.00 84.88 838 LYS A N 1
ATOM 6607 C CA . LYS A 1 838 ? 7.778 -27.530 35.091 1.00 84.88 838 LYS A CA 1
ATOM 6608 C C . LYS A 1 838 ? 7.368 -26.231 35.792 1.00 84.88 838 LYS A C 1
ATOM 6610 O O . LYS A 1 838 ? 7.452 -26.137 37.010 1.00 84.88 838 LYS A O 1
ATOM 6615 N N . TYR A 1 839 ? 6.928 -25.234 35.034 1.00 90.50 839 TYR A N 1
ATOM 6616 C CA . TYR A 1 839 ? 6.297 -24.040 35.584 1.00 90.50 839 TYR A CA 1
ATOM 6617 C C . TYR A 1 839 ? 4.793 -24.266 35.770 1.00 90.50 839 TYR A C 1
ATOM 6619 O O . TYR A 1 839 ? 4.120 -24.681 34.823 1.00 90.50 839 TYR A O 1
ATOM 6627 N N . ARG A 1 840 ? 4.287 -24.006 36.980 1.00 91.12 840 ARG A N 1
ATOM 6628 C CA . ARG A 1 840 ? 2.861 -24.087 37.353 1.00 91.12 840 ARG A CA 1
ATOM 6629 C C . ARG A 1 840 ? 2.413 -22.781 38.011 1.00 91.12 840 ARG A C 1
ATOM 6631 O O . ARG A 1 840 ? 3.263 -21.977 38.398 1.00 91.12 840 ARG A O 1
ATOM 6638 N N . MET A 1 841 ? 1.102 -22.557 38.063 1.00 93.75 841 MET A N 1
ATOM 6639 C CA . MET A 1 841 ? 0.523 -21.340 38.635 1.00 93.75 841 MET A CA 1
ATOM 6640 C C . MET A 1 841 ? 0.497 -21.395 40.165 1.00 93.75 841 MET A C 1
ATOM 6642 O O . MET A 1 841 ? 0.296 -22.467 40.739 1.00 93.75 841 MET A O 1
ATOM 6646 N N . ASN A 1 842 ? 0.675 -20.235 40.784 1.00 92.81 842 ASN A N 1
ATOM 6647 C CA . ASN A 1 842 ? 0.522 -19.965 42.211 1.00 92.81 842 ASN A CA 1
ATOM 6648 C C . ASN A 1 842 ? -0.046 -18.552 42.372 1.00 92.81 842 ASN A C 1
ATOM 6650 O O . ASN A 1 842 ? 0.241 -17.689 41.535 1.00 92.81 842 ASN A O 1
ATOM 6654 N N . ASP A 1 843 ? -0.877 -18.344 43.376 1.00 91.69 843 ASP A N 1
ATOM 6655 C CA . ASP A 1 843 ? -1.318 -17.040 43.849 1.00 91.69 843 ASP A CA 1
ATOM 6656 C C . ASP A 1 843 ? -0.312 -16.490 44.859 1.00 91.69 843 ASP A C 1
ATOM 6658 O O . ASP A 1 843 ? 0.479 -17.223 45.441 1.00 91.69 843 ASP A O 1
ATOM 6662 N N . GLU A 1 844 ? -0.228 -15.170 44.934 1.00 92.19 844 GLU A N 1
ATOM 6663 C CA . GLU A 1 844 ? 0.730 -14.463 45.774 1.00 92.19 844 GLU A CA 1
ATOM 6664 C C . GLU A 1 844 ? 0.223 -13.035 46.014 1.00 92.19 844 GLU A C 1
ATOM 6666 O O . GLU A 1 844 ? -0.580 -12.508 45.232 1.00 92.19 844 GLU A O 1
ATOM 6671 N N . ASP A 1 845 ? 0.709 -12.385 47.073 1.00 87.56 845 ASP A N 1
ATOM 6672 C CA . ASP A 1 845 ? 0.445 -10.969 47.324 1.00 87.56 845 ASP A CA 1
ATOM 6673 C C . ASP A 1 845 ? 0.908 -10.131 46.118 1.00 87.56 845 ASP A C 1
ATOM 6675 O O . ASP A 1 845 ? 2.071 -10.158 45.702 1.00 87.56 845 ASP A O 1
ATOM 6679 N N . CYS A 1 846 ? -0.002 -9.339 45.549 1.00 83.94 846 CYS A N 1
ATOM 6680 C CA . CYS A 1 846 ? 0.260 -8.465 44.406 1.00 83.94 846 CYS A CA 1
ATOM 6681 C C . CYS A 1 846 ? 1.419 -7.472 44.647 1.00 83.94 846 CYS A C 1
ATOM 6683 O O . CYS A 1 846 ? 2.014 -6.959 43.689 1.00 83.94 846 CYS A O 1
ATOM 6685 N N . LYS A 1 847 ? 1.763 -7.202 45.916 1.00 79.94 847 LYS A N 1
ATOM 6686 C CA . LYS A 1 847 ? 2.879 -6.349 46.354 1.00 79.94 847 LYS A CA 1
ATOM 6687 C C . LYS A 1 847 ? 4.229 -7.081 46.394 1.00 79.94 847 LYS A C 1
ATOM 6689 O O . LYS A 1 847 ? 5.267 -6.425 46.519 1.00 79.94 847 LYS A O 1
ATOM 6694 N N . SER A 1 848 ? 4.261 -8.405 46.245 1.00 83.75 848 SER A N 1
ATOM 6695 C CA . SER A 1 848 ? 5.500 -9.185 46.182 1.00 83.75 848 SER A CA 1
ATOM 6696 C C . SER A 1 848 ? 6.357 -8.799 44.965 1.00 83.75 848 SER A C 1
ATOM 6698 O O . SER A 1 848 ? 5.871 -8.436 43.894 1.00 83.75 848 SER A O 1
ATOM 6700 N N . LEU A 1 849 ? 7.685 -8.863 45.110 1.00 84.75 849 LEU A N 1
ATOM 6701 C CA . LEU A 1 849 ? 8.615 -8.521 44.029 1.00 84.75 849 LEU A CA 1
ATOM 6702 C C . LEU A 1 849 ? 9.008 -9.770 43.234 1.00 84.75 849 LEU A C 1
ATOM 6704 O O . LEU A 1 849 ? 9.826 -10.580 43.685 1.00 84.75 849 LEU A O 1
ATOM 6708 N N . MET A 1 850 ? 8.508 -9.882 42.002 1.00 86.38 850 MET A N 1
ATOM 6709 C CA . MET A 1 850 ? 8.819 -10.987 41.087 1.00 86.38 850 MET A CA 1
ATOM 6710 C C . MET A 1 850 ? 9.194 -10.499 39.692 1.00 86.38 850 MET A C 1
ATOM 6712 O O . MET A 1 850 ? 8.959 -9.349 39.326 1.00 86.38 850 MET A O 1
ATOM 6716 N N . PHE A 1 851 ? 9.809 -11.378 38.896 1.00 91.75 851 PHE A N 1
ATOM 6717 C CA . PHE A 1 851 ? 9.989 -11.095 37.473 1.00 91.75 851 PHE A CA 1
ATOM 6718 C C . PHE A 1 851 ? 8.622 -11.053 36.781 1.00 91.75 851 PHE A C 1
ATOM 6720 O O . PHE A 1 851 ? 7.590 -11.337 37.380 1.00 91.75 851 PHE A O 1
ATOM 6727 N N . TYR A 1 852 ? 8.581 -10.709 35.504 1.00 92.00 852 TYR A N 1
ATOM 6728 C CA . TYR A 1 852 ? 7.318 -10.618 34.782 1.00 92.00 852 TYR A CA 1
ATOM 6729 C C . TYR A 1 852 ? 7.498 -11.006 33.327 1.00 92.00 852 TYR A C 1
ATOM 6731 O O . TYR A 1 852 ? 8.589 -10.883 32.757 1.00 92.00 852 TYR A O 1
ATOM 6739 N N . ILE A 1 853 ? 6.421 -11.500 32.725 1.00 92.81 853 ILE A N 1
ATOM 6740 C CA . ILE A 1 853 ? 6.400 -11.857 31.313 1.00 92.81 853 ILE A CA 1
ATOM 6741 C C . ILE A 1 853 ? 5.377 -10.972 30.627 1.00 92.81 853 ILE A C 1
ATOM 6743 O O . ILE A 1 853 ? 4.190 -11.045 30.923 1.00 92.81 853 ILE A O 1
ATOM 6747 N N . CYS A 1 854 ? 5.828 -10.169 29.672 1.00 90.44 854 CYS A N 1
ATOM 6748 C CA . CYS A 1 854 ? 4.927 -9.434 28.802 1.00 90.44 854 CYS A CA 1
ATOM 6749 C C . CYS A 1 854 ? 4.651 -10.250 27.554 1.00 90.44 854 CYS A C 1
ATOM 6751 O O . CYS A 1 854 ? 5.573 -10.789 26.952 1.00 90.44 854 CYS A O 1
ATOM 6753 N N . GLU A 1 855 ? 3.409 -10.288 27.111 1.00 88.62 855 GLU A N 1
ATOM 6754 C CA . GLU A 1 855 ? 3.026 -10.789 25.808 1.00 88.62 855 GLU A CA 1
ATOM 6755 C C . GLU A 1 855 ? 2.654 -9.658 24.852 1.00 88.62 855 GLU A C 1
ATOM 6757 O O . GLU A 1 855 ? 2.115 -8.623 25.241 1.00 88.62 855 GLU A O 1
ATOM 6762 N N . ALA A 1 856 ? 2.938 -9.852 23.571 1.00 79.88 856 ALA A N 1
ATOM 6763 C CA . ALA A 1 856 ? 2.536 -8.927 22.524 1.00 79.88 856 ALA A CA 1
ATOM 6764 C C . ALA A 1 856 ? 2.102 -9.689 21.273 1.00 79.88 856 ALA A C 1
ATOM 6766 O O . ALA A 1 856 ? 2.680 -10.715 20.907 1.00 79.88 856 ALA A O 1
ATOM 6767 N N . ASP A 1 857 ? 1.126 -9.138 20.553 1.00 63.25 857 ASP A N 1
ATOM 6768 C CA . ASP A 1 857 ? 0.595 -9.788 19.353 1.00 63.25 857 ASP A CA 1
ATOM 6769 C C . ASP A 1 857 ? 1.564 -9.728 18.153 1.00 63.25 857 ASP A C 1
ATOM 6771 O O . ASP A 1 857 ? 1.400 -10.492 17.201 1.00 63.25 857 ASP A O 1
ATOM 6775 N N . LYS A 1 858 ? 2.613 -8.883 18.205 1.00 54.50 858 LYS A N 1
ATOM 6776 C CA . LYS A 1 858 ? 3.783 -8.804 17.294 1.00 54.50 858 LYS A CA 1
ATOM 6777 C C . LYS A 1 858 ? 4.957 -8.111 18.012 1.00 54.50 858 LYS A C 1
ATOM 6779 O O . LYS A 1 858 ? 4.726 -7.272 18.873 1.00 54.50 858 LYS A O 1
ATOM 6784 N N . THR A 1 859 ? 6.203 -8.399 17.612 1.00 43.06 859 THR A N 1
ATOM 6785 C CA . THR A 1 859 ? 7.444 -7.780 18.132 1.00 43.06 859 THR A CA 1
ATOM 6786 C C . THR A 1 859 ? 7.393 -6.245 18.086 1.00 43.06 859 THR A C 1
ATOM 6788 O O . THR A 1 859 ? 7.662 -5.651 17.037 1.00 43.06 859 THR A O 1
ATOM 6791 N N . LYS A 1 860 ? 7.066 -5.594 19.206 1.00 41.69 860 LYS A N 1
ATOM 6792 C CA . LYS A 1 860 ? 7.363 -4.175 19.417 1.00 41.69 860 LYS A CA 1
ATOM 6793 C C . LYS A 1 860 ? 8.824 -4.079 19.850 1.00 41.69 860 LYS A C 1
ATOM 6795 O O . LYS A 1 860 ? 9.204 -4.604 20.891 1.00 41.69 860 LYS A O 1
ATOM 6800 N N . THR A 1 861 ? 9.669 -3.481 19.017 1.00 33.72 861 THR A N 1
ATOM 6801 C CA . THR A 1 861 ? 10.968 -2.967 19.459 1.00 33.72 861 THR A CA 1
ATOM 6802 C C . THR A 1 861 ? 10.668 -1.770 20.351 1.00 33.72 861 THR A C 1
ATOM 6804 O O . THR A 1 861 ? 10.106 -0.783 19.879 1.00 33.72 861 THR A O 1
ATOM 6807 N N . VAL A 1 862 ? 10.962 -1.894 21.641 1.00 32.72 862 VAL A N 1
ATOM 6808 C CA . VAL A 1 862 ? 10.761 -0.831 22.623 1.00 32.72 862 VAL A CA 1
ATOM 6809 C C . VAL A 1 862 ? 11.828 0.239 22.384 1.00 32.72 862 VAL A C 1
ATOM 6811 O O . VAL A 1 862 ? 13.019 -0.022 22.515 1.00 32.72 862 VAL A O 1
ATOM 6814 N N . ALA A 1 863 ? 11.388 1.429 21.988 1.00 25.56 863 ALA A N 1
ATOM 6815 C CA . ALA A 1 863 ? 12.121 2.672 22.166 1.00 25.56 863 ALA A CA 1
ATOM 6816 C C . ALA A 1 863 ? 11.223 3.549 23.040 1.00 25.56 863 ALA A C 1
ATOM 6818 O O . ALA A 1 863 ? 10.245 4.113 22.553 1.00 25.56 863 ALA A O 1
ATOM 6819 N N . VAL A 1 864 ? 11.507 3.577 24.341 1.00 26.53 864 VAL A N 1
ATOM 6820 C CA . VAL A 1 864 ? 11.008 4.620 25.237 1.00 26.53 864 VAL A CA 1
ATOM 6821 C C . VAL A 1 864 ? 11.977 5.788 25.078 1.00 26.53 864 VAL A C 1
ATOM 6823 O O . VAL A 1 864 ? 13.164 5.630 25.351 1.00 26.53 864 VAL A O 1
ATOM 6826 N N . SER A 1 865 ? 11.500 6.936 24.606 1.00 22.94 865 SER A N 1
ATOM 6827 C CA . SER A 1 865 ? 12.195 8.209 24.800 1.00 22.94 865 SER A CA 1
ATOM 6828 C C . SER A 1 865 ? 11.385 9.029 25.792 1.00 22.94 865 SER A C 1
ATOM 6830 O O . SER A 1 865 ? 10.262 9.436 25.502 1.00 22.94 865 SER A O 1
ATOM 6832 N N . ILE A 1 866 ? 11.980 9.167 26.973 1.00 23.89 866 ILE A N 1
ATOM 6833 C CA . ILE A 1 866 ? 11.670 10.125 28.027 1.00 23.89 866 ILE A CA 1
ATOM 6834 C C . ILE A 1 866 ? 12.044 11.530 27.510 1.00 23.89 866 ILE A C 1
ATOM 6836 O O . ILE A 1 866 ? 13.098 11.672 26.884 1.00 23.89 866 ILE A O 1
ATOM 6840 N N . PHE A 1 867 ? 11.187 12.505 27.845 1.00 24.59 867 PHE A N 1
ATOM 6841 C CA . PHE A 1 867 ? 11.140 13.937 27.484 1.00 24.59 867 PHE A CA 1
ATOM 6842 C C . PHE A 1 867 ? 10.616 14.312 26.093 1.00 24.59 867 PHE A C 1
ATOM 6844 O O . PHE A 1 867 ? 11.289 14.043 25.072 1.00 24.59 867 PHE A O 1
#

pLDDT: mean 74.73, std 23.73, range [20.48, 98.56]

Sequence (867 aa):
NLRYAIKQNILKYPFNINFKRFACEEAYHETLKNLCINKESNVICQGFTGKQATFHCKEAIAYGTKMVGGVSPKKAGTKHLDLPVFKTVEEAKKATCPHASVIYVPPPAAAAAIMESIKAEIPLIVCITEGVPQHDMVKVKQALLTQEKSRLVGPNCPGIIAPEQCKIGIMPGFIHKRGMIGIVSRSGTLTYEAVNQTTQFGLGQTLCVGLGGDPFNGTNFIDCLEIFLKDPNCKGIVMIGEIGGDAEEKAADFLNENNCGDPPKPVAAFIAGLTAPPGRRMGHAGAIISGGKGGAKDKIAALKDANVVVTNNPTTIGKVLYQEIKMYKNICKIGIVLSVIEIVMSFNTHSAYSNVQEDIPDNINMRPFVKVGKKYYYFGQSKVTWYNAYTICRTMGGLLASYETAQELAELSKYLISKYSTKFNSWLAASDQDTEGQWIWYNNGETITYAEWAPGQPDNWNGNENCAHLLSRDGRYLLNDVHCGLRNYYICEADKPKMASIVVKINRKMSQHICKIFVVLCAIKLVISFRTTDISTHILEDIPDNIEIKPFVKVGEKYFYFGESKVSWYNAFRICRYMGSHLASYESAQELSELSNYLIKRYSKNFNTWLSGSDLDSEGLWIWYNTGEVMIYADWFEGQPDNFMGIEHCAHLLSIGSKYRMNDEDCKSRRNYICQADKPETIAIQRKMWQNLCHIGLVLCAIKIVVSYRTHGVFTTQLEDFNDYQDMRPYVKVGKKFYYFGQNKVTWYNALLSCHTMGGFLASFDSAEELAQLSNYLTMKYSTTFNCWLSASDEDVEGLWIWYKTGEPIAYADWYDGQPDNFMGLEHCAHLFSAGGKYRMNDEDCKSLMFYICEADKTKTVAVSIF

Foldseek 3Di:
DVVVVVVVPPDPDDDCDDPVPVVLQVLLLLLLVLLQDFQPAEEEEEVCPDPVNVVVVVQQVVLNANHAYYEDLVQAPDDDPNHHYHNAVLVVCVVPVGSEYEYDDEQVCQLVNLVSCLVSLRSEYEAAYPDRDVVSLVVSLVSSSRHRRYFYADHNWQAKDQQSRGDGGNDRNPLADHAAEEEEEQDHVLLSLLSNLLVVLVHGYRMHGHRYQAPSTRAALLSSVVVLLPDPSHQAYEYEAEFADCRLLVNLVSLLVRQVDVVGRAYEYEYPDLPPDQQDDDPGNNHGPPDPPRHPVVSCVSNVVSVHHYAHDSNCRSVVRSVVSVQSVVVVVVVVVVVVVVVVVVPPPPDDDPDPDDFDDPDFPDDWFPDFPQWTKDWTPWWFFLVVLQVVLVLQVFGFDDDQDPVSQQSVFVVCCVPPNQPAKAFHQWFCVVDPPFIARNRVRHTRPDFFADVCPPVCVVVAQGTWIFHRDPSGTHIYGGHRRGTHITMTIDNDTDDRPDPPDPDDPPVPPVVVVVVPPVPDDDDDDDDDDDDDDDDDPPDPPDFPFDFFDDQPQWTKDWFPWWFFLVVLQVVLVVLVWGFADDQDPVSQQSVFVCCCVPPNQAAKAFGQWWCVQDPPFIARNVVRHTRPDFQADVCPPVCVVVQFTTWIFHRDDSGTHIYTGHSRGTHITMTIDNDRPRGDPPPVVPPVVPVVVPPPPPDDDDDDDDDDDDDDDDDDDDDDDDDDDWFPDQPQWTKDWFPWWGFLVVLQVVLVLLVFGFADDQDPVSQQSVFVVCLVPHDLPQKAFGQWWCPVPPPFIARPVVRHTRNDFFADVCPPVCVVVQFTTWIWGRDPSTTHIYTGHSRDIHITMTIDNDIRPDDDDDD

InterPro domains:
  IPR001304 C-type lectin-like [PF00059] (383-493)
  IPR001304 C-type lectin-like [PF00059] (566-676)
  IPR001304 C-type lectin-like [PF00059] (745-855)
  IPR001304 C-type lectin-like [PS50041] (372-493)
  IPR001304 C-type lectin-like [PS50041] (555-676)
  IPR001304 C-type lectin-like [PS50041] (734-855)
  IPR001304 C-type lectin-like [SM00034] (365-493)
  IPR001304 C-type lectin-like [SM00034] (548-676)
  IPR001304 C-type lectin-like [SM00034] (724-855)
  IPR003781 CoA-binding [PF02629] (38-131)
  IPR003781 CoA-binding [SM00881] (36-132)
  IPR005810 Succinyl-CoA ligase, alpha subunit [MF_01988] (33-325)
  IPR005810 Succinyl-CoA ligase, alpha subunit [TIGR01019] (36-322)
  IPR005811 ATP-citrate synthase/succinyl-CoA ligase, C-terminal domain [PF00549] (184-309)
  IPR016102 Succinyl-CoA synthetase-like [G3DSA:3.40.50.261] (154-332)
  IPR016102 Succinyl-CoA synthetase-like [SSF52210] (156-324)
  IPR016186 C-type lectin-like/link domain superfamily [G3DSA:3.10.100.10] (349-494)
  IPR016186 C-type lectin-like/link domain superfamily [G3DSA:3.10.100.10] (533-676)
  IPR016186 C-type lectin-like/link domain superfamily [G3DSA:3.10.100.10] (710-855)
  IPR016187 C-type lectin fold [SSF56436] (368-496)

Organism: Lucilia cuprina (NCBI:txid7375)